Protein AF-A0A975B0J2-F1 (afdb_monomer_lite)

Secondary structure (DSSP, 8-state):
--HHHHHHHHHTSTTGGGS-HHHHHHHHTTPEEEEE-TT-EEE-TT----SEEEEEEEEEEEEEEETTEEEEEEEE-TT-EE-HHHHHT-PPP-SEEEEEEEEEEEEE-HHHHHHHHHH-HHHHHHHHHHHT-HHHHHHHHH-TTTTT--HHHHHHHHTT-EEEEEEPTT-EEE-TTS---EEEEEEEEEEEEEEEETTEEEEEEEEETT-EE-HHHHHHT---SSEEEEEEEEEEEEEEHHHHHHHHHH-HHHHHHHHHHHHHHHHT---TTTTTHHHHTTT--SSS------S--TT-------SHHHHHHHHHHHHHHHTT----HHHHHHHHTTS-TT-HHHHHHHHH---EEEEE--GGGGGGSPSPEEEEETTEEEEEEEEETTEEEEEETTTEEEEEEHHHHHHHEEEEEEEEPPPSS---------HHHHHHHHGGGHHHHHHHHHHHHHHHHHHTHHHHHHHHIIIIIHHHT-HHHHHHHHHHHHHHHHHHHHHHHHHHHHHHHHHHHHHHHHHHHHHHHHHTS-HHHHHTS-HHHHHHHHHHHHHHHHHHHHHHHIIIIIHHHHHHHHHHHHHH-HHHHHHHHHHHHHHHHHHHHHHHHHHHHS-TTTTS---HHHHHHHHHHTHHHHHHTT-HHHHHHHHHHHHHHHHHHHHHHHHHHHHHHHHHHHHHHHHHHHHHHHHHHHHHTTSS-HHHHHHHHHHHHHHHHHHHHHHHHHHHHHHHHHHHHHHHHHHTSPPTT-TTGGGSPPP--SS--EEEEEEEE-SSTTSPPSEEEEEEEE-TT-EEEEEE-TTSSHHHHHHHHTTSS--SEEEEEETTEEGGGS-HHHHHHTEEEE-SS----SEEHHHHHGGG-TT--HHHHHHHHHHTT-HHHHHHSTTGGGPEE-GGGTTS-HHHHHHHHHHHHHTT--SEEEEESTTTT--HHHHHHHHHHHHHHHTT-EEEEE---HHHHTT-SEEEEEETTEEEEEE-HHHHHHTTSHHHHHHHHHHHH-

InterPro domains:
  IPR000595 Cyclic nucleotide-binding domain [PF00027] (35-119)
  IPR000595 Cyclic nucleotide-binding domain [PF00027] (169-251)
  IPR000595 Cyclic nucleotide-binding domain [PS50042] (15-116)
  IPR000595 Cyclic nucleotide-binding domain [PS50042] (145-248)
  IPR000595 Cyclic nucleotide-binding domain [SM00100] (15-135)
  IPR000595 Cyclic nucleotide-binding domain [SM00100] (145-263)
  IPR000595 Cyclic nucleotide-binding domain [cd00038] (15-123)
  IPR000595 Cyclic nucleotide-binding domain [cd00038] (170-255)
  IPR003439 ABC transporter-like, ATP-binding domain [PF00005] (784-932)
  IPR003439 ABC transporter-like, ATP-binding domain [PS50893] (766-1001)
  IPR003593 AAA+ ATPase domain [SM00382] (792-978)
  IPR005074 Peptidase C39, bacteriocin processing [PF03412] (313-424)
  IPR005074 Peptidase C39, bacteriocin processing [PS50990] (304-420)
  IPR011527 ABC transporter type 1, transmembrane domain [PF00664] (452-718)
  IPR011527 ABC transporter type 1, transmembrane domain [PS50929] (452-731)
  IPR014710 RmlC-like jelly roll fold [G3DSA:2.60.120.10] (2-131)
  IPR014710 RmlC-like jelly roll fold [G3DSA:2.60.120.10] (132-262)
  IPR017871 ABC transporter-like, conserved site [PS00211] (904-918)
  IPR018488 Cyclic nucleotide-binding, conserved site [PS00889] (213-230)
  IPR018490 Cyclic nucleotide-binding domain superfamily [SSF51206] (7-128)

Sequence (1006 aa):
MNNAGLIELLKNSQIFGFLDEEILVSLSEKFSLEFFSHGEPILHEEETNKDLYVVYSGKANVVMRDGARTKTIATYRRGNYFGENAILEKEVKTHDIVAIGDVVLAKLSYDDFKTLCIQNQEFENFLQVYSGNQALQAFFKNFGSFGSLTAKETSNWLFELNYENIRSDGEIVFSEGEEGDKFYIIAAGAVEVSKNINGNDVVLTTLVAGKFFGEMALISDTPRAATIKCLGDTQLVSIDKDHFKHMINSNPALSSKINNIIEMYKASGVPKDAFLQKSLEKSRVGNIQEEEINEGLDGFNLITANTPLSSMSACALMLMSYYGVKVDRDYVHDYINRIDYSLLEDIFNDVAFMNATAINLKYSALKKIKEPFITKLNDISIIVYGFEKNIYKVIDPSKGFLNLHKNVFKKFYDGEVMLVDKPSKNSNENKKITLHSFLETLLPYKKILAEILTISLFISILSLLPPIFIRILIDDVLVQNNENMLIVIMVSLIVVAIFTGLLNALRSYLQFFLSSKLQVEILGRAYSHLISLPLSYFHNRNTGQIMSSLEDGRVVERHLSQVIFIVLIDGITALAFTFALAIGNIKLFLIFSGFVLIFGGAVFTATYYARQYLPKTLSRNASTDPHTIESINNISVIKTFNAANFNKKIWEEMFINKLRNLNKSITINSVSNSAITAMKTLTIAVVLGYASMLALSNEISIGEALAFNMIAMLALTPLGNIIQIYNEIYAADDLSSGLNKIYSVESESGLNDKKKPDLYLSKADVEFKNVSFSYEKDSKKIISNFNLQVEHGEYVAILGRIGSGKSTLINLLTRSFNPDKGTIFLDNKDISQVKLASLRSHIGVVFQDTNLFMGTIRSNISIGMQNATLAQVVEAATLAGAHDFIINMPKGYDSQVGEKGMGLSGGEKRLIAIARALVSNPPILIMDEPTNDLDSETEQTFKDNLKTIGFGRTMFIITHKSSLIRDADKIVVMDEGTVVESGKHLDLIADRGYYFYLSAKQIELS

Organism: NCBI:txid2672570

Foldseek 3Di:
DPLVLQLVLLCQALQNVQDDSVVSSVVSVQWDKDKDAAFGWPDDQQDLQQKKKAWQAAKKFWWADDDPDTDTPDMHGRRDIDNLCSLQVVDGDRTIITGHGITIITMHGNVRVVVVCVVPVLSVVLSVLVVVQVLLVLLCVVDPLNVPDGSNLSSVVSVQKDKDAWDFAFAWPDAFQAALWKKKAWRAAKKWWWAQDPNDTHTLDMGGRSDIDRVCRLVVVGTDHTIITTHGGTIMIIGTSVRVVVSLVVDVSSVVVVVVVVVVVVVVVDPSPPSVCVRCVVPPPDDDPKDDDPDDDPQFDQAADDDLLVLLLRQVCRVCSSLVNHDDSVVSSVVSVQDPPPPSQCCCCVPVVKGKDKDQADPVCPVVDDDWKWFDFQSGIKTFGDDDPQWTFIQGNHRGTTTHGNVRCNVGTPRIIMDIHRHDDDDDPLDQPDLVVLVVLCVVVVVLVVVLLVLLLVLLVLLLLLLVLLLCCVPPCVVVVPPVSVVVSVVSVVVSVVVSVVSVVVSVVSLVVSLVVSLCVQLVVLVVLLVLFFVLLVVVDFPQLLVLLSVLSNLLSVLSSLLVCLCSNLVSSLVSLLVVLCVLDVVLSVLLVVLLVVLLVVLLVVLVVLVVPPDPCLLPDLPLRSLVVVCVVCVVVCVVVVCVVVSVVVSVVSVVSNVVSVVSLVVSVVVSVVSLVVSLVVSLVVSLVVLVVCCVVVVDPPSSSSSSSSSSSSSSVSSSVNSCSVVSVVSSVSSSVSSSSSSVGAGPCHPLLVVFAFDDADQFKKWWAQFWDDSRPPDQILAGGATDTFGGLFFEEEAEDVSLCQVVVVCCQLPSDDTPDTFMDTVNHTPVRHRSVNSNLQEQEQDPQLFFDWFFLLCRLCVSPVPQDPVLLLVLLQLLLLQPVQCVDPVRRRDTADGRRPPDFPLNSLSSSSSSSPSSVHQEYEYEASCPRPDPVSSVSNLVSVSVSSVRHGYYYHHLDPSSLQPGQKYFYGDSNYTPDMGHPVVVCVVCDPVVVSVVVVVVVD

pLDDT: mean 77.98, std 15.36, range [26.86, 96.75]

Radius of gyration: 40.21 Å; chains: 1; bounding box: 90×88×116 Å

Structure (mmCIF, N/CA/C/O backbone):
data_AF-A0A975B0J2-F1
#
_entry.id   AF-A0A975B0J2-F1
#
loop_
_atom_site.group_PDB
_atom_site.id
_atom_site.type_symbol
_atom_site.label_atom_id
_atom_site.label_alt_id
_atom_site.label_comp_id
_atom_site.label_asym_id
_atom_site.label_entity_id
_atom_site.label_seq_id
_atom_site.pdbx_PDB_ins_code
_atom_site.Cartn_x
_atom_site.Cartn_y
_atom_site.Cartn_z
_atom_site.occupancy
_atom_site.B_iso_or_equiv
_atom_site.auth_seq_id
_atom_site.auth_comp_id
_atom_site.auth_asym_id
_atom_site.auth_atom_id
_atom_site.pdbx_PDB_model_num
ATOM 1 N N . MET A 1 1 ? -12.052 45.395 40.327 1.00 49.00 1 MET A N 1
ATOM 2 C CA . MET A 1 1 ? -10.598 45.203 40.492 1.00 49.00 1 MET A CA 1
ATOM 3 C C . MET A 1 1 ? -10.369 44.153 41.567 1.00 49.00 1 MET A C 1
ATOM 5 O O . MET A 1 1 ? -10.648 44.426 42.724 1.00 49.00 1 MET A O 1
ATOM 9 N N . ASN A 1 2 ? -9.942 42.939 41.209 1.00 55.72 2 ASN A N 1
ATOM 10 C CA . ASN A 1 2 ? -9.429 42.001 42.210 1.00 55.72 2 ASN A CA 1
ATOM 11 C C . ASN A 1 2 ? -7.912 42.241 42.301 1.00 55.72 2 ASN A C 1
ATOM 13 O O . ASN A 1 2 ? -7.142 41.530 41.657 1.00 55.72 2 ASN A O 1
ATOM 17 N N . ASN A 1 3 ? -7.500 43.319 42.990 1.00 65.19 3 ASN A N 1
ATOM 18 C CA . ASN A 1 3 ? -6.103 43.797 43.011 1.00 65.19 3 ASN A CA 1
ATOM 19 C C . ASN A 1 3 ? -5.124 42.698 43.443 1.00 65.19 3 ASN A C 1
ATOM 21 O O . ASN A 1 3 ? -4.038 42.601 42.882 1.00 65.19 3 ASN A O 1
ATOM 25 N N . ALA A 1 4 ? -5.553 41.790 44.325 1.00 70.75 4 ALA A N 1
ATOM 26 C CA . ALA A 1 4 ? -4.770 40.624 44.733 1.00 70.75 4 ALA A CA 1
ATOM 27 C C . ALA A 1 4 ? -4.313 39.756 43.542 1.00 70.75 4 ALA A C 1
ATOM 29 O O . ALA A 1 4 ? -3.153 39.362 43.474 1.00 70.75 4 ALA A O 1
ATOM 30 N N . GLY A 1 5 ? -5.191 39.522 42.559 1.00 72.81 5 GLY A N 1
ATOM 31 C CA . GLY A 1 5 ? -4.871 38.701 41.388 1.00 72.81 5 GLY A CA 1
ATOM 32 C C . GLY A 1 5 ? -3.990 39.403 40.349 1.00 72.81 5 GLY A C 1
ATOM 33 O O . GLY A 1 5 ? -3.347 38.725 39.548 1.00 72.81 5 GLY A O 1
ATOM 34 N N . LEU A 1 6 ? -3.961 40.743 40.334 1.00 79.19 6 LEU A N 1
ATOM 35 C CA . LEU A 1 6 ? -3.039 41.516 39.494 1.00 79.19 6 LEU A CA 1
ATOM 36 C C . LEU A 1 6 ? -1.659 41.620 40.151 1.00 79.19 6 LEU A C 1
ATOM 38 O O . LEU A 1 6 ? -0.661 41.436 39.467 1.00 79.19 6 LEU A O 1
ATOM 42 N N . ILE A 1 7 ? -1.597 41.827 41.469 1.00 80.12 7 ILE A N 1
ATOM 43 C CA . ILE A 1 7 ? -0.342 41.851 42.234 1.00 80.12 7 ILE A CA 1
ATOM 44 C C . ILE A 1 7 ? 0.380 40.505 42.118 1.00 80.12 7 ILE A C 1
ATOM 46 O O . ILE A 1 7 ? 1.563 40.475 41.791 1.00 80.12 7 ILE A O 1
ATOM 50 N N . GLU A 1 8 ? -0.331 39.387 42.287 1.00 78.19 8 GLU A N 1
ATOM 51 C CA . GLU A 1 8 ? 0.240 38.044 42.113 1.00 78.19 8 GLU A CA 1
ATOM 52 C C . GLU A 1 8 ? 0.750 37.812 40.678 1.00 78.19 8 GLU A C 1
ATOM 54 O O . GLU A 1 8 ? 1.779 37.172 40.462 1.00 78.19 8 GLU A O 1
ATOM 59 N N . LEU A 1 9 ? 0.064 38.376 39.680 1.00 79.38 9 LEU A N 1
ATOM 60 C CA . LEU A 1 9 ? 0.481 38.300 38.282 1.00 79.38 9 LEU A CA 1
ATOM 61 C C . LEU A 1 9 ? 1.727 39.148 37.998 1.00 79.38 9 LEU A C 1
ATOM 63 O O . LEU A 1 9 ? 2.629 38.674 37.311 1.00 79.38 9 LEU A O 1
ATOM 67 N N . LEU A 1 10 ? 1.797 40.371 38.530 1.00 77.62 10 LEU A N 1
ATOM 68 C CA . LEU A 1 10 ? 2.953 41.257 38.374 1.00 77.62 10 LEU A CA 1
ATOM 69 C C . LEU A 1 10 ? 4.183 40.696 39.100 1.00 77.62 10 LEU A C 1
ATOM 71 O O . LEU A 1 10 ? 5.268 40.688 38.517 1.00 77.62 10 LEU A O 1
ATOM 75 N N . LYS A 1 11 ? 3.994 40.129 40.300 1.00 74.06 11 LYS A N 1
ATOM 76 C CA . LYS A 1 11 ? 5.033 39.447 41.093 1.00 74.06 11 LYS A CA 1
ATOM 77 C C . LYS A 1 11 ? 5.655 38.267 40.341 1.00 74.06 11 LYS A C 1
ATOM 79 O O . LYS A 1 11 ? 6.855 38.040 40.436 1.00 74.06 11 LYS A O 1
ATOM 84 N N . ASN A 1 12 ? 4.848 37.558 39.551 1.00 67.31 12 ASN A N 1
ATOM 85 C CA . ASN A 1 12 ? 5.288 36.434 38.722 1.00 67.31 12 ASN A CA 1
ATOM 86 C C . ASN A 1 12 ? 5.719 36.838 37.297 1.00 67.31 12 ASN A C 1
ATOM 88 O O . ASN A 1 12 ? 6.085 35.970 36.502 1.00 67.31 12 ASN A O 1
ATOM 92 N N . SER A 1 13 ? 5.666 38.125 36.937 1.00 69.69 13 SER A N 1
ATOM 93 C CA . SER A 1 13 ? 6.107 38.590 35.617 1.00 69.69 13 SER A CA 1
ATOM 94 C C . SER A 1 13 ? 7.625 38.796 35.575 1.00 69.69 13 SER A C 1
ATOM 96 O O . SER A 1 13 ? 8.240 39.194 36.565 1.00 69.69 13 SER A O 1
ATOM 98 N N . GLN A 1 14 ? 8.231 38.571 34.405 1.00 64.88 14 GLN A N 1
ATOM 99 C CA . GLN A 1 14 ? 9.691 38.642 34.244 1.00 64.88 14 GLN A CA 1
ATOM 100 C C . GLN A 1 14 ? 10.262 40.065 34.381 1.00 64.88 14 GLN A C 1
ATOM 102 O O . GLN A 1 14 ? 11.433 40.200 34.714 1.00 64.88 14 GLN A O 1
ATOM 107 N N . ILE A 1 15 ? 9.451 41.110 34.168 1.00 67.69 15 ILE A N 1
ATOM 108 C CA . ILE A 1 15 ? 9.863 42.505 34.393 1.00 67.69 15 ILE A CA 1
ATOM 109 C C . ILE A 1 15 ? 9.531 42.956 35.813 1.00 67.69 15 ILE A C 1
ATOM 111 O O . ILE A 1 15 ? 10.410 43.415 36.534 1.00 67.69 15 ILE A O 1
ATOM 115 N N . PHE A 1 16 ? 8.269 42.839 36.238 1.00 73.12 16 PHE A N 1
ATOM 116 C CA . PHE A 1 16 ? 7.816 43.499 37.466 1.00 73.12 16 PHE A CA 1
ATOM 117 C C . PHE A 1 16 ? 8.141 42.732 38.744 1.00 73.12 16 PHE A C 1
ATOM 119 O O . PHE A 1 16 ? 8.119 43.332 39.813 1.00 73.12 16 PHE A O 1
ATOM 126 N N . GLY A 1 17 ? 8.522 41.454 38.655 1.00 67.25 17 GLY A N 1
ATOM 127 C CA . GLY A 1 17 ? 8.959 40.673 39.816 1.00 67.25 17 GLY A CA 1
ATOM 128 C C . GLY A 1 17 ? 10.212 41.219 40.521 1.00 67.25 17 GLY A C 1
ATOM 129 O O . GLY A 1 17 ? 10.569 40.716 41.582 1.00 67.25 17 GLY A O 1
ATOM 130 N N . PHE A 1 18 ? 10.895 42.216 39.939 1.00 65.88 18 PHE A N 1
ATOM 131 C CA . PHE A 1 18 ? 12.014 42.933 40.560 1.00 65.88 18 PHE A CA 1
ATOM 132 C C . PHE A 1 18 ? 11.561 43.912 41.658 1.00 65.88 18 PHE A C 1
ATOM 134 O O . PHE A 1 18 ? 12.302 44.157 42.608 1.00 65.88 18 PHE A O 1
ATOM 141 N N . LEU A 1 19 ? 10.356 44.476 41.533 1.00 74.12 19 LEU A N 1
ATOM 142 C CA . LEU A 1 19 ? 9.867 45.533 42.416 1.00 74.12 19 LEU A CA 1
ATOM 143 C C . LEU A 1 19 ? 9.394 44.963 43.755 1.00 74.12 19 LEU A C 1
ATOM 145 O O . LEU A 1 19 ? 8.764 43.904 43.809 1.00 74.12 19 LEU A O 1
ATOM 149 N N . ASP A 1 20 ? 9.657 45.697 44.836 1.00 76.12 20 ASP A N 1
ATOM 150 C CA . ASP A 1 20 ? 9.191 45.314 46.166 1.00 76.12 20 ASP A CA 1
ATOM 151 C C . ASP A 1 20 ? 7.658 45.339 46.251 1.00 76.12 20 ASP A C 1
ATOM 153 O O . ASP A 1 20 ? 6.970 46.067 45.529 1.00 76.12 20 ASP A O 1
ATOM 157 N N . GLU A 1 21 ? 7.108 44.530 47.157 1.00 75.19 21 GLU A N 1
ATOM 158 C CA . GLU A 1 21 ? 5.665 44.284 47.249 1.00 75.19 21 GLU A CA 1
ATOM 159 C C . GLU A 1 21 ? 4.865 45.569 47.536 1.00 75.19 21 GLU A C 1
ATOM 161 O O . GLU A 1 21 ? 3.782 45.746 46.984 1.00 75.19 21 GLU A O 1
ATOM 166 N N . GLU A 1 22 ? 5.430 46.523 48.285 1.00 75.94 22 GLU A N 1
ATOM 167 C CA . GLU A 1 22 ? 4.835 47.853 48.506 1.00 75.94 22 GLU A CA 1
ATOM 168 C C . GLU A 1 22 ? 4.727 48.674 47.208 1.00 75.94 22 GLU A C 1
ATOM 170 O O . GLU A 1 22 ? 3.704 49.316 46.948 1.00 75.94 22 GLU A O 1
ATOM 175 N N . ILE A 1 23 ? 5.748 48.603 46.347 1.00 77.88 23 ILE A N 1
ATOM 176 C CA . ILE A 1 23 ? 5.760 49.289 45.050 1.00 77.88 23 ILE A CA 1
ATOM 177 C C . ILE A 1 23 ? 4.767 48.610 44.108 1.00 77.88 23 ILE A C 1
ATOM 179 O O . ILE A 1 23 ? 3.991 49.303 43.457 1.00 77.88 23 ILE A O 1
ATOM 183 N N . LEU A 1 24 ? 4.721 47.275 44.077 1.00 79.69 24 LEU A N 1
ATOM 184 C CA . LEU A 1 24 ? 3.763 46.516 43.266 1.00 79.69 24 LEU A CA 1
ATOM 185 C C . LEU A 1 24 ? 2.308 46.807 43.643 1.00 79.69 24 LEU A C 1
ATOM 187 O O . LEU A 1 24 ? 1.465 46.908 42.751 1.00 79.69 24 LEU A O 1
ATOM 191 N N . VAL A 1 25 ? 2.015 46.988 44.934 1.00 80.12 25 VAL A N 1
ATOM 192 C CA . VAL A 1 25 ? 0.687 47.412 45.400 1.00 80.12 25 VAL A CA 1
ATOM 193 C C . VAL A 1 25 ? 0.353 48.795 44.838 1.00 80.12 25 VAL A C 1
ATOM 195 O O . VAL A 1 25 ? -0.685 48.939 44.193 1.00 80.12 25 VAL A O 1
ATOM 198 N N . SER A 1 26 ? 1.259 49.772 44.972 1.00 78.44 26 SER A N 1
ATOM 199 C CA . SER A 1 26 ? 1.060 51.125 44.423 1.00 78.44 26 SER A CA 1
ATOM 200 C C . SER A 1 26 ? 0.942 51.146 42.890 1.00 78.44 26 SER A C 1
ATOM 202 O O . SER A 1 26 ? 0.181 51.929 42.324 1.00 78.44 26 SER A O 1
ATOM 204 N N . LEU A 1 27 ? 1.659 50.250 42.205 1.00 79.00 27 LEU A N 1
ATOM 205 C CA . LEU A 1 27 ? 1.650 50.128 40.753 1.00 79.00 27 LEU A CA 1
ATOM 206 C C . LEU A 1 27 ? 0.353 49.481 40.262 1.00 79.00 27 LEU A C 1
ATOM 208 O O . LEU A 1 27 ? -0.181 49.888 39.235 1.00 79.00 27 LEU A O 1
ATOM 212 N N . SER A 1 28 ? -0.181 48.506 41.006 1.00 78.88 28 SER A N 1
ATOM 213 C CA . SER A 1 28 ? -1.411 47.791 40.648 1.00 78.88 28 SER A CA 1
ATOM 214 C C . SER A 1 28 ? -2.632 48.711 40.536 1.00 78.88 28 SER A C 1
ATOM 216 O O . SER A 1 28 ? -3.519 48.442 39.730 1.00 78.88 28 SER A O 1
ATOM 218 N N . GLU A 1 29 ? -2.646 49.826 41.273 1.00 79.44 29 GLU A N 1
ATOM 219 C CA . GLU A 1 29 ? -3.699 50.849 41.201 1.00 79.44 29 GLU A CA 1
ATOM 220 C C . GLU A 1 29 ? -3.602 51.726 39.943 1.00 79.44 29 GLU A C 1
ATOM 222 O O . GLU A 1 29 ? -4.595 52.324 39.532 1.00 79.44 29 GLU A O 1
ATOM 227 N N . LYS A 1 30 ? -2.426 51.772 39.303 1.00 82.62 30 LYS A N 1
ATOM 228 C CA . LYS A 1 30 ? -2.163 52.541 38.076 1.00 82.62 30 LYS A CA 1
ATOM 229 C C . LYS A 1 30 ? -2.421 51.751 36.792 1.00 82.62 30 LYS A C 1
ATOM 231 O O . LYS A 1 30 ? -2.465 52.335 35.712 1.00 82.62 30 LYS A O 1
ATOM 236 N N . PHE A 1 31 ? -2.591 50.433 36.887 1.00 83.44 31 PHE A N 1
ATOM 237 C CA . PHE A 1 31 ? -2.941 49.598 35.741 1.00 83.44 31 PHE A CA 1
ATOM 238 C C . PHE A 1 31 ? -4.434 49.706 35.418 1.00 83.44 31 PHE A C 1
ATOM 240 O O . PHE A 1 31 ? -5.297 49.486 36.269 1.00 83.44 31 PHE A O 1
ATOM 247 N N . SER A 1 32 ? -4.744 49.964 34.150 1.00 85.50 32 SER A N 1
ATOM 248 C CA . SER A 1 32 ? -6.108 49.885 33.615 1.00 85.50 32 SER A CA 1
ATOM 249 C C . SER A 1 32 ? -6.307 48.561 32.873 1.00 85.50 32 SER A C 1
ATOM 251 O O . SER A 1 32 ? -5.368 48.047 32.273 1.00 85.50 32 SER A O 1
ATOM 253 N N . LEU A 1 33 ? -7.499 47.961 32.942 1.00 86.75 33 LEU A N 1
ATOM 254 C CA . LEU A 1 33 ? -7.804 46.735 32.193 1.00 86.75 33 LEU A CA 1
ATOM 255 C C . LEU A 1 33 ? -8.510 47.088 30.884 1.00 86.75 33 LEU A C 1
ATOM 257 O O . LEU A 1 33 ? -9.587 47.681 30.910 1.00 86.75 33 LEU A O 1
ATOM 261 N N . GLU A 1 34 ? -7.927 46.677 29.766 1.00 87.88 34 GLU A N 1
ATOM 262 C CA . GLU A 1 34 ? -8.508 46.795 28.432 1.00 87.88 34 GLU A CA 1
ATOM 263 C C . GLU A 1 34 ? -8.930 45.415 27.916 1.00 87.88 34 GLU A C 1
ATOM 265 O O . GLU A 1 34 ? -8.251 44.406 28.138 1.00 87.88 34 GLU A O 1
ATOM 270 N N . PHE A 1 35 ? -10.083 45.374 27.253 1.00 88.06 35 PHE A N 1
ATOM 271 C CA . PHE A 1 35 ? -10.694 44.157 26.731 1.00 88.06 35 PHE A CA 1
ATOM 272 C C . PHE A 1 35 ? -10.621 44.177 25.212 1.00 88.06 35 PHE A C 1
ATOM 274 O O . PHE A 1 35 ? -11.077 45.135 24.596 1.00 88.06 35 PHE A O 1
ATOM 281 N N . PHE A 1 36 ? -10.090 43.104 24.636 1.00 86.25 36 PHE A N 1
ATOM 282 C CA . PHE A 1 36 ? -9.966 42.922 23.195 1.00 86.25 36 PHE A CA 1
ATOM 283 C C . PHE A 1 36 ? -10.675 41.639 22.779 1.00 86.25 36 PHE A C 1
ATOM 285 O O . PHE A 1 36 ? -10.504 40.592 23.414 1.00 86.25 36 PHE A O 1
ATOM 292 N N . SER A 1 37 ? -11.466 41.723 21.715 1.00 84.31 37 SER A N 1
ATOM 293 C CA . SER A 1 37 ? -12.212 40.589 21.164 1.00 84.31 37 SER A CA 1
ATOM 294 C C . SER A 1 37 ? -11.349 39.771 20.198 1.00 84.31 37 SER A C 1
ATOM 296 O O . SER A 1 37 ? -10.326 40.237 19.695 1.00 84.31 37 SER A O 1
ATOM 298 N N . HIS A 1 38 ? -11.760 38.538 19.889 1.00 82.94 38 HIS A N 1
ATOM 299 C CA . HIS A 1 38 ? -11.015 37.678 18.962 1.00 82.94 38 HIS A CA 1
ATOM 300 C C . HIS A 1 38 ? -10.736 38.366 17.613 1.00 82.94 38 HIS A C 1
ATOM 302 O O . HIS A 1 38 ? -11.660 38.786 16.921 1.00 82.94 38 HIS A O 1
ATOM 308 N N . GLY A 1 39 ? -9.465 38.402 17.206 1.00 72.62 39 GLY A N 1
ATOM 309 C CA . GLY A 1 39 ? -9.037 38.985 15.933 1.00 72.62 39 GLY A CA 1
ATOM 310 C C . GLY A 1 39 ? -8.869 40.506 15.955 1.00 72.62 39 GLY A C 1
ATOM 311 O O . GLY A 1 39 ? -8.422 41.066 14.955 1.00 72.62 39 GLY A O 1
ATOM 312 N N . GLU A 1 40 ? -9.178 41.167 17.072 1.00 80.94 40 GLU A N 1
ATOM 313 C CA . GLU A 1 40 ? -8.945 42.597 17.239 1.00 80.94 40 GLU A CA 1
ATOM 314 C C . GLU A 1 40 ? -7.431 42.869 17.337 1.00 80.94 40 GLU A C 1
ATOM 316 O O . GLU A 1 40 ? -6.731 42.211 18.126 1.00 80.94 40 GLU A O 1
ATOM 321 N N . PRO A 1 41 ? -6.885 43.774 16.505 1.00 79.38 41 PRO A N 1
ATOM 322 C CA . PRO A 1 41 ? -5.493 44.167 16.616 1.00 79.38 41 PRO A CA 1
ATOM 323 C C . PRO A 1 41 ? -5.304 44.972 17.900 1.00 79.38 41 PRO A C 1
ATOM 325 O O . PRO A 1 41 ? -5.989 45.960 18.140 1.00 79.38 41 PRO A O 1
ATOM 328 N N . ILE A 1 42 ? -4.368 44.525 18.727 1.00 81.38 42 ILE A N 1
ATOM 329 C CA . ILE A 1 42 ? -3.986 45.207 19.961 1.00 81.38 42 ILE A CA 1
ATOM 330 C C . ILE A 1 42 ? -2.945 46.289 19.647 1.00 81.38 42 ILE A C 1
ATOM 332 O O . ILE A 1 42 ? -2.990 47.371 20.220 1.00 81.38 42 ILE A O 1
ATOM 336 N N . LEU A 1 43 ? -1.996 45.989 18.752 1.00 76.31 43 LEU A N 1
ATOM 337 C CA . LEU A 1 43 ? -0.967 46.920 18.275 1.00 76.31 43 LEU A CA 1
ATOM 338 C C . LEU A 1 43 ? -0.617 46.620 16.818 1.00 76.31 43 LEU A C 1
ATOM 340 O O . LEU A 1 43 ? -0.489 45.444 16.459 1.00 76.31 43 LEU A O 1
ATOM 344 N N . HIS A 1 44 ? -0.406 47.665 16.018 1.00 73.12 44 HIS A N 1
ATOM 345 C CA . HIS A 1 44 ? 0.005 47.530 14.623 1.00 73.12 44 HIS A CA 1
ATOM 346 C C . HIS A 1 44 ? 1.515 47.694 14.394 1.00 73.12 44 HIS A C 1
ATOM 348 O O . HIS A 1 44 ? 2.220 48.383 15.133 1.00 73.12 44 HIS A O 1
ATOM 354 N N . GLU A 1 45 ? 2.005 47.051 13.334 1.00 63.12 45 GLU A N 1
ATOM 355 C CA . GLU A 1 45 ? 3.306 47.312 12.721 1.00 63.12 45 GLU A CA 1
ATOM 356 C C . GLU A 1 45 ? 3.411 48.806 12.354 1.00 63.12 45 GLU A C 1
ATOM 358 O O . GLU A 1 45 ? 2.449 49.399 11.872 1.00 63.12 45 GLU A O 1
ATOM 363 N N . GLU A 1 46 ? 4.560 49.427 12.634 1.00 58.00 46 GLU A N 1
ATOM 364 C CA . GLU A 1 46 ? 4.818 50.874 12.477 1.00 58.00 46 GLU A CA 1
ATOM 365 C C . GLU A 1 46 ? 4.133 51.833 13.477 1.00 58.00 46 GLU A C 1
ATOM 367 O O . GLU A 1 46 ? 4.437 53.031 13.481 1.00 58.00 46 GLU A O 1
ATOM 372 N N . GLU A 1 47 ? 3.295 51.351 14.404 1.00 61.50 47 GLU A N 1
ATOM 373 C CA . GLU A 1 47 ? 2.793 52.194 15.495 1.00 61.50 47 GLU A CA 1
ATOM 374 C C . GLU A 1 47 ? 3.848 52.384 16.595 1.00 61.50 47 GLU A C 1
ATOM 376 O O . GLU A 1 47 ? 4.404 51.437 17.163 1.00 61.50 47 GLU A O 1
ATOM 381 N N . THR A 1 48 ? 4.090 53.645 16.964 1.00 58.34 48 THR A N 1
ATOM 382 C CA . THR A 1 48 ? 4.875 53.984 18.158 1.00 58.34 48 THR A CA 1
ATOM 383 C C . THR A 1 48 ? 4.008 53.782 19.394 1.00 58.34 48 THR A C 1
ATOM 385 O O . THR A 1 48 ? 3.374 54.704 19.905 1.00 58.34 48 THR A O 1
ATOM 388 N N . ASN A 1 49 ? 3.947 52.537 19.860 1.00 62.25 49 ASN A N 1
ATOM 389 C CA . ASN A 1 49 ? 3.247 52.206 21.089 1.00 62.25 49 ASN A CA 1
ATOM 390 C C . ASN A 1 49 ? 3.872 52.959 22.276 1.00 62.25 49 ASN A C 1
ATOM 392 O O . ASN A 1 49 ? 5.062 52.798 22.545 1.00 62.25 49 ASN A O 1
ATOM 396 N N . LYS A 1 50 ? 3.071 53.760 22.985 1.00 64.62 50 LYS A N 1
ATOM 397 C CA . LYS A 1 50 ? 3.528 54.514 24.163 1.00 64.62 50 LYS A CA 1
ATOM 398 C C . LYS A 1 50 ? 3.274 53.774 25.478 1.00 64.62 50 LYS A C 1
ATOM 400 O O . LYS A 1 50 ? 3.928 54.083 26.464 1.00 64.62 50 LYS A O 1
ATOM 405 N N . ASP A 1 51 ? 2.400 52.771 25.489 1.00 80.12 51 ASP A N 1
ATOM 406 C CA . ASP A 1 51 ? 1.947 52.126 26.723 1.00 80.12 51 ASP A CA 1
ATOM 407 C C . ASP A 1 51 ? 2.447 50.680 26.839 1.00 80.12 51 ASP A C 1
ATOM 409 O O . ASP A 1 51 ? 2.670 49.989 25.842 1.00 80.12 51 ASP A O 1
ATOM 413 N N . LEU A 1 52 ? 2.626 50.195 28.065 1.00 82.50 52 LEU A N 1
ATOM 414 C CA . LEU A 1 52 ? 3.041 48.819 28.323 1.00 82.50 52 LEU A CA 1
ATOM 415 C C . LEU A 1 52 ? 1.820 47.951 28.623 1.00 82.50 52 LEU A C 1
ATOM 417 O O . LEU A 1 52 ? 1.016 48.288 29.490 1.00 82.50 52 LEU A O 1
ATOM 421 N N . TYR A 1 53 ? 1.727 46.794 27.970 1.00 85.50 53 TYR A N 1
ATOM 422 C CA . TYR A 1 53 ? 0.638 45.844 28.172 1.00 85.50 53 TYR A CA 1
ATOM 423 C C . TYR A 1 53 ? 1.143 44.554 28.808 1.00 85.50 53 TYR A C 1
ATOM 425 O O . TYR A 1 53 ? 2.167 44.005 28.402 1.00 85.50 53 TYR A O 1
ATOM 433 N N . VAL A 1 54 ? 0.384 44.028 29.767 1.00 85.12 54 VAL A N 1
ATOM 434 C CA . VAL A 1 54 ? 0.594 42.720 30.394 1.00 85.12 54 VAL A CA 1
ATOM 435 C C . VAL A 1 54 ? -0.664 41.880 30.207 1.00 85.12 54 VAL A C 1
ATOM 437 O O . VAL A 1 54 ? -1.768 42.323 30.513 1.00 85.12 54 VAL A O 1
ATOM 440 N N . VAL A 1 55 ? -0.532 40.646 29.726 1.00 84.12 55 VAL A N 1
ATOM 441 C CA . VAL A 1 55 ? -1.685 39.760 29.525 1.00 84.12 55 VAL A CA 1
ATOM 442 C C . VAL A 1 55 ? -2.229 39.314 30.882 1.00 84.12 55 VAL A C 1
ATOM 444 O O . VAL A 1 55 ? -1.600 38.514 31.578 1.00 84.12 55 VAL A O 1
ATOM 447 N N . TYR A 1 56 ? -3.413 39.804 31.252 1.00 85.06 56 TYR A N 1
ATOM 448 C CA . TYR A 1 56 ? -4.089 39.448 32.501 1.00 85.06 56 TYR A CA 1
ATOM 449 C C . TYR A 1 56 ? -4.865 38.131 32.368 1.00 85.06 56 TYR A C 1
ATOM 451 O O . TYR A 1 56 ? -4.792 37.266 33.244 1.00 85.06 56 TYR A O 1
ATOM 459 N N . SER A 1 57 ? -5.568 37.941 31.247 1.00 83.94 57 SER A N 1
ATOM 460 C CA . SER A 1 57 ? -6.228 36.680 30.876 1.00 83.94 57 SER A CA 1
ATOM 461 C C . SER A 1 57 ? -6.423 36.588 29.356 1.00 83.94 57 SER A C 1
ATOM 463 O O . SER A 1 57 ? -6.421 37.611 28.678 1.00 83.94 57 SER A O 1
ATOM 465 N N . GLY A 1 58 ? -6.551 35.378 28.807 1.00 83.38 58 GLY A N 1
ATOM 466 C CA . GLY A 1 58 ? -6.584 35.152 27.353 1.00 83.38 58 GLY A CA 1
ATOM 467 C C . GLY A 1 58 ? -5.191 34.964 26.732 1.00 83.38 58 GLY A C 1
ATOM 468 O O . GLY A 1 58 ? -4.221 34.650 27.432 1.00 83.38 58 GLY A O 1
ATOM 469 N N . LYS A 1 59 ? -5.095 35.072 25.400 1.00 84.31 59 LYS A N 1
ATOM 470 C CA . LYS A 1 59 ? -3.848 34.906 24.628 1.00 84.31 59 LYS A CA 1
ATOM 471 C C . LYS A 1 59 ? -3.765 35.920 23.490 1.00 84.31 59 LYS A C 1
ATOM 473 O O . LYS A 1 59 ? -4.753 36.126 22.804 1.00 84.31 59 LYS A O 1
ATOM 478 N N . ALA A 1 60 ? -2.584 36.462 23.216 1.00 82.69 60 ALA A N 1
ATOM 479 C CA . ALA A 1 60 ? -2.341 37.332 22.062 1.00 82.69 60 ALA A CA 1
ATOM 480 C C . ALA A 1 60 ? -1.237 36.749 21.170 1.00 82.69 60 ALA A C 1
ATOM 482 O O . ALA A 1 60 ? -0.289 36.152 21.672 1.00 82.69 60 ALA A O 1
ATOM 483 N N . ASN A 1 61 ? -1.344 36.896 19.853 1.00 80.38 61 ASN A N 1
ATOM 484 C CA . ASN A 1 61 ? -0.332 36.448 18.897 1.00 80.38 61 ASN A CA 1
ATOM 485 C C . ASN A 1 61 ? 0.493 37.626 18.390 1.00 80.38 61 ASN A C 1
ATOM 487 O O . ASN A 1 61 ? -0.079 38.633 17.994 1.00 80.38 61 ASN A O 1
ATOM 491 N N . VAL A 1 62 ? 1.811 37.444 18.313 1.00 78.69 62 VAL A N 1
ATOM 492 C CA . VAL A 1 62 ? 2.713 38.297 17.531 1.00 78.69 62 VAL A CA 1
ATOM 493 C C . VAL A 1 62 ? 2.728 37.777 16.103 1.00 78.69 62 VAL A C 1
ATOM 495 O O . VAL A 1 62 ? 3.008 36.595 15.872 1.00 78.69 62 VAL A O 1
ATOM 498 N N . VAL A 1 63 ? 2.409 38.639 15.152 1.00 75.50 63 VAL A N 1
ATOM 499 C CA . VAL A 1 63 ? 2.148 38.296 13.762 1.00 75.50 63 VAL A CA 1
ATOM 500 C C . VAL A 1 63 ? 3.026 39.151 12.853 1.00 75.50 63 VAL A C 1
ATOM 502 O O . VAL A 1 63 ? 3.031 40.370 12.941 1.00 75.50 63 VAL A O 1
ATOM 505 N N . MET A 1 64 ? 3.757 38.505 11.951 1.00 71.25 64 MET A N 1
ATOM 506 C CA . MET A 1 64 ? 4.481 39.165 10.864 1.00 71.25 64 MET A CA 1
ATOM 507 C C . MET A 1 64 ? 3.609 39.219 9.623 1.00 71.25 64 MET A C 1
ATOM 509 O O . MET A 1 64 ? 3.072 38.175 9.226 1.00 71.25 64 MET A O 1
ATOM 513 N N . ARG A 1 65 ? 3.491 40.390 8.995 1.00 60.62 65 ARG A N 1
ATOM 514 C CA . ARG A 1 65 ? 2.889 40.515 7.668 1.00 60.62 65 ARG A CA 1
ATOM 515 C C . ARG A 1 65 ? 3.982 40.439 6.610 1.00 60.62 65 ARG A C 1
ATOM 517 O O . ARG A 1 65 ? 4.879 41.263 6.566 1.00 60.62 65 ARG A O 1
ATOM 524 N N . ASP A 1 66 ? 3.888 39.441 5.740 1.00 54.44 66 ASP A N 1
ATOM 525 C CA . ASP A 1 66 ? 4.704 39.339 4.530 1.00 54.44 66 ASP A CA 1
ATOM 526 C C . ASP A 1 66 ? 3.756 39.424 3.323 1.00 54.44 66 ASP A C 1
ATOM 528 O O . ASP A 1 66 ? 3.124 38.442 2.907 1.00 54.44 66 ASP A O 1
ATOM 532 N N . GLY A 1 67 ? 3.527 40.653 2.849 1.00 61.66 67 GLY A N 1
ATOM 533 C CA . GLY A 1 67 ? 2.516 40.965 1.836 1.00 61.66 67 GLY A CA 1
ATOM 534 C C . GLY A 1 67 ? 1.087 40.651 2.306 1.00 61.66 67 GLY A C 1
ATOM 535 O O . GLY A 1 67 ? 0.595 41.234 3.266 1.00 61.66 67 GLY A O 1
ATOM 536 N N . ALA A 1 68 ? 0.395 39.727 1.628 1.00 48.06 68 ALA A N 1
ATOM 537 C CA . ALA A 1 68 ? -0.987 39.331 1.948 1.00 48.06 68 ALA A CA 1
ATOM 538 C C . ALA A 1 68 ? -1.097 38.169 2.964 1.00 48.06 68 ALA A C 1
ATOM 540 O O . ALA A 1 68 ? -2.184 37.625 3.163 1.00 48.06 68 ALA A O 1
ATOM 541 N N . ARG A 1 69 ? 0.017 37.723 3.565 1.00 44.38 69 ARG A N 1
ATOM 542 C CA . ARG A 1 69 ? 0.053 36.590 4.506 1.00 44.38 69 ARG A CA 1
ATOM 543 C C . ARG A 1 69 ? 0.534 37.031 5.885 1.00 44.38 69 ARG A C 1
ATOM 545 O O . ARG A 1 69 ? 1.553 37.695 6.012 1.00 44.38 69 ARG A O 1
ATOM 552 N N . THR A 1 70 ? -0.170 36.574 6.914 1.00 59.94 70 THR A N 1
ATOM 553 C CA . THR A 1 70 ? 0.165 36.767 8.330 1.00 59.94 70 THR A CA 1
ATOM 554 C C . THR A 1 70 ? 0.774 35.492 8.916 1.00 59.94 70 THR A C 1
ATOM 556 O O . THR A 1 70 ? 0.136 34.436 8.882 1.00 59.94 70 THR A O 1
ATOM 559 N N . LYS A 1 71 ? 1.988 35.559 9.471 1.00 59.84 71 LYS A N 1
ATOM 560 C CA . LYS A 1 71 ? 2.672 34.433 10.131 1.00 59.84 71 LYS A CA 1
ATOM 561 C C . LYS A 1 71 ? 2.818 34.703 11.626 1.00 59.84 71 LYS A C 1
ATOM 563 O O . LYS A 1 71 ? 3.438 35.684 12.013 1.00 59.84 71 LYS A O 1
ATOM 568 N N . THR A 1 72 ? 2.295 33.818 12.473 1.00 64.50 72 THR A N 1
ATOM 569 C CA . THR A 1 72 ? 2.490 33.912 13.927 1.00 64.50 72 THR A CA 1
ATOM 570 C C . THR A 1 72 ? 3.928 33.549 14.296 1.00 64.50 72 THR A C 1
ATOM 572 O O . THR A 1 72 ? 4.382 32.443 14.000 1.00 64.50 72 THR A O 1
ATOM 575 N N . ILE A 1 73 ? 4.636 34.473 14.942 1.00 65.81 73 ILE A N 1
ATOM 576 C CA . ILE A 1 73 ? 6.010 34.279 15.430 1.00 65.81 73 ILE A CA 1
ATOM 577 C C . ILE A 1 73 ? 6.007 33.819 16.887 1.00 65.81 73 ILE A C 1
ATOM 579 O O . ILE A 1 73 ? 6.812 32.974 17.276 1.00 65.81 73 ILE A O 1
ATOM 583 N N . ALA A 1 74 ? 5.099 34.359 17.700 1.00 64.44 74 ALA A N 1
ATOM 584 C CA . ALA A 1 74 ? 5.010 34.050 19.121 1.00 64.44 74 ALA A CA 1
ATOM 585 C C . ALA A 1 74 ? 3.571 34.182 19.632 1.00 64.44 74 ALA A C 1
ATOM 587 O O . ALA A 1 74 ? 2.759 34.895 19.048 1.00 64.44 74 ALA A O 1
ATOM 588 N N . THR A 1 75 ? 3.271 33.523 20.753 1.00 75.38 75 THR A N 1
ATOM 589 C CA . THR A 1 75 ? 1.989 33.652 21.459 1.00 75.38 75 THR A CA 1
ATOM 590 C C . THR A 1 75 ? 2.245 34.093 22.896 1.00 75.38 75 THR A C 1
ATOM 592 O O . THR A 1 75 ? 2.867 33.357 23.664 1.00 75.38 75 THR A O 1
ATOM 595 N N . TYR A 1 76 ? 1.737 35.264 23.262 1.00 78.56 76 TYR A N 1
ATOM 596 C CA . TYR A 1 76 ? 1.709 35.777 24.624 1.00 78.56 76 TYR A CA 1
ATOM 597 C C . TYR A 1 76 ? 0.539 35.174 25.404 1.00 78.56 76 TYR A C 1
ATOM 599 O O . TYR A 1 76 ? -0.596 35.109 24.929 1.00 78.56 76 TYR A O 1
ATOM 607 N N . ARG A 1 77 ? 0.831 34.702 26.613 1.00 80.00 77 ARG A N 1
ATOM 608 C CA . ARG A 1 77 ? -0.096 34.102 27.576 1.00 80.00 77 ARG A CA 1
ATOM 609 C C . ARG A 1 77 ? -0.105 34.940 28.854 1.00 80.00 77 ARG A C 1
ATOM 611 O O . ARG A 1 77 ? 0.711 35.844 29.003 1.00 80.00 77 ARG A O 1
ATOM 618 N N . ARG A 1 78 ? -1.007 34.614 29.785 1.00 79.94 78 ARG A N 1
ATOM 619 C CA . ARG A 1 78 ? -1.103 35.258 31.105 1.00 79.94 78 ARG A CA 1
ATOM 620 C C . ARG A 1 78 ? 0.281 35.452 31.749 1.00 79.94 78 ARG A C 1
ATOM 622 O O . ARG A 1 78 ? 1.023 34.483 31.881 1.00 79.94 78 ARG A O 1
ATOM 629 N N . GLY A 1 79 ? 0.605 36.689 32.127 1.00 70.31 79 GLY A N 1
ATOM 630 C CA . GLY A 1 79 ? 1.897 37.084 32.707 1.00 70.31 79 GLY A CA 1
ATOM 631 C C . GLY A 1 79 ? 2.972 37.517 31.698 1.00 70.31 79 GLY A C 1
ATOM 632 O O . GLY A 1 79 ? 3.953 38.138 32.100 1.00 70.31 79 GLY A O 1
ATOM 633 N N . ASN A 1 80 ? 2.802 37.252 30.396 1.00 77.19 80 ASN A N 1
ATOM 634 C CA . ASN A 1 80 ? 3.649 37.857 29.367 1.00 77.19 80 ASN A CA 1
ATOM 635 C C . ASN A 1 80 ? 3.278 39.330 29.159 1.00 77.19 80 ASN A C 1
ATOM 637 O O . ASN A 1 80 ? 2.118 39.711 29.315 1.00 77.19 80 ASN A O 1
ATOM 641 N N . TYR A 1 81 ? 4.259 40.135 28.764 1.00 79.81 81 TYR A N 1
ATOM 642 C CA . TYR A 1 81 ? 4.105 41.561 28.500 1.00 79.81 81 TYR A CA 1
ATOM 643 C C . TYR A 1 81 ? 4.655 41.920 27.116 1.00 79.81 81 TYR A C 1
ATOM 645 O O . TYR A 1 81 ? 5.361 41.121 26.495 1.00 79.81 81 TYR A O 1
ATOM 653 N N . PHE A 1 82 ? 4.300 43.109 26.635 1.00 76.62 82 PHE A N 1
ATOM 654 C CA . PHE A 1 82 ? 4.853 43.709 25.424 1.00 76.62 82 PHE A CA 1
ATOM 655 C C . PHE A 1 82 ? 4.679 45.238 25.438 1.00 76.62 82 PHE A C 1
ATOM 657 O O . PHE A 1 82 ? 3.691 45.760 25.952 1.00 76.62 82 PHE A O 1
ATOM 664 N N . GLY A 1 83 ? 5.603 45.964 24.802 1.00 70.56 83 GLY A N 1
ATOM 665 C CA . GLY A 1 83 ? 5.599 47.440 24.741 1.00 70.56 83 GLY A CA 1
ATOM 666 C C . GLY A 1 83 ? 6.851 48.102 25.322 1.00 70.56 83 GLY A C 1
ATOM 667 O O . GLY A 1 83 ? 7.125 49.249 25.003 1.00 70.56 83 GLY A O 1
ATOM 668 N N . GLU A 1 84 ? 7.646 47.355 26.077 1.00 67.19 84 GLU A N 1
ATOM 669 C CA . GLU A 1 84 ? 8.855 47.765 26.787 1.00 67.19 84 GLU A CA 1
ATOM 670 C C . GLU A 1 84 ? 9.940 48.345 25.870 1.00 67.19 84 GLU A C 1
ATOM 672 O O . GLU A 1 84 ? 10.430 49.439 26.139 1.00 67.19 84 GLU A O 1
ATOM 677 N N . ASN A 1 85 ? 10.247 47.696 24.740 1.00 60.97 85 ASN A N 1
ATOM 678 C CA . ASN A 1 85 ? 11.292 48.174 23.823 1.00 60.97 85 ASN A CA 1
ATOM 679 C C . ASN A 1 85 ? 10.910 49.504 23.151 1.00 60.97 85 ASN A C 1
ATOM 681 O O . ASN A 1 85 ? 11.759 50.367 22.956 1.00 60.97 85 ASN A O 1
ATOM 685 N N . ALA A 1 86 ? 9.620 49.715 22.856 1.00 61.97 86 ALA A N 1
ATOM 686 C CA . ALA A 1 86 ? 9.143 50.977 22.278 1.00 61.97 86 ALA A CA 1
ATOM 687 C C . ALA A 1 86 ? 9.272 52.147 23.273 1.00 61.97 86 ALA A C 1
ATOM 689 O O . ALA A 1 86 ? 9.517 53.285 22.871 1.00 61.97 86 ALA A O 1
ATOM 690 N N . ILE A 1 87 ? 9.146 51.858 24.573 1.00 65.44 87 ILE A N 1
ATOM 691 C CA . ILE A 1 87 ? 9.273 52.837 25.656 1.00 65.44 87 ILE A CA 1
ATOM 692 C C . ILE A 1 87 ? 10.751 53.144 25.967 1.00 65.44 87 ILE A C 1
ATOM 694 O O . ILE A 1 87 ? 11.078 54.298 26.245 1.00 65.44 87 ILE A O 1
ATOM 698 N N . LEU A 1 88 ? 11.637 52.142 25.897 1.00 62.12 88 LEU A N 1
ATOM 699 C CA . LEU A 1 88 ? 13.049 52.242 26.301 1.00 62.12 88 LEU A CA 1
ATOM 700 C C . LEU A 1 88 ? 14.001 52.646 25.159 1.00 62.12 88 LEU A C 1
ATOM 702 O O . LEU A 1 88 ? 14.829 53.535 25.343 1.00 62.12 88 LEU A O 1
ATOM 706 N N . GLU A 1 89 ? 13.881 52.035 23.978 1.00 57.00 89 GLU A N 1
ATOM 707 C CA . GLU A 1 89 ? 14.853 52.173 22.876 1.00 57.00 89 GLU A CA 1
ATOM 708 C C . GLU A 1 89 ? 14.403 53.167 21.789 1.00 57.00 89 GLU A C 1
ATOM 710 O O . GLU A 1 89 ? 15.173 53.502 20.891 1.00 57.00 89 GLU A O 1
ATOM 715 N N . LYS A 1 90 ? 13.165 53.689 21.874 1.00 53.66 90 LYS A N 1
ATOM 716 C CA . LYS A 1 90 ? 12.512 54.516 20.833 1.00 53.66 90 LYS A CA 1
ATOM 717 C C . LYS A 1 90 ? 12.496 53.860 19.442 1.00 53.66 90 LYS A C 1
ATOM 719 O O . LYS A 1 90 ? 12.421 54.563 18.432 1.00 53.66 90 LYS A O 1
ATOM 724 N N . GLU A 1 91 ? 12.548 52.534 19.373 1.00 52.97 91 GLU A N 1
ATOM 725 C CA . GLU A 1 91 ? 12.457 51.806 18.110 1.00 52.97 91 GLU A CA 1
ATOM 726 C C . GLU A 1 91 ? 11.005 51.551 17.690 1.00 52.97 91 GLU A C 1
ATOM 728 O O . GLU A 1 91 ? 10.104 51.339 18.508 1.00 52.97 91 GLU A O 1
ATOM 733 N N . VAL A 1 92 ? 10.785 51.568 16.374 1.00 52.25 92 VAL A N 1
ATOM 734 C CA . VAL A 1 92 ? 9.506 51.231 15.748 1.00 52.25 92 VAL A CA 1
ATOM 735 C C . VAL A 1 92 ? 9.357 49.710 15.737 1.00 52.25 92 VAL A C 1
ATOM 737 O O . VAL A 1 92 ? 10.255 48.990 15.300 1.00 52.25 92 VAL A O 1
ATOM 740 N N . LYS A 1 93 ? 8.222 49.202 16.231 1.00 56.16 93 LYS A N 1
ATOM 741 C CA . LYS A 1 93 ? 7.966 47.758 16.277 1.00 56.16 93 LYS A CA 1
ATOM 742 C C . LYS A 1 93 ? 7.833 47.167 14.873 1.00 56.16 93 LYS A C 1
ATOM 744 O O . LYS A 1 93 ? 7.200 47.744 13.995 1.00 56.16 93 LYS A O 1
ATOM 749 N N . THR A 1 94 ? 8.366 45.958 14.726 1.00 52.31 94 THR A N 1
ATOM 750 C CA . THR A 1 94 ? 8.478 45.218 13.460 1.00 52.31 94 THR A CA 1
ATOM 751 C C . THR A 1 94 ? 7.346 44.212 13.206 1.00 52.31 94 THR A C 1
ATOM 753 O O . THR A 1 94 ? 7.394 43.503 12.209 1.00 52.31 94 THR A O 1
ATOM 756 N N . HIS A 1 95 ? 6.360 44.080 14.111 1.00 70.38 95 HIS A N 1
ATOM 757 C CA . HIS A 1 95 ? 5.320 43.039 14.036 1.00 70.38 95 HIS A CA 1
ATOM 758 C C . HIS A 1 95 ? 3.987 43.461 14.690 1.00 70.38 95 HIS A C 1
ATOM 760 O O . HIS A 1 95 ? 3.995 44.109 15.739 1.00 70.38 95 HIS A O 1
ATOM 766 N N . ASP A 1 96 ? 2.861 43.002 14.129 1.00 75.06 96 ASP A N 1
ATOM 767 C CA . ASP A 1 96 ? 1.501 43.164 14.671 1.00 75.06 96 ASP A CA 1
ATOM 768 C C . ASP A 1 96 ? 1.273 42.298 15.921 1.00 75.06 96 ASP A C 1
ATOM 770 O O . ASP A 1 96 ? 1.797 41.185 16.029 1.00 75.06 96 ASP A O 1
ATOM 774 N N . ILE A 1 97 ? 0.397 42.739 16.826 1.00 81.75 97 ILE A N 1
ATOM 775 C CA . ILE A 1 97 ? -0.103 41.922 17.941 1.00 81.75 97 ILE A CA 1
ATOM 776 C C . ILE A 1 97 ? -1.627 41.845 17.874 1.00 81.75 97 ILE A C 1
ATOM 778 O O . ILE A 1 97 ? -2.300 42.870 17.872 1.00 81.75 97 ILE A O 1
ATOM 782 N N . VAL A 1 98 ? -2.181 40.630 17.844 1.00 83.50 98 VAL A N 1
ATOM 783 C CA . VAL A 1 98 ? -3.622 40.382 17.646 1.00 83.50 98 VAL A CA 1
ATOM 784 C C . VAL A 1 98 ? -4.181 39.477 18.744 1.00 83.50 98 VAL A C 1
ATOM 786 O O . VAL A 1 98 ? -3.561 38.471 19.105 1.00 83.50 98 VAL A O 1
ATOM 789 N N . ALA A 1 99 ? -5.360 39.811 19.268 1.00 84.88 99 ALA A N 1
ATOM 790 C CA . ALA A 1 99 ? -6.044 39.032 20.297 1.00 84.88 99 ALA A CA 1
ATOM 791 C C . ALA A 1 99 ? -6.546 37.668 19.772 1.00 84.88 99 ALA A C 1
ATOM 793 O O . ALA A 1 99 ? -7.109 37.562 18.681 1.00 84.88 99 ALA A O 1
ATOM 794 N N . ILE A 1 100 ? -6.364 36.603 20.563 1.00 79.31 100 ILE A N 1
ATOM 795 C CA . ILE A 1 100 ? -6.871 35.249 20.291 1.00 79.31 100 ILE A CA 1
ATOM 796 C C . ILE A 1 100 ? -7.951 34.910 21.319 1.00 79.31 100 ILE A C 1
ATOM 798 O O . ILE A 1 100 ? -7.669 34.439 22.423 1.00 79.31 100 ILE A O 1
ATOM 802 N N . GLY A 1 101 ? -9.202 35.083 20.910 1.00 81.75 101 GLY A N 1
ATOM 803 C CA . GLY A 1 101 ? -10.342 34.975 21.817 1.00 81.75 101 GLY A CA 1
ATOM 804 C C . GLY A 1 101 ? -10.507 36.280 22.582 1.00 81.75 101 GLY A C 1
ATOM 805 O O . GLY A 1 101 ? -9.898 37.283 22.213 1.00 81.75 101 GLY A O 1
ATOM 806 N N . ASP A 1 102 ? -11.287 36.245 23.652 1.00 84.75 102 ASP A N 1
ATOM 807 C CA . ASP A 1 102 ? -11.424 37.399 24.532 1.00 84.75 102 ASP A CA 1
ATOM 808 C C . ASP A 1 102 ? -10.164 37.510 25.399 1.00 84.75 102 ASP A C 1
ATOM 810 O O . ASP A 1 102 ? -9.822 36.604 26.170 1.00 84.75 102 ASP A O 1
ATOM 814 N N . VAL A 1 103 ? -9.430 38.607 25.222 1.00 88.62 103 VAL A N 1
ATOM 815 C CA . VAL A 1 103 ? -8.179 38.891 25.927 1.00 88.62 103 VAL A CA 1
ATOM 816 C C . VAL A 1 103 ? -8.376 40.106 26.810 1.00 88.62 103 VAL A C 1
ATOM 818 O O . VAL A 1 103 ? -8.881 41.136 26.373 1.00 88.62 103 VAL A O 1
ATOM 821 N N . VAL A 1 104 ? -7.924 39.992 28.053 1.00 88.69 104 VAL A N 1
ATOM 822 C CA . VAL A 1 104 ? -7.869 41.111 28.992 1.00 88.69 104 VAL A CA 1
ATOM 823 C C . VAL A 1 104 ? -6.410 41.475 29.198 1.00 88.69 104 VAL A C 1
ATOM 825 O O . VAL A 1 104 ? -5.616 40.635 29.638 1.00 88.69 104 VAL A O 1
ATOM 828 N N . LEU A 1 105 ? -6.059 42.719 28.890 1.00 88.25 105 LEU A N 1
ATOM 829 C CA . LEU A 1 105 ? -4.719 43.265 29.065 1.00 88.25 105 LEU A CA 1
ATOM 830 C C . LEU A 1 105 ? -4.720 44.287 30.196 1.00 88.25 105 LEU A C 1
ATOM 832 O O . LEU A 1 105 ? -5.587 45.150 30.256 1.00 88.25 105 LEU A O 1
ATOM 836 N N . ALA A 1 106 ? -3.736 44.200 31.082 1.00 87.94 106 ALA A N 1
ATOM 837 C CA . ALA A 1 106 ? -3.426 45.251 32.033 1.00 87.94 106 ALA A CA 1
ATOM 838 C C . ALA A 1 106 ? -2.454 46.233 31.371 1.00 87.94 106 ALA A C 1
ATOM 840 O O . ALA A 1 106 ? -1.332 45.862 31.029 1.00 87.94 106 ALA A O 1
ATOM 841 N N . LYS A 1 107 ? -2.896 47.473 31.188 1.00 87.88 107 LYS A N 1
ATOM 842 C CA . LYS A 1 107 ? -2.167 48.562 30.546 1.00 87.88 107 LYS A CA 1
ATOM 843 C C . LYS A 1 107 ? -1.614 49.542 31.574 1.00 87.88 107 LYS A C 1
ATOM 845 O O . LYS A 1 107 ? -2.355 50.013 32.438 1.00 87.88 107 LYS A O 1
ATOM 850 N N . LEU A 1 108 ? -0.337 49.881 31.428 1.00 86.69 108 LEU A N 1
ATOM 851 C CA . LEU A 1 108 ? 0.363 50.920 32.178 1.00 86.69 108 LEU A CA 1
ATOM 852 C C . LEU A 1 108 ? 0.778 52.043 31.223 1.00 86.69 108 LEU A C 1
ATOM 854 O O . LEU A 1 108 ? 1.373 51.773 30.178 1.00 86.69 108 LEU A O 1
ATOM 858 N N . SER A 1 109 ? 0.457 53.286 31.584 1.00 82.44 109 SER A N 1
ATOM 859 C CA . SER A 1 109 ? 0.739 54.451 30.742 1.00 82.44 109 SER A CA 1
ATOM 860 C C . SER A 1 109 ? 2.241 54.745 30.643 1.00 82.44 109 SER A C 1
ATOM 862 O O . SER A 1 109 ? 3.000 54.455 31.575 1.00 82.44 109 SER A O 1
ATOM 864 N N . TYR A 1 110 ? 2.670 55.370 29.541 1.00 78.62 110 TYR A N 1
ATOM 865 C CA . TYR A 1 110 ? 4.050 55.852 29.377 1.00 78.62 110 TYR A CA 1
ATOM 866 C C . TYR A 1 110 ? 4.539 56.689 30.566 1.00 78.62 110 TYR A C 1
ATOM 868 O O . TYR A 1 110 ? 5.636 56.473 31.079 1.00 78.62 110 TYR A O 1
ATOM 876 N N . ASP A 1 111 ? 3.730 57.661 30.998 1.00 78.19 111 ASP A N 1
ATOM 877 C CA . ASP A 1 111 ? 4.115 58.613 32.039 1.00 78.19 111 ASP A CA 1
ATOM 878 C C . ASP A 1 111 ? 4.240 57.920 33.401 1.00 78.19 111 ASP A C 1
ATOM 880 O O . ASP A 1 111 ? 5.167 58.214 34.160 1.00 78.19 111 ASP A O 1
ATOM 884 N N . ASP A 1 112 ? 3.377 56.942 33.692 1.00 81.88 112 ASP A N 1
ATOM 885 C CA . ASP A 1 112 ? 3.465 56.137 34.912 1.00 81.88 112 ASP A CA 1
ATOM 886 C C . ASP A 1 112 ? 4.671 55.197 34.904 1.00 81.88 112 ASP A C 1
ATOM 888 O O . ASP A 1 112 ? 5.364 55.088 35.918 1.00 81.88 112 ASP A O 1
ATOM 892 N N . PHE A 1 113 ? 4.963 54.559 33.768 1.00 79.69 113 PHE A N 1
ATOM 893 C CA . PHE A 1 113 ? 6.149 53.718 33.613 1.00 79.69 113 PHE A CA 1
ATOM 894 C C . PHE A 1 113 ? 7.440 54.538 33.712 1.00 79.69 113 PHE A C 1
ATOM 896 O O . PHE A 1 113 ? 8.377 54.154 34.406 1.00 79.69 113 PHE A O 1
ATOM 903 N N . LYS A 1 114 ? 7.482 55.718 33.090 1.00 75.50 114 LYS A N 1
ATOM 904 C CA . LYS A 1 114 ? 8.632 56.620 33.182 1.00 75.50 114 LYS A CA 1
ATOM 905 C C . LYS A 1 114 ? 8.829 57.144 34.603 1.00 75.50 114 LYS A C 1
ATOM 907 O O . LYS A 1 114 ? 9.960 57.221 35.075 1.00 75.50 114 LYS A O 1
ATOM 912 N N . THR A 1 115 ? 7.741 57.470 35.300 1.00 79.56 115 THR A N 1
ATOM 913 C CA . THR A 1 115 ? 7.793 57.861 36.716 1.00 79.56 115 THR A CA 1
ATOM 914 C C . THR A 1 115 ? 8.354 56.725 37.573 1.00 79.56 115 THR A C 1
ATOM 916 O O . THR A 1 115 ? 9.184 56.985 38.439 1.00 79.56 115 THR A O 1
ATOM 919 N N . LEU A 1 116 ? 7.976 55.473 37.292 1.00 79.75 116 LEU A N 1
ATOM 920 C CA . LEU A 1 116 ? 8.528 54.292 37.955 1.00 79.75 116 LEU A CA 1
ATOM 921 C C . LEU A 1 116 ? 10.037 54.132 37.702 1.00 79.75 116 LEU A C 1
ATOM 923 O O . LEU A 1 116 ? 10.777 53.911 38.656 1.00 79.75 116 LEU A O 1
ATOM 927 N N . CYS A 1 117 ? 10.505 54.280 36.458 1.00 74.25 117 CYS A N 1
ATOM 928 C CA . CYS A 1 117 ? 11.937 54.219 36.138 1.00 74.25 117 CYS A CA 1
ATOM 929 C C . CYS A 1 117 ? 12.735 55.322 36.853 1.00 74.25 117 CYS A C 1
ATOM 931 O O . CYS A 1 117 ? 13.760 55.033 37.459 1.00 74.25 117 CYS A O 1
ATOM 933 N N . ILE A 1 118 ? 12.222 56.560 36.876 1.00 78.25 118 ILE A N 1
ATOM 934 C CA . ILE A 1 118 ? 12.866 57.690 37.574 1.00 78.25 118 ILE A CA 1
ATOM 935 C C . ILE A 1 118 ? 12.911 57.464 39.093 1.00 78.25 118 ILE A C 1
ATOM 937 O O . ILE A 1 118 ? 13.870 57.857 39.754 1.00 78.25 118 ILE A O 1
ATOM 941 N N . GLN A 1 119 ? 11.867 56.864 39.670 1.00 77.88 119 GLN A N 1
ATOM 942 C CA . GLN A 1 119 ? 11.803 56.582 41.107 1.00 77.88 119 GLN A CA 1
ATOM 943 C C . GLN A 1 119 ? 12.636 55.361 41.515 1.00 77.88 119 GLN A C 1
ATOM 945 O O . GLN A 1 119 ? 12.993 55.244 42.686 1.00 77.88 119 GLN A O 1
ATOM 950 N N . ASN A 1 120 ? 12.948 54.462 40.580 1.00 77.38 120 ASN A N 1
ATOM 951 C CA . ASN A 1 120 ? 13.656 53.217 40.845 1.00 77.38 120 ASN A CA 1
ATOM 952 C C . ASN A 1 120 ? 14.770 52.993 39.806 1.00 77.38 120 ASN A C 1
ATOM 954 O O . ASN A 1 120 ? 14.612 52.264 38.827 1.00 77.38 120 ASN A O 1
ATOM 958 N N . GLN A 1 121 ? 15.916 53.638 40.043 1.00 70.88 121 GLN A N 1
ATOM 959 C CA . GLN A 1 121 ? 17.058 53.637 39.121 1.00 70.88 121 GLN A CA 1
ATOM 960 C C . GLN A 1 121 ? 17.629 52.227 38.869 1.00 70.88 121 GLN A C 1
ATOM 962 O O . GLN A 1 121 ? 18.140 51.948 37.786 1.00 70.88 121 GLN A O 1
ATOM 967 N N . GLU A 1 122 ? 17.528 51.315 39.844 1.00 67.44 122 GLU A N 1
ATOM 968 C CA . GLU A 1 122 ? 17.951 49.917 39.673 1.00 67.44 122 GLU A CA 1
ATOM 969 C C . GLU A 1 122 ? 17.042 49.161 38.697 1.00 67.44 122 GLU A C 1
ATOM 971 O O . GLU A 1 122 ? 17.530 48.399 37.863 1.00 67.44 122 GLU A O 1
ATOM 976 N N . PHE A 1 123 ? 15.733 49.421 38.749 1.00 74.12 123 PHE A N 1
ATOM 977 C CA . PHE A 1 123 ? 14.766 48.856 37.811 1.00 74.12 123 PHE A CA 1
ATOM 978 C C . PHE A 1 123 ? 14.991 49.363 36.378 1.00 74.12 123 PHE A C 1
ATOM 980 O O . PHE A 1 123 ? 14.924 48.575 35.435 1.00 74.12 123 PHE A O 1
ATOM 987 N N . GLU A 1 124 ? 15.316 50.650 36.201 1.00 72.56 124 GLU A N 1
ATOM 988 C CA . GLU A 1 124 ? 15.675 51.210 34.889 1.00 72.56 124 GLU A CA 1
ATOM 989 C C . GLU A 1 124 ? 16.944 50.555 34.318 1.00 72.56 124 GLU A C 1
ATOM 991 O O . GLU A 1 124 ? 16.952 50.129 33.161 1.00 72.56 124 GLU A O 1
ATOM 996 N N . ASN A 1 125 ? 17.991 50.399 35.134 1.00 68.00 125 ASN A N 1
ATOM 997 C CA . ASN A 1 125 ? 19.236 49.750 34.716 1.00 68.00 125 ASN A CA 1
ATOM 998 C C . ASN A 1 125 ? 19.022 48.272 34.354 1.00 68.00 125 ASN A C 1
ATOM 1000 O O . ASN A 1 125 ? 19.525 47.805 33.332 1.00 68.00 125 ASN A O 1
ATOM 1004 N N . PHE A 1 126 ? 18.244 47.539 35.159 1.00 70.44 126 PHE A N 1
ATOM 1005 C CA . PHE A 1 126 ? 17.855 46.161 34.854 1.00 70.44 126 PHE A CA 1
ATOM 1006 C C . PHE A 1 126 ? 17.137 46.072 33.503 1.00 70.44 126 PHE A C 1
ATOM 1008 O O . PHE A 1 126 ? 17.483 45.238 32.665 1.00 70.44 126 PHE A O 1
ATOM 1015 N N . LEU A 1 127 ? 16.171 46.961 33.270 1.00 68.38 127 LEU A N 1
ATOM 1016 C CA . LEU A 1 127 ? 15.410 47.004 32.030 1.00 68.38 127 LEU A CA 1
ATOM 1017 C C . LEU A 1 127 ? 16.281 47.314 30.814 1.00 68.38 127 LEU A C 1
ATOM 1019 O O . LEU A 1 127 ? 16.110 46.652 29.794 1.00 68.38 127 LEU A O 1
ATOM 1023 N N . GLN A 1 128 ? 17.224 48.256 30.899 1.00 66.06 128 GLN A N 1
ATOM 1024 C CA . GLN A 1 128 ? 18.135 48.569 29.789 1.00 66.06 128 GLN A CA 1
ATOM 1025 C C . GLN A 1 128 ? 19.029 47.375 29.420 1.00 66.06 128 GLN A C 1
ATOM 1027 O O . GLN A 1 128 ? 19.171 47.052 28.243 1.00 66.06 128 GLN A O 1
ATOM 1032 N N . VAL A 1 129 ? 19.581 46.668 30.413 1.00 63.75 129 VAL A N 1
ATOM 1033 C CA . VAL A 1 129 ? 20.443 45.496 30.171 1.00 63.75 129 VAL A CA 1
ATOM 1034 C C . VAL A 1 129 ? 19.638 44.296 29.656 1.00 63.75 129 VAL A C 1
ATOM 1036 O O . VAL A 1 129 ? 20.105 43.558 28.788 1.00 63.75 129 VAL A O 1
ATOM 1039 N N . TYR A 1 130 ? 18.420 44.096 30.165 1.00 64.38 130 TYR A N 1
ATOM 1040 C CA . TYR A 1 130 ? 17.562 42.977 29.777 1.00 64.38 130 TYR A CA 1
ATOM 1041 C C . TYR A 1 130 ? 16.885 43.173 28.409 1.00 64.38 130 TYR A C 1
ATOM 1043 O O . TYR A 1 130 ? 16.750 42.211 27.647 1.00 64.38 130 TYR A O 1
ATOM 1051 N N . SER A 1 131 ? 16.451 44.395 28.078 1.00 59.16 131 SER A N 1
ATOM 1052 C CA . SER A 1 131 ? 15.801 44.714 26.792 1.00 59.16 131 SER A CA 1
ATOM 1053 C C . SER A 1 131 ? 16.791 44.736 25.627 1.00 59.16 131 SER A C 1
ATOM 1055 O O . SER A 1 131 ? 16.519 44.106 24.605 1.00 59.16 131 SER A O 1
ATOM 1057 N N . GLY A 1 132 ? 17.978 45.320 25.824 1.00 56.28 132 GLY A N 1
ATOM 1058 C CA . GLY A 1 132 ? 18.995 45.468 24.780 1.00 56.28 132 GLY A CA 1
ATOM 1059 C C . GLY A 1 132 ? 19.738 44.187 24.385 1.00 56.28 132 GLY A C 1
ATOM 1060 O O . GLY A 1 132 ? 20.635 44.237 23.544 1.00 56.28 132 GLY A O 1
ATOM 1061 N N . ASN A 1 133 ? 19.417 43.025 24.973 1.00 58.88 133 ASN A N 1
ATOM 1062 C CA . ASN A 1 133 ? 20.186 41.798 24.760 1.00 58.88 133 ASN A CA 1
ATOM 1063 C C . ASN A 1 133 ? 19.322 40.576 24.397 1.00 58.88 133 ASN A C 1
ATOM 1065 O O . ASN A 1 133 ? 18.996 39.719 25.226 1.00 58.88 133 ASN A O 1
ATOM 1069 N N . GLN A 1 134 ? 18.979 40.465 23.107 1.00 56.34 134 GLN A N 1
ATOM 1070 C CA . GLN A 1 134 ? 18.138 39.387 22.559 1.00 56.34 134 GLN A CA 1
ATOM 1071 C C . GLN A 1 134 ? 18.681 37.975 22.832 1.00 56.34 134 GLN A C 1
ATOM 1073 O O . GLN A 1 134 ? 17.901 37.034 22.992 1.00 56.34 134 GLN A O 1
ATOM 1078 N N . ALA A 1 135 ? 20.003 37.806 22.918 1.00 51.06 135 ALA A N 1
ATOM 1079 C CA . ALA A 1 135 ? 20.612 36.513 23.206 1.00 51.06 135 ALA A CA 1
ATOM 1080 C C . ALA A 1 135 ? 20.341 36.048 24.644 1.00 51.06 135 ALA A C 1
ATOM 1082 O O . ALA A 1 135 ? 20.076 34.864 24.863 1.00 51.06 135 ALA A O 1
ATOM 1083 N N . LEU A 1 136 ? 20.328 36.974 25.610 1.00 60.19 136 LEU A N 1
ATOM 1084 C CA . LEU A 1 136 ? 19.968 36.685 27.001 1.00 60.19 136 LEU A CA 1
ATOM 1085 C C . LEU A 1 136 ? 18.476 36.370 27.123 1.00 60.19 136 LEU A C 1
ATOM 1087 O O . LEU A 1 136 ? 18.105 35.391 27.773 1.00 60.19 136 LEU A O 1
ATOM 1091 N N . GLN A 1 137 ? 17.621 37.109 26.411 1.00 58.81 137 GLN A N 1
ATOM 1092 C CA . GLN A 1 137 ? 16.191 36.797 26.341 1.00 58.81 137 GLN A CA 1
ATOM 1093 C C . GLN A 1 137 ? 15.943 35.403 25.749 1.00 58.81 137 GLN A C 1
ATOM 1095 O O . GLN A 1 137 ? 15.163 34.622 26.296 1.00 58.81 137 GLN A O 1
ATOM 1100 N N . ALA A 1 138 ? 16.634 35.049 24.661 1.00 54.84 138 ALA A N 1
ATOM 1101 C CA . ALA A 1 138 ? 16.550 33.723 24.058 1.00 54.84 138 ALA A CA 1
ATOM 1102 C C . ALA A 1 138 ? 17.093 32.625 24.990 1.00 54.84 138 ALA A C 1
ATOM 1104 O O . ALA A 1 138 ? 16.494 31.552 25.061 1.00 54.84 138 ALA A O 1
ATOM 1105 N N . PHE A 1 139 ? 18.179 32.885 25.723 1.00 56.78 139 PHE A N 1
ATOM 1106 C CA . PHE A 1 139 ? 18.767 31.955 26.691 1.00 56.78 139 PHE A CA 1
ATOM 1107 C C . PHE A 1 139 ? 17.792 31.628 27.832 1.00 56.78 139 PHE A C 1
ATOM 1109 O O . PHE A 1 139 ? 17.453 30.457 28.030 1.00 56.78 139 PHE A O 1
ATOM 1116 N N . PHE A 1 140 ? 17.256 32.643 28.519 1.00 58.47 140 PHE A N 1
ATOM 1117 C CA . PHE A 1 140 ? 16.301 32.436 29.616 1.00 58.47 140 PHE A CA 1
ATOM 1118 C C . PHE A 1 140 ? 14.972 31.830 29.138 1.00 58.47 140 PHE A C 1
ATOM 1120 O O . PHE A 1 140 ? 14.359 31.039 29.854 1.00 58.47 140 PHE A O 1
ATOM 1127 N N . LYS A 1 141 ? 14.538 32.147 27.911 1.00 54.03 141 LYS A N 1
ATOM 1128 C CA . LYS A 1 141 ? 13.293 31.624 27.327 1.00 54.03 141 LYS A CA 1
ATOM 1129 C C . LYS A 1 141 ? 13.409 30.178 26.835 1.00 54.03 141 LYS A C 1
ATOM 1131 O O . LYS A 1 141 ? 12.439 29.430 26.936 1.00 54.03 141 LYS A O 1
ATOM 1136 N N . ASN A 1 142 ? 14.567 29.776 26.306 1.00 46.72 142 ASN A N 1
ATOM 1137 C CA . ASN A 1 142 ? 14.755 28.458 25.689 1.00 46.72 142 ASN A CA 1
ATOM 1138 C C . ASN A 1 142 ? 15.348 27.405 26.632 1.00 46.72 142 ASN A C 1
ATOM 1140 O O . ASN A 1 142 ? 15.270 26.215 26.321 1.00 46.72 142 ASN A O 1
ATOM 1144 N N . PHE A 1 143 ? 15.919 27.794 27.775 1.00 51.66 143 PHE A N 1
ATOM 1145 C CA . PHE A 1 143 ? 16.439 26.834 28.745 1.00 51.66 143 PHE A CA 1
ATOM 1146 C C . PHE A 1 143 ? 15.471 26.633 29.919 1.00 51.66 143 PHE A C 1
ATOM 1148 O O . PHE A 1 143 ? 15.499 27.347 30.921 1.00 51.66 143 PHE A O 1
ATOM 1155 N N . GLY A 1 144 ? 14.634 25.593 29.820 1.00 48.97 144 GLY A N 1
ATOM 1156 C CA . GLY A 1 144 ? 13.592 25.247 30.805 1.00 48.97 144 GLY A CA 1
ATOM 1157 C C . GLY A 1 144 ? 14.081 24.927 32.231 1.00 48.97 144 GLY A C 1
ATOM 1158 O O . GLY A 1 144 ? 13.271 24.724 33.137 1.00 48.97 144 GLY A O 1
ATOM 1159 N N . SER A 1 145 ? 15.396 24.889 32.462 1.00 48.34 145 SER A N 1
ATOM 1160 C CA . SER A 1 145 ? 15.987 24.772 33.802 1.00 48.34 145 SER A CA 1
ATOM 1161 C C . SER A 1 145 ? 16.253 26.122 34.474 1.00 48.34 145 SER A C 1
ATOM 1163 O O . SER A 1 145 ? 16.155 26.177 35.693 1.00 48.34 145 SER A O 1
ATOM 1165 N N . PHE A 1 146 ? 16.528 27.182 33.701 1.00 51.47 146 PHE A N 1
ATOM 1166 C CA . PHE A 1 146 ? 16.758 28.552 34.191 1.00 51.47 146 PHE A CA 1
ATOM 1167 C C . PHE A 1 146 ? 15.496 29.424 34.115 1.00 51.47 146 PHE A C 1
ATOM 1169 O O . PHE A 1 146 ? 15.404 30.428 34.810 1.00 51.47 146 PHE A O 1
ATOM 1176 N N . GLY A 1 147 ? 14.478 29.017 33.348 1.00 51.94 147 GLY A N 1
ATOM 1177 C CA . GLY A 1 147 ? 13.179 29.703 33.294 1.00 51.94 147 GLY A CA 1
ATOM 1178 C C . GLY A 1 147 ? 12.378 29.701 34.609 1.00 51.94 147 GLY A C 1
ATOM 1179 O O . GLY A 1 147 ? 11.291 30.267 34.648 1.00 51.94 147 GLY A O 1
ATOM 1180 N N . SER A 1 148 ? 12.883 29.055 35.669 1.00 51.34 148 SER A N 1
ATOM 1181 C CA . SER A 1 148 ? 12.322 29.092 37.027 1.00 51.34 148 SER A CA 1
ATOM 1182 C C . SER A 1 148 ? 12.931 30.174 37.925 1.00 51.34 148 SER A C 1
ATOM 1184 O O . SER A 1 148 ? 12.562 30.241 39.093 1.00 51.34 148 SER A O 1
ATOM 1186 N N . LEU A 1 149 ? 13.882 30.969 37.423 1.00 55.84 149 LEU A N 1
ATOM 1187 C CA . LEU A 1 149 ? 14.479 32.073 38.174 1.00 55.84 149 LEU A CA 1
ATOM 1188 C C . LEU A 1 149 ? 13.507 33.249 38.265 1.00 55.84 149 LEU A C 1
ATOM 1190 O O . LEU A 1 149 ? 12.845 33.611 37.291 1.00 55.84 149 LEU A O 1
ATOM 1194 N N . THR A 1 150 ? 13.437 33.857 39.442 1.00 56.09 150 THR A N 1
ATOM 1195 C CA . THR A 1 150 ? 12.707 35.108 39.657 1.00 56.09 150 THR A CA 1
ATOM 1196 C C . THR A 1 150 ? 13.417 36.271 38.957 1.00 56.09 150 THR A C 1
ATOM 1198 O O . THR A 1 150 ? 14.617 36.216 38.669 1.00 56.09 150 THR A O 1
ATOM 1201 N N . ALA A 1 151 ? 12.694 37.360 38.682 1.00 54.91 151 ALA A N 1
ATOM 1202 C CA . ALA A 1 151 ? 13.269 38.548 38.043 1.00 54.91 151 ALA A CA 1
ATOM 1203 C C . ALA A 1 151 ? 14.451 39.135 38.847 1.00 54.91 151 ALA A C 1
ATOM 1205 O O . ALA A 1 151 ? 15.436 39.563 38.254 1.00 54.91 151 ALA A O 1
ATOM 1206 N N . LYS A 1 152 ? 14.400 39.058 40.186 1.00 55.12 152 LYS A N 1
ATOM 1207 C CA . LYS A 1 152 ? 15.460 39.513 41.106 1.00 55.12 152 LYS A CA 1
ATOM 1208 C C . LYS A 1 152 ? 16.710 38.617 41.092 1.00 55.12 152 LYS A C 1
ATOM 1210 O O . LYS A 1 152 ? 17.827 39.091 41.260 1.00 55.12 152 LYS A O 1
ATOM 1215 N N . GLU A 1 153 ? 16.546 37.316 40.852 1.00 58.72 153 GLU A N 1
ATOM 1216 C CA . GLU A 1 153 ? 17.679 36.401 40.644 1.00 58.72 153 GLU A CA 1
ATOM 1217 C C . GLU A 1 153 ? 18.296 36.602 39.255 1.00 58.72 153 GLU A C 1
ATOM 1219 O O . GLU A 1 153 ? 19.514 36.657 39.121 1.00 58.72 153 GLU A O 1
ATOM 1224 N N . THR A 1 154 ? 17.454 36.789 38.236 1.00 60.53 154 THR A N 1
ATOM 1225 C CA . THR A 1 154 ? 17.879 37.071 36.856 1.00 60.53 154 THR A CA 1
ATOM 1226 C C . THR A 1 154 ? 18.653 38.392 36.777 1.00 60.53 154 THR A C 1
ATOM 1228 O O . THR A 1 154 ? 19.660 38.468 36.079 1.00 60.53 154 THR A O 1
ATOM 1231 N N . SER A 1 155 ? 18.234 39.427 37.516 1.00 55.09 155 SER A N 1
ATOM 1232 C CA . SER A 1 155 ? 18.902 40.734 37.537 1.00 55.09 155 SER A CA 1
ATOM 1233 C C . SER A 1 155 ? 20.302 40.676 38.136 1.00 55.09 155 SER A C 1
ATOM 1235 O O . SER A 1 155 ? 21.222 41.240 37.552 1.00 55.09 155 SER A O 1
ATOM 1237 N N . ASN A 1 156 ? 20.491 39.959 39.249 1.00 61.00 156 ASN A N 1
ATOM 1238 C CA . ASN A 1 156 ? 21.817 39.794 39.852 1.00 61.00 156 ASN A CA 1
ATOM 1239 C C . ASN A 1 156 ? 22.797 39.149 38.863 1.00 61.00 156 ASN A C 1
ATOM 1241 O O . ASN A 1 156 ? 23.960 39.525 38.815 1.00 61.00 156 ASN A O 1
ATOM 1245 N N . TRP A 1 157 ? 22.307 38.239 38.017 1.00 64.56 157 TRP A N 1
ATOM 1246 C CA . TRP A 1 157 ? 23.135 37.581 37.011 1.00 64.56 157 TRP A CA 1
ATOM 1247 C C . TRP A 1 157 ? 23.511 38.521 35.873 1.00 64.56 157 TRP A C 1
ATOM 1249 O O . TRP A 1 157 ? 24.634 38.461 35.389 1.00 64.56 157 TRP A O 1
ATOM 1259 N N . LEU A 1 158 ? 22.595 39.399 35.449 1.00 61.69 158 LEU A N 1
ATOM 1260 C CA . LEU A 1 158 ? 22.850 40.334 34.351 1.00 61.69 158 LEU A CA 1
ATOM 1261 C C . LEU A 1 158 ? 24.015 41.287 34.644 1.00 61.69 158 LEU A C 1
ATOM 1263 O O . LEU A 1 158 ? 24.735 41.650 33.717 1.00 61.69 158 LEU A O 1
ATOM 1267 N N . PHE A 1 159 ? 24.216 41.661 35.911 1.00 58.81 159 PHE A N 1
ATOM 1268 C CA . PHE A 1 159 ? 25.312 42.541 36.331 1.00 58.81 159 PHE A CA 1
ATOM 1269 C C . PHE A 1 159 ? 26.663 41.822 36.502 1.00 58.81 159 PHE A C 1
ATOM 1271 O O . PHE A 1 159 ? 27.692 42.490 36.551 1.00 58.81 159 PHE A O 1
ATOM 1278 N N . GLU A 1 160 ? 26.682 40.486 36.549 1.00 64.00 160 GLU A N 1
ATOM 1279 C CA . GLU A 1 160 ? 27.898 39.665 36.689 1.00 64.00 160 GLU A CA 1
ATOM 1280 C C . GLU A 1 160 ? 28.419 39.121 35.338 1.00 64.00 160 GLU A C 1
ATOM 1282 O O . GLU A 1 160 ? 29.402 38.378 35.291 1.00 64.00 160 GLU A O 1
ATOM 1287 N N . LEU A 1 161 ? 27.769 39.483 34.223 1.00 68.12 161 LEU A N 1
ATOM 1288 C CA . LEU A 1 161 ? 28.159 39.076 32.871 1.00 68.12 161 LEU A CA 1
ATOM 1289 C C . LEU A 1 161 ? 29.307 39.937 32.328 1.00 68.12 161 LEU A C 1
ATOM 1291 O O . LEU A 1 161 ? 29.175 41.148 32.151 1.00 68.12 161 LEU A O 1
ATOM 1295 N N . ASN A 1 162 ? 30.403 39.285 31.947 1.00 71.00 162 ASN A N 1
ATOM 1296 C CA . ASN A 1 162 ? 31.523 39.914 31.258 1.00 71.00 162 ASN A CA 1
ATOM 1297 C C . ASN A 1 162 ? 31.342 39.788 29.741 1.00 71.00 162 ASN A C 1
ATOM 1299 O O . ASN A 1 162 ? 31.464 38.696 29.178 1.00 71.00 162 ASN A O 1
ATOM 1303 N N . TYR A 1 163 ? 31.082 40.903 29.061 1.00 67.88 163 TYR A N 1
ATOM 1304 C CA . TYR A 1 163 ? 31.027 40.949 27.599 1.00 67.88 163 TYR A CA 1
ATOM 1305 C C . TYR A 1 163 ? 32.438 40.893 27.016 1.00 67.88 163 TYR A C 1
ATOM 1307 O O . TYR A 1 163 ? 33.251 41.783 27.264 1.00 67.88 163 TYR A O 1
ATOM 1315 N N . GLU A 1 164 ? 32.734 39.853 26.239 1.00 67.88 164 GLU A N 1
ATOM 1316 C CA . GLU A 1 164 ? 33.998 39.763 25.513 1.00 67.88 164 GLU A CA 1
ATOM 1317 C C . GLU A 1 164 ? 33.854 40.369 24.104 1.00 67.88 164 GLU A C 1
ATOM 1319 O O . GLU A 1 164 ? 32.783 40.327 23.490 1.00 67.88 164 GLU A O 1
ATOM 1324 N N . ASN A 1 165 ? 34.940 40.968 23.601 1.00 63.69 165 ASN A N 1
ATOM 1325 C CA . ASN A 1 165 ? 34.980 41.607 22.282 1.00 63.69 165 ASN A CA 1
ATOM 1326 C C . ASN A 1 165 ? 34.670 40.612 21.150 1.00 63.69 165 ASN A C 1
ATOM 1328 O O . ASN A 1 165 ? 34.900 39.410 21.285 1.00 63.69 165 ASN A O 1
ATOM 1332 N N . ILE A 1 166 ? 34.185 41.138 20.017 1.00 64.25 166 ILE A N 1
ATOM 1333 C CA . ILE A 1 166 ? 33.934 40.365 18.793 1.00 64.25 166 ILE A CA 1
ATOM 1334 C C . ILE A 1 166 ? 35.237 39.684 18.359 1.00 64.25 166 ILE A C 1
ATOM 1336 O O . ILE A 1 166 ? 36.234 40.358 18.094 1.00 64.25 166 ILE A O 1
ATOM 1340 N N . ARG A 1 167 ? 35.214 38.352 18.307 1.00 72.56 167 ARG A N 1
ATOM 1341 C CA . ARG A 1 167 ? 36.339 37.510 17.890 1.00 72.56 167 ARG A CA 1
ATOM 1342 C C . ARG A 1 167 ? 36.221 37.149 16.417 1.00 72.56 167 ARG A C 1
ATOM 1344 O O . ARG A 1 167 ? 35.113 36.943 15.926 1.00 72.56 167 ARG A O 1
ATOM 1351 N N . SER A 1 168 ? 37.361 37.083 15.736 1.00 66.62 168 SER A N 1
ATOM 1352 C CA . SER A 1 168 ? 37.430 36.907 14.276 1.00 66.62 168 SER A CA 1
ATOM 1353 C C . SER A 1 168 ? 37.303 35.437 13.868 1.00 66.62 168 SER A C 1
ATOM 1355 O O . SER A 1 168 ? 37.499 34.533 14.687 1.00 66.62 168 SER A O 1
ATOM 1357 N N . ASP A 1 169 ? 37.041 35.186 12.581 1.00 70.00 169 ASP A N 1
ATOM 1358 C CA . ASP A 1 169 ? 36.988 33.825 12.043 1.00 70.00 169 ASP A CA 1
ATOM 1359 C C . ASP A 1 169 ? 38.270 33.040 12.351 1.00 70.00 169 ASP A C 1
ATOM 1361 O O . ASP A 1 169 ? 39.387 33.445 12.026 1.00 70.00 169 ASP A O 1
ATOM 1365 N N . GLY A 1 170 ? 38.090 31.895 12.992 1.00 71.06 170 GLY A N 1
ATOM 1366 C CA . GLY A 1 170 ? 39.145 30.970 13.345 1.00 71.06 170 GLY A CA 1
ATOM 1367 C C . GLY A 1 170 ? 39.926 31.258 14.629 1.00 71.06 170 GLY A C 1
ATOM 1368 O O . GLY A 1 170 ? 40.865 30.517 14.930 1.00 71.06 170 GLY A O 1
ATOM 1369 N N . GLU A 1 171 ? 39.540 32.262 15.409 1.00 83.31 171 GLU A N 1
ATOM 1370 C CA . GLU A 1 171 ? 40.129 32.526 16.722 1.00 83.31 171 GLU A CA 1
ATOM 1371 C C . GLU A 1 171 ? 39.685 31.471 17.756 1.00 83.31 171 GLU A C 1
ATOM 1373 O O . GLU A 1 171 ? 38.512 31.095 17.813 1.00 83.31 171 GLU A O 1
ATOM 1378 N N . ILE A 1 172 ? 40.618 30.960 18.567 1.00 85.12 172 ILE A N 1
ATOM 1379 C CA . ILE A 1 172 ? 40.333 29.927 19.578 1.00 85.12 172 ILE A CA 1
ATOM 1380 C C . ILE A 1 172 ? 39.863 30.601 20.873 1.00 85.12 172 ILE A C 1
ATOM 1382 O O . ILE A 1 172 ? 40.511 31.515 21.382 1.00 85.12 172 ILE A O 1
ATOM 1386 N N . VAL A 1 173 ? 38.726 30.149 21.407 1.00 84.19 173 VAL A N 1
ATOM 1387 C CA . VAL A 1 173 ? 38.158 30.641 22.673 1.00 84.19 173 VAL A CA 1
ATOM 1388 C C . VAL A 1 173 ? 38.857 29.994 23.865 1.00 84.19 173 VAL A C 1
ATOM 1390 O O . VAL A 1 173 ? 39.300 30.705 24.760 1.00 84.19 173 VAL A O 1
ATOM 1393 N N . PHE A 1 174 ? 38.982 28.667 23.840 1.00 85.88 174 PHE A N 1
ATOM 1394 C CA . PHE A 1 174 ? 39.820 27.864 24.732 1.00 85.88 174 PHE A CA 1
ATOM 1395 C C . PHE A 1 174 ? 40.150 26.533 24.053 1.00 85.88 174 PHE A C 1
ATOM 1397 O O . PHE A 1 174 ? 39.415 26.082 23.163 1.00 85.88 174 PHE A O 1
ATOM 1404 N N . SER A 1 175 ? 41.230 25.894 24.489 1.00 84.94 175 SER A N 1
ATOM 1405 C CA . SER A 1 175 ? 41.704 24.618 23.942 1.00 84.94 175 SER A CA 1
ATOM 1406 C C . SER A 1 175 ? 41.350 23.431 24.838 1.00 84.94 175 SER A C 1
ATOM 1408 O O . SER A 1 175 ? 41.193 23.557 26.054 1.00 84.94 175 SER A O 1
ATOM 1410 N N . GLU A 1 176 ? 41.249 22.241 24.244 1.00 81.56 176 GLU A N 1
ATOM 1411 C CA . GLU A 1 176 ? 41.154 20.990 24.996 1.00 81.56 176 GLU A CA 1
ATOM 1412 C C . GLU A 1 176 ? 42.329 20.852 25.983 1.00 81.56 176 GLU A C 1
ATOM 1414 O O . GLU A 1 176 ? 43.491 21.014 25.615 1.00 81.56 176 GLU A O 1
ATOM 1419 N N . GLY A 1 177 ? 42.024 20.520 27.240 1.00 76.62 177 GLY A N 1
ATOM 1420 C CA . GLY A 1 177 ? 43.010 20.338 28.309 1.00 76.62 177 GLY A CA 1
ATOM 1421 C C . GLY A 1 177 ? 43.302 21.581 29.155 1.00 76.62 177 GLY A C 1
ATOM 1422 O O . GLY A 1 177 ? 43.938 21.438 30.198 1.00 76.62 177 GLY A O 1
ATOM 1423 N N . GLU A 1 178 ? 42.812 22.763 28.774 1.00 80.25 178 GLU A N 1
ATOM 1424 C CA . GLU A 1 178 ? 42.874 23.960 29.628 1.00 80.25 178 GLU A CA 1
ATOM 1425 C C . GLU A 1 178 ? 41.980 23.794 30.868 1.00 80.25 178 GLU A C 1
ATOM 1427 O O . GLU A 1 178 ? 41.020 23.020 30.858 1.00 80.25 178 GLU A O 1
ATOM 1432 N N . GLU A 1 179 ? 42.274 24.482 31.972 1.00 81.62 179 GLU A N 1
ATOM 1433 C CA . GLU A 1 179 ? 41.390 24.438 33.140 1.00 81.62 179 GLU A CA 1
ATOM 1434 C C . GLU A 1 179 ? 40.086 25.205 32.876 1.00 81.62 179 GLU A C 1
ATOM 1436 O O . GLU A 1 179 ? 40.049 26.200 32.157 1.00 81.62 179 GLU A O 1
ATOM 1441 N N . GLY A 1 180 ? 38.979 24.725 33.449 1.00 79.50 180 GLY A N 1
ATOM 1442 C CA . GLY A 1 180 ? 37.702 25.429 33.375 1.00 79.50 180 GLY A CA 1
ATOM 1443 C C . GLY A 1 180 ? 37.736 26.708 34.201 1.00 79.50 180 GLY A C 1
ATOM 1444 O O . GLY A 1 180 ? 37.654 26.626 35.425 1.00 79.50 180 GLY A O 1
ATOM 1445 N N . ASP A 1 181 ? 37.818 27.856 33.537 1.00 81.31 181 ASP A N 1
ATOM 1446 C CA . ASP A 1 181 ? 37.917 29.197 34.124 1.00 81.31 181 ASP A CA 1
ATOM 1447 C C . ASP A 1 181 ? 36.634 30.034 33.956 1.00 81.31 181 ASP A C 1
ATOM 1449 O O . ASP A 1 181 ? 36.246 30.751 34.877 1.00 81.31 181 ASP A O 1
ATOM 1453 N N . LYS A 1 182 ? 35.937 29.901 32.819 1.00 84.44 182 LYS A N 1
ATOM 1454 C CA . LYS A 1 182 ? 34.704 30.650 32.511 1.00 84.44 182 LYS A CA 1
ATOM 1455 C C . LYS A 1 182 ? 33.591 29.834 31.843 1.00 84.44 182 LYS A C 1
ATOM 1457 O O . LYS A 1 182 ? 33.825 28.806 31.204 1.00 84.44 182 LYS A O 1
ATOM 1462 N N . PHE A 1 183 ? 32.357 30.299 31.968 1.00 82.56 183 PHE A N 1
ATOM 1463 C CA . PHE A 1 183 ? 31.184 29.826 31.231 1.00 82.56 183 PHE A CA 1
ATOM 1464 C C . PHE A 1 183 ? 30.864 30.825 30.122 1.00 82.56 183 PHE A C 1
ATOM 1466 O O . PHE A 1 183 ? 30.917 32.018 30.388 1.00 82.56 183 PHE A O 1
ATOM 1473 N N . TYR A 1 184 ? 30.521 30.371 28.914 1.00 83.12 184 TYR A N 1
ATOM 1474 C CA . TYR A 1 184 ? 30.317 31.253 27.760 1.00 83.12 184 TYR A CA 1
ATOM 1475 C C . TYR A 1 184 ? 28.933 31.092 27.132 1.00 83.12 184 TYR A C 1
ATOM 1477 O O . TYR A 1 184 ? 28.449 29.976 26.958 1.00 83.12 184 TYR A O 1
ATOM 1485 N N . ILE A 1 185 ? 28.336 32.205 26.708 1.00 76.88 185 ILE A N 1
ATOM 1486 C CA . ILE A 1 185 ? 27.089 32.298 25.941 1.00 76.88 185 ILE A CA 1
ATOM 1487 C C . ILE A 1 185 ? 27.389 33.003 24.615 1.00 76.88 185 ILE A C 1
ATOM 1489 O O . ILE A 1 185 ? 28.065 34.030 24.589 1.00 76.88 185 ILE A O 1
ATOM 1493 N N . ILE A 1 186 ? 26.866 32.477 23.507 1.00 71.62 186 ILE A N 1
ATOM 1494 C CA . ILE A 1 186 ? 27.030 33.075 22.178 1.00 71.62 186 ILE A CA 1
ATOM 1495 C C . ILE A 1 186 ? 25.959 34.149 21.998 1.00 71.62 186 ILE A C 1
ATOM 1497 O O . ILE A 1 186 ? 24.779 33.825 21.834 1.00 71.62 186 ILE A O 1
ATOM 1501 N N . ALA A 1 187 ? 26.365 35.417 22.026 1.00 65.00 187 ALA A N 1
ATOM 1502 C CA . ALA A 1 187 ? 25.466 36.543 21.794 1.00 65.00 187 ALA A CA 1
ATOM 1503 C C . ALA A 1 187 ? 25.134 36.707 20.305 1.00 65.00 187 ALA A C 1
ATOM 1505 O O . ALA A 1 187 ? 23.971 36.858 19.941 1.00 65.00 187 ALA A O 1
ATOM 1506 N N . ALA A 1 188 ? 26.147 36.609 19.444 1.00 61.31 188 ALA A N 1
ATOM 1507 C CA . ALA A 1 188 ? 26.018 36.695 17.992 1.00 61.31 188 ALA A CA 1
ATOM 1508 C C . ALA A 1 188 ? 27.124 35.870 17.316 1.00 61.31 188 ALA A C 1
ATOM 1510 O O . ALA A 1 188 ? 28.192 35.689 17.895 1.00 61.31 188 ALA A O 1
ATOM 1511 N N . GLY A 1 189 ? 26.877 35.369 16.104 1.00 70.50 189 GLY A N 1
ATOM 1512 C CA . GLY A 1 189 ? 27.824 34.516 15.373 1.00 70.50 189 GLY A CA 1
ATOM 1513 C C . GLY A 1 189 ? 27.687 33.022 15.692 1.00 70.50 189 GLY A C 1
ATOM 1514 O O . GLY A 1 189 ? 26.625 32.554 16.128 1.00 70.50 189 GLY A O 1
ATOM 1515 N N . ALA A 1 190 ? 28.748 32.259 15.426 1.00 68.25 190 ALA A N 1
ATOM 1516 C CA . ALA A 1 190 ? 28.780 30.812 15.603 1.00 68.25 190 ALA A CA 1
ATOM 1517 C C . ALA A 1 190 ? 30.168 30.333 16.046 1.00 68.25 190 ALA A C 1
ATOM 1519 O O . ALA A 1 190 ? 31.180 30.937 15.713 1.00 68.25 190 ALA A O 1
ATOM 1520 N N . VAL A 1 191 ? 30.227 29.217 16.768 1.00 73.88 191 VAL A N 1
ATOM 1521 C CA . VAL A 1 191 ? 31.489 28.576 17.159 1.00 73.88 191 VAL A CA 1
ATOM 1522 C C . VAL A 1 191 ? 31.501 27.107 16.762 1.00 73.88 191 VAL A C 1
ATOM 1524 O O . VAL A 1 191 ? 30.495 26.401 16.841 1.00 73.88 191 VAL A O 1
ATOM 1527 N N . GLU A 1 192 ? 32.662 26.640 16.347 1.00 78.50 192 GLU A N 1
ATOM 1528 C CA . GLU A 1 192 ? 32.989 25.255 16.075 1.00 78.50 192 GLU A CA 1
ATOM 1529 C C . GLU A 1 192 ? 33.562 24.592 17.330 1.00 78.50 192 GLU A C 1
ATOM 1531 O O . GLU A 1 192 ? 34.496 25.098 17.953 1.00 78.50 192 GLU A O 1
ATOM 1536 N N . VAL A 1 193 ? 33.009 23.439 17.698 1.00 80.75 193 VAL A N 1
ATOM 1537 C CA . VAL A 1 193 ? 33.527 22.590 18.771 1.00 80.75 193 VAL A CA 1
ATOM 1538 C C . VAL A 1 193 ? 34.356 21.499 18.127 1.00 80.75 193 VAL A C 1
ATOM 1540 O O . VAL A 1 193 ? 33.815 20.696 17.368 1.00 80.75 193 VAL A O 1
ATOM 1543 N N . SER A 1 194 ? 35.644 21.437 18.437 1.00 76.75 194 SER A N 1
ATOM 1544 C CA . SER A 1 194 ? 36.562 20.430 17.910 1.00 76.75 194 SER A CA 1
ATOM 1545 C C . SER A 1 194 ? 37.348 19.749 19.026 1.00 76.75 194 SER A C 1
ATOM 1547 O O . SER A 1 194 ? 37.459 20.266 20.130 1.00 76.75 194 SER A O 1
ATOM 1549 N N . LYS A 1 195 ? 37.862 18.548 18.783 1.00 78.44 195 LYS A N 1
ATOM 1550 C CA . LYS A 1 195 ? 38.670 17.806 19.755 1.00 78.44 195 LYS A CA 1
ATOM 1551 C C . LYS A 1 195 ? 39.938 17.307 19.083 1.00 78.44 195 LYS A C 1
ATOM 1553 O O . LYS A 1 195 ? 39.855 16.806 17.958 1.00 78.44 195 LYS A O 1
ATOM 1558 N N . ASN A 1 196 ? 41.085 17.446 19.744 1.00 71.38 196 ASN A N 1
ATOM 1559 C CA . ASN A 1 196 ? 42.350 17.017 19.169 1.00 71.38 196 ASN A CA 1
ATOM 1560 C C . ASN A 1 196 ? 42.522 15.528 19.410 1.00 71.38 196 ASN A C 1
ATOM 1562 O O . ASN A 1 196 ? 42.650 15.049 20.537 1.00 71.38 196 ASN A O 1
ATOM 1566 N N . ILE A 1 197 ? 42.511 14.771 18.323 1.00 66.56 197 ILE A N 1
ATOM 1567 C CA . ILE A 1 197 ? 42.571 13.333 18.415 1.00 66.56 197 ILE A CA 1
ATOM 1568 C C . ILE A 1 197 ? 43.715 12.858 17.548 1.00 66.56 197 ILE A C 1
ATOM 1570 O O . ILE A 1 197 ? 43.618 12.792 16.324 1.00 66.56 197 ILE A O 1
ATOM 1574 N N . ASN A 1 198 ? 44.806 12.482 18.213 1.00 50.91 198 ASN A N 1
ATOM 1575 C CA . ASN A 1 198 ? 46.020 11.980 17.576 1.00 50.91 198 ASN A CA 1
ATOM 1576 C C . ASN A 1 198 ? 46.704 12.990 16.640 1.00 50.91 198 ASN A C 1
ATOM 1578 O O . ASN A 1 198 ? 47.269 12.582 15.626 1.00 50.91 198 ASN A O 1
ATOM 1582 N N . GLY A 1 199 ? 46.658 14.283 16.976 1.00 55.88 199 GLY A N 1
ATOM 1583 C CA . GLY A 1 199 ? 47.280 15.355 16.197 1.00 55.88 199 GLY A CA 1
ATOM 1584 C C . GLY A 1 199 ? 46.378 15.980 15.129 1.00 55.88 199 GLY A C 1
ATOM 1585 O O . GLY A 1 199 ? 46.805 16.942 14.501 1.00 55.88 199 GLY A O 1
ATOM 1586 N N . ASN A 1 200 ? 45.143 15.487 14.955 1.00 52.66 200 ASN A N 1
ATOM 1587 C CA . ASN A 1 200 ? 44.139 16.074 14.064 1.00 52.66 200 ASN A CA 1
ATOM 1588 C C . ASN A 1 200 ? 42.974 16.660 14.871 1.00 52.66 200 ASN A C 1
ATOM 1590 O O . ASN A 1 200 ? 42.362 15.950 15.674 1.00 52.66 200 ASN A O 1
ATOM 1594 N N . ASP A 1 201 ? 42.633 17.921 14.610 1.00 64.81 201 ASP A N 1
ATOM 1595 C CA . ASP A 1 201 ? 41.441 18.558 15.171 1.00 64.81 201 ASP A CA 1
ATOM 1596 C C . ASP A 1 201 ? 40.195 18.074 14.423 1.00 64.81 201 ASP A C 1
ATOM 1598 O O . ASP A 1 201 ? 40.026 18.289 13.222 1.00 64.81 201 ASP A O 1
ATOM 1602 N N . VAL A 1 202 ? 39.318 17.374 15.136 1.00 64.94 202 VAL A N 1
ATOM 1603 C CA . VAL A 1 202 ? 38.059 16.852 14.607 1.00 64.94 202 VAL A CA 1
ATOM 1604 C C . VAL A 1 202 ? 36.915 17.715 15.086 1.00 64.94 202 VAL A C 1
ATOM 1606 O O . VAL A 1 202 ? 36.683 17.815 16.288 1.00 64.94 202 VAL A O 1
ATOM 1609 N N . VAL A 1 203 ? 36.137 18.244 14.149 1.00 65.44 203 VAL A N 1
ATOM 1610 C CA . VAL A 1 203 ? 34.913 18.991 14.441 1.00 65.44 203 VAL A CA 1
ATOM 1611 C C . VAL A 1 203 ? 33.815 18.050 14.938 1.00 65.44 203 VAL A C 1
ATOM 1613 O O . VAL A 1 203 ? 33.422 17.110 14.249 1.00 65.44 203 VAL A O 1
ATOM 1616 N N . LEU A 1 204 ? 33.320 18.309 16.144 1.00 59.00 204 LEU A N 1
ATOM 1617 C CA . LEU A 1 204 ? 32.237 17.574 16.791 1.00 59.00 204 LEU A CA 1
ATOM 1618 C C . LEU A 1 204 ? 30.870 18.183 16.455 1.00 59.00 204 LEU A C 1
ATOM 1620 O O . LEU A 1 204 ? 29.925 17.451 16.173 1.00 59.00 204 LEU A O 1
ATOM 1624 N N . THR A 1 205 ? 30.745 19.512 16.504 1.00 52.97 205 THR A N 1
ATOM 1625 C CA . THR A 1 205 ? 29.488 20.228 16.230 1.00 52.97 205 THR A CA 1
ATOM 1626 C C . THR A 1 205 ? 29.732 21.726 16.035 1.00 52.97 205 THR A C 1
ATOM 1628 O O . THR A 1 205 ? 30.791 22.239 16.389 1.00 52.97 205 THR A O 1
ATOM 1631 N N . THR A 1 206 ? 28.722 22.443 15.543 1.00 61.00 206 THR A N 1
ATOM 1632 C CA . THR A 1 206 ? 28.686 23.912 15.498 1.00 61.00 206 THR A CA 1
ATOM 1633 C C . THR A 1 206 ? 27.580 24.432 16.414 1.00 61.00 206 THR A C 1
ATOM 1635 O O . THR A 1 206 ? 26.471 23.894 16.425 1.00 61.00 206 THR A O 1
ATOM 1638 N N . LEU A 1 207 ? 27.875 25.471 17.190 1.00 62.09 207 LEU A N 1
ATOM 1639 C CA . LEU A 1 207 ? 26.932 26.177 18.053 1.00 62.09 207 LEU A CA 1
ATOM 1640 C C . LEU A 1 207 ? 26.688 27.579 17.490 1.00 62.09 207 LEU A C 1
ATOM 1642 O O . LEU A 1 207 ? 27.602 28.207 16.971 1.00 62.09 207 LEU A O 1
ATOM 1646 N N . VAL A 1 208 ? 25.455 28.066 17.588 1.00 65.25 208 VAL A N 1
ATOM 1647 C CA . VAL A 1 208 ? 25.031 29.376 17.062 1.00 65.25 208 VAL A CA 1
ATOM 1648 C C . VAL A 1 208 ? 24.518 30.268 18.191 1.00 65.25 208 VAL A C 1
ATOM 1650 O O . VAL A 1 208 ? 24.299 29.785 19.305 1.00 65.25 208 VAL A O 1
ATOM 1653 N N . ALA A 1 209 ? 24.296 31.550 17.900 1.00 60.75 209 ALA A N 1
ATOM 1654 C CA . ALA A 1 209 ? 23.729 32.526 18.831 1.00 60.75 209 ALA A CA 1
ATOM 1655 C C . ALA A 1 209 ? 22.542 31.979 19.656 1.00 60.75 209 ALA A C 1
ATOM 1657 O O . ALA A 1 209 ? 21.645 31.305 19.139 1.00 60.75 209 ALA A O 1
ATOM 1658 N N . GLY A 1 210 ? 22.561 32.244 20.965 1.00 55.06 210 GLY A N 1
ATOM 1659 C CA . GLY A 1 210 ? 21.609 31.715 21.949 1.00 55.06 210 GLY A CA 1
ATOM 1660 C C . GLY A 1 210 ? 21.964 30.335 22.526 1.00 55.06 210 GLY A C 1
ATOM 1661 O O . GLY A 1 210 ? 21.234 29.826 23.379 1.00 55.06 210 GLY A O 1
ATOM 1662 N N . LYS A 1 211 ? 23.066 29.708 22.089 1.00 59.75 211 LYS A N 1
ATOM 1663 C CA . LYS A 1 211 ? 23.663 28.516 22.724 1.00 59.75 211 LYS A CA 1
ATOM 1664 C C . LYS A 1 211 ? 24.825 28.912 23.647 1.00 59.75 211 LYS A C 1
ATOM 1666 O O . LYS A 1 211 ? 25.349 30.018 23.551 1.00 59.75 211 LYS A O 1
ATOM 1671 N N . PHE A 1 212 ? 25.221 28.009 24.540 1.00 73.81 212 PHE A N 1
ATOM 1672 C CA . PHE A 1 212 ? 26.297 28.210 25.517 1.00 73.81 212 PHE A CA 1
ATOM 1673 C C . PHE A 1 212 ? 27.256 27.019 25.538 1.00 73.81 212 PHE A C 1
ATOM 1675 O O . PHE A 1 212 ? 26.939 25.964 24.983 1.00 73.81 212 PHE A O 1
ATOM 1682 N N . PHE A 1 213 ? 28.410 27.190 26.179 1.00 78.69 213 PHE A N 1
ATOM 1683 C CA . PHE A 1 213 ? 29.409 26.142 26.358 1.00 78.69 213 PHE A CA 1
ATOM 1684 C C . PHE A 1 213 ? 30.351 26.439 27.538 1.00 78.69 213 PHE A C 1
ATOM 1686 O O . PHE A 1 213 ? 30.502 27.576 27.985 1.00 78.69 213 PHE A O 1
ATOM 1693 N N . GLY A 1 214 ? 31.029 25.398 28.026 1.00 74.44 214 GLY A N 1
ATOM 1694 C CA . GLY A 1 214 ? 32.061 25.496 29.062 1.00 74.44 214 GLY A CA 1
ATOM 1695 C C . GLY A 1 214 ? 31.610 25.102 30.473 1.00 74.44 214 GLY A C 1
ATOM 1696 O O . GLY A 1 214 ? 32.445 24.997 31.370 1.00 74.44 214 GLY A O 1
ATOM 1697 N N . GLU A 1 215 ? 30.329 24.799 30.666 1.00 72.38 215 GLU A N 1
ATOM 1698 C CA . GLU A 1 215 ? 29.724 24.419 31.944 1.00 72.38 215 GLU A CA 1
ATOM 1699 C C . GLU A 1 215 ? 30.330 23.154 32.550 1.00 72.38 215 GLU A C 1
ATOM 1701 O O . GLU A 1 215 ? 30.569 23.101 33.754 1.00 72.38 215 GLU A O 1
ATOM 1706 N N . MET A 1 216 ? 30.633 22.140 31.733 1.00 67.81 216 MET A N 1
ATOM 1707 C CA . MET A 1 216 ? 31.105 20.861 32.266 1.00 67.81 216 MET A CA 1
ATOM 1708 C C . MET A 1 216 ? 32.431 20.977 33.007 1.00 67.81 216 MET A C 1
ATOM 1710 O O . MET A 1 216 ? 32.575 20.374 34.068 1.00 67.81 216 MET A O 1
ATOM 1714 N N . ALA A 1 217 ? 33.373 21.775 32.506 1.00 72.88 217 ALA A N 1
ATOM 1715 C CA . ALA A 1 217 ? 34.666 21.957 33.163 1.00 72.88 217 ALA A CA 1
ATOM 1716 C C . ALA A 1 217 ? 34.527 22.676 34.516 1.00 72.88 217 ALA A C 1
ATOM 1718 O O . ALA A 1 217 ? 35.220 22.336 35.472 1.00 72.88 217 ALA A O 1
ATOM 1719 N N . LEU A 1 218 ? 33.581 23.616 34.625 1.00 75.25 218 LEU A N 1
ATOM 1720 C CA . LEU A 1 218 ? 33.328 24.353 35.865 1.00 75.25 218 LEU A CA 1
ATOM 1721 C C . LEU A 1 218 ? 32.624 23.511 36.927 1.00 75.25 218 LEU A C 1
ATOM 1723 O O . LEU A 1 218 ? 32.930 23.650 38.110 1.00 75.25 218 LEU A O 1
ATOM 1727 N N . ILE A 1 219 ? 31.681 22.656 36.518 1.00 68.69 219 ILE A N 1
ATOM 1728 C CA . ILE A 1 219 ? 30.878 21.880 37.470 1.00 68.69 219 ILE A CA 1
ATOM 1729 C C . ILE A 1 219 ? 31.593 20.596 37.897 1.00 68.69 219 ILE A C 1
ATOM 1731 O O . ILE A 1 219 ? 31.473 20.172 39.043 1.00 68.69 219 ILE A O 1
ATOM 1735 N N . SER A 1 220 ? 32.342 19.965 36.989 1.00 66.00 220 SER A N 1
ATOM 1736 C CA . SER A 1 220 ? 33.078 18.732 37.296 1.00 66.00 220 SER A CA 1
ATOM 1737 C C . SER A 1 220 ? 34.495 18.963 37.833 1.00 66.00 220 SER A C 1
ATOM 1739 O O . SER A 1 220 ? 35.135 17.987 38.216 1.00 66.00 220 SER A O 1
ATOM 1741 N N . ASP A 1 221 ? 34.981 20.214 37.852 1.00 68.88 221 ASP A N 1
ATOM 1742 C CA . ASP A 1 221 ? 36.377 20.580 38.151 1.00 68.88 221 ASP A CA 1
ATOM 1743 C C . ASP A 1 221 ? 37.388 19.714 37.364 1.00 68.88 221 ASP A C 1
ATOM 1745 O O . ASP A 1 221 ? 38.415 19.274 37.880 1.00 68.88 221 ASP A O 1
ATOM 1749 N N . THR A 1 222 ? 37.083 19.452 36.088 1.00 70.44 222 THR A N 1
ATOM 1750 C CA . THR A 1 222 ? 37.976 18.744 35.159 1.00 70.44 222 THR A CA 1
ATOM 1751 C C . THR A 1 222 ? 38.439 19.668 34.028 1.00 70.44 222 THR A C 1
ATOM 1753 O O . THR A 1 222 ? 37.754 20.649 33.725 1.00 70.44 222 THR A O 1
ATOM 1756 N N . PRO A 1 223 ? 39.591 19.384 33.386 1.00 76.31 223 PRO A N 1
ATOM 1757 C CA . PRO A 1 223 ? 40.049 20.156 32.234 1.00 76.31 223 PRO A CA 1
ATOM 1758 C C . PRO A 1 223 ? 39.022 20.161 31.091 1.00 76.31 223 PRO A C 1
ATOM 1760 O O . PRO A 1 223 ? 38.277 19.192 30.908 1.00 76.31 223 PRO A O 1
ATOM 1763 N N . ARG A 1 224 ? 39.003 21.238 30.297 1.00 81.19 224 ARG A N 1
ATOM 1764 C CA . ARG A 1 224 ? 38.138 21.429 29.125 1.00 81.19 224 ARG A CA 1
ATOM 1765 C C . ARG A 1 224 ? 38.225 20.212 28.204 1.00 81.19 224 ARG A C 1
ATOM 1767 O O . ARG A 1 224 ? 39.306 19.794 27.798 1.00 81.19 224 ARG A O 1
ATOM 1774 N N . ALA A 1 225 ? 37.073 19.643 27.861 1.00 71.31 225 ALA A N 1
ATOM 1775 C CA . ALA A 1 225 ? 36.996 18.379 27.126 1.00 71.31 225 ALA A CA 1
ATOM 1776 C C . ALA A 1 225 ? 37.152 18.512 25.596 1.00 71.31 225 ALA A C 1
ATOM 1778 O O . ALA A 1 225 ? 37.202 17.487 24.913 1.00 71.31 225 ALA A O 1
ATOM 1779 N N . ALA A 1 226 ? 37.159 19.740 25.068 1.00 79.69 226 ALA A N 1
ATOM 1780 C CA . ALA A 1 226 ? 37.213 20.063 23.643 1.00 79.69 226 ALA A CA 1
ATOM 1781 C C . ALA A 1 226 ? 37.746 21.497 23.437 1.00 79.69 226 ALA A C 1
ATOM 1783 O O . ALA A 1 226 ? 37.636 22.324 24.341 1.00 79.69 226 ALA A O 1
ATOM 1784 N N . THR A 1 227 ? 38.277 21.775 22.248 1.00 82.88 227 THR A N 1
ATOM 1785 C CA . THR A 1 227 ? 38.687 23.096 21.752 1.00 82.88 227 THR A CA 1
ATOM 1786 C C . THR A 1 227 ? 37.497 23.811 21.106 1.00 82.88 227 THR A C 1
ATOM 1788 O O . THR A 1 227 ? 36.737 23.206 20.348 1.00 82.88 227 THR A O 1
ATOM 1791 N N . ILE A 1 228 ? 37.334 25.109 21.366 1.00 84.31 228 ILE A N 1
ATOM 1792 C CA . ILE A 1 228 ? 36.278 25.941 20.768 1.00 84.31 228 ILE A CA 1
ATOM 1793 C C . ILE A 1 228 ? 36.904 27.007 19.874 1.00 84.31 228 ILE A C 1
ATOM 1795 O O . ILE A 1 228 ? 37.783 27.740 20.319 1.00 84.31 228 ILE A O 1
ATOM 1799 N N . LYS A 1 229 ? 36.424 27.126 18.635 1.00 84.06 229 LYS A N 1
ATOM 1800 C CA . LYS A 1 229 ? 36.933 28.061 17.623 1.00 84.06 229 LYS A CA 1
ATOM 1801 C C . LYS A 1 229 ? 35.797 28.892 17.025 1.00 84.06 229 LYS A C 1
ATOM 1803 O O . LYS A 1 229 ? 34.749 28.342 16.711 1.00 84.06 229 LYS A O 1
ATOM 1808 N N . CYS A 1 230 ? 35.971 30.198 16.866 1.00 80.69 230 CYS A N 1
ATOM 1809 C CA . CYS A 1 230 ? 34.952 31.066 16.267 1.00 80.69 230 CYS A CA 1
ATOM 1810 C C . CYS A 1 230 ? 34.807 30.815 14.757 1.00 80.69 230 CYS A C 1
ATOM 1812 O O . CYS A 1 230 ? 35.804 30.579 14.075 1.00 80.69 230 CYS A O 1
ATOM 1814 N N . LEU A 1 231 ? 33.573 30.871 14.248 1.00 74.50 231 LEU A N 1
ATOM 1815 C CA . LEU A 1 231 ? 33.229 30.820 12.825 1.00 74.50 231 LEU A CA 1
ATOM 1816 C C . LEU A 1 231 ? 32.666 32.185 12.414 1.00 74.50 231 LEU A C 1
ATOM 1818 O O . LEU A 1 231 ? 31.482 32.469 12.611 1.00 74.50 231 LEU A O 1
ATOM 1822 N N . GLY A 1 232 ? 33.525 33.031 11.854 1.00 75.19 232 GLY A N 1
ATOM 1823 C CA . GLY A 1 232 ? 33.230 34.441 11.598 1.00 75.19 232 GLY A CA 1
ATOM 1824 C C . GLY A 1 232 ? 33.218 35.314 12.856 1.00 75.19 232 GLY A C 1
ATOM 1825 O O . GLY A 1 232 ? 33.569 34.874 13.954 1.00 75.19 232 GLY A O 1
ATOM 1826 N N . ASP A 1 233 ? 32.776 36.559 12.673 1.00 73.81 233 ASP A N 1
ATOM 1827 C CA . ASP A 1 233 ? 32.645 37.557 13.736 1.00 73.81 233 ASP A CA 1
ATOM 1828 C C . ASP A 1 233 ? 31.661 37.072 14.808 1.00 73.81 233 ASP A C 1
ATOM 1830 O O . ASP A 1 233 ? 30.444 37.028 14.603 1.00 73.81 233 ASP A O 1
ATOM 1834 N N . THR A 1 234 ? 32.207 36.669 15.954 1.00 77.25 234 THR A N 1
ATOM 1835 C CA . THR A 1 234 ? 31.447 36.036 17.034 1.00 77.25 234 THR A CA 1
ATOM 1836 C C . THR A 1 234 ? 31.556 36.849 18.310 1.00 77.25 234 THR A C 1
ATOM 1838 O O . THR A 1 234 ? 32.650 37.136 18.793 1.00 77.25 234 THR A O 1
ATOM 1841 N N . GLN A 1 235 ? 30.407 37.195 18.882 1.00 78.00 235 GLN A N 1
ATOM 1842 C CA . GLN A 1 235 ? 30.309 37.915 20.144 1.00 78.00 235 GLN A CA 1
ATOM 1843 C C . GLN A 1 235 ? 29.959 36.938 21.267 1.00 78.00 235 GLN A C 1
ATOM 1845 O O . GLN A 1 235 ? 28.969 36.204 21.178 1.00 78.00 235 GLN A O 1
ATOM 1850 N N . LEU A 1 236 ? 30.762 36.941 22.330 1.00 79.06 236 LEU A N 1
ATOM 1851 C CA . LEU A 1 236 ? 30.614 36.038 23.469 1.00 79.06 236 LEU A CA 1
ATOM 1852 C C . LEU A 1 236 ? 30.359 36.821 24.756 1.00 79.06 236 LEU A C 1
ATOM 1854 O O . LEU A 1 236 ? 30.927 37.887 24.986 1.00 79.06 236 LEU A O 1
ATOM 1858 N N . VAL A 1 237 ? 29.526 36.253 25.619 1.00 80.81 237 VAL A N 1
ATOM 1859 C CA . VAL A 1 237 ? 29.312 36.721 26.991 1.00 80.81 237 VAL A CA 1
ATOM 1860 C C . VAL A 1 237 ? 29.841 35.652 27.927 1.00 80.81 237 VAL A C 1
ATOM 1862 O O . VAL A 1 237 ? 29.517 34.480 27.751 1.00 80.81 237 VAL A O 1
ATOM 1865 N N . SER A 1 238 ? 30.666 36.033 28.896 1.00 82.50 238 SER A N 1
ATOM 1866 C CA . SER A 1 238 ? 31.345 35.106 29.797 1.00 82.50 238 SER A CA 1
ATOM 1867 C C . SER A 1 238 ? 30.977 35.337 31.264 1.00 82.50 238 SER A C 1
ATOM 1869 O O . SER A 1 238 ? 30.650 36.453 31.659 1.00 82.50 238 SER A O 1
ATOM 1871 N N . ILE A 1 239 ? 31.032 34.276 32.069 1.00 80.88 239 ILE A N 1
ATOM 1872 C CA . ILE A 1 239 ? 30.863 34.301 33.529 1.00 80.88 239 ILE A CA 1
ATOM 1873 C C . ILE A 1 239 ? 32.052 33.577 34.153 1.00 80.88 239 ILE A C 1
ATOM 1875 O O . ILE A 1 239 ? 32.361 32.452 33.754 1.00 80.88 239 ILE A O 1
ATOM 1879 N N . ASP A 1 240 ? 32.700 34.188 35.141 1.00 81.25 240 ASP A N 1
ATOM 1880 C CA . ASP A 1 240 ? 33.855 33.588 35.816 1.00 81.25 240 ASP A CA 1
ATOM 1881 C C . ASP A 1 240 ? 33.459 32.420 36.735 1.00 81.25 240 ASP A C 1
ATOM 1883 O O . ASP A 1 240 ? 32.348 32.362 37.271 1.00 81.25 240 ASP A O 1
ATOM 1887 N N . LYS A 1 241 ? 34.390 31.482 36.946 1.00 81.19 241 LYS A N 1
ATOM 1888 C CA . LYS A 1 241 ? 34.195 30.260 37.743 1.00 81.19 241 LYS A CA 1
ATOM 1889 C C . LYS A 1 241 ? 33.608 30.509 39.131 1.00 81.19 241 LYS A C 1
ATOM 1891 O O . LYS A 1 241 ? 32.707 29.774 39.537 1.00 81.19 241 LYS A O 1
ATOM 1896 N N . ASP A 1 242 ? 34.108 31.506 39.856 1.00 78.25 242 ASP A N 1
ATOM 1897 C CA . ASP A 1 242 ? 33.674 31.778 41.230 1.00 78.25 242 ASP A CA 1
ATOM 1898 C C . ASP A 1 242 ? 32.228 32.288 41.267 1.00 78.25 242 ASP A C 1
ATOM 1900 O O . ASP A 1 242 ? 31.420 31.792 42.058 1.00 78.25 242 ASP A O 1
ATOM 1904 N N . HIS A 1 243 ? 31.866 33.176 40.336 1.00 75.31 243 HIS A N 1
ATOM 1905 C CA . HIS A 1 243 ? 30.493 33.658 40.160 1.00 75.31 243 HIS A CA 1
ATOM 1906 C C . HIS A 1 243 ? 29.558 32.519 39.729 1.00 75.31 243 HIS A C 1
ATOM 1908 O O . HIS A 1 243 ? 28.504 32.309 40.327 1.00 75.31 243 HIS A O 1
ATOM 1914 N N . PHE A 1 244 ? 29.987 31.682 38.781 1.00 76.12 244 PHE A N 1
ATOM 1915 C CA . PHE A 1 244 ? 29.217 30.522 38.328 1.00 76.12 244 PHE A CA 1
ATOM 1916 C C . PHE A 1 244 ? 28.995 29.476 39.441 1.00 76.12 244 PHE A C 1
ATOM 1918 O O . PHE A 1 244 ? 27.914 28.892 39.550 1.00 76.12 244 PHE A O 1
ATOM 1925 N N . LYS A 1 245 ? 29.981 29.241 40.318 1.00 73.44 245 LYS A N 1
ATOM 1926 C CA . LYS A 1 245 ? 29.820 28.347 41.480 1.00 73.44 245 LYS A CA 1
ATOM 1927 C C . LYS A 1 245 ? 28.914 28.956 42.550 1.00 73.44 245 LYS A C 1
ATOM 1929 O O . LYS A 1 245 ? 28.060 28.251 43.089 1.00 73.44 245 LYS A O 1
ATOM 1934 N N . HIS A 1 246 ? 29.053 30.251 42.832 1.00 72.62 246 HIS A N 1
ATOM 1935 C CA . HIS A 1 246 ? 28.158 30.968 43.742 1.00 72.62 246 HIS A CA 1
ATOM 1936 C C . HIS A 1 246 ? 26.696 30.907 43.260 1.00 72.62 246 HIS A C 1
ATOM 1938 O O . HIS A 1 246 ? 25.782 30.648 44.045 1.00 72.62 246 HIS A O 1
ATOM 1944 N N . MET A 1 247 ? 26.486 31.032 41.950 1.00 67.12 247 MET A N 1
ATOM 1945 C CA . MET A 1 247 ? 25.192 30.938 41.275 1.00 67.12 247 MET A CA 1
ATOM 1946 C C . MET A 1 247 ? 24.512 29.568 41.445 1.00 67.12 247 MET A C 1
ATOM 1948 O O . MET A 1 247 ? 23.331 29.491 41.780 1.00 67.12 247 MET A O 1
ATOM 1952 N N . ILE A 1 248 ? 25.245 28.466 41.254 1.00 68.06 248 ILE A N 1
ATOM 1953 C CA . ILE A 1 248 ? 24.690 27.115 41.451 1.00 68.06 248 ILE A CA 1
ATOM 1954 C C . ILE A 1 248 ? 24.372 26.864 42.930 1.00 68.06 248 ILE A C 1
ATOM 1956 O O . ILE A 1 248 ? 23.349 26.258 43.248 1.00 68.06 248 ILE A O 1
ATOM 1960 N N . ASN A 1 249 ? 25.223 27.344 43.839 1.00 67.38 249 ASN A N 1
ATOM 1961 C CA . ASN A 1 249 ? 25.065 27.111 45.275 1.00 67.38 249 ASN A CA 1
ATOM 1962 C C . ASN A 1 249 ? 23.921 27.921 45.900 1.00 67.38 249 ASN A C 1
ATOM 1964 O O . ASN A 1 249 ? 23.321 27.474 46.875 1.00 67.38 249 ASN A O 1
ATOM 1968 N N . SER A 1 250 ? 23.603 29.087 45.340 1.00 63.88 250 SER A N 1
ATOM 1969 C CA . SER A 1 250 ? 22.517 29.952 45.816 1.00 63.88 250 SER A CA 1
ATOM 1970 C C . SER A 1 250 ? 21.124 29.496 45.362 1.00 63.88 250 SER A C 1
ATOM 1972 O O . SER A 1 250 ? 20.140 29.898 45.981 1.00 63.88 250 SER A O 1
ATOM 1974 N N . ASN A 1 251 ? 21.012 28.611 44.356 1.00 63.84 251 ASN A N 1
ATOM 1975 C CA . ASN A 1 251 ? 19.726 28.092 43.875 1.00 63.84 251 ASN A CA 1
ATOM 1976 C C . ASN A 1 251 ? 19.648 26.542 43.910 1.00 63.84 251 ASN A C 1
ATOM 1978 O O . ASN A 1 251 ? 20.105 25.861 42.983 1.00 63.84 251 ASN A O 1
ATOM 1982 N N . PRO A 1 252 ? 18.999 25.952 44.936 1.00 61.38 252 PRO A N 1
ATOM 1983 C CA . PRO A 1 252 ? 18.897 24.497 45.105 1.00 61.38 252 PRO A CA 1
ATOM 1984 C C . PRO A 1 252 ? 18.176 23.779 43.953 1.00 61.38 252 PRO A C 1
ATOM 1986 O O . PRO A 1 252 ? 18.519 22.645 43.609 1.00 61.38 252 PRO A O 1
ATOM 1989 N N . ALA A 1 253 ? 17.191 24.432 43.324 1.00 57.16 253 ALA A N 1
ATOM 1990 C CA . ALA A 1 253 ? 16.446 23.865 42.201 1.00 57.16 253 ALA A CA 1
ATOM 1991 C C . ALA A 1 253 ? 17.326 23.759 40.947 1.00 57.16 253 ALA A C 1
ATOM 1993 O O . ALA A 1 253 ? 17.305 22.736 40.259 1.00 57.16 253 ALA A O 1
ATOM 1994 N N . LEU A 1 254 ? 18.154 24.776 40.695 1.00 58.97 254 LEU A N 1
ATOM 1995 C CA . LEU A 1 254 ? 19.140 24.763 39.620 1.00 58.97 254 LEU A CA 1
ATOM 1996 C C . LEU A 1 254 ? 20.216 23.692 39.860 1.00 58.97 254 LEU A C 1
ATOM 1998 O O . LEU A 1 254 ? 20.505 22.895 38.967 1.00 58.97 254 LEU A O 1
ATOM 2002 N N . SER A 1 255 ? 20.740 23.628 41.087 1.00 56.75 255 SER A N 1
ATOM 2003 C CA . SER A 1 255 ? 21.737 22.640 41.512 1.00 56.75 255 SER A CA 1
ATOM 2004 C C . SER A 1 255 ? 21.246 21.202 41.316 1.00 56.75 255 SER A C 1
ATOM 2006 O O . SER A 1 255 ? 21.946 20.384 40.723 1.00 56.75 255 SER A O 1
ATOM 2008 N N . SER A 1 256 ? 20.000 20.895 41.700 1.00 56.09 256 SER A N 1
ATOM 2009 C CA . SER A 1 256 ? 19.416 19.558 41.506 1.00 56.09 256 SER A CA 1
ATOM 2010 C C . SER A 1 256 ? 19.270 19.164 40.029 1.00 56.09 256 SER A C 1
ATOM 2012 O O . SER A 1 256 ? 19.582 18.035 39.655 1.00 56.09 256 SER A O 1
ATOM 2014 N N . LYS A 1 257 ? 18.865 20.096 39.155 1.00 55.12 257 LYS A N 1
ATOM 2015 C CA . LYS A 1 257 ? 18.743 19.839 37.711 1.00 55.12 257 LYS A CA 1
ATOM 2016 C C . LYS A 1 257 ? 20.105 19.657 37.046 1.00 55.12 257 LYS A C 1
ATOM 2018 O O . LYS A 1 257 ? 20.252 18.773 36.207 1.00 55.12 257 LYS A O 1
ATOM 2023 N N . ILE A 1 258 ? 21.094 20.465 37.423 1.00 55.66 258 ILE A N 1
ATOM 2024 C CA . ILE A 1 258 ? 22.465 20.345 36.917 1.00 55.66 258 ILE A CA 1
ATOM 2025 C C . ILE A 1 258 ? 23.094 19.027 37.385 1.00 55.66 258 ILE A C 1
ATOM 2027 O O . ILE A 1 258 ? 23.684 18.317 36.573 1.00 55.66 258 ILE A O 1
ATOM 2031 N N . ASN A 1 259 ? 22.894 18.641 38.647 1.00 53.91 259 ASN A N 1
ATOM 2032 C CA . ASN A 1 259 ? 23.351 17.354 39.166 1.00 53.91 259 ASN A CA 1
ATOM 2033 C C . ASN A 1 259 ? 22.663 16.171 38.475 1.00 53.91 259 ASN A C 1
ATOM 2035 O O . ASN A 1 259 ? 23.350 15.217 38.135 1.00 53.91 259 ASN A O 1
ATOM 2039 N N . ASN A 1 260 ? 21.366 16.253 38.161 1.00 51.22 260 ASN A N 1
ATOM 2040 C CA . ASN A 1 260 ? 20.680 15.231 37.362 1.00 51.22 260 ASN A CA 1
ATOM 2041 C C . ASN A 1 260 ? 21.240 15.130 35.937 1.00 51.22 260 ASN A C 1
ATOM 2043 O O . ASN A 1 260 ? 21.364 14.032 35.407 1.00 51.22 260 ASN A O 1
ATOM 2047 N N . ILE A 1 261 ? 21.621 16.249 35.314 1.00 48.97 261 ILE A N 1
ATOM 2048 C CA . ILE A 1 261 ? 22.290 16.234 34.004 1.00 48.97 261 ILE A CA 1
ATOM 2049 C C . ILE A 1 261 ? 23.673 15.578 34.125 1.00 48.97 261 ILE A C 1
ATOM 2051 O O . ILE A 1 261 ? 24.039 14.762 33.285 1.00 48.97 261 ILE A O 1
ATOM 2055 N N . ILE A 1 262 ? 24.424 15.867 35.189 1.00 48.09 262 ILE A N 1
ATOM 2056 C CA . ILE A 1 262 ? 25.734 15.255 35.459 1.00 48.09 262 ILE A CA 1
ATOM 2057 C C . ILE A 1 262 ? 25.606 13.767 35.763 1.00 48.09 262 ILE A C 1
ATOM 2059 O O . ILE A 1 262 ? 26.429 12.983 35.298 1.00 48.09 262 ILE A O 1
ATOM 2063 N N . GLU A 1 263 ? 24.583 13.359 36.508 1.00 46.72 263 GLU A N 1
ATOM 2064 C CA . GLU A 1 263 ? 24.266 11.953 36.723 1.00 46.72 263 GLU A CA 1
ATOM 2065 C C . GLU A 1 263 ? 23.826 11.284 35.432 1.00 46.72 263 GLU A C 1
ATOM 2067 O O . GLU A 1 263 ? 24.288 10.185 35.177 1.00 46.72 263 GLU A O 1
ATOM 2072 N N . MET A 1 264 ? 23.058 11.941 34.560 1.00 41.72 264 MET A N 1
ATOM 2073 C CA . MET A 1 264 ? 22.783 11.418 33.221 1.00 41.72 264 MET A CA 1
ATOM 2074 C C . MET A 1 264 ? 24.074 11.260 32.409 1.00 41.72 264 MET A C 1
ATOM 2076 O O . MET A 1 264 ? 24.260 10.218 31.791 1.00 41.72 264 MET A O 1
ATOM 2080 N N . TYR A 1 265 ? 25.008 12.215 32.449 1.00 40.59 265 TYR A N 1
ATOM 2081 C CA . TYR A 1 265 ? 26.306 12.100 31.767 1.00 40.59 265 TYR A CA 1
ATOM 2082 C C . TYR A 1 265 ? 27.200 10.998 32.360 1.00 40.59 265 TYR A C 1
ATOM 2084 O O . TYR A 1 265 ? 27.864 10.284 31.609 1.00 40.59 265 TYR A O 1
ATOM 2092 N N . LYS A 1 266 ? 27.194 10.811 33.687 1.00 39.09 266 LYS A N 1
ATOM 2093 C CA . LYS A 1 266 ? 27.920 9.728 34.375 1.00 39.09 266 LYS A CA 1
ATOM 2094 C C . LYS A 1 266 ? 27.266 8.358 34.148 1.00 39.09 266 LYS A C 1
ATOM 2096 O O . LYS A 1 266 ? 27.973 7.390 33.888 1.00 39.09 266 LYS A O 1
ATOM 2101 N N . ALA A 1 267 ? 25.936 8.284 34.197 1.00 37.72 267 ALA A N 1
ATOM 2102 C CA . ALA A 1 267 ? 25.126 7.083 33.981 1.00 37.72 267 ALA A CA 1
ATOM 2103 C C . ALA A 1 267 ? 25.093 6.656 32.511 1.00 37.72 267 ALA A C 1
ATOM 2105 O O . ALA A 1 267 ? 24.922 5.476 32.224 1.00 37.72 267 ALA A O 1
ATOM 2106 N N . SER A 1 268 ? 25.334 7.589 31.584 1.00 33.66 268 SER A N 1
ATOM 2107 C CA . SER A 1 268 ? 25.531 7.268 30.169 1.00 33.66 268 SER A CA 1
ATOM 2108 C C . SER A 1 268 ? 26.771 6.402 29.939 1.00 33.66 268 SER A C 1
ATOM 2110 O O . SER A 1 268 ? 26.872 5.816 28.868 1.00 33.66 268 SER A O 1
ATOM 2112 N N . GLY A 1 269 ? 27.711 6.310 30.895 1.00 32.88 269 GLY A N 1
ATOM 2113 C CA . GLY A 1 269 ? 28.804 5.332 30.860 1.00 32.88 269 GLY A CA 1
ATOM 2114 C C . GLY A 1 269 ? 29.617 5.328 29.563 1.00 32.88 269 GLY A C 1
ATOM 2115 O O . GLY A 1 269 ? 30.237 4.319 29.241 1.00 32.88 269 GLY A O 1
ATOM 2116 N N . VAL A 1 270 ? 29.602 6.424 28.799 1.00 29.78 270 VAL A N 1
ATOM 2117 C CA . VAL A 1 270 ? 30.269 6.513 27.503 1.00 29.78 270 VAL A CA 1
ATOM 2118 C C . VAL A 1 270 ? 31.752 6.744 27.789 1.00 29.78 270 VAL A C 1
ATOM 2120 O O . VAL A 1 270 ? 32.107 7.801 28.322 1.00 29.78 270 VAL A O 1
ATOM 2123 N N . PRO A 1 271 ? 32.654 5.797 27.466 1.00 29.48 271 PRO A N 1
ATOM 2124 C CA . PRO A 1 271 ? 34.080 6.083 27.483 1.00 29.48 271 PRO A CA 1
ATOM 2125 C C . PRO A 1 271 ? 34.346 7.244 26.520 1.00 29.48 271 PRO A C 1
ATOM 2127 O O . PRO A 1 271 ? 33.644 7.385 25.520 1.00 29.48 271 PRO A O 1
ATOM 2130 N N . LYS A 1 272 ? 35.381 8.040 26.800 1.00 32.81 272 LYS A N 1
ATOM 2131 C CA . LYS A 1 272 ? 35.857 9.237 26.071 1.00 32.81 272 LYS A CA 1
ATOM 2132 C C . LYS A 1 272 ? 36.033 9.125 24.532 1.00 32.81 272 LYS A C 1
ATOM 2134 O O . LYS A 1 272 ? 36.505 10.090 23.932 1.00 32.81 272 LYS A O 1
ATOM 2139 N N . ASP A 1 273 ? 35.595 8.046 23.883 1.00 32.59 273 ASP A N 1
ATOM 2140 C CA . ASP A 1 273 ? 35.946 7.664 22.515 1.00 32.59 273 ASP A CA 1
ATOM 2141 C C . ASP A 1 273 ? 34.767 7.480 21.524 1.00 32.59 273 ASP A C 1
ATOM 2143 O O . ASP A 1 273 ? 35.011 7.262 20.339 1.00 32.59 273 ASP A O 1
ATOM 2147 N N . ALA A 1 274 ? 33.494 7.629 21.916 1.00 30.66 274 ALA A N 1
ATOM 2148 C CA . ALA A 1 274 ? 32.368 7.342 20.999 1.00 30.66 274 ALA A CA 1
ATOM 2149 C C . ALA A 1 274 ? 32.051 8.455 19.972 1.00 30.66 274 ALA A C 1
ATOM 2151 O O . ALA A 1 274 ? 31.560 8.171 18.880 1.00 30.66 274 ALA A O 1
ATOM 2152 N N . PHE A 1 275 ? 32.364 9.721 20.271 1.00 29.64 275 PHE A N 1
ATOM 2153 C CA . PHE A 1 275 ? 32.277 10.815 19.282 1.00 29.64 275 PHE A CA 1
ATOM 2154 C C . PHE A 1 275 ? 33.580 10.970 18.473 1.00 29.64 275 PHE A C 1
ATOM 2156 O O . PHE A 1 275 ? 33.581 11.506 17.370 1.00 29.64 275 PHE A O 1
ATOM 2163 N N . LEU A 1 276 ? 34.676 10.428 19.012 1.00 28.86 276 LEU A N 1
ATOM 2164 C CA . LEU A 1 276 ? 36.011 10.341 18.418 1.00 28.86 276 LEU A CA 1
ATOM 2165 C C . LEU A 1 276 ? 36.085 9.314 17.278 1.00 28.86 276 LEU A C 1
ATOM 2167 O O . LEU A 1 276 ? 36.736 9.553 16.260 1.00 28.86 276 LEU A O 1
ATOM 2171 N N . GLN A 1 277 ? 35.420 8.165 17.446 1.00 29.38 277 GLN A N 1
ATOM 2172 C CA . GLN A 1 277 ? 35.486 7.047 16.500 1.00 29.38 277 GLN A CA 1
ATOM 2173 C C . GLN A 1 277 ? 34.932 7.394 15.117 1.00 29.38 277 GLN A C 1
ATOM 2175 O O . GLN A 1 277 ? 35.510 6.985 14.116 1.00 29.38 277 GLN A O 1
ATOM 2180 N N . LYS A 1 278 ? 33.892 8.231 15.032 1.00 31.81 278 LYS A N 1
ATOM 2181 C CA . LYS A 1 278 ? 33.251 8.546 13.745 1.00 31.81 278 LYS A CA 1
ATOM 2182 C C . LYS A 1 278 ? 34.105 9.414 12.813 1.00 31.81 278 LYS A C 1
ATOM 2184 O O . LYS A 1 278 ? 33.838 9.468 11.613 1.00 31.81 278 LYS A O 1
ATOM 2189 N N . SER A 1 279 ? 35.134 10.061 13.352 1.00 28.38 279 SER A N 1
ATOM 2190 C CA . SER A 1 279 ? 36.016 10.969 12.610 1.00 28.38 279 SER A CA 1
ATOM 2191 C C . SER A 1 279 ? 37.447 10.433 12.504 1.00 28.38 279 SER A C 1
ATOM 2193 O O . SER A 1 279 ? 38.128 10.689 11.511 1.00 28.38 279 SER A O 1
ATOM 2195 N N . LEU A 1 280 ? 37.885 9.623 13.477 1.00 28.67 280 LEU A N 1
ATOM 2196 C CA . LEU A 1 280 ? 39.150 8.885 13.422 1.00 28.67 280 LEU A CA 1
ATOM 2197 C C . LEU A 1 280 ? 39.129 7.665 12.494 1.00 28.67 280 LEU A C 1
ATOM 2199 O O . LEU A 1 280 ? 40.189 7.286 11.994 1.00 28.67 280 LEU A O 1
ATOM 2203 N N . GLU A 1 281 ? 37.960 7.077 12.214 1.00 31.73 281 GLU A N 1
ATOM 2204 C CA . GLU A 1 281 ? 37.830 5.958 11.261 1.00 31.73 281 GLU A CA 1
ATOM 2205 C C . GLU A 1 281 ? 38.225 6.347 9.819 1.00 31.73 281 GLU A C 1
ATOM 2207 O O . GLU A 1 281 ? 38.446 5.475 8.987 1.00 31.73 281 GLU A O 1
ATOM 2212 N N . LYS A 1 282 ? 38.427 7.641 9.516 1.00 30.00 282 LYS A N 1
ATOM 2213 C CA . LYS A 1 282 ? 38.988 8.093 8.227 1.00 30.00 282 LYS A CA 1
ATOM 2214 C C . LYS A 1 282 ? 40.503 8.319 8.209 1.00 30.00 282 LYS A C 1
ATOM 2216 O O . LYS A 1 282 ? 41.043 8.566 7.136 1.00 30.00 282 LYS A O 1
ATOM 2221 N N . SER A 1 283 ? 41.203 8.261 9.345 1.00 27.98 283 SER A N 1
ATOM 2222 C CA . SER A 1 283 ? 42.639 8.609 9.405 1.00 27.98 283 SER A CA 1
ATOM 2223 C C . SER A 1 283 ? 43.525 7.672 10.239 1.00 27.98 283 SER A C 1
ATOM 2225 O O . SER A 1 283 ? 44.735 7.879 10.298 1.00 27.98 283 SER A O 1
ATOM 2227 N N . ARG A 1 284 ? 42.985 6.587 10.810 1.00 27.23 284 ARG A N 1
ATOM 2228 C CA . ARG A 1 284 ? 43.774 5.516 11.449 1.00 27.23 284 ARG A CA 1
ATOM 2229 C C . ARG A 1 284 ? 43.391 4.119 10.956 1.00 27.23 284 ARG A C 1
ATOM 2231 O O . ARG A 1 284 ? 43.018 3.255 11.738 1.00 27.23 284 ARG A O 1
ATOM 2238 N N . VAL A 1 285 ? 43.578 3.874 9.663 1.00 27.83 285 VAL A N 1
ATOM 2239 C CA . VAL A 1 285 ? 43.901 2.521 9.184 1.00 27.83 285 VAL A CA 1
ATOM 2240 C C . VAL A 1 285 ? 45.402 2.499 8.940 1.00 27.83 285 VAL A C 1
ATOM 2242 O O . VAL A 1 285 ? 45.905 2.897 7.894 1.00 27.83 285 VAL A O 1
ATOM 2245 N N . GLY A 1 286 ? 46.121 2.119 9.990 1.00 26.86 286 GLY A N 1
ATOM 2246 C CA . GLY A 1 286 ? 47.565 1.964 10.007 1.00 26.86 286 GLY A CA 1
ATOM 2247 C C . GLY A 1 286 ? 47.941 0.908 11.038 1.00 26.86 286 GLY A C 1
ATOM 2248 O O . GLY A 1 286 ? 48.175 1.231 12.197 1.00 26.86 286 GLY A O 1
ATOM 2249 N N . ASN A 1 287 ? 47.998 -0.341 10.573 1.00 28.83 287 ASN A N 1
ATOM 2250 C CA . ASN A 1 287 ? 48.615 -1.515 11.197 1.00 28.83 287 ASN A CA 1
ATOM 2251 C C . ASN A 1 287 ? 47.988 -2.076 12.484 1.00 28.83 287 ASN A C 1
ATOM 2253 O O . ASN A 1 287 ? 48.647 -2.205 13.512 1.00 28.83 287 ASN A O 1
ATOM 2257 N N . ILE A 1 288 ? 46.765 -2.588 12.360 1.00 30.83 288 ILE A N 1
ATOM 2258 C CA . ILE A 1 288 ? 46.408 -3.900 12.920 1.00 30.83 288 ILE A CA 1
ATOM 2259 C C . ILE A 1 288 ? 45.761 -4.658 11.757 1.00 30.83 288 ILE A C 1
ATOM 2261 O O . ILE A 1 288 ? 44.954 -4.072 11.045 1.00 30.83 288 ILE A O 1
ATOM 2265 N N . GLN A 1 289 ? 46.176 -5.900 11.493 1.00 32.12 289 GLN A N 1
ATOM 2266 C CA . GLN A 1 289 ? 45.635 -6.717 10.397 1.00 32.12 289 GLN A CA 1
ATOM 2267 C C . GLN A 1 289 ? 44.163 -7.080 10.672 1.00 32.12 289 GLN A C 1
ATOM 2269 O O . GLN A 1 289 ? 43.860 -8.169 11.150 1.00 32.12 289 GLN A O 1
ATOM 2274 N N . GLU A 1 290 ? 43.260 -6.144 10.397 1.00 34.03 290 GLU A N 1
ATOM 2275 C CA . GLU A 1 290 ? 41.865 -6.395 10.052 1.00 34.03 290 GLU A CA 1
ATOM 2276 C C . GLU A 1 290 ? 41.817 -6.430 8.522 1.00 34.03 290 GLU A C 1
ATOM 2278 O O . GLU A 1 290 ? 41.913 -5.402 7.855 1.00 34.03 290 GLU A O 1
ATOM 2283 N N . GLU A 1 291 ? 41.778 -7.628 7.943 1.00 34.09 291 GLU A N 1
ATOM 2284 C CA . GLU A 1 291 ? 41.502 -7.774 6.514 1.00 34.09 291 GLU A CA 1
ATOM 2285 C C . GLU A 1 291 ? 39.988 -7.660 6.310 1.00 34.09 291 GLU A C 1
ATOM 2287 O O . GLU A 1 291 ? 39.249 -8.613 6.566 1.00 34.09 291 GLU A O 1
ATOM 2292 N N . GLU A 1 292 ? 39.529 -6.483 5.877 1.00 35.97 292 GLU A N 1
ATOM 2293 C CA . GLU A 1 292 ? 38.190 -6.300 5.314 1.00 35.97 292 GLU A CA 1
ATOM 2294 C C . GLU A 1 292 ? 38.118 -7.021 3.963 1.00 35.97 292 GLU A C 1
ATOM 2296 O O . GLU A 1 292 ? 38.751 -6.625 2.981 1.00 35.97 292 GLU A O 1
ATOM 2301 N N . ILE A 1 293 ? 37.334 -8.095 3.903 1.00 39.81 293 ILE A N 1
ATOM 2302 C CA . ILE A 1 293 ? 37.026 -8.789 2.652 1.00 39.81 293 ILE A CA 1
ATOM 2303 C C . ILE A 1 293 ? 35.691 -8.229 2.156 1.00 39.81 293 ILE A C 1
ATOM 2305 O O . ILE A 1 293 ? 34.633 -8.559 2.683 1.00 39.81 293 ILE A O 1
ATOM 2309 N N . ASN A 1 294 ? 35.742 -7.368 1.137 1.00 37.91 294 ASN A N 1
ATOM 2310 C CA . ASN A 1 294 ? 34.554 -6.788 0.491 1.00 37.91 294 ASN A CA 1
ATOM 2311 C C . ASN A 1 294 ? 33.949 -7.685 -0.607 1.00 37.91 294 ASN A C 1
ATOM 2313 O O . ASN A 1 294 ? 33.052 -7.260 -1.338 1.00 37.91 294 ASN A O 1
ATOM 2317 N N . GLU A 1 295 ? 34.410 -8.929 -0.731 1.00 39.12 295 GLU A N 1
ATOM 2318 C CA . GLU A 1 295 ? 33.810 -9.919 -1.623 1.00 39.12 295 GLU A CA 1
ATOM 2319 C C . GLU A 1 295 ? 32.744 -10.718 -0.870 1.00 39.12 295 GLU A C 1
ATOM 2321 O O . GLU A 1 295 ? 33.004 -11.307 0.179 1.00 39.12 295 GLU A O 1
ATOM 2326 N N . GLY A 1 296 ? 31.518 -10.717 -1.401 1.00 42.34 296 GLY A N 1
ATOM 2327 C CA . GLY A 1 296 ? 30.427 -11.525 -0.870 1.00 42.34 296 GLY A CA 1
ATOM 2328 C C . GLY A 1 296 ? 30.806 -13.003 -0.900 1.00 42.34 296 GLY A C 1
ATOM 2329 O O . GLY A 1 296 ? 30.926 -13.592 -1.969 1.00 42.34 296 GLY A O 1
ATOM 2330 N N . LEU A 1 297 ? 31.001 -13.591 0.277 1.00 48.44 297 LEU A N 1
ATOM 2331 C CA . LEU A 1 297 ? 31.196 -15.029 0.435 1.00 48.44 297 LEU A CA 1
ATOM 2332 C C . LEU A 1 297 ? 29.917 -15.782 0.046 1.00 48.44 297 LEU A C 1
ATOM 2334 O O . LEU A 1 297 ? 28.814 -15.368 0.417 1.00 48.44 297 LEU A O 1
ATOM 2338 N N . ASP A 1 298 ? 30.077 -16.906 -0.660 1.00 48.75 298 ASP A N 1
ATOM 2339 C CA . ASP A 1 298 ? 28.987 -17.787 -1.096 1.00 48.75 298 ASP A CA 1
ATOM 2340 C C . ASP A 1 298 ? 28.030 -18.112 0.069 1.00 48.75 298 ASP A C 1
ATOM 2342 O O . ASP A 1 298 ? 28.343 -18.890 0.972 1.00 48.75 298 ASP A O 1
ATOM 2346 N N . GLY A 1 299 ? 26.843 -17.496 0.043 1.00 56.12 299 GLY A N 1
ATOM 2347 C CA . GLY A 1 299 ? 25.713 -17.818 0.918 1.00 56.12 299 GLY A CA 1
ATOM 2348 C C . GLY A 1 299 ? 25.179 -16.683 1.801 1.00 56.12 299 GLY A C 1
ATOM 2349 O O . GLY A 1 299 ? 23.995 -16.718 2.128 1.00 56.12 299 GLY A O 1
ATOM 2350 N N . PHE A 1 300 ? 25.967 -15.662 2.166 1.00 67.75 300 PHE A N 1
ATOM 2351 C CA . PHE A 1 300 ? 25.491 -14.567 3.035 1.00 67.75 300 PHE A CA 1
ATOM 2352 C C . PHE A 1 300 ? 25.262 -13.260 2.262 1.00 67.75 300 PHE A C 1
ATOM 2354 O O . PHE A 1 300 ? 26.186 -12.675 1.706 1.00 67.75 300 PHE A O 1
ATOM 2361 N N . ASN A 1 301 ? 24.027 -12.748 2.292 1.00 65.81 301 ASN A N 1
ATOM 2362 C CA . ASN A 1 301 ? 23.703 -11.405 1.805 1.00 65.81 301 ASN A CA 1
ATOM 2363 C C . ASN A 1 301 ? 23.843 -10.399 2.948 1.00 65.81 301 ASN A C 1
ATOM 2365 O O . ASN A 1 301 ? 23.028 -10.436 3.864 1.00 65.81 301 ASN A O 1
ATOM 2369 N N . LEU A 1 302 ? 24.817 -9.486 2.897 1.00 71.81 302 LEU A N 1
ATOM 2370 C CA . LEU A 1 302 ? 25.008 -8.495 3.961 1.00 71.81 302 LEU A CA 1
ATOM 2371 C C . LEU A 1 302 ? 23.784 -7.569 4.095 1.00 71.81 302 LEU A C 1
ATOM 2373 O O . LEU A 1 302 ? 23.387 -6.892 3.142 1.00 71.81 302 LEU A O 1
ATOM 2377 N N . ILE A 1 303 ? 23.209 -7.510 5.297 1.00 69.25 303 ILE A N 1
ATOM 2378 C CA . ILE A 1 303 ? 22.124 -6.593 5.660 1.00 69.25 303 ILE A CA 1
ATOM 2379 C C . ILE A 1 303 ? 22.672 -5.602 6.680 1.00 69.25 303 ILE A C 1
ATOM 2381 O O . ILE A 1 303 ? 23.076 -5.997 7.770 1.00 69.25 303 ILE A O 1
ATOM 2385 N N . THR A 1 304 ? 22.667 -4.314 6.328 1.00 67.25 304 THR A N 1
ATOM 2386 C CA . THR A 1 304 ? 23.239 -3.279 7.190 1.00 67.25 304 THR A CA 1
ATOM 2387 C C . THR A 1 304 ? 22.266 -2.785 8.258 1.00 67.25 304 THR A C 1
ATOM 2389 O O . THR A 1 304 ? 21.070 -2.584 7.992 1.00 67.25 304 THR A O 1
ATOM 2392 N N . ALA A 1 305 ? 22.790 -2.580 9.468 1.00 67.19 305 ALA A N 1
ATOM 2393 C CA . ALA A 1 305 ? 22.054 -2.105 10.634 1.00 67.19 305 ALA A CA 1
ATOM 2394 C C . ALA A 1 305 ? 22.973 -1.377 11.631 1.00 67.19 305 ALA A C 1
ATOM 2396 O O . ALA A 1 305 ? 24.101 -1.798 11.860 1.00 67.19 305 ALA A O 1
ATOM 2397 N N . ASN A 1 306 ? 22.462 -0.300 12.242 1.00 57.97 306 ASN A N 1
ATOM 2398 C CA . ASN A 1 306 ? 23.258 0.639 13.052 1.00 57.97 306 ASN A CA 1
ATOM 2399 C C . ASN A 1 306 ? 22.793 0.748 14.516 1.00 57.97 306 ASN A C 1
ATOM 2401 O O . ASN A 1 306 ? 23.351 1.537 15.274 1.00 57.97 306 ASN A O 1
ATOM 2405 N N . THR A 1 307 ? 21.752 0.015 14.918 1.00 61.62 307 THR A N 1
ATOM 2406 C CA . THR A 1 307 ? 21.258 -0.020 16.306 1.00 61.62 307 THR A CA 1
ATOM 2407 C C . THR A 1 307 ? 21.312 -1.449 16.851 1.00 61.62 307 THR A C 1
ATOM 2409 O O . THR A 1 307 ? 21.218 -2.386 16.061 1.00 61.62 307 THR A O 1
ATOM 2412 N N . PRO A 1 308 ? 21.410 -1.658 18.175 1.00 58.28 308 PRO A N 1
ATOM 2413 C CA . PRO A 1 308 ? 21.362 -2.993 18.781 1.00 58.28 308 PRO A CA 1
ATOM 2414 C C . PRO A 1 308 ? 20.138 -3.821 18.348 1.00 58.28 308 PRO A C 1
ATOM 2416 O O . PRO A 1 308 ? 20.287 -4.966 17.930 1.00 58.28 308 PRO A O 1
ATOM 2419 N N . LEU A 1 309 ? 18.948 -3.206 18.320 1.00 58.56 309 LEU A N 1
ATOM 2420 C CA . LEU A 1 309 ? 17.708 -3.854 17.868 1.00 58.56 309 LEU A CA 1
ATOM 2421 C C . LEU A 1 309 ? 17.760 -4.228 16.377 1.00 58.56 309 LEU A C 1
ATOM 2423 O O . LEU A 1 309 ? 17.391 -5.331 15.972 1.00 58.56 309 LEU A O 1
ATOM 2427 N N . SER A 1 310 ? 18.262 -3.312 15.541 1.00 65.56 310 SER A N 1
ATOM 2428 C CA . SER A 1 310 ? 18.346 -3.556 14.100 1.00 65.56 310 SER A CA 1
ATOM 2429 C C . SER A 1 310 ? 19.471 -4.527 13.736 1.00 65.56 310 SER A C 1
ATOM 2431 O O . SER A 1 310 ? 19.305 -5.282 12.779 1.00 65.56 310 SER A O 1
ATOM 2433 N N . SER A 1 311 ? 20.577 -4.571 14.489 1.00 73.56 311 SER A N 1
ATOM 2434 C CA . SER A 1 311 ? 21.693 -5.503 14.254 1.00 73.56 311 SER A CA 1
ATOM 2435 C C . SER A 1 311 ? 21.254 -6.948 14.471 1.00 73.56 311 SER A C 1
ATOM 2437 O O . SER A 1 311 ? 21.598 -7.829 13.685 1.00 73.56 311 SER A O 1
ATOM 2439 N N . MET A 1 312 ? 20.382 -7.171 15.451 1.00 72.88 312 MET A N 1
ATOM 2440 C CA . MET A 1 312 ? 19.768 -8.465 15.719 1.00 72.88 312 MET A CA 1
ATOM 2441 C C . MET A 1 312 ? 18.833 -8.911 14.588 1.00 72.88 312 MET A C 1
ATOM 2443 O O . MET A 1 312 ? 18.977 -10.019 14.070 1.00 72.88 312 MET A O 1
ATOM 2447 N N . SER A 1 313 ? 17.951 -8.017 14.122 1.00 72.81 313 SER A N 1
ATOM 2448 C CA . SER A 1 313 ? 17.084 -8.278 12.959 1.00 72.81 313 SER A CA 1
ATOM 2449 C C . SER A 1 313 ? 17.878 -8.591 11.691 1.00 72.81 313 SER A C 1
ATOM 2451 O O . SER A 1 313 ? 17.537 -9.501 10.935 1.00 72.81 313 SER A O 1
ATOM 2453 N N . ALA A 1 314 ? 18.980 -7.868 11.486 1.00 76.19 314 ALA A N 1
ATOM 2454 C CA . ALA A 1 314 ? 19.866 -8.063 10.359 1.00 76.19 314 ALA A CA 1
ATOM 2455 C C . ALA A 1 314 ? 20.562 -9.424 10.446 1.00 76.19 314 ALA A C 1
ATOM 2457 O O . ALA A 1 314 ? 20.565 -10.152 9.459 1.00 76.19 314 ALA A O 1
ATOM 2458 N N . CYS A 1 315 ? 21.076 -9.812 11.618 1.00 81.88 315 CYS A N 1
ATOM 2459 C CA . CYS A 1 315 ? 21.685 -11.127 11.821 1.00 81.88 315 CYS A CA 1
ATOM 2460 C C . CYS A 1 315 ? 20.695 -12.272 11.587 1.00 81.88 315 CYS A C 1
ATOM 2462 O O . CYS A 1 315 ? 21.024 -13.236 10.895 1.00 81.88 315 CYS A O 1
ATOM 2464 N N . ALA A 1 316 ? 19.467 -12.152 12.098 1.00 79.69 316 ALA A N 1
ATOM 2465 C CA . ALA A 1 316 ? 18.435 -13.161 11.892 1.00 79.69 316 ALA A CA 1
ATOM 2466 C C . ALA A 1 316 ? 18.105 -13.340 10.402 1.00 79.69 316 ALA A C 1
ATOM 2468 O O . ALA A 1 316 ? 18.162 -14.452 9.878 1.00 79.69 316 ALA A O 1
ATOM 2469 N N . LEU A 1 317 ? 17.864 -12.238 9.687 1.00 75.75 317 LEU A N 1
ATOM 2470 C CA . LEU A 1 317 ? 17.587 -12.252 8.249 1.00 75.75 317 LEU A CA 1
ATOM 2471 C C . LEU A 1 317 ? 18.764 -12.782 7.417 1.00 75.75 317 LEU A C 1
ATOM 2473 O O . LEU A 1 317 ? 18.553 -13.498 6.437 1.00 75.75 317 LEU A O 1
ATOM 2477 N N . MET A 1 318 ? 20.001 -12.453 7.799 1.00 81.19 318 MET A N 1
ATOM 2478 C CA . MET A 1 318 ? 21.208 -12.941 7.129 1.00 81.19 318 MET A CA 1
ATOM 2479 C C . MET A 1 318 ? 21.366 -14.460 7.279 1.00 81.19 318 MET A C 1
ATOM 2481 O O . MET A 1 318 ? 21.655 -15.138 6.293 1.00 81.19 318 MET A O 1
ATOM 2485 N N . LEU A 1 319 ? 21.110 -15.011 8.469 1.00 83.00 319 LEU A N 1
ATOM 2486 C CA . LEU A 1 319 ? 21.119 -16.460 8.714 1.00 83.00 319 LEU A CA 1
ATOM 2487 C C . LEU A 1 319 ? 19.961 -17.193 8.034 1.00 83.00 319 LEU A C 1
ATOM 2489 O O . LEU A 1 319 ? 20.169 -18.260 7.459 1.00 83.00 319 LEU A O 1
ATOM 2493 N N . MET A 1 320 ? 18.758 -16.616 8.040 1.00 78.44 320 MET A N 1
ATOM 2494 C CA . MET A 1 320 ? 17.620 -17.152 7.286 1.00 78.44 320 MET A CA 1
ATOM 2495 C C . MET A 1 320 ? 17.945 -17.220 5.790 1.00 78.44 320 MET A C 1
ATOM 2497 O O . MET A 1 320 ? 17.792 -18.276 5.176 1.00 78.44 320 MET A O 1
ATOM 2501 N N . SER A 1 321 ? 18.492 -16.135 5.226 1.00 73.56 321 SER A N 1
ATOM 2502 C CA . SER A 1 321 ? 18.942 -16.093 3.831 1.00 73.56 321 SER A CA 1
ATOM 2503 C C . SER A 1 321 ? 20.024 -17.135 3.543 1.00 73.56 321 SER A C 1
ATOM 2505 O O . SER A 1 321 ? 19.997 -17.735 2.469 1.00 73.56 321 SER A O 1
ATOM 2507 N N . TYR A 1 322 ? 20.953 -17.364 4.476 1.00 79.50 322 TYR A N 1
ATOM 2508 C CA . TYR A 1 322 ? 22.015 -18.364 4.342 1.00 79.50 322 TYR A CA 1
ATOM 2509 C C . TYR A 1 322 ? 21.473 -19.795 4.274 1.00 79.50 322 TYR A C 1
ATOM 2511 O O . TYR A 1 322 ? 21.917 -20.594 3.452 1.00 79.50 322 TYR A O 1
ATOM 2519 N N . TYR A 1 323 ? 20.454 -20.111 5.075 1.00 76.12 323 TYR A N 1
ATOM 2520 C CA . TYR A 1 323 ? 19.769 -21.404 5.021 1.00 76.12 323 TYR A CA 1
ATOM 2521 C C . TYR A 1 323 ? 18.720 -21.514 3.900 1.00 76.12 323 TYR A C 1
ATOM 2523 O O . TYR A 1 323 ? 18.006 -22.513 3.824 1.00 76.12 323 TYR A O 1
ATOM 2531 N N . GLY A 1 324 ? 18.637 -20.522 3.006 1.00 63.09 324 GLY A N 1
ATOM 2532 C CA . GLY A 1 324 ? 17.714 -20.509 1.869 1.00 63.09 324 GLY A CA 1
ATOM 2533 C C . GLY A 1 324 ? 16.282 -20.085 2.211 1.00 63.09 324 GLY A C 1
ATOM 2534 O O . GLY A 1 324 ? 15.419 -20.111 1.334 1.00 63.09 324 GLY A O 1
ATOM 2535 N N . VAL A 1 325 ? 16.020 -19.653 3.448 1.00 65.44 325 VAL A N 1
ATOM 2536 C CA . VAL A 1 325 ? 14.712 -19.162 3.896 1.00 65.44 325 VAL A CA 1
ATOM 2537 C C . VAL A 1 325 ? 14.603 -17.670 3.576 1.00 65.44 325 VAL A C 1
ATOM 2539 O O . VAL A 1 325 ? 15.256 -16.824 4.186 1.00 65.44 325 VAL A O 1
ATOM 2542 N N . LYS A 1 326 ? 13.778 -17.326 2.582 1.00 57.44 326 LYS A N 1
ATOM 2543 C CA . LYS A 1 326 ? 13.551 -15.931 2.172 1.00 57.44 326 LYS A CA 1
ATOM 2544 C C . LYS A 1 326 ? 12.351 -15.351 2.911 1.00 57.44 326 LYS A C 1
ATOM 2546 O O . LYS A 1 326 ? 11.209 -15.598 2.530 1.00 57.44 326 LYS A O 1
ATOM 2551 N N . VAL A 1 327 ? 12.633 -14.546 3.928 1.00 60.88 327 VAL A N 1
ATOM 2552 C CA . VAL A 1 327 ? 11.626 -13.824 4.713 1.00 60.88 327 VAL A CA 1
ATOM 2553 C C . VAL A 1 327 ? 11.647 -12.339 4.347 1.00 60.88 327 VAL A C 1
ATOM 2555 O O . VAL A 1 327 ? 12.702 -11.786 4.030 1.00 60.88 327 VAL A O 1
ATOM 2558 N N . ASP A 1 328 ? 10.479 -11.697 4.353 1.00 55.66 328 ASP A N 1
ATOM 2559 C CA . ASP A 1 328 ? 10.372 -10.249 4.171 1.00 55.66 328 ASP A CA 1
ATOM 2560 C C . ASP A 1 328 ? 11.043 -9.516 5.347 1.00 55.66 328 ASP A C 1
ATOM 2562 O O . ASP A 1 328 ? 10.771 -9.795 6.518 1.00 55.66 328 ASP A O 1
ATOM 2566 N N . ARG A 1 329 ? 11.930 -8.571 5.023 1.00 58.97 329 ARG A N 1
ATOM 2567 C CA . ARG A 1 329 ? 12.654 -7.759 6.003 1.00 58.97 329 ARG A CA 1
ATOM 2568 C C . ARG A 1 329 ? 11.704 -6.913 6.842 1.00 58.97 329 ARG A C 1
ATOM 2570 O O . ARG A 1 329 ? 11.938 -6.797 8.041 1.00 58.97 329 ARG A O 1
ATOM 2577 N N . ASP A 1 330 ? 10.671 -6.340 6.228 1.00 52.62 330 ASP A N 1
ATOM 2578 C CA . ASP A 1 330 ? 9.712 -5.477 6.923 1.00 52.62 330 ASP A CA 1
ATOM 2579 C C . ASP A 1 330 ? 8.895 -6.311 7.918 1.00 52.62 330 ASP A C 1
ATOM 2581 O O . ASP A 1 330 ? 8.680 -5.887 9.046 1.00 52.62 330 ASP A O 1
ATOM 2585 N N . TYR A 1 331 ? 8.539 -7.548 7.547 1.00 59.31 331 TYR A N 1
ATOM 2586 C CA . TYR A 1 331 ? 7.840 -8.477 8.437 1.00 59.31 331 TYR A CA 1
ATOM 2587 C C . TYR A 1 331 ? 8.684 -8.850 9.659 1.00 59.31 331 TYR A C 1
ATOM 2589 O O . TYR A 1 331 ? 8.196 -8.770 10.779 1.00 59.31 331 TYR A O 1
ATOM 2597 N N . VAL A 1 332 ? 9.959 -9.213 9.471 1.00 61.59 332 VAL A N 1
ATOM 2598 C CA . VAL A 1 332 ? 10.854 -9.559 10.593 1.00 61.59 332 VAL A CA 1
ATOM 2599 C C . VAL A 1 332 ? 11.161 -8.338 11.459 1.00 61.59 332 VAL A C 1
ATOM 2601 O O . VAL A 1 332 ? 11.240 -8.459 12.677 1.00 61.59 332 VAL A O 1
ATOM 2604 N N . HIS A 1 333 ? 11.298 -7.156 10.856 1.00 59.34 333 HIS A N 1
ATOM 2605 C CA . HIS A 1 333 ? 11.532 -5.920 11.597 1.00 59.34 333 HIS A CA 1
ATOM 2606 C C . HIS A 1 333 ? 10.301 -5.492 12.412 1.00 59.34 333 HIS A C 1
ATOM 2608 O O . HIS A 1 333 ? 10.451 -5.094 13.567 1.00 59.34 333 HIS A O 1
ATOM 2614 N N . ASP A 1 334 ? 9.095 -5.592 11.849 1.00 56.56 334 ASP A N 1
ATOM 2615 C CA . ASP A 1 334 ? 7.847 -5.331 12.574 1.00 56.56 334 ASP A CA 1
ATOM 2616 C C . ASP A 1 334 ? 7.607 -6.379 13.662 1.00 56.56 334 ASP A C 1
ATOM 2618 O O . ASP A 1 334 ? 7.138 -6.039 14.743 1.00 56.56 334 ASP A O 1
ATOM 2622 N N . TYR A 1 335 ? 7.971 -7.638 13.411 1.00 59.81 335 TYR A N 1
ATOM 2623 C CA . TYR A 1 335 ? 7.886 -8.712 14.396 1.00 59.81 335 TYR A CA 1
ATOM 2624 C C . TYR A 1 335 ? 8.842 -8.476 15.577 1.00 59.81 335 TYR A C 1
ATOM 2626 O O . TYR A 1 335 ? 8.427 -8.579 16.723 1.00 59.81 335 TYR A O 1
ATOM 2634 N N . ILE A 1 336 ? 10.092 -8.070 15.322 1.00 57.97 336 ILE A N 1
ATOM 2635 C CA . ILE A 1 336 ? 11.085 -7.764 16.371 1.00 57.97 336 ILE A CA 1
ATOM 2636 C C . ILE A 1 336 ? 10.706 -6.526 17.181 1.00 57.97 336 ILE A C 1
ATOM 2638 O O . ILE A 1 336 ? 10.942 -6.489 18.381 1.00 57.97 336 ILE A O 1
ATOM 2642 N N . ASN A 1 337 ? 10.090 -5.522 16.556 1.00 55.34 337 ASN A N 1
ATOM 2643 C CA . ASN A 1 337 ? 9.607 -4.345 17.277 1.00 55.34 337 ASN A CA 1
ATOM 2644 C C . ASN A 1 337 ? 8.419 -4.651 18.211 1.00 55.34 337 ASN A C 1
ATOM 2646 O O . ASN A 1 337 ? 8.089 -3.809 19.043 1.00 55.34 337 ASN A O 1
ATOM 2650 N N . ARG A 1 338 ? 7.762 -5.809 18.058 1.00 51.69 338 ARG A N 1
ATOM 2651 C CA . ARG A 1 338 ? 6.585 -6.222 18.843 1.00 51.69 338 ARG A CA 1
ATOM 2652 C C . ARG A 1 338 ? 6.916 -7.127 20.032 1.00 51.69 338 ARG A C 1
ATOM 2654 O O . ARG A 1 338 ? 6.043 -7.321 20.869 1.00 51.69 338 ARG A O 1
ATOM 2661 N N . ILE A 1 339 ? 8.130 -7.677 20.103 1.00 47.44 339 ILE A N 1
ATOM 2662 C CA . ILE A 1 339 ? 8.530 -8.673 21.109 1.00 47.44 339 ILE A CA 1
ATOM 2663 C C . ILE A 1 339 ? 9.668 -8.110 21.969 1.00 47.44 339 ILE A C 1
ATOM 2665 O O . ILE A 1 339 ? 10.581 -7.459 21.460 1.00 47.44 339 ILE A O 1
ATOM 2669 N N . ASP A 1 340 ? 9.629 -8.371 23.278 1.00 46.88 340 ASP A N 1
ATOM 2670 C CA . ASP A 1 340 ? 10.722 -8.033 24.195 1.00 46.88 340 ASP A CA 1
ATOM 2671 C C . ASP A 1 340 ? 12.025 -8.766 23.817 1.00 46.88 340 ASP A C 1
ATOM 2673 O O . ASP A 1 340 ? 12.016 -9.903 23.348 1.00 46.88 340 ASP A O 1
ATOM 2677 N N . TYR A 1 341 ? 13.170 -8.129 24.091 1.00 42.53 341 TYR A N 1
ATOM 2678 C CA . TYR A 1 341 ? 14.546 -8.493 23.679 1.00 42.53 341 TYR A CA 1
ATOM 2679 C C . TYR A 1 341 ? 14.987 -9.962 23.915 1.00 42.53 341 TYR A C 1
ATOM 2681 O O . TYR A 1 341 ? 16.051 -10.366 23.451 1.00 42.53 341 TYR A O 1
ATOM 2689 N N . SER A 1 342 ? 14.208 -10.756 24.653 1.00 48.62 342 SER A N 1
ATOM 2690 C CA . SER A 1 342 ? 14.564 -12.083 25.169 1.00 48.62 342 SER A CA 1
ATOM 2691 C C . SER A 1 342 ? 14.051 -13.282 24.350 1.00 48.62 342 SER A C 1
ATOM 2693 O O . SER A 1 342 ? 14.500 -14.396 24.601 1.00 48.62 342 SER A O 1
ATOM 2695 N N . LEU A 1 343 ? 13.177 -13.092 23.351 1.00 54.31 343 LEU A N 1
ATOM 2696 C CA . LEU A 1 343 ? 12.471 -14.190 22.651 1.00 54.31 343 LEU A CA 1
ATOM 2697 C C . LEU A 1 343 ? 12.847 -14.319 21.162 1.00 54.31 343 LEU A C 1
ATOM 2699 O O . LEU A 1 343 ? 12.021 -14.495 20.271 1.00 54.31 343 LEU A O 1
ATOM 2703 N N . LEU A 1 344 ? 14.146 -14.254 20.878 1.00 59.03 344 LEU A N 1
ATOM 2704 C CA . LEU A 1 344 ? 14.714 -14.457 19.539 1.00 59.03 344 LEU A CA 1
ATOM 2705 C C . LEU A 1 344 ? 14.395 -15.840 18.941 1.00 59.03 344 LEU A C 1
ATOM 2707 O O . LEU A 1 344 ? 14.296 -15.984 17.720 1.00 59.03 344 LEU A O 1
ATOM 2711 N N . GLU A 1 345 ? 14.247 -16.851 19.800 1.00 64.12 345 GLU A N 1
ATOM 2712 C CA . GLU A 1 345 ? 13.922 -18.229 19.418 1.00 64.12 345 GLU A CA 1
ATOM 2713 C C . GLU A 1 345 ? 12.601 -18.303 18.646 1.00 64.12 345 GLU A C 1
ATOM 2715 O O . GLU A 1 345 ? 12.515 -18.992 17.628 1.00 64.12 345 GLU A O 1
ATOM 2720 N N . ASP A 1 346 ? 11.612 -17.509 19.059 1.00 60.62 346 ASP A N 1
ATOM 2721 C CA . ASP A 1 346 ? 10.275 -17.500 18.472 1.00 60.62 346 ASP A CA 1
ATOM 2722 C C . ASP A 1 346 ? 10.274 -16.969 17.041 1.00 60.62 346 ASP A C 1
ATOM 2724 O O . ASP A 1 346 ? 9.438 -17.361 16.242 1.00 60.62 346 ASP A O 1
ATOM 2728 N N . ILE A 1 347 ? 11.237 -16.134 16.652 1.00 66.88 347 ILE A N 1
ATOM 2729 C CA . ILE A 1 347 ? 11.343 -15.643 15.270 1.00 66.88 347 ILE A CA 1
ATOM 2730 C C . ILE A 1 347 ? 11.776 -16.782 14.349 1.00 66.88 347 ILE A C 1
ATOM 2732 O O . ILE A 1 347 ? 11.199 -16.996 13.283 1.00 66.88 347 ILE A O 1
ATOM 2736 N N . PHE A 1 348 ? 12.800 -17.531 14.749 1.00 67.75 348 PHE A N 1
ATOM 2737 C CA . PHE A 1 348 ? 13.257 -18.664 13.957 1.00 67.75 348 PHE A CA 1
ATOM 2738 C C . PHE A 1 348 ? 12.213 -19.784 13.956 1.00 67.75 348 PHE A C 1
ATOM 2740 O O . PHE A 1 348 ? 11.957 -20.337 12.886 1.00 67.75 348 PHE A O 1
ATOM 2747 N N . ASN A 1 349 ? 11.542 -20.033 15.084 1.00 63.47 349 ASN A N 1
ATOM 2748 C CA . ASN A 1 349 ? 10.497 -21.049 15.203 1.00 63.47 349 ASN A CA 1
ATOM 2749 C C . ASN A 1 349 ? 9.205 -20.672 14.446 1.00 63.47 349 ASN A C 1
ATOM 2751 O O . ASN A 1 349 ? 8.738 -21.465 13.628 1.00 63.47 349 ASN A O 1
ATOM 2755 N N . ASP A 1 350 ? 8.650 -19.472 14.657 1.00 57.66 350 ASP A N 1
ATOM 2756 C CA . ASP A 1 350 ? 7.348 -19.057 14.104 1.00 57.66 350 ASP A CA 1
ATOM 2757 C C . ASP A 1 350 ? 7.438 -18.554 12.660 1.00 57.66 350 ASP A C 1
ATOM 2759 O O . ASP A 1 350 ? 6.495 -18.725 11.887 1.00 57.66 350 ASP A O 1
ATOM 2763 N N . VAL A 1 351 ? 8.545 -17.902 12.285 1.00 58.56 351 VAL A N 1
ATOM 2764 C CA . VAL A 1 351 ? 8.676 -17.259 10.966 1.00 58.56 351 VAL A CA 1
ATOM 2765 C C . VAL A 1 351 ? 9.435 -18.138 9.981 1.00 58.56 351 VAL A C 1
ATOM 2767 O O . VAL A 1 351 ? 9.082 -18.198 8.803 1.00 58.56 351 VAL A O 1
ATOM 2770 N N . ALA A 1 352 ? 10.483 -18.817 10.445 1.00 56.25 352 ALA A N 1
ATOM 2771 C CA . ALA A 1 352 ? 11.353 -19.608 9.582 1.00 56.25 352 ALA A CA 1
ATOM 2772 C C . ALA A 1 352 ? 11.204 -21.128 9.759 1.00 56.25 352 ALA A C 1
ATOM 2774 O O . ALA A 1 352 ? 11.808 -21.871 8.981 1.00 56.25 352 ALA A O 1
ATOM 2775 N N . PHE A 1 353 ? 10.407 -21.591 10.735 1.00 61.50 353 PHE A N 1
ATOM 2776 C CA . PHE A 1 353 ? 10.282 -23.004 11.125 1.00 61.50 353 PHE A CA 1
ATOM 2777 C C . PHE A 1 353 ? 11.646 -23.677 11.378 1.00 61.50 353 PHE A C 1
ATOM 2779 O O . PHE A 1 353 ? 11.862 -24.852 11.066 1.00 61.50 353 PHE A O 1
ATOM 2786 N N . MET A 1 354 ? 12.594 -22.901 11.902 1.00 67.19 354 MET A N 1
ATOM 2787 C CA . MET A 1 354 ? 13.934 -23.325 12.282 1.00 67.19 354 MET A CA 1
ATOM 2788 C C . MET A 1 354 ? 14.016 -23.391 13.799 1.00 67.19 354 MET A C 1
ATOM 2790 O O . MET A 1 354 ? 13.726 -22.401 14.460 1.00 67.19 354 MET A O 1
ATOM 2794 N N . ASN A 1 355 ? 14.474 -24.522 14.338 1.00 70.81 355 ASN A N 1
ATOM 2795 C CA . ASN A 1 355 ? 14.750 -24.614 15.765 1.00 70.81 355 ASN A CA 1
ATOM 2796 C C . ASN A 1 355 ? 15.915 -23.684 16.097 1.00 70.81 355 ASN A C 1
ATOM 2798 O O . ASN A 1 355 ? 17.030 -23.875 15.602 1.00 70.81 355 ASN A O 1
ATOM 2802 N N . ALA A 1 356 ? 15.652 -22.691 16.936 1.00 75.81 356 ALA A N 1
ATOM 2803 C CA . ALA A 1 356 ? 16.689 -21.870 17.524 1.00 75.81 356 ALA A CA 1
ATOM 2804 C C . ALA A 1 356 ? 16.721 -22.049 19.038 1.00 75.81 356 ALA A C 1
ATOM 2806 O O . ALA A 1 356 ? 15.678 -22.085 19.682 1.00 75.81 356 ALA A O 1
ATOM 2807 N N . THR A 1 357 ? 17.927 -22.147 19.590 1.00 74.88 357 THR A N 1
ATOM 2808 C CA . THR A 1 357 ? 18.153 -22.247 21.034 1.00 74.88 357 THR A CA 1
ATOM 2809 C C . THR A 1 357 ? 19.218 -21.247 21.457 1.00 74.88 357 THR A C 1
ATOM 2811 O O . THR A 1 357 ? 20.352 -21.302 20.967 1.00 74.88 357 THR A O 1
ATOM 2814 N N . ALA A 1 358 ? 18.871 -20.357 22.376 1.00 75.00 358 ALA A N 1
ATOM 2815 C CA . ALA A 1 358 ? 19.779 -19.456 23.056 1.00 75.00 358 ALA A CA 1
ATOM 2816 C C . ALA A 1 358 ? 20.409 -20.179 24.254 1.00 75.00 358 ALA A C 1
ATOM 2818 O O . ALA A 1 358 ? 19.733 -20.722 25.126 1.00 75.00 358 ALA A O 1
ATOM 2819 N N . ILE A 1 359 ? 21.739 -20.210 24.300 1.00 78.94 359 ILE A N 1
ATOM 2820 C CA . ILE A 1 359 ? 22.506 -20.872 25.352 1.00 78.94 359 ILE A CA 1
ATOM 2821 C C . ILE A 1 359 ? 23.560 -19.894 25.861 1.00 78.94 359 ILE A C 1
ATOM 2823 O O . ILE A 1 359 ? 24.334 -19.329 25.088 1.00 78.94 359 ILE A O 1
ATOM 2827 N N . ASN A 1 360 ? 23.638 -19.731 27.181 1.00 78.94 360 ASN A N 1
ATOM 2828 C CA . ASN A 1 360 ? 24.728 -18.987 27.800 1.00 78.94 360 ASN A CA 1
ATOM 2829 C C . ASN A 1 360 ? 25.961 -19.899 27.923 1.00 78.94 360 ASN A C 1
ATOM 2831 O O . ASN A 1 360 ? 25.954 -20.897 28.651 1.00 78.94 360 ASN A O 1
ATOM 2835 N N . LEU A 1 361 ? 27.017 -19.591 27.172 1.00 79.31 361 LEU A N 1
ATOM 2836 C CA . LEU A 1 361 ? 28.205 -20.427 27.037 1.00 79.31 361 LEU A CA 1
ATOM 2837 C C . LEU A 1 361 ? 29.464 -19.670 27.443 1.00 79.31 361 LEU A C 1
ATOM 2839 O O . LEU A 1 361 ? 29.778 -18.589 26.950 1.00 79.31 361 LEU A O 1
ATOM 2843 N N . LYS A 1 362 ? 30.272 -20.307 28.296 1.00 77.25 362 LYS A N 1
ATOM 2844 C CA . LYS A 1 362 ? 31.620 -19.822 28.610 1.00 77.25 362 LYS A CA 1
ATOM 2845 C C . LYS A 1 362 ? 32.505 -19.896 27.366 1.00 77.25 362 LYS A C 1
ATOM 2847 O O . LYS A 1 362 ? 32.466 -20.872 26.620 1.00 77.25 362 LYS A O 1
ATOM 2852 N N . TYR A 1 363 ? 33.408 -18.928 27.223 1.00 74.75 363 TYR A N 1
ATOM 2853 C CA . TYR A 1 363 ? 34.313 -18.804 26.075 1.00 74.75 363 TYR A CA 1
ATOM 2854 C C . TYR A 1 363 ? 35.093 -20.089 25.713 1.00 74.75 363 TYR A C 1
ATOM 2856 O O . TYR A 1 363 ? 35.389 -20.348 24.549 1.00 74.75 363 TYR A O 1
ATOM 2864 N N . SER A 1 364 ? 35.439 -20.923 26.699 1.00 70.81 364 SER A N 1
ATOM 2865 C CA . SER A 1 364 ? 36.145 -22.193 26.474 1.00 70.81 364 SER A CA 1
ATOM 2866 C C . SER A 1 364 ? 35.325 -23.233 25.695 1.00 70.81 364 SER A C 1
ATOM 2868 O O . SER A 1 364 ? 35.921 -24.119 25.082 1.00 70.81 364 SER A O 1
ATOM 2870 N N . ALA A 1 365 ? 33.993 -23.126 25.700 1.00 71.00 365 ALA A N 1
ATOM 2871 C CA . ALA A 1 365 ? 33.073 -24.050 25.041 1.00 71.00 365 ALA A CA 1
ATOM 2872 C C . ALA A 1 365 ? 32.727 -23.654 23.591 1.00 71.00 365 ALA A C 1
ATOM 2874 O O . ALA A 1 365 ? 32.321 -24.527 22.828 1.00 71.00 365 ALA A O 1
ATOM 2875 N N . LEU A 1 366 ? 32.973 -22.399 23.182 1.00 72.06 366 LEU A N 1
ATOM 2876 C CA . LEU A 1 366 ? 32.695 -21.891 21.824 1.00 72.06 366 LEU A CA 1
ATOM 2877 C C . LEU A 1 366 ? 33.341 -22.736 20.716 1.00 72.06 366 LEU A C 1
ATOM 2879 O O . LEU A 1 366 ? 32.750 -22.942 19.667 1.00 72.06 366 LEU A O 1
ATOM 2883 N N . LYS A 1 367 ? 34.528 -23.303 20.973 1.00 67.06 367 LYS A N 1
ATOM 2884 C CA . LYS A 1 367 ? 35.259 -24.152 20.013 1.00 67.06 367 LYS A CA 1
ATOM 2885 C C . LYS A 1 367 ? 34.563 -25.470 19.653 1.00 67.06 367 LYS A C 1
ATOM 2887 O O . LYS A 1 367 ? 35.038 -26.168 18.765 1.00 67.06 367 LYS A O 1
ATOM 2892 N N . LYS A 1 368 ? 33.537 -25.872 20.407 1.00 68.19 368 LYS A N 1
ATOM 2893 C CA . LYS A 1 368 ? 32.802 -27.131 20.203 1.00 68.19 368 LYS A CA 1
ATOM 2894 C C . LYS A 1 368 ? 31.447 -26.917 19.526 1.00 68.19 368 LYS A C 1
ATOM 2896 O O . LYS A 1 368 ? 30.748 -27.895 19.276 1.00 68.19 368 LYS A O 1
ATOM 2901 N N . ILE A 1 369 ? 31.074 -25.665 19.278 1.00 77.69 369 ILE A N 1
ATOM 2902 C CA . ILE A 1 369 ? 29.822 -25.291 18.627 1.00 77.69 369 ILE A CA 1
ATOM 2903 C C . ILE A 1 369 ? 30.001 -25.395 17.116 1.00 77.69 369 ILE A C 1
ATOM 2905 O O . ILE A 1 369 ? 31.067 -25.088 16.593 1.00 77.69 369 ILE A O 1
ATOM 2909 N N . LYS A 1 370 ? 28.947 -25.828 16.427 1.00 75.00 370 LYS A N 1
ATOM 2910 C CA . LYS A 1 370 ? 28.896 -25.882 14.970 1.00 75.00 370 LYS A CA 1
ATOM 2911 C C . LYS A 1 370 ? 28.500 -24.513 14.406 1.00 75.00 370 LYS A C 1
ATOM 2913 O O . LYS A 1 370 ? 27.485 -23.962 14.820 1.00 75.00 370 LYS A O 1
ATOM 2918 N N . GLU A 1 371 ? 29.281 -23.978 13.475 1.00 78.50 371 GLU A N 1
ATOM 2919 C CA . GLU A 1 371 ? 28.985 -22.732 12.759 1.00 78.50 371 GLU A CA 1
ATOM 2920 C C . GLU A 1 371 ? 27.899 -22.930 11.672 1.00 78.50 371 GLU A C 1
ATOM 2922 O O . GLU A 1 371 ? 27.769 -24.045 11.145 1.00 78.50 371 GLU A O 1
ATOM 2927 N N . PRO A 1 372 ? 27.151 -21.876 11.265 1.00 84.31 372 PRO A N 1
ATOM 2928 C CA . PRO A 1 372 ? 27.135 -20.498 11.787 1.00 84.31 372 PRO A CA 1
ATOM 2929 C C . PRO A 1 372 ? 26.174 -20.275 12.975 1.00 84.31 372 PRO A C 1
ATOM 2931 O O . PRO A 1 372 ? 25.113 -20.892 13.046 1.00 84.31 372 PRO A O 1
ATOM 2934 N N . PHE A 1 373 ? 26.517 -19.351 13.882 1.00 85.25 373 PHE A N 1
ATOM 2935 C CA . PHE A 1 373 ? 25.704 -18.981 15.058 1.00 85.25 373 PHE A CA 1
ATOM 2936 C C . PHE A 1 373 ? 25.706 -17.463 15.315 1.00 85.25 373 PHE A C 1
ATOM 2938 O O . PHE A 1 373 ? 26.618 -16.762 14.872 1.00 85.25 373 PHE A O 1
ATOM 2945 N N . ILE A 1 374 ? 24.701 -16.947 16.037 1.00 86.25 374 ILE A N 1
ATOM 2946 C CA . ILE A 1 374 ? 24.635 -15.528 16.450 1.00 86.25 374 ILE A CA 1
ATOM 2947 C C . ILE A 1 374 ? 25.214 -15.389 17.856 1.00 86.25 374 ILE A C 1
ATOM 2949 O O . ILE A 1 374 ? 24.987 -16.240 18.713 1.00 86.25 374 ILE A O 1
ATOM 2953 N N . THR A 1 375 ? 25.952 -14.315 18.107 1.00 86.00 375 THR A N 1
ATOM 2954 C CA . THR A 1 375 ? 26.459 -13.958 19.437 1.00 86.00 375 THR A CA 1
ATOM 2955 C C . THR A 1 375 ? 26.381 -12.452 19.637 1.00 86.00 375 THR A C 1
ATOM 2957 O O . THR A 1 375 ? 26.406 -11.692 18.667 1.00 86.00 375 THR A O 1
ATOM 2960 N N . LYS A 1 376 ? 26.328 -12.015 20.896 1.00 81.25 376 LYS A N 1
ATOM 2961 C CA . LYS A 1 376 ? 26.394 -10.594 21.253 1.00 81.25 376 LYS A CA 1
ATOM 2962 C C . LYS A 1 376 ? 27.831 -10.172 21.576 1.00 81.25 376 LYS A C 1
ATOM 2964 O O . LYS A 1 376 ? 28.570 -10.920 22.228 1.00 81.25 376 LYS A O 1
ATOM 2969 N N . LEU A 1 377 ? 28.227 -9.010 21.064 1.00 78.50 377 LEU A N 1
ATOM 2970 C CA . LEU A 1 377 ? 29.540 -8.406 21.258 1.00 78.50 377 LEU A CA 1
ATOM 2971 C C . LEU A 1 377 ? 29.330 -6.911 21.566 1.00 78.50 377 LEU A C 1
ATOM 2973 O O . LEU A 1 377 ? 28.968 -6.152 20.668 1.00 78.50 377 LEU A O 1
ATOM 2977 N N . ASN A 1 378 ? 29.508 -6.491 22.827 1.00 73.50 378 ASN A N 1
ATOM 2978 C CA . ASN A 1 378 ? 29.191 -5.135 23.314 1.00 73.50 378 ASN A CA 1
ATOM 2979 C C . ASN A 1 378 ? 27.778 -4.664 22.921 1.00 73.50 378 ASN A C 1
ATOM 2981 O O . ASN A 1 378 ? 27.614 -3.634 22.265 1.00 73.50 378 ASN A O 1
ATOM 2985 N N . ASP A 1 379 ? 26.756 -5.441 23.270 1.00 69.56 379 ASP A N 1
ATOM 2986 C CA . ASP A 1 379 ? 25.349 -5.168 22.943 1.00 69.56 379 ASP A CA 1
ATOM 2987 C C . ASP A 1 379 ? 24.948 -5.221 21.452 1.00 69.56 379 ASP A C 1
ATOM 2989 O O . ASP A 1 379 ? 23.757 -5.138 21.137 1.00 69.56 379 ASP A O 1
ATOM 2993 N N . ILE A 1 380 ? 25.885 -5.446 20.527 1.00 77.44 380 ILE A N 1
ATOM 2994 C CA . ILE A 1 380 ? 25.608 -5.608 19.093 1.00 77.44 380 ILE A CA 1
ATOM 2995 C C . ILE A 1 380 ? 25.567 -7.099 18.749 1.00 77.44 380 ILE A C 1
ATOM 2997 O O . ILE A 1 380 ? 26.455 -7.863 19.125 1.00 77.44 380 ILE A O 1
ATOM 3001 N N . SER A 1 381 ? 24.527 -7.528 18.030 1.00 83.75 381 SER A N 1
ATOM 3002 C CA . SER A 1 381 ? 24.440 -8.905 17.532 1.00 83.75 381 SER A CA 1
ATOM 3003 C C . SER A 1 381 ? 25.301 -9.070 16.284 1.00 83.75 381 SER A C 1
ATOM 3005 O O . SER A 1 381 ? 25.201 -8.261 15.360 1.00 83.75 381 SER A O 1
ATOM 3007 N N . ILE A 1 382 ? 26.105 -10.131 16.245 1.00 86.25 382 ILE A N 1
ATOM 3008 C CA . ILE A 1 382 ? 26.958 -10.491 15.108 1.00 86.25 382 ILE A CA 1
ATOM 3009 C C . ILE A 1 382 ? 26.812 -11.978 14.766 1.00 86.25 382 ILE A C 1
ATOM 3011 O O . ILE A 1 382 ? 26.450 -12.791 15.620 1.00 86.25 382 ILE A O 1
ATOM 3015 N N . ILE A 1 383 ? 27.143 -12.356 13.530 1.00 87.31 383 ILE A N 1
ATOM 3016 C CA . ILE A 1 383 ? 27.171 -13.764 13.099 1.00 87.31 383 ILE A CA 1
ATOM 3017 C C . ILE A 1 383 ? 28.610 -14.260 13.098 1.00 87.31 383 ILE A C 1
ATOM 3019 O O . ILE A 1 383 ? 29.464 -13.653 12.462 1.00 87.31 383 ILE A O 1
ATOM 3023 N N . VAL A 1 384 ? 28.878 -15.396 13.733 1.00 86.94 384 VAL A N 1
ATOM 3024 C CA . VAL A 1 384 ? 30.148 -16.121 13.603 1.00 86.94 384 VAL A CA 1
ATOM 3025 C C . VAL A 1 384 ? 29.937 -17.260 12.613 1.00 86.94 384 VAL A C 1
ATOM 3027 O O . VAL A 1 384 ? 29.096 -18.128 12.846 1.00 86.94 384 VAL A O 1
ATOM 3030 N N . TYR A 1 385 ? 30.687 -17.268 11.509 1.00 86.31 385 TYR A N 1
ATOM 3031 C CA . TYR A 1 385 ? 30.516 -18.259 10.434 1.00 86.31 385 TYR A CA 1
ATOM 3032 C C . TYR A 1 385 ? 31.744 -19.144 10.195 1.00 86.31 385 TYR A C 1
ATOM 3034 O O . TYR A 1 385 ? 31.668 -20.091 9.415 1.00 86.31 385 TYR A O 1
ATOM 3042 N N . GLY A 1 386 ? 32.866 -18.882 10.870 1.00 82.00 386 GLY A N 1
ATOM 3043 C CA . GLY A 1 386 ? 34.022 -19.772 10.823 1.00 82.00 386 GLY A CA 1
ATOM 3044 C C . GLY A 1 386 ? 35.113 -19.418 11.827 1.00 82.00 386 GLY A C 1
ATOM 3045 O O . GLY A 1 386 ? 35.208 -18.286 12.303 1.00 82.00 386 GLY A O 1
ATOM 3046 N N . PHE A 1 387 ? 35.972 -20.392 12.123 1.00 80.62 387 PHE A N 1
ATOM 3047 C CA . PHE A 1 387 ? 37.153 -20.213 12.962 1.00 80.62 387 PHE A CA 1
ATOM 3048 C C . PHE A 1 387 ? 38.380 -20.898 12.343 1.00 80.62 387 PHE A C 1
ATOM 3050 O O . PHE A 1 387 ? 38.414 -22.116 12.181 1.00 80.62 387 PHE A O 1
ATOM 3057 N N . GLU A 1 388 ? 39.430 -20.129 12.047 1.00 77.12 388 GLU A N 1
ATOM 3058 C CA . GLU A 1 388 ? 40.680 -20.627 11.458 1.00 77.12 388 GLU A CA 1
ATOM 3059 C C . GLU A 1 388 ? 41.894 -20.084 12.218 1.00 77.12 388 GLU A C 1
ATOM 3061 O O . GLU A 1 388 ? 42.013 -18.884 12.427 1.00 77.12 388 GLU A O 1
ATOM 3066 N N . LYS A 1 389 ? 42.824 -20.958 12.638 1.00 69.75 389 LYS A N 1
ATOM 3067 C CA . LYS A 1 389 ? 44.155 -20.590 13.183 1.00 69.75 389 LYS A CA 1
ATOM 3068 C C . LYS A 1 389 ? 44.165 -19.398 14.177 1.00 69.75 389 LYS A C 1
ATOM 3070 O O . LYS A 1 389 ? 45.078 -18.583 14.143 1.00 69.75 389 LYS A O 1
ATOM 3075 N N . ASN A 1 390 ? 43.209 -19.346 15.117 1.00 74.88 390 ASN A N 1
ATOM 3076 C CA . ASN A 1 390 ? 43.003 -18.262 16.108 1.00 74.88 390 ASN A CA 1
ATOM 3077 C C . ASN A 1 390 ? 42.340 -16.969 15.588 1.00 74.88 390 ASN A C 1
ATOM 3079 O O . ASN A 1 390 ? 42.421 -15.937 16.256 1.00 74.88 390 ASN A O 1
ATOM 3083 N N . ILE A 1 391 ? 41.626 -17.029 14.470 1.00 80.31 391 ILE A N 1
ATOM 3084 C CA . ILE A 1 391 ? 40.830 -15.932 13.918 1.00 80.31 391 ILE A CA 1
ATOM 3085 C C . ILE A 1 391 ? 39.375 -16.397 13.815 1.00 80.31 391 ILE A C 1
ATOM 3087 O O . ILE A 1 391 ? 39.099 -17.459 13.257 1.00 80.31 391 ILE A O 1
ATOM 3091 N N . TYR A 1 392 ? 38.455 -15.619 14.382 1.00 81.94 392 TYR A N 1
ATOM 3092 C CA . TYR A 1 392 ? 37.015 -15.774 14.196 1.00 81.94 392 TYR A CA 1
ATOM 3093 C C . TYR A 1 392 ? 36.580 -14.940 12.995 1.00 81.94 392 TYR A C 1
ATOM 3095 O O . TYR A 1 392 ? 36.784 -13.727 12.981 1.00 81.94 392 TYR A O 1
ATOM 3103 N N . LYS A 1 393 ? 35.970 -15.589 12.006 1.00 85.00 393 LYS A N 1
ATOM 3104 C CA . LYS A 1 393 ? 35.335 -14.928 10.870 1.00 85.00 393 LYS A CA 1
ATOM 3105 C C . LYS A 1 393 ? 33.920 -14.536 11.285 1.00 85.00 393 LYS A C 1
ATOM 3107 O O . LYS A 1 393 ? 33.108 -15.408 11.618 1.00 85.00 393 LYS A O 1
ATOM 3112 N N . VAL A 1 394 ? 33.649 -13.236 11.323 1.00 86.38 394 VAL A N 1
ATOM 3113 C CA . VAL A 1 394 ? 32.388 -12.676 11.814 1.00 86.38 394 VAL A CA 1
ATOM 3114 C C . VAL A 1 394 ? 31.751 -11.736 10.798 1.00 86.38 394 VAL A C 1
ATOM 3116 O O . VAL A 1 394 ? 32.434 -11.153 9.962 1.00 86.38 394 VAL A O 1
ATOM 3119 N N . ILE A 1 395 ? 30.433 -11.595 10.864 1.00 84.81 395 ILE A N 1
ATOM 3120 C CA . ILE A 1 395 ? 29.666 -10.607 10.108 1.00 84.81 395 ILE A CA 1
ATOM 3121 C C . ILE A 1 395 ? 29.080 -9.634 11.120 1.00 84.81 395 ILE A C 1
ATOM 3123 O O . ILE A 1 395 ? 28.231 -10.012 11.930 1.00 84.81 395 ILE A O 1
ATOM 3127 N N . ASP A 1 396 ? 29.544 -8.394 11.062 1.00 83.06 396 ASP A N 1
ATOM 3128 C CA . ASP A 1 396 ? 29.001 -7.278 11.818 1.00 83.06 396 ASP A CA 1
ATOM 3129 C C . ASP A 1 396 ? 28.008 -6.519 10.917 1.00 83.06 396 ASP A C 1
ATOM 3131 O O . ASP A 1 396 ? 28.403 -6.015 9.864 1.00 83.06 396 ASP A O 1
ATOM 3135 N N . PRO A 1 397 ? 26.721 -6.401 11.284 1.00 77.50 397 PRO A N 1
ATOM 3136 C CA . PRO A 1 397 ? 25.739 -5.652 10.496 1.00 77.50 397 PRO A CA 1
ATOM 3137 C C . PRO A 1 397 ? 26.104 -4.182 10.239 1.00 77.50 397 PRO A C 1
ATOM 3139 O O . PRO A 1 397 ? 25.584 -3.577 9.304 1.00 77.50 397 PRO A O 1
ATOM 3142 N N . SER A 1 398 ? 26.972 -3.582 11.049 1.00 72.00 398 SER A N 1
ATOM 3143 C CA . SER A 1 398 ? 27.412 -2.195 10.885 1.00 72.00 398 SER A CA 1
ATOM 3144 C C . SER A 1 398 ? 28.688 -2.061 10.045 1.00 72.00 398 SER A C 1
ATOM 3146 O O . SER A 1 398 ? 28.846 -1.062 9.342 1.00 72.00 398 SER A O 1
ATOM 3148 N N . LYS A 1 399 ? 29.568 -3.073 10.078 1.00 72.12 399 LYS A N 1
ATOM 3149 C CA . LYS A 1 399 ? 30.926 -3.024 9.497 1.00 72.12 399 LYS A CA 1
ATOM 3150 C C . LYS A 1 399 ? 31.187 -4.027 8.369 1.00 72.12 399 LYS A C 1
ATOM 3152 O O . LYS A 1 399 ? 32.178 -3.902 7.665 1.00 72.12 399 LYS A O 1
ATOM 3157 N N . GLY A 1 400 ? 30.299 -4.992 8.148 1.00 76.38 400 GLY A N 1
ATOM 3158 C CA . GLY A 1 400 ? 30.455 -6.022 7.123 1.00 76.38 400 GLY A CA 1
ATOM 3159 C C . GLY A 1 400 ? 31.199 -7.266 7.612 1.00 76.38 400 GLY A C 1
ATOM 3160 O O . GLY A 1 400 ? 31.070 -7.679 8.764 1.00 76.38 400 GLY A O 1
ATOM 3161 N N . PHE A 1 401 ? 31.932 -7.915 6.708 1.00 77.19 401 PHE A N 1
ATOM 3162 C CA . PHE A 1 401 ? 32.682 -9.136 7.002 1.00 77.19 401 PHE A CA 1
ATOM 3163 C C . PHE A 1 401 ? 34.024 -8.788 7.658 1.00 77.19 401 PHE A C 1
ATOM 3165 O O . PHE A 1 401 ? 34.844 -8.094 7.063 1.00 77.19 401 PHE A O 1
ATOM 3172 N N . LEU A 1 402 ? 34.259 -9.297 8.869 1.00 80.56 402 LEU A N 1
ATOM 3173 C CA . LEU A 1 402 ? 35.455 -9.019 9.664 1.00 80.56 402 LEU A CA 1
ATOM 3174 C C . LEU A 1 402 ? 36.155 -10.309 10.103 1.00 80.56 402 LEU A C 1
ATOM 3176 O O . LEU A 1 402 ? 35.528 -11.328 10.398 1.00 80.56 402 LEU A O 1
ATOM 3180 N N . ASN A 1 403 ? 37.477 -10.229 10.231 1.00 81.31 403 ASN A N 1
ATOM 3181 C CA . ASN A 1 403 ? 38.326 -11.282 10.778 1.00 81.31 403 ASN A CA 1
ATOM 3182 C C . ASN A 1 403 ? 38.864 -10.843 12.148 1.00 81.31 403 ASN A C 1
ATOM 3184 O O . ASN A 1 403 ? 39.786 -10.037 12.235 1.00 81.31 403 ASN A O 1
ATOM 3188 N N . LEU A 1 404 ? 38.305 -11.376 13.239 1.00 81.00 404 LEU A N 1
ATOM 3189 C CA . LEU A 1 404 ? 38.674 -10.997 14.604 1.00 81.00 404 LEU A CA 1
ATOM 3190 C C . LEU A 1 404 ? 39.662 -11.982 15.226 1.00 81.00 404 LEU A C 1
ATOM 3192 O O . LEU A 1 404 ? 39.380 -13.171 15.392 1.00 81.00 404 LEU A O 1
ATOM 3196 N N . HIS A 1 405 ? 40.812 -11.480 15.676 1.00 81.38 405 HIS A N 1
ATOM 3197 C CA . HIS A 1 405 ? 41.765 -12.302 16.413 1.00 81.38 405 HIS A CA 1
ATOM 3198 C C . HIS A 1 405 ? 41.178 -12.777 17.757 1.00 81.38 405 HIS A C 1
ATOM 3200 O O . HIS A 1 405 ? 40.510 -12.033 18.481 1.00 81.38 405 HIS A O 1
ATOM 3206 N N . LYS A 1 406 ? 41.495 -14.018 18.142 1.00 78.56 406 LYS A N 1
ATOM 3207 C CA . LYS A 1 406 ? 40.982 -14.726 19.328 1.00 78.56 406 LYS A CA 1
ATOM 3208 C C . LYS A 1 406 ? 40.978 -13.895 20.619 1.00 78.56 406 LYS A C 1
ATOM 3210 O O . LYS A 1 406 ? 40.038 -13.989 21.409 1.00 78.56 406 LYS A O 1
ATOM 3215 N N . ASN A 1 407 ? 42.038 -13.119 20.845 1.00 74.94 407 ASN A N 1
ATOM 3216 C CA . ASN A 1 407 ? 42.206 -12.310 22.057 1.00 74.94 407 ASN A CA 1
ATOM 3217 C C . ASN A 1 407 ? 41.248 -11.110 22.099 1.00 74.94 407 ASN A C 1
ATOM 3219 O O . ASN A 1 407 ? 40.804 -10.738 23.181 1.00 74.94 407 ASN A O 1
ATOM 3223 N N . VAL A 1 408 ? 40.918 -10.543 20.935 1.00 77.19 408 VAL A N 1
ATOM 3224 C CA . VAL A 1 408 ? 39.987 -9.415 20.797 1.00 77.19 408 VAL A CA 1
ATOM 3225 C C . VAL A 1 408 ? 38.561 -9.912 20.999 1.00 77.19 408 VAL A C 1
ATOM 3227 O O . VAL A 1 408 ? 37.856 -9.403 21.862 1.00 77.19 408 VAL A O 1
ATOM 3230 N N . PHE A 1 409 ? 38.185 -10.997 20.316 1.00 81.69 409 PHE A N 1
ATOM 3231 C CA . PHE A 1 409 ? 36.865 -11.611 20.473 1.00 81.69 409 PHE A CA 1
ATOM 3232 C C . PHE A 1 409 ? 36.588 -12.019 21.931 1.00 81.69 409 PHE A C 1
ATOM 3234 O O . PHE A 1 409 ? 35.513 -11.765 22.458 1.00 81.69 409 PHE A O 1
ATOM 3241 N N . LYS A 1 410 ? 37.579 -12.596 22.633 1.00 80.25 410 LYS A N 1
ATOM 3242 C CA . LYS A 1 410 ? 37.433 -12.994 24.047 1.00 80.25 410 LYS A CA 1
ATOM 3243 C C . LYS A 1 410 ? 37.125 -11.816 24.981 1.00 80.25 410 LYS A C 1
ATOM 3245 O O . LYS A 1 410 ? 36.503 -12.028 26.016 1.00 80.25 410 LYS A O 1
ATOM 3250 N N . LYS A 1 411 ? 37.611 -10.614 24.664 1.00 75.75 411 LYS A N 1
ATOM 3251 C CA . LYS A 1 411 ? 37.489 -9.437 25.533 1.00 75.75 411 LYS A CA 1
ATOM 3252 C C . LYS A 1 411 ? 36.076 -8.850 25.532 1.00 75.75 411 LYS A C 1
ATOM 3254 O O . LYS A 1 411 ? 35.672 -8.298 26.545 1.00 75.75 411 LYS A O 1
ATOM 3259 N N . PHE A 1 412 ? 35.369 -8.972 24.415 1.00 73.94 412 PHE A N 1
ATOM 3260 C CA . PHE A 1 412 ? 34.093 -8.297 24.168 1.00 73.94 412 PHE A CA 1
ATOM 3261 C C . PHE A 1 412 ? 32.904 -9.263 24.040 1.00 73.94 412 PHE A C 1
ATOM 3263 O O . PHE A 1 412 ? 31.815 -8.851 23.671 1.00 73.94 412 PHE A O 1
ATOM 3270 N N . TYR A 1 413 ? 33.125 -10.555 24.282 1.00 80.19 413 TYR A N 1
ATOM 3271 C CA . TYR A 1 413 ? 32.099 -11.588 24.190 1.00 80.19 413 TYR A CA 1
ATOM 3272 C C . TYR A 1 413 ? 31.218 -11.605 25.446 1.00 80.19 413 TYR A C 1
ATOM 3274 O O . TYR A 1 413 ? 31.723 -11.845 26.546 1.00 80.19 413 TYR A O 1
ATOM 3282 N N . ASP A 1 414 ? 29.908 -11.433 25.255 1.00 70.94 414 ASP A N 1
ATOM 3283 C CA . ASP A 1 414 ? 28.935 -11.238 26.342 1.00 70.94 414 ASP A CA 1
ATOM 3284 C C . ASP A 1 414 ? 28.368 -12.552 26.927 1.00 70.94 414 ASP A C 1
ATOM 3286 O O . ASP A 1 414 ? 27.633 -12.531 27.910 1.00 70.94 414 ASP A O 1
ATOM 3290 N N . GLY A 1 415 ? 28.731 -13.723 26.382 1.00 72.31 415 GLY A N 1
ATOM 3291 C CA . GLY A 1 415 ? 28.334 -15.034 26.930 1.00 72.31 415 GLY A CA 1
ATOM 3292 C C . GLY A 1 415 ? 27.119 -15.688 26.269 1.00 72.31 415 GLY A C 1
ATOM 3293 O O . GLY A 1 415 ? 26.974 -16.905 26.356 1.00 72.31 415 GLY A O 1
ATOM 3294 N N . GLU A 1 416 ? 26.281 -14.924 25.575 1.00 78.38 416 GLU A N 1
ATOM 3295 C CA . GLU A 1 416 ? 25.070 -15.428 24.918 1.00 78.38 416 GLU A CA 1
ATOM 3296 C C . GLU A 1 416 ? 25.342 -15.876 23.480 1.00 78.38 416 GLU A C 1
ATOM 3298 O O . GLU A 1 416 ? 25.830 -15.102 22.653 1.00 78.38 416 GLU A O 1
ATOM 3303 N N . VAL A 1 417 ? 24.997 -17.131 23.179 1.00 80.38 417 VAL A N 1
ATOM 3304 C CA . VAL A 1 417 ? 25.110 -17.721 21.843 1.00 80.38 417 VAL A CA 1
ATOM 3305 C C . VAL A 1 417 ? 23.771 -18.296 21.430 1.00 80.38 417 VAL A C 1
ATOM 3307 O O . VAL A 1 417 ? 23.164 -19.069 22.165 1.00 80.38 417 VAL A O 1
ATOM 3310 N N . MET A 1 418 ? 23.348 -17.977 20.217 1.00 79.81 418 MET A N 1
ATOM 3311 C CA . MET A 1 418 ? 22.136 -18.509 19.622 1.00 79.81 418 MET A CA 1
ATOM 3312 C C . MET A 1 418 ? 22.489 -19.487 18.507 1.00 79.81 418 MET A C 1
ATOM 3314 O O . MET A 1 418 ? 23.088 -19.118 17.492 1.00 79.81 418 MET A O 1
ATOM 3318 N N . LEU A 1 419 ? 22.106 -20.743 18.716 1.00 80.81 419 LEU A N 1
ATOM 3319 C CA . LEU A 1 419 ? 22.247 -21.812 17.738 1.00 80.81 419 LEU A CA 1
ATOM 3320 C C . LEU A 1 419 ? 20.978 -21.889 16.908 1.00 80.81 419 LEU A C 1
ATOM 3322 O O . LEU A 1 419 ? 19.889 -21.878 17.472 1.00 80.81 419 LEU A O 1
ATOM 3326 N N . VAL A 1 420 ? 21.128 -21.972 15.590 1.00 78.00 420 VAL A N 1
ATOM 3327 C CA . VAL A 1 420 ? 20.011 -22.096 14.652 1.00 78.00 420 VAL A CA 1
ATOM 3328 C C . VAL A 1 420 ? 20.237 -23.343 13.811 1.00 78.00 420 VAL A C 1
ATOM 3330 O O . VAL A 1 420 ? 21.234 -23.441 13.087 1.00 78.00 420 VAL A O 1
ATOM 3333 N N . ASP A 1 421 ? 19.316 -24.295 13.914 1.00 75.12 421 ASP A N 1
ATOM 3334 C CA . ASP A 1 421 ? 19.339 -25.517 13.124 1.00 75.12 421 ASP A CA 1
ATOM 3335 C C . ASP A 1 421 ? 18.908 -25.265 11.675 1.00 75.12 421 ASP A C 1
ATOM 3337 O O . ASP A 1 421 ? 18.159 -24.340 11.356 1.00 75.12 421 ASP A O 1
ATOM 3341 N N . LYS A 1 422 ? 19.353 -26.148 10.773 1.00 67.69 422 LYS A N 1
ATOM 3342 C CA . LYS A 1 422 ? 18.876 -26.158 9.384 1.00 67.69 422 LYS A CA 1
ATOM 3343 C C . LYS A 1 422 ? 17.358 -26.403 9.350 1.00 67.69 422 LYS A C 1
ATOM 3345 O O . LYS A 1 422 ? 16.883 -27.266 10.091 1.00 67.69 422 LYS A O 1
ATOM 3350 N N . PRO A 1 423 ? 16.609 -25.730 8.456 1.00 64.38 423 PRO A N 1
ATOM 3351 C CA . PRO A 1 423 ? 15.156 -25.846 8.399 1.00 64.38 423 PRO A CA 1
ATOM 3352 C C . PRO A 1 423 ? 14.715 -27.295 8.173 1.00 64.38 423 PRO A C 1
ATOM 3354 O O . PRO A 1 423 ? 15.174 -27.979 7.251 1.00 64.38 423 PRO A O 1
ATOM 3357 N N . SER A 1 424 ? 13.804 -27.771 9.024 1.00 47.06 424 SER A N 1
ATOM 3358 C CA . SER A 1 424 ? 13.207 -29.097 8.902 1.00 47.06 424 SER A CA 1
ATOM 3359 C C . SER A 1 424 ? 12.020 -28.998 7.928 1.00 47.06 424 SER A C 1
ATOM 3361 O O . SER A 1 424 ? 10.917 -28.625 8.308 1.00 47.06 424 SER A O 1
ATOM 3363 N N . LYS A 1 425 ? 12.273 -29.335 6.655 1.00 45.75 425 LYS A N 1
ATOM 3364 C CA . LYS A 1 425 ? 11.337 -29.352 5.502 1.00 45.75 425 LYS A CA 1
ATOM 3365 C C . LYS A 1 425 ? 11.005 -27.998 4.859 1.00 45.75 425 LYS A C 1
ATOM 3367 O O . LYS A 1 425 ? 10.825 -26.996 5.532 1.00 45.75 425 LYS A O 1
ATOM 3372 N N . ASN A 1 426 ? 10.887 -28.057 3.523 1.00 42.53 426 ASN A N 1
ATOM 3373 C CA . ASN A 1 426 ? 10.469 -27.022 2.569 1.00 42.53 426 ASN A CA 1
ATOM 3374 C C . ASN A 1 426 ? 9.451 -26.029 3.153 1.00 42.53 426 ASN A C 1
ATOM 3376 O O . ASN A 1 426 ? 8.242 -26.242 3.046 1.00 42.53 426 ASN A O 1
ATOM 3380 N N . SER A 1 427 ? 9.937 -24.936 3.737 1.00 40.72 427 SER A N 1
ATOM 3381 C CA . SER A 1 427 ? 9.118 -23.761 3.994 1.00 40.72 427 SER A CA 1
ATOM 3382 C C . SER A 1 427 ? 8.794 -23.125 2.644 1.00 40.72 427 SER A C 1
ATOM 3384 O O . SER A 1 427 ? 9.662 -22.978 1.782 1.00 40.72 427 SER A O 1
ATOM 3386 N N . ASN A 1 428 ? 7.500 -22.882 2.433 1.00 38.44 428 ASN A N 1
ATOM 3387 C CA . ASN A 1 428 ? 6.908 -22.492 1.161 1.00 38.44 428 ASN A CA 1
ATOM 3388 C C . ASN A 1 428 ? 7.748 -21.430 0.447 1.00 38.44 428 ASN A C 1
ATOM 3390 O O . ASN A 1 428 ? 7.996 -20.351 0.987 1.00 38.44 428 ASN A O 1
ATOM 3394 N N . GLU A 1 429 ? 8.129 -21.719 -0.798 1.00 38.41 429 GLU A N 1
ATOM 3395 C CA . GLU A 1 429 ? 8.507 -20.686 -1.750 1.00 38.41 429 GLU A CA 1
ATOM 3396 C C . GLU A 1 429 ? 7.346 -19.691 -1.808 1.00 38.41 429 GLU A C 1
ATOM 3398 O O . GLU A 1 429 ? 6.325 -19.943 -2.451 1.00 38.41 429 GLU A O 1
ATOM 3403 N N . ASN A 1 430 ? 7.474 -18.573 -1.090 1.00 41.31 430 ASN A N 1
ATOM 3404 C CA . ASN A 1 430 ? 6.603 -17.427 -1.269 1.00 41.31 430 ASN A CA 1
ATOM 3405 C C . ASN A 1 430 ? 6.627 -17.121 -2.765 1.00 41.31 430 ASN A C 1
ATOM 3407 O O . ASN A 1 430 ? 7.667 -16.719 -3.297 1.00 41.31 430 ASN A O 1
ATOM 3411 N N . LYS A 1 431 ? 5.512 -17.415 -3.448 1.00 45.50 431 LYS A N 1
ATOM 3412 C CA . LYS A 1 431 ? 5.367 -17.275 -4.896 1.00 45.50 431 LYS A CA 1
ATOM 3413 C C . LYS A 1 431 ? 5.520 -15.803 -5.241 1.00 45.50 431 LYS A C 1
ATOM 3415 O O . LYS A 1 431 ? 4.540 -15.070 -5.322 1.00 45.50 431 LYS A O 1
ATOM 3420 N N . LYS A 1 432 ? 6.761 -15.367 -5.451 1.00 50.72 432 LYS A N 1
ATOM 3421 C CA . LYS A 1 432 ? 7.029 -14.104 -6.119 1.00 50.72 432 LYS A CA 1
ATOM 3422 C C . LYS A 1 432 ? 6.319 -14.158 -7.461 1.00 50.72 432 LYS A C 1
ATOM 3424 O O . LYS A 1 432 ? 6.346 -15.189 -8.141 1.00 50.72 432 LYS A O 1
ATOM 3429 N N . ILE A 1 433 ? 5.719 -13.044 -7.856 1.00 53.41 433 ILE A N 1
ATOM 3430 C CA . ILE A 1 433 ? 5.328 -12.848 -9.248 1.00 53.41 433 ILE A CA 1
ATOM 3431 C C . ILE A 1 433 ? 6.628 -12.806 -10.052 1.00 53.41 433 ILE A C 1
ATOM 3433 O O . ILE A 1 433 ? 7.288 -11.780 -10.168 1.00 53.41 433 ILE A O 1
ATOM 3437 N N . THR A 1 434 ? 7.057 -13.971 -10.521 1.00 58.53 434 THR A N 1
ATOM 3438 C CA . THR A 1 434 ? 8.212 -14.117 -11.394 1.00 58.53 434 THR A CA 1
ATOM 3439 C C . THR A 1 434 ? 7.773 -13.947 -12.839 1.00 58.53 434 THR A C 1
ATOM 3441 O O . THR A 1 434 ? 6.615 -14.181 -13.196 1.00 58.53 434 THR A O 1
ATOM 3444 N N . LEU A 1 435 ? 8.731 -13.605 -13.699 1.00 62.31 435 LEU A N 1
ATOM 3445 C CA . LEU A 1 435 ? 8.539 -13.537 -15.149 1.00 62.31 435 LEU A CA 1
ATOM 3446 C C . LEU A 1 435 ? 7.938 -14.849 -15.703 1.00 62.31 435 LEU A C 1
ATOM 3448 O O . LEU A 1 435 ? 7.108 -14.819 -16.603 1.00 62.31 435 LEU A O 1
ATOM 3452 N N . HIS A 1 436 ? 8.271 -15.992 -15.089 1.00 68.38 436 HIS A N 1
ATOM 3453 C CA . HIS A 1 436 ? 7.682 -17.300 -15.394 1.00 68.38 436 HIS A CA 1
ATOM 3454 C C . HIS A 1 436 ? 6.179 -17.382 -15.075 1.00 68.38 436 HIS A C 1
ATOM 3456 O O . HIS A 1 436 ? 5.392 -17.776 -15.929 1.00 68.38 436 HIS A O 1
ATOM 3462 N N . SER A 1 437 ? 5.763 -16.968 -13.874 1.00 67.31 437 SER A N 1
ATOM 3463 C CA . SER A 1 437 ? 4.342 -16.919 -13.485 1.00 67.31 437 SER A CA 1
ATOM 3464 C C . SER A 1 437 ? 3.527 -16.005 -14.417 1.00 67.31 437 SER A C 1
ATOM 3466 O O . SER A 1 437 ? 2.400 -16.314 -14.813 1.00 67.31 437 SER A O 1
ATOM 3468 N N . PHE A 1 438 ? 4.130 -14.897 -14.857 1.00 70.44 438 PHE A N 1
ATOM 3469 C CA . PHE A 1 438 ? 3.510 -14.005 -15.835 1.00 70.44 438 PHE A CA 1
ATOM 3470 C C . PHE A 1 438 ? 3.377 -14.661 -17.221 1.00 70.44 438 PHE A C 1
ATOM 3472 O O . PHE A 1 438 ? 2.327 -14.560 -17.856 1.00 70.44 438 PHE A O 1
ATOM 3479 N N . LEU A 1 439 ? 4.400 -15.396 -17.673 1.00 71.00 439 LEU A N 1
ATOM 3480 C CA . LEU A 1 439 ? 4.356 -16.163 -18.924 1.00 71.00 439 LEU A CA 1
ATOM 3481 C C . LEU A 1 439 ? 3.278 -17.256 -18.906 1.00 71.00 439 LEU A C 1
ATOM 3483 O O . LEU A 1 439 ? 2.589 -17.443 -19.908 1.00 71.00 439 LEU A O 1
ATOM 3487 N N . GLU A 1 440 ? 3.062 -17.930 -17.776 1.00 77.56 440 GLU A N 1
ATOM 3488 C CA . GLU A 1 440 ? 1.946 -18.876 -17.627 1.00 77.56 440 GLU A CA 1
ATOM 3489 C C . GLU A 1 440 ? 0.584 -18.188 -17.794 1.00 77.56 440 GLU A C 1
ATOM 3491 O O . GLU A 1 440 ? -0.330 -18.745 -18.404 1.00 77.56 440 GLU A O 1
ATOM 3496 N N . THR A 1 441 ? 0.467 -16.944 -17.323 1.00 75.62 441 THR A N 1
ATOM 3497 C CA . THR A 1 441 ? -0.758 -16.133 -17.429 1.00 75.62 441 THR A CA 1
ATOM 3498 C C . THR A 1 441 ? -1.051 -15.701 -18.877 1.00 75.62 441 THR A C 1
ATOM 3500 O O . THR A 1 441 ? -2.193 -15.409 -19.222 1.00 75.62 441 THR A O 1
ATOM 3503 N N . LEU A 1 442 ? -0.055 -15.733 -19.771 1.00 77.69 442 LEU A N 1
ATOM 3504 C CA . LEU A 1 442 ? -0.208 -15.438 -21.203 1.00 77.69 442 LEU A CA 1
ATOM 3505 C C . LEU A 1 442 ? -0.682 -16.632 -22.045 1.00 77.69 442 LEU A C 1
ATOM 3507 O O . LEU A 1 442 ? -1.253 -16.432 -23.121 1.00 77.69 442 LEU A O 1
ATOM 3511 N N . LEU A 1 443 ? -0.472 -17.869 -21.580 1.00 77.94 443 LEU A N 1
ATOM 3512 C CA . LEU A 1 443 ? -0.809 -19.096 -22.319 1.00 77.94 443 LEU A CA 1
ATOM 3513 C C . LEU A 1 443 ? -2.276 -19.176 -22.797 1.00 77.94 443 LEU A C 1
ATOM 3515 O O . LEU A 1 443 ? -2.495 -19.635 -23.929 1.00 77.94 443 LEU A O 1
ATOM 3519 N N . PRO A 1 444 ? -3.288 -18.710 -22.032 1.00 86.31 444 PRO A N 1
ATOM 3520 C CA . PRO A 1 444 ? -4.677 -18.674 -22.497 1.00 86.31 444 PRO A CA 1
ATOM 3521 C C . PRO A 1 444 ? -4.884 -17.817 -23.757 1.00 86.31 444 PRO A C 1
ATOM 3523 O O . PRO A 1 444 ? -5.785 -18.090 -24.552 1.00 86.31 444 PRO A O 1
ATOM 3526 N N . TYR A 1 445 ? -4.024 -16.819 -23.993 1.00 87.56 445 TYR A N 1
ATOM 3527 C CA . TYR A 1 445 ? -4.137 -15.848 -25.087 1.00 87.56 445 TYR A CA 1
ATOM 3528 C C . TYR A 1 445 ? -3.217 -16.142 -26.283 1.00 87.56 445 TYR A C 1
ATOM 3530 O O . TYR A 1 445 ? -2.983 -15.269 -27.122 1.00 87.56 445 TYR A O 1
ATOM 3538 N N . LYS A 1 446 ? -2.745 -17.389 -26.430 1.00 89.50 446 LYS A N 1
ATOM 3539 C CA . LYS A 1 446 ? -1.814 -17.810 -27.497 1.00 89.50 446 LYS A CA 1
ATOM 3540 C C . LYS A 1 446 ? -2.230 -17.440 -28.930 1.00 89.50 446 LYS A C 1
ATOM 3542 O O . LYS A 1 446 ? -1.362 -17.241 -29.771 1.00 89.50 446 LYS A O 1
ATOM 3547 N N . LYS A 1 447 ? -3.536 -17.339 -29.219 1.00 92.19 447 LYS A N 1
ATOM 3548 C CA . LYS A 1 447 ? -4.044 -16.942 -30.548 1.00 92.19 447 LYS A CA 1
ATOM 3549 C C . LYS A 1 447 ? -3.706 -15.486 -30.879 1.00 92.19 447 LYS A C 1
ATOM 3551 O O . LYS A 1 447 ? -3.115 -15.227 -31.917 1.00 92.19 447 LYS A O 1
ATOM 3556 N N . ILE A 1 448 ? -4.012 -14.570 -29.961 1.00 91.19 448 ILE A N 1
ATOM 3557 C CA . ILE A 1 448 ? -3.736 -13.132 -30.118 1.00 91.19 448 ILE A CA 1
ATOM 3558 C C . ILE A 1 448 ? -2.224 -12.906 -30.190 1.00 91.19 448 ILE A C 1
ATOM 3560 O O . ILE A 1 448 ? -1.737 -12.130 -31.006 1.00 91.19 448 ILE A O 1
ATOM 3564 N N . LEU A 1 449 ? -1.463 -13.634 -29.369 1.00 90.44 449 LEU A N 1
ATOM 3565 C CA . LEU A 1 449 ? -0.006 -13.580 -29.406 1.00 90.44 449 LEU A CA 1
ATOM 3566 C C . LEU A 1 449 ? 0.538 -14.048 -30.767 1.00 90.44 449 LEU A C 1
ATOM 3568 O O . LEU A 1 449 ? 1.380 -13.366 -31.343 1.00 90.44 449 LEU A O 1
ATOM 3572 N N . ALA A 1 450 ? 0.018 -15.143 -31.331 1.00 91.38 450 ALA A N 1
ATOM 3573 C CA . ALA A 1 450 ? 0.390 -15.592 -32.673 1.00 91.38 450 ALA A CA 1
ATOM 3574 C C . ALA A 1 450 ? 0.050 -14.552 -33.759 1.00 91.38 450 ALA A C 1
ATOM 3576 O O . ALA A 1 450 ? 0.878 -14.295 -34.630 1.00 91.38 450 ALA A O 1
ATOM 3577 N N . GLU A 1 451 ? -1.112 -13.896 -33.686 1.00 93.31 451 GLU A N 1
ATOM 3578 C CA . GLU A 1 451 ? -1.477 -12.798 -34.596 1.00 93.31 451 GLU A CA 1
ATOM 3579 C C . GLU A 1 451 ? -0.463 -11.642 -34.520 1.00 93.31 451 GLU A C 1
ATOM 3581 O O . GLU A 1 451 ? 0.058 -11.212 -35.549 1.00 93.31 451 GLU A O 1
ATOM 3586 N N . ILE A 1 452 ? -0.083 -11.202 -33.314 1.00 92.94 452 ILE A N 1
ATOM 3587 C CA . ILE A 1 452 ? 0.934 -10.153 -33.112 1.00 92.94 452 ILE A CA 1
ATOM 3588 C C . ILE A 1 452 ? 2.286 -10.557 -33.720 1.00 92.94 452 ILE A C 1
ATOM 3590 O O . ILE A 1 452 ? 2.938 -9.736 -34.375 1.00 92.94 452 ILE A O 1
ATOM 3594 N N . LEU A 1 453 ? 2.713 -11.809 -33.523 1.00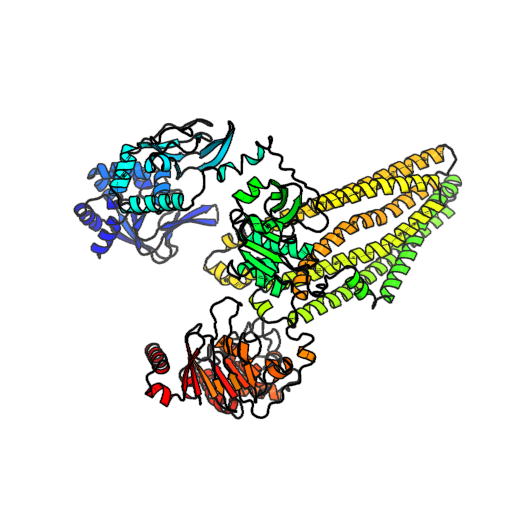 92.50 453 LEU A N 1
ATOM 3595 C CA . LEU A 1 453 ? 3.971 -12.321 -34.075 1.00 92.50 453 LEU A CA 1
ATOM 3596 C C . LEU A 1 453 ? 3.936 -12.377 -35.606 1.00 92.50 453 LEU A C 1
ATOM 3598 O O . LEU A 1 453 ? 4.878 -11.922 -36.253 1.00 92.50 453 LEU A O 1
ATOM 3602 N N . THR A 1 454 ? 2.846 -12.881 -36.194 1.00 93.06 454 THR A N 1
ATOM 3603 C CA . THR A 1 454 ? 2.698 -12.945 -37.658 1.00 93.06 454 THR A CA 1
ATOM 3604 C C . THR A 1 454 ? 2.701 -11.555 -38.285 1.00 93.06 454 THR A C 1
ATOM 3606 O O . THR A 1 454 ? 3.464 -11.317 -39.219 1.00 93.06 454 THR A O 1
ATOM 3609 N N . ILE A 1 455 ? 1.940 -10.604 -37.733 1.00 94.56 455 ILE A N 1
ATOM 3610 C CA . ILE A 1 455 ? 1.932 -9.213 -38.203 1.00 94.56 455 ILE A CA 1
ATOM 3611 C C . ILE A 1 455 ? 3.328 -8.593 -38.076 1.00 94.56 455 ILE A C 1
ATOM 3613 O O . ILE A 1 455 ? 3.781 -7.917 -38.995 1.00 94.56 455 ILE A O 1
ATOM 3617 N N . SER A 1 456 ? 4.042 -8.849 -36.975 1.00 93.25 456 SER A N 1
ATOM 3618 C CA . SER A 1 456 ? 5.408 -8.340 -36.783 1.00 93.25 456 SER A CA 1
ATOM 3619 C C . SER A 1 456 ? 6.377 -8.877 -37.833 1.00 93.25 456 SER A C 1
ATOM 3621 O O . SER A 1 456 ? 7.164 -8.107 -38.375 1.00 93.25 456 SER A O 1
ATOM 3623 N N . LEU A 1 457 ? 6.278 -10.163 -38.172 1.00 92.88 457 LEU A N 1
ATOM 3624 C CA . LEU A 1 457 ? 7.084 -10.778 -39.224 1.00 92.88 457 LEU A CA 1
ATOM 3625 C C . LEU A 1 457 ? 6.771 -10.178 -40.605 1.00 92.88 457 LEU A C 1
ATOM 3627 O O . LEU A 1 457 ? 7.694 -9.851 -41.349 1.00 92.88 457 LEU A O 1
ATOM 3631 N N . PHE A 1 458 ? 5.493 -9.944 -40.927 1.00 93.81 458 PHE A N 1
ATOM 3632 C CA . PHE A 1 458 ? 5.104 -9.235 -42.153 1.00 93.81 458 PHE A CA 1
ATOM 3633 C C . PHE A 1 458 ? 5.657 -7.807 -42.197 1.00 93.81 458 PHE A C 1
ATOM 3635 O O . PHE A 1 458 ? 6.204 -7.398 -43.221 1.00 93.81 458 PHE A O 1
ATOM 3642 N N . ILE A 1 459 ? 5.574 -7.065 -41.088 1.00 93.38 459 ILE A N 1
ATOM 3643 C CA . ILE A 1 459 ? 6.148 -5.718 -40.975 1.00 93.38 459 ILE A CA 1
ATOM 3644 C C . ILE A 1 459 ? 7.661 -5.759 -41.215 1.00 93.38 459 ILE A C 1
ATOM 3646 O O . ILE A 1 459 ? 8.168 -4.927 -41.966 1.00 93.38 459 ILE A O 1
ATOM 3650 N N . SER A 1 460 ? 8.388 -6.720 -40.634 1.00 92.06 460 SER A N 1
ATOM 3651 C CA . SER A 1 460 ? 9.832 -6.871 -40.860 1.00 92.06 460 SER A CA 1
ATOM 3652 C C . SER A 1 460 ? 10.166 -7.102 -42.332 1.00 92.06 460 SER A C 1
ATOM 3654 O O . SER A 1 460 ? 11.067 -6.454 -42.855 1.00 92.06 460 SER A O 1
ATOM 3656 N N . ILE A 1 461 ? 9.417 -7.972 -43.016 1.00 92.19 461 ILE A N 1
ATOM 3657 C CA . ILE A 1 461 ? 9.627 -8.254 -44.443 1.00 92.19 461 ILE A CA 1
ATOM 3658 C C . ILE A 1 461 ? 9.347 -7.008 -45.292 1.00 92.19 461 ILE A C 1
ATOM 3660 O O . ILE A 1 461 ? 10.159 -6.641 -46.136 1.00 92.19 461 ILE A O 1
ATOM 3664 N N . LEU A 1 462 ? 8.231 -6.317 -45.048 1.00 92.69 462 LEU A N 1
ATOM 3665 C CA . LEU A 1 462 ? 7.875 -5.093 -45.776 1.00 92.69 462 LEU A CA 1
ATOM 3666 C C . LEU A 1 462 ? 8.880 -3.963 -45.549 1.00 92.69 462 LEU A C 1
ATOM 3668 O O . LEU A 1 462 ? 9.162 -3.197 -46.466 1.00 92.69 462 LEU A O 1
ATOM 3672 N N . SER A 1 463 ? 9.461 -3.893 -44.351 1.00 91.31 463 SER A N 1
ATOM 3673 C CA . SER A 1 463 ? 10.472 -2.892 -43.998 1.00 91.31 463 SER A CA 1
ATOM 3674 C C . SER A 1 463 ? 11.800 -3.085 -44.744 1.00 91.31 463 SER A C 1
ATOM 3676 O O . SER A 1 463 ? 12.599 -2.155 -44.794 1.00 91.31 463 SER A O 1
ATOM 3678 N N . LEU A 1 464 ? 12.037 -4.253 -45.357 1.00 92.12 464 LEU A N 1
ATOM 3679 C CA . LEU A 1 464 ? 13.199 -4.502 -46.220 1.00 92.12 464 LEU A CA 1
ATOM 3680 C C . LEU A 1 464 ? 13.000 -4.018 -47.665 1.00 92.12 464 LEU A C 1
ATOM 3682 O O . LEU A 1 464 ? 13.982 -3.891 -48.395 1.00 92.12 464 LEU A O 1
ATOM 3686 N N . LEU A 1 465 ? 11.767 -3.712 -48.088 1.00 93.38 465 LEU A N 1
ATOM 3687 C CA . LEU A 1 465 ? 11.498 -3.240 -49.450 1.00 93.38 465 LEU A CA 1
ATOM 3688 C C . LEU A 1 465 ? 12.105 -1.856 -49.744 1.00 93.38 465 LEU A C 1
ATOM 3690 O O . LEU A 1 465 ? 12.716 -1.715 -50.804 1.00 93.38 465 LEU A O 1
ATOM 3694 N N . PRO A 1 466 ? 12.015 -0.839 -48.859 1.00 92.94 466 PRO A N 1
ATOM 3695 C CA . PRO A 1 466 ? 12.579 0.476 -49.154 1.00 92.94 466 PRO A CA 1
ATOM 3696 C C . PRO A 1 466 ? 14.098 0.482 -49.416 1.00 92.94 466 PRO A C 1
ATOM 3698 O O . PRO A 1 466 ? 14.496 1.082 -50.414 1.00 92.94 466 PRO A O 1
ATOM 3701 N N . PRO A 1 467 ? 14.950 -0.215 -48.632 1.00 92.75 467 PRO A N 1
ATOM 3702 C CA . PRO A 1 467 ? 16.369 -0.363 -48.967 1.00 92.75 467 PRO A CA 1
ATOM 3703 C C . PRO A 1 467 ? 16.616 -0.974 -50.353 1.00 92.75 467 PRO A C 1
ATOM 3705 O O . PRO A 1 467 ? 17.466 -0.491 -51.097 1.00 92.75 467 PRO A O 1
ATOM 3708 N N . ILE A 1 468 ? 15.852 -2.008 -50.728 1.00 91.62 468 ILE A N 1
ATOM 3709 C CA . ILE A 1 468 ? 15.968 -2.658 -52.043 1.00 91.62 468 ILE A CA 1
ATOM 3710 C C . ILE A 1 468 ? 15.584 -1.680 -53.159 1.00 91.62 468 ILE A C 1
ATOM 3712 O O . ILE A 1 468 ? 16.292 -1.570 -54.158 1.00 91.62 468 ILE A O 1
ATOM 3716 N N . PHE A 1 469 ? 14.496 -0.929 -52.981 1.00 92.38 469 PHE A N 1
ATOM 3717 C CA . PHE A 1 469 ? 14.071 0.079 -53.948 1.00 92.38 469 PHE A CA 1
ATOM 3718 C C . PHE A 1 469 ? 15.074 1.224 -54.093 1.00 92.38 469 PHE A C 1
ATOM 3720 O O . PHE A 1 469 ? 15.274 1.698 -55.206 1.00 92.38 469 PHE A O 1
ATOM 3727 N N . ILE A 1 470 ? 15.736 1.641 -53.011 1.00 88.94 470 ILE A N 1
ATOM 3728 C CA . ILE A 1 470 ? 16.800 2.653 -53.067 1.00 88.94 470 ILE A CA 1
ATOM 3729 C C . ILE A 1 470 ? 18.006 2.146 -53.856 1.00 88.94 470 ILE A C 1
ATOM 3731 O O . ILE A 1 470 ? 18.534 2.895 -54.674 1.00 88.94 470 ILE A O 1
ATOM 3735 N N . ARG A 1 471 ? 18.407 0.880 -53.683 1.00 91.12 471 ARG A N 1
ATOM 3736 C CA . ARG A 1 471 ? 19.466 0.277 -54.508 1.00 91.12 471 ARG A CA 1
ATOM 3737 C C . ARG A 1 471 ? 19.126 0.356 -55.996 1.00 91.12 471 ARG A C 1
ATOM 3739 O O . ARG A 1 471 ? 19.920 0.887 -56.760 1.00 91.12 471 ARG A O 1
ATOM 3746 N N . ILE A 1 472 ? 17.933 -0.105 -56.381 1.00 89.94 472 ILE A N 1
ATOM 3747 C CA . ILE A 1 472 ? 17.457 -0.084 -57.778 1.00 89.94 472 ILE A CA 1
ATOM 3748 C C . ILE A 1 472 ? 17.375 1.356 -58.306 1.00 89.94 472 ILE A C 1
ATOM 3750 O O . ILE A 1 472 ? 17.751 1.642 -59.440 1.00 89.94 472 ILE A O 1
ATOM 3754 N N . LEU A 1 473 ? 16.903 2.291 -57.481 1.00 89.75 473 LEU A N 1
ATOM 3755 C CA . LEU A 1 473 ? 16.795 3.695 -57.860 1.00 89.75 473 LEU A CA 1
ATOM 3756 C C . LEU A 1 473 ? 18.167 4.304 -58.182 1.00 89.75 473 LEU A C 1
ATOM 3758 O O . LEU A 1 473 ? 18.293 5.027 -59.167 1.00 89.75 473 LEU A O 1
ATOM 3762 N N . ILE A 1 474 ? 19.190 4.002 -57.383 1.00 89.88 474 ILE A N 1
ATOM 3763 C CA . ILE A 1 474 ? 20.545 4.526 -57.585 1.00 89.88 474 ILE A CA 1
ATOM 3764 C C . ILE A 1 474 ? 21.246 3.821 -58.750 1.00 89.88 474 ILE A C 1
ATOM 3766 O O . ILE A 1 474 ? 21.764 4.501 -59.631 1.00 89.88 474 ILE A O 1
ATOM 3770 N N . ASP A 1 475 ? 21.257 2.488 -58.757 1.00 88.69 475 ASP A N 1
ATOM 3771 C CA . ASP A 1 475 ? 22.082 1.706 -59.684 1.00 88.69 475 ASP A CA 1
ATOM 3772 C C . ASP A 1 475 ? 21.458 1.600 -61.086 1.00 88.69 475 ASP A C 1
ATOM 3774 O O . ASP A 1 475 ? 22.182 1.664 -62.080 1.00 88.69 475 ASP A O 1
ATOM 3778 N N . ASP A 1 476 ? 20.127 1.492 -61.183 1.00 85.94 476 ASP A N 1
ATOM 3779 C CA . ASP A 1 476 ? 19.435 1.291 -62.461 1.00 85.94 476 ASP A CA 1
ATOM 3780 C C . ASP A 1 476 ? 18.766 2.578 -62.962 1.00 85.94 476 ASP A C 1
ATOM 3782 O O . ASP A 1 476 ? 18.950 2.973 -64.112 1.00 85.94 476 ASP A O 1
ATOM 3786 N N . VAL A 1 477 ? 17.993 3.271 -62.118 1.00 86.69 477 VAL A N 1
ATOM 3787 C CA . VAL A 1 477 ? 17.122 4.374 -62.574 1.00 86.69 477 VAL A CA 1
ATOM 3788 C C . VAL A 1 477 ? 17.886 5.670 -62.823 1.00 86.69 477 VAL A C 1
ATOM 3790 O O . VAL A 1 477 ? 17.705 6.281 -63.878 1.00 86.69 477 VAL A O 1
ATOM 3793 N N . LEU A 1 478 ? 18.735 6.096 -61.882 1.00 84.81 478 LEU A N 1
ATOM 3794 C CA . LEU A 1 478 ? 19.517 7.331 -62.019 1.00 84.81 478 LEU A CA 1
ATOM 3795 C C . LEU A 1 478 ? 20.635 7.205 -63.057 1.00 84.81 478 LEU A C 1
ATOM 3797 O O . LEU A 1 478 ? 20.962 8.186 -63.718 1.00 84.81 478 LEU A O 1
ATOM 3801 N N . VAL A 1 479 ? 21.200 6.008 -63.235 1.00 83.88 479 VAL A N 1
ATOM 3802 C CA . VAL A 1 479 ? 22.232 5.765 -64.254 1.00 83.88 479 VAL A CA 1
ATOM 3803 C C . VAL A 1 479 ? 21.618 5.718 -65.658 1.00 83.88 479 VAL A C 1
ATOM 3805 O O . VAL A 1 479 ? 22.198 6.264 -66.595 1.00 83.88 479 VAL A O 1
ATOM 3808 N N . GLN A 1 480 ? 20.437 5.104 -65.820 1.00 83.06 480 GLN A N 1
ATOM 3809 C CA . GLN A 1 480 ? 19.767 4.953 -67.123 1.00 83.06 480 GLN A CA 1
ATOM 3810 C C . GLN A 1 480 ? 18.779 6.089 -67.461 1.00 83.06 480 GLN A C 1
ATOM 3812 O O . GLN A 1 480 ? 18.228 6.097 -68.560 1.00 83.06 480 GLN A O 1
ATOM 3817 N N . ASN A 1 481 ? 18.544 7.041 -66.547 1.00 83.31 481 ASN A N 1
ATOM 3818 C CA . ASN A 1 481 ? 17.563 8.134 -66.670 1.00 83.31 481 ASN A CA 1
ATOM 3819 C C . ASN A 1 481 ? 16.131 7.663 -67.025 1.00 83.31 481 ASN A C 1
ATOM 3821 O O . ASN A 1 481 ? 15.446 8.271 -67.848 1.00 83.31 481 ASN A O 1
ATOM 3825 N N . ASN A 1 482 ? 15.658 6.568 -66.417 1.00 89.19 482 ASN A N 1
ATOM 3826 C CA . ASN A 1 482 ? 14.340 5.989 -66.718 1.00 89.19 482 ASN A CA 1
ATOM 3827 C C . ASN A 1 482 ? 13.215 6.574 -65.835 1.00 89.19 482 ASN A C 1
ATOM 3829 O O . ASN A 1 482 ? 12.909 6.053 -64.760 1.00 89.19 482 ASN A O 1
ATOM 3833 N N . GLU A 1 483 ? 12.550 7.628 -66.314 1.00 87.38 483 GLU A N 1
ATOM 3834 C CA . GLU A 1 483 ? 11.483 8.333 -65.579 1.00 87.38 483 GLU A CA 1
ATOM 3835 C C . GLU A 1 483 ? 10.286 7.440 -65.200 1.00 87.38 483 GLU A C 1
ATOM 3837 O O . GLU A 1 483 ? 9.717 7.578 -64.115 1.00 87.38 483 GLU A O 1
ATOM 3842 N N . ASN A 1 484 ? 9.918 6.473 -66.045 1.00 89.25 484 ASN A N 1
ATOM 3843 C CA . ASN A 1 484 ? 8.792 5.578 -65.761 1.00 89.25 484 ASN A CA 1
ATOM 3844 C C . ASN A 1 484 ? 9.087 4.666 -64.565 1.00 89.25 484 ASN A C 1
ATOM 3846 O O . ASN A 1 484 ? 8.233 4.462 -63.700 1.00 89.25 484 ASN A O 1
ATOM 3850 N N . MET A 1 485 ? 10.308 4.131 -64.496 1.00 88.25 485 MET A N 1
ATOM 3851 C CA . MET A 1 485 ? 10.732 3.269 -63.393 1.00 88.25 485 MET A CA 1
ATOM 3852 C C . MET A 1 485 ? 10.833 4.052 -62.077 1.00 88.25 485 MET A C 1
ATOM 3854 O O . MET A 1 485 ? 10.459 3.528 -61.027 1.00 88.25 485 MET A O 1
ATOM 3858 N N . LEU A 1 486 ? 11.233 5.329 -62.138 1.00 88.94 486 LEU A N 1
ATOM 3859 C CA . LEU A 1 486 ? 11.212 6.240 -60.992 1.00 88.94 486 LEU A CA 1
ATOM 3860 C C . LEU A 1 486 ? 9.798 6.389 -60.407 1.00 88.94 486 LEU A C 1
ATOM 3862 O O . LEU A 1 486 ? 9.611 6.212 -59.202 1.00 88.94 486 LEU A O 1
ATOM 3866 N N . ILE A 1 487 ? 8.797 6.661 -61.253 1.00 90.25 487 ILE A N 1
ATOM 3867 C CA . ILE A 1 487 ? 7.397 6.819 -60.822 1.00 90.25 487 ILE A CA 1
ATOM 3868 C C . ILE A 1 487 ? 6.875 5.526 -60.180 1.00 90.25 487 ILE A C 1
ATOM 3870 O O . ILE A 1 487 ? 6.251 5.575 -59.118 1.00 90.25 487 ILE A O 1
ATOM 3874 N N . VAL A 1 488 ? 7.163 4.361 -60.775 1.00 91.81 488 VAL A N 1
ATOM 3875 C CA . VAL A 1 488 ? 6.749 3.056 -60.227 1.00 91.81 488 VAL A CA 1
ATOM 3876 C C . VAL A 1 488 ? 7.356 2.814 -58.843 1.00 91.81 488 VAL A C 1
ATOM 3878 O O . VAL A 1 488 ? 6.640 2.389 -57.932 1.00 91.81 488 VAL A O 1
ATOM 3881 N N . ILE A 1 489 ? 8.643 3.117 -58.650 1.00 91.19 489 ILE A N 1
ATOM 3882 C CA . ILE A 1 489 ? 9.307 2.983 -57.347 1.00 91.19 489 ILE A CA 1
ATOM 3883 C C . ILE A 1 489 ? 8.699 3.947 -56.321 1.00 91.19 489 ILE A C 1
ATOM 3885 O O . ILE A 1 489 ? 8.401 3.528 -55.203 1.00 91.19 489 ILE A O 1
ATOM 3889 N N . MET A 1 490 ? 8.446 5.207 -56.690 1.00 89.56 490 MET A N 1
ATOM 3890 C CA . MET A 1 490 ? 7.822 6.185 -55.791 1.00 89.56 490 MET A CA 1
ATOM 3891 C C . MET A 1 490 ? 6.432 5.740 -55.325 1.00 89.56 490 MET A C 1
ATOM 3893 O O . MET A 1 490 ? 6.156 5.742 -54.125 1.00 89.56 490 MET A O 1
ATOM 3897 N N . VAL A 1 491 ? 5.567 5.319 -56.253 1.00 93.38 491 VAL A N 1
ATOM 3898 C CA . VAL A 1 491 ? 4.227 4.813 -55.916 1.00 93.38 491 VAL A CA 1
ATOM 3899 C C . VAL A 1 491 ? 4.334 3.570 -55.032 1.00 93.38 491 VAL A C 1
ATOM 3901 O O . VAL A 1 491 ? 3.631 3.472 -54.027 1.00 93.38 491 VAL A O 1
ATOM 3904 N N . SER A 1 492 ? 5.256 2.655 -55.344 1.00 92.56 492 SER A N 1
ATOM 3905 C CA . SER A 1 492 ? 5.487 1.445 -54.545 1.00 92.56 492 SER A CA 1
ATOM 3906 C C . SER A 1 492 ? 5.931 1.774 -53.118 1.00 92.56 492 SER A C 1
ATOM 3908 O O . SER A 1 492 ? 5.400 1.200 -52.169 1.00 92.56 492 SER A O 1
ATOM 3910 N N . LEU A 1 493 ? 6.843 2.735 -52.935 1.00 91.50 493 LEU A N 1
ATOM 3911 C CA . LEU A 1 493 ? 7.288 3.194 -51.615 1.00 91.50 493 LEU A CA 1
ATOM 3912 C C . LEU A 1 493 ? 6.142 3.800 -50.798 1.00 91.50 493 LEU A C 1
ATOM 3914 O O . LEU A 1 493 ? 6.022 3.502 -49.610 1.00 91.50 493 LEU A O 1
ATOM 3918 N N . ILE A 1 494 ? 5.274 4.600 -51.426 1.00 94.31 494 ILE A N 1
ATOM 3919 C CA . ILE A 1 494 ? 4.091 5.172 -50.767 1.00 94.31 494 ILE A CA 1
ATOM 3920 C C . ILE A 1 494 ? 3.133 4.058 -50.326 1.00 94.31 494 ILE A C 1
ATOM 3922 O O . ILE A 1 494 ? 2.683 4.052 -49.180 1.00 94.31 494 ILE A O 1
ATOM 3926 N N . VAL A 1 495 ? 2.855 3.085 -51.199 1.00 94.94 495 VAL A N 1
ATOM 3927 C CA . VAL A 1 495 ? 1.982 1.942 -50.880 1.00 94.94 495 VAL A CA 1
ATOM 3928 C C . VAL A 1 495 ? 2.559 1.113 -49.730 1.00 94.94 495 VAL A C 1
ATOM 3930 O O . VAL A 1 495 ? 1.839 0.804 -48.778 1.00 94.94 495 VAL A O 1
ATOM 3933 N N . VAL A 1 496 ? 3.860 0.802 -49.767 1.00 94.38 496 VAL A N 1
ATOM 3934 C CA . VAL A 1 496 ? 4.549 0.075 -48.689 1.00 94.38 496 VAL A CA 1
ATOM 3935 C C . VAL A 1 496 ? 4.490 0.857 -47.376 1.00 94.38 496 VAL A C 1
ATOM 3937 O O . VAL A 1 496 ? 4.213 0.261 -46.334 1.00 94.38 496 VAL A O 1
ATOM 3940 N N . ALA A 1 497 ? 4.690 2.178 -47.402 1.00 92.94 497 ALA A N 1
ATOM 3941 C CA . ALA A 1 497 ? 4.615 3.021 -46.212 1.00 92.94 497 ALA A CA 1
ATOM 3942 C C . ALA A 1 497 ? 3.207 3.026 -45.592 1.00 92.94 497 ALA A C 1
ATOM 3944 O O . ALA A 1 497 ? 3.072 2.814 -44.386 1.00 92.94 497 ALA A O 1
ATOM 3945 N N . ILE A 1 498 ? 2.157 3.193 -46.407 1.00 95.50 498 ILE A N 1
ATOM 3946 C CA . ILE A 1 498 ? 0.758 3.156 -45.949 1.00 95.50 498 ILE A CA 1
ATOM 3947 C C . ILE A 1 498 ? 0.433 1.791 -45.336 1.00 95.50 498 ILE A C 1
ATOM 3949 O O . ILE A 1 498 ? -0.094 1.719 -44.225 1.00 95.50 498 ILE A O 1
ATOM 3953 N N . PHE A 1 499 ? 0.778 0.701 -46.025 1.00 95.00 499 PHE A N 1
ATOM 3954 C CA . PHE A 1 499 ? 0.479 -0.650 -45.554 1.00 95.00 499 PHE A CA 1
ATOM 3955 C C . PHE A 1 499 ? 1.237 -0.990 -44.263 1.00 95.00 499 PHE A C 1
ATOM 3957 O O . PHE A 1 499 ? 0.655 -1.521 -43.317 1.00 95.00 499 PHE A O 1
ATOM 3964 N N . THR A 1 500 ? 2.509 -0.597 -44.170 1.00 93.75 500 THR A N 1
ATOM 3965 C CA . THR A 1 500 ? 3.314 -0.747 -42.949 1.00 93.75 500 THR A CA 1
ATOM 3966 C C . THR A 1 500 ? 2.735 0.076 -41.795 1.00 93.75 500 THR A C 1
ATOM 3968 O O . THR A 1 500 ? 2.695 -0.401 -40.661 1.00 93.75 500 THR A O 1
ATOM 3971 N N . GLY A 1 501 ? 2.235 1.286 -42.062 1.00 95.12 501 GLY A N 1
ATOM 3972 C CA . GLY A 1 501 ? 1.533 2.112 -41.076 1.00 95.12 501 GLY A CA 1
ATOM 3973 C C . GLY A 1 501 ? 0.258 1.447 -40.547 1.00 95.12 501 GLY A C 1
ATOM 3974 O O . GLY A 1 501 ? 0.070 1.358 -39.334 1.00 95.12 501 GLY A O 1
ATOM 3975 N N . LEU A 1 502 ? -0.577 0.904 -41.441 1.00 96.75 502 LEU A N 1
ATOM 3976 C CA . LEU A 1 502 ? -1.802 0.182 -41.076 1.00 96.75 502 LEU A CA 1
ATOM 3977 C C . LEU A 1 502 ? -1.512 -1.077 -40.248 1.00 96.75 502 LEU A C 1
ATOM 3979 O O . LEU A 1 502 ? -2.161 -1.302 -39.226 1.00 96.75 502 LEU A O 1
ATOM 3983 N N . LEU A 1 503 ? -0.515 -1.877 -40.641 1.00 95.75 503 LEU A N 1
ATOM 3984 C CA . LEU A 1 503 ? -0.112 -3.062 -39.880 1.00 95.75 503 LEU A CA 1
ATOM 3985 C C . LEU A 1 503 ? 0.451 -2.702 -38.502 1.00 95.75 503 LEU A C 1
ATOM 3987 O O . LEU A 1 503 ? 0.151 -3.390 -37.528 1.00 95.75 503 LEU A O 1
ATOM 3991 N N . ASN A 1 504 ? 1.230 -1.621 -38.394 1.00 94.00 504 ASN A N 1
ATOM 3992 C CA . ASN A 1 504 ? 1.701 -1.130 -37.099 1.00 94.00 504 ASN A CA 1
ATOM 3993 C C . ASN A 1 504 ? 0.534 -0.710 -36.201 1.00 94.00 504 ASN A C 1
ATOM 3995 O O . ASN A 1 504 ? 0.505 -1.109 -35.040 1.00 94.00 504 ASN A O 1
ATOM 3999 N N . ALA A 1 505 ? -0.451 0.018 -36.737 1.00 96.31 505 ALA A N 1
ATOM 4000 C CA . ALA A 1 505 ? -1.645 0.405 -35.989 1.00 96.31 505 ALA A CA 1
ATOM 4001 C C . ALA A 1 505 ? -2.442 -0.820 -35.505 1.00 96.31 505 ALA A C 1
ATOM 4003 O O . ALA A 1 505 ? -2.808 -0.893 -34.331 1.00 96.31 505 ALA A O 1
ATOM 4004 N N . LEU A 1 506 ? -2.647 -1.816 -36.376 1.00 96.19 506 LEU A N 1
ATOM 4005 C CA . LEU A 1 506 ? -3.313 -3.072 -36.020 1.00 96.19 506 LEU A CA 1
ATOM 4006 C C . LEU A 1 506 ? -2.541 -3.836 -34.934 1.00 96.19 506 LEU A C 1
ATOM 4008 O O . LEU A 1 506 ? -3.131 -4.284 -33.952 1.00 96.19 506 LEU A O 1
ATOM 4012 N N . ARG A 1 507 ? -1.215 -3.949 -35.073 1.00 94.25 507 ARG A N 1
ATOM 4013 C CA . ARG A 1 507 ? -0.347 -4.588 -34.077 1.00 94.25 507 ARG A CA 1
ATOM 4014 C C . ARG A 1 507 ? -0.437 -3.890 -32.721 1.00 94.25 507 ARG A C 1
ATOM 4016 O O . ARG A 1 507 ? -0.607 -4.568 -31.711 1.00 94.25 507 ARG A O 1
ATOM 4023 N N . SER A 1 508 ? -0.355 -2.560 -32.693 1.00 93.25 508 SER A N 1
ATOM 4024 C CA . SER A 1 508 ? -0.462 -1.771 -31.461 1.00 93.25 508 SER A CA 1
ATOM 4025 C C . SER A 1 508 ? -1.833 -1.913 -30.800 1.00 93.25 508 SER A C 1
ATOM 4027 O O . SER A 1 508 ? -1.911 -2.025 -29.578 1.00 93.25 508 SER A O 1
ATOM 4029 N N . TYR A 1 509 ? -2.911 -1.989 -31.586 1.00 95.12 509 TYR A N 1
ATOM 4030 C CA . TYR A 1 509 ? -4.246 -2.278 -31.064 1.00 95.12 509 TYR A CA 1
ATOM 4031 C C . TYR A 1 509 ? -4.316 -3.659 -30.392 1.00 95.12 509 TYR A C 1
ATOM 4033 O O . TYR A 1 509 ? -4.788 -3.768 -29.259 1.00 95.12 509 TYR A O 1
ATOM 4041 N N . LEU A 1 510 ? -3.796 -4.708 -31.043 1.00 92.62 510 LEU A N 1
ATOM 4042 C CA . LEU A 1 510 ? -3.774 -6.063 -30.476 1.00 92.62 510 LEU A CA 1
ATOM 4043 C C . LEU A 1 510 ? -2.915 -6.153 -29.204 1.00 92.62 510 LEU A C 1
ATOM 4045 O O . LEU A 1 510 ? -3.314 -6.819 -28.249 1.00 92.62 510 LEU A O 1
ATOM 4049 N N . GLN A 1 511 ? -1.775 -5.454 -29.157 1.00 91.12 511 GLN A N 1
ATOM 4050 C CA . GLN A 1 511 ? -0.944 -5.342 -27.951 1.00 91.12 511 GLN A CA 1
ATOM 4051 C C . GLN A 1 511 ? -1.703 -4.684 -26.798 1.00 91.12 511 GLN A C 1
ATOM 4053 O O . GLN A 1 511 ? -1.716 -5.220 -25.691 1.00 91.12 511 GLN A O 1
ATOM 4058 N N . PHE A 1 512 ? -2.360 -3.549 -27.056 1.00 91.12 512 PHE A N 1
ATOM 4059 C CA . PHE A 1 512 ? -3.151 -2.848 -26.046 1.00 91.12 512 PHE A CA 1
ATOM 4060 C C . PHE A 1 512 ? -4.305 -3.718 -25.528 1.00 91.12 512 PHE A C 1
ATOM 4062 O O . PHE A 1 512 ? -4.538 -3.794 -24.321 1.00 91.12 512 PHE A O 1
ATOM 4069 N N . PHE A 1 513 ? -4.997 -4.422 -26.427 1.00 91.94 513 PHE A N 1
ATOM 4070 C CA . PHE A 1 513 ? -6.081 -5.334 -26.070 1.00 91.94 513 PHE A CA 1
ATOM 4071 C C . PHE A 1 513 ? -5.598 -6.505 -25.202 1.00 91.94 513 PHE A C 1
ATOM 4073 O O . PHE A 1 513 ? -6.237 -6.836 -24.202 1.00 91.94 513 PHE A O 1
ATOM 4080 N N . LEU A 1 514 ? -4.461 -7.115 -25.553 1.00 90.06 514 LEU A N 1
ATOM 4081 C CA . LEU A 1 514 ? -3.858 -8.190 -24.765 1.00 90.06 514 LEU A CA 1
ATOM 4082 C C . LEU A 1 514 ? -3.400 -7.684 -23.391 1.00 90.06 514 LEU A C 1
ATOM 4084 O O . LEU A 1 514 ? -3.748 -8.296 -22.385 1.00 90.06 514 LEU A O 1
ATOM 4088 N N . SER A 1 515 ? -2.701 -6.547 -23.340 1.00 87.56 515 SER A N 1
ATOM 4089 C CA . SER A 1 515 ? -2.263 -5.925 -22.082 1.00 87.56 515 SER A CA 1
ATOM 4090 C C . SER A 1 515 ? -3.447 -5.607 -21.165 1.00 87.56 515 SER A C 1
ATOM 4092 O O . SER A 1 515 ? -3.433 -5.972 -19.995 1.00 87.56 515 SER A O 1
ATOM 4094 N N . SER A 1 516 ? -4.534 -5.049 -21.706 1.00 88.19 516 SER A N 1
ATOM 4095 C CA . SER A 1 516 ? -5.747 -4.759 -20.927 1.00 88.19 516 SER A CA 1
ATOM 4096 C C . SER A 1 516 ? -6.373 -6.023 -20.321 1.00 88.19 516 SER A C 1
ATOM 4098 O O . SER A 1 516 ? -6.841 -6.005 -19.183 1.00 88.19 516 SER A O 1
ATOM 4100 N N . LYS A 1 517 ? -6.379 -7.147 -21.055 1.00 87.94 517 LYS A N 1
ATOM 4101 C CA . LYS A 1 517 ? -6.901 -8.421 -20.532 1.00 87.94 517 LYS A CA 1
ATOM 4102 C C . LYS A 1 517 ? -6.039 -8.987 -19.408 1.00 87.94 517 LYS A C 1
ATOM 4104 O O . LYS A 1 517 ? -6.585 -9.430 -18.399 1.00 87.94 517 LYS A O 1
ATOM 4109 N N . LEU A 1 518 ? -4.717 -8.942 -19.565 1.00 85.19 518 LEU A N 1
ATOM 4110 C CA . LEU A 1 518 ? -3.780 -9.377 -18.526 1.00 85.19 518 LEU A CA 1
ATOM 4111 C C . LEU A 1 518 ? -3.917 -8.526 -17.267 1.00 85.19 518 LEU A C 1
ATOM 4113 O O . LEU A 1 518 ? -3.934 -9.063 -16.162 1.00 85.19 518 LEU A O 1
ATOM 4117 N N . GLN A 1 519 ? -4.099 -7.216 -17.432 1.00 85.44 519 GLN A N 1
ATOM 4118 C CA . GLN A 1 519 ? -4.327 -6.301 -16.325 1.00 85.44 519 GLN A CA 1
ATOM 4119 C C . GLN A 1 519 ? -5.577 -6.678 -15.513 1.00 85.44 519 GLN A C 1
ATOM 4121 O O . GLN A 1 519 ? -5.511 -6.732 -14.285 1.00 85.44 519 GLN A O 1
ATOM 4126 N N . VAL A 1 520 ? -6.700 -6.990 -16.175 1.00 87.25 520 VAL A N 1
ATOM 4127 C CA . VAL A 1 520 ? -7.931 -7.450 -15.501 1.00 87.25 520 VAL A CA 1
ATOM 4128 C C . VAL A 1 520 ? -7.697 -8.758 -14.748 1.00 87.25 520 VAL A C 1
ATOM 4130 O O . VAL A 1 520 ? -8.170 -8.915 -13.626 1.00 87.25 520 VAL A O 1
ATOM 4133 N N . GLU A 1 521 ? -6.955 -9.694 -15.332 1.00 85.12 521 GLU A N 1
ATOM 4134 C CA . GLU A 1 521 ? -6.689 -10.991 -14.714 1.00 85.12 521 GLU A CA 1
ATOM 4135 C C . GLU A 1 521 ? -5.775 -10.878 -13.484 1.00 85.12 521 GLU A C 1
ATOM 4137 O O . GLU A 1 521 ? -6.066 -11.460 -12.439 1.00 85.12 521 GLU A O 1
ATOM 4142 N N . ILE A 1 522 ? -4.707 -10.082 -13.568 1.00 82.12 522 ILE A N 1
ATOM 4143 C CA . ILE A 1 522 ? -3.745 -9.890 -12.475 1.00 82.12 522 ILE A CA 1
ATOM 4144 C C . ILE A 1 522 ? -4.355 -9.060 -11.347 1.00 82.12 522 ILE A C 1
ATOM 4146 O O . ILE A 1 522 ? -4.323 -9.488 -10.190 1.00 82.12 522 ILE A O 1
ATOM 4150 N N . LEU A 1 523 ? -4.948 -7.904 -11.665 1.00 84.44 523 LEU A N 1
ATOM 4151 C CA . LEU A 1 523 ? -5.579 -7.051 -10.655 1.00 84.44 523 LEU A CA 1
ATOM 4152 C C . LEU A 1 523 ? -6.842 -7.696 -10.086 1.00 84.44 523 LEU A C 1
ATOM 4154 O O . LEU A 1 523 ? -7.089 -7.579 -8.891 1.00 84.44 523 LEU A O 1
ATOM 4158 N N . GLY A 1 524 ? -7.608 -8.430 -10.895 1.00 87.31 524 GLY A N 1
ATOM 4159 C CA . GLY A 1 524 ? -8.783 -9.168 -10.435 1.00 87.31 524 GLY A CA 1
ATOM 4160 C C . GLY A 1 524 ? -8.426 -10.276 -9.444 1.00 87.31 524 GLY A C 1
ATOM 4161 O O . GLY A 1 524 ? -9.083 -10.407 -8.408 1.00 87.31 524 GLY A O 1
ATOM 4162 N N . ARG A 1 525 ? -7.351 -11.037 -9.703 1.00 84.94 525 ARG A N 1
ATOM 4163 C CA . ARG A 1 525 ? -6.819 -12.027 -8.748 1.00 84.94 525 ARG A CA 1
ATOM 4164 C C . ARG A 1 525 ? -6.294 -11.358 -7.477 1.00 84.94 525 ARG A C 1
ATOM 4166 O O . ARG A 1 525 ? -6.623 -11.825 -6.389 1.00 84.94 525 ARG A O 1
ATOM 4173 N N . ALA A 1 526 ? -5.549 -10.257 -7.602 1.00 84.25 526 ALA A N 1
ATOM 4174 C CA . ALA A 1 526 ? -5.017 -9.521 -6.454 1.00 84.25 526 ALA A CA 1
ATOM 4175 C C . ALA A 1 526 ? -6.140 -8.956 -5.574 1.00 84.25 526 ALA A C 1
ATOM 4177 O O . ALA A 1 526 ? -6.109 -9.117 -4.359 1.00 84.25 526 ALA A O 1
ATOM 4178 N N . TYR A 1 527 ? -7.166 -8.364 -6.188 1.00 88.88 527 TYR A N 1
ATOM 4179 C CA . TYR A 1 527 ? -8.348 -7.847 -5.504 1.00 88.88 527 TYR A CA 1
ATOM 4180 C C . TYR A 1 527 ? -9.148 -8.956 -4.810 1.00 88.88 527 TYR A C 1
ATOM 4182 O O . TYR A 1 527 ? -9.534 -8.814 -3.651 1.00 88.88 527 TYR A O 1
ATOM 4190 N N . SER A 1 528 ? -9.342 -10.093 -5.486 1.00 88.62 528 SER A N 1
ATOM 4191 C CA . SER A 1 528 ? -10.023 -11.255 -4.900 1.00 88.62 528 SER A CA 1
ATOM 4192 C C . SER A 1 528 ? -9.257 -11.813 -3.698 1.00 88.62 528 SER A C 1
ATOM 4194 O O . SER A 1 528 ? -9.865 -12.148 -2.684 1.00 88.62 528 SER A O 1
ATOM 4196 N N . HIS A 1 529 ? -7.923 -11.881 -3.789 1.00 87.44 529 HIS A N 1
ATOM 4197 C CA . HIS A 1 529 ? -7.075 -12.301 -2.673 1.00 87.44 529 HIS A CA 1
ATOM 4198 C C . HIS A 1 529 ? -7.131 -11.297 -1.522 1.00 87.44 529 HIS A C 1
ATOM 4200 O O . HIS A 1 529 ? -7.336 -11.717 -0.388 1.00 87.44 529 HIS A O 1
ATOM 4206 N N . LEU A 1 530 ? -7.053 -9.992 -1.815 1.00 88.94 530 LEU A N 1
ATOM 4207 C CA . LEU A 1 530 ? -7.145 -8.909 -0.832 1.00 88.94 530 LEU A CA 1
ATOM 4208 C C . LEU A 1 530 ? -8.417 -9.023 0.018 1.00 88.94 530 LEU A C 1
ATOM 4210 O O . LEU A 1 530 ? -8.324 -9.017 1.238 1.00 88.94 530 LEU A O 1
ATOM 4214 N N . ILE A 1 531 ? -9.593 -9.175 -0.604 1.00 89.25 531 ILE A N 1
ATOM 4215 C CA . ILE A 1 531 ? -10.870 -9.328 0.123 1.00 89.25 531 ILE A CA 1
ATOM 4216 C C . ILE A 1 531 ? -10.872 -10.574 1.016 1.00 89.25 531 ILE A C 1
ATOM 4218 O O . ILE A 1 531 ? -11.553 -10.606 2.036 1.00 89.25 531 ILE A O 1
ATOM 4222 N N . SER A 1 532 ? -10.118 -11.604 0.637 1.00 86.81 532 SER A N 1
ATOM 4223 C CA . SER A 1 532 ? -10.033 -12.849 1.394 1.00 86.81 532 SER A CA 1
ATOM 4224 C C . SER A 1 532 ? -9.055 -12.793 2.575 1.00 86.81 532 SER A C 1
ATOM 4226 O O . SER A 1 532 ? -8.963 -13.773 3.311 1.00 86.81 532 SER A O 1
ATOM 4228 N N . LEU A 1 533 ? -8.291 -11.708 2.738 1.00 88.19 533 LEU A N 1
ATOM 4229 C CA . LEU A 1 533 ? -7.313 -11.568 3.818 1.00 88.19 533 LEU A CA 1
ATOM 4230 C C . LEU A 1 533 ? -7.995 -11.371 5.182 1.00 88.19 533 LEU A C 1
ATOM 4232 O O . LEU A 1 533 ? -9.079 -10.791 5.254 1.00 88.19 533 LEU A O 1
ATOM 4236 N N . PRO A 1 534 ? -7.358 -11.813 6.281 1.00 85.19 534 PRO A N 1
ATOM 4237 C CA . PRO A 1 534 ? -7.899 -11.639 7.626 1.00 85.19 534 PRO A CA 1
ATOM 4238 C C . PRO A 1 534 ? -7.981 -10.161 8.030 1.00 85.19 534 PRO A C 1
ATOM 4240 O O . PRO A 1 534 ? -7.161 -9.341 7.614 1.00 85.19 534 PRO A O 1
ATOM 4243 N N . LEU A 1 535 ? -8.920 -9.823 8.922 1.00 82.88 535 LEU A N 1
ATOM 4244 C CA . LEU A 1 535 ? -9.151 -8.446 9.388 1.00 82.88 535 LEU A CA 1
ATOM 4245 C C . LEU A 1 535 ? -7.901 -7.805 10.030 1.00 82.88 535 LEU A C 1
ATOM 4247 O O . LEU A 1 535 ? -7.667 -6.602 9.897 1.00 82.88 535 LEU A O 1
ATOM 4251 N N . SER A 1 536 ? -7.043 -8.620 10.653 1.00 79.69 536 SER A N 1
ATOM 4252 C CA . SER A 1 536 ? -5.747 -8.204 11.210 1.00 79.69 536 SER A CA 1
ATOM 4253 C C . SER A 1 536 ? -4.814 -7.561 10.175 1.00 79.69 536 SER A C 1
ATOM 4255 O O . SER A 1 536 ? -4.000 -6.703 10.525 1.00 79.69 536 SER A O 1
ATOM 4257 N N . TYR A 1 537 ? -4.938 -7.928 8.895 1.00 81.56 537 TYR A N 1
ATOM 4258 C CA . TYR A 1 537 ? -4.190 -7.303 7.806 1.00 81.56 537 TYR A CA 1
ATOM 4259 C C . TYR A 1 537 ? -4.575 -5.831 7.620 1.00 81.56 537 TYR A C 1
ATOM 4261 O O . TYR A 1 537 ? -3.695 -4.996 7.398 1.00 81.56 537 TYR A O 1
ATOM 4269 N N . PHE A 1 538 ? -5.874 -5.533 7.727 1.00 82.81 538 PHE A N 1
ATOM 4270 C CA . PHE A 1 538 ? -6.461 -4.214 7.497 1.00 82.81 538 PHE A CA 1
ATOM 4271 C C . PHE A 1 538 ? -6.337 -3.292 8.710 1.00 82.81 538 PHE A C 1
ATOM 4273 O O . PHE A 1 538 ? -6.138 -2.098 8.536 1.00 82.81 538 PHE A O 1
ATOM 4280 N N . HIS A 1 539 ? -6.391 -3.827 9.932 1.00 75.31 539 HIS A N 1
ATOM 4281 C CA . HIS A 1 539 ? -6.210 -3.023 11.149 1.00 75.31 539 HIS A CA 1
ATOM 4282 C C . HIS A 1 539 ? -4.803 -2.419 11.258 1.00 75.31 539 HIS A C 1
ATOM 4284 O O . HIS A 1 539 ? -4.631 -1.339 11.813 1.00 75.31 539 HIS A O 1
ATOM 4290 N N . ASN A 1 540 ? -3.801 -3.100 10.699 1.00 69.44 540 ASN A N 1
ATOM 4291 C CA . ASN A 1 540 ? -2.399 -2.692 10.788 1.00 69.44 540 ASN A CA 1
ATOM 4292 C C . ASN A 1 540 ? -1.938 -1.808 9.619 1.00 69.44 540 ASN A C 1
ATOM 4294 O O . ASN A 1 540 ? -0.762 -1.451 9.559 1.00 69.44 540 ASN A O 1
ATOM 4298 N N . ARG A 1 541 ? -2.810 -1.509 8.646 1.00 70.06 541 ARG A N 1
ATOM 4299 C CA . ARG A 1 541 ? -2.429 -0.802 7.416 1.00 70.06 541 ARG A CA 1
ATOM 4300 C C . ARG A 1 541 ? -3.426 0.282 7.057 1.00 70.06 541 ARG A C 1
ATOM 4302 O O . ARG A 1 541 ? -4.634 0.073 7.058 1.00 70.06 541 ARG A O 1
ATOM 4309 N N . ASN A 1 542 ? -2.902 1.425 6.630 1.00 73.69 542 ASN A N 1
ATOM 4310 C CA . ASN A 1 542 ? -3.742 2.507 6.136 1.00 73.69 542 ASN A CA 1
ATOM 4311 C C . ASN A 1 542 ? -4.337 2.126 4.774 1.00 73.69 542 ASN A C 1
ATOM 4313 O O . ASN A 1 542 ? -3.659 1.551 3.919 1.00 73.69 542 ASN A O 1
ATOM 4317 N N . THR A 1 543 ? -5.581 2.531 4.520 1.00 78.50 543 THR A N 1
ATOM 4318 C CA . THR A 1 543 ? -6.257 2.312 3.228 1.00 78.50 543 THR A CA 1
ATOM 4319 C C . THR A 1 543 ? -5.447 2.850 2.045 1.00 78.50 543 THR A C 1
ATOM 4321 O O . THR A 1 543 ? -5.381 2.206 1.000 1.00 78.50 543 THR A O 1
ATOM 4324 N N . GLY A 1 544 ? -4.746 3.976 2.226 1.00 72.69 544 GLY A N 1
ATOM 4325 C CA . GLY A 1 544 ? -3.841 4.534 1.218 1.00 72.69 544 GLY A CA 1
ATOM 4326 C C . GLY A 1 544 ? -2.643 3.636 0.882 1.00 72.69 544 GLY A C 1
ATOM 4327 O O . GLY A 1 544 ? -2.235 3.579 -0.274 1.00 72.69 544 GLY A O 1
ATOM 4328 N N . GLN A 1 545 ? -2.109 2.884 1.851 1.00 71.62 545 GLN A N 1
ATOM 4329 C CA . GLN A 1 545 ? -1.017 1.930 1.606 1.00 71.62 545 GLN A CA 1
ATOM 4330 C C . GLN A 1 545 ? -1.505 0.710 0.814 1.00 71.62 545 GLN A C 1
ATOM 4332 O O . GLN A 1 545 ? -0.814 0.237 -0.088 1.00 71.62 545 GLN A O 1
ATOM 4337 N N . ILE A 1 546 ? -2.711 0.224 1.121 1.00 80.50 546 ILE A N 1
ATOM 4338 C CA . ILE A 1 546 ? -3.343 -0.885 0.394 1.00 80.50 546 ILE A CA 1
ATOM 4339 C C . ILE A 1 546 ? -3.622 -0.472 -1.056 1.00 80.50 546 ILE A C 1
ATOM 4341 O O . ILE A 1 546 ? -3.300 -1.216 -1.981 1.00 80.50 546 ILE A O 1
ATOM 4345 N N . MET A 1 547 ? -4.153 0.737 -1.260 1.00 79.88 547 MET A N 1
ATOM 4346 C CA . MET A 1 547 ? -4.410 1.271 -2.598 1.00 79.88 547 MET A CA 1
ATOM 4347 C C . MET A 1 547 ? -3.116 1.437 -3.402 1.00 79.88 547 MET A C 1
ATOM 4349 O O . MET A 1 547 ? -3.050 0.987 -4.543 1.00 79.88 547 MET A O 1
ATOM 4353 N N . SER A 1 548 ? -2.067 1.996 -2.786 1.00 75.44 548 SER A N 1
ATOM 4354 C CA . SER A 1 548 ? -0.741 2.095 -3.410 1.00 75.44 548 SER A CA 1
ATOM 4355 C C . SER A 1 548 ? -0.219 0.723 -3.835 1.00 75.44 548 SER A C 1
ATOM 4357 O O . SER A 1 548 ? 0.278 0.583 -4.941 1.00 75.44 548 SER A O 1
ATOM 4359 N N . SER A 1 549 ? -0.401 -0.308 -3.006 1.00 76.12 549 SER A N 1
ATOM 4360 C CA . SER A 1 549 ? 0.070 -1.669 -3.307 1.00 76.12 549 SER A CA 1
ATOM 4361 C C . SER A 1 549 ? -0.661 -2.304 -4.501 1.00 76.12 549 SER A C 1
ATOM 4363 O O . SER A 1 549 ? -0.063 -3.051 -5.277 1.00 76.12 549 SER A O 1
ATOM 4365 N N . LEU A 1 550 ? -1.954 -2.007 -4.679 1.00 79.81 550 LEU A N 1
ATOM 4366 C CA . LEU A 1 550 ? -2.710 -2.418 -5.869 1.00 79.81 550 LEU A CA 1
ATOM 4367 C C . LEU A 1 550 ? -2.268 -1.646 -7.118 1.00 79.81 550 LEU A C 1
ATOM 4369 O O . LEU A 1 550 ? -2.188 -2.218 -8.207 1.00 79.81 550 LEU A O 1
ATOM 4373 N N . GLU A 1 551 ? -1.973 -0.356 -6.966 1.00 78.38 551 GLU A N 1
ATOM 4374 C CA . GLU A 1 551 ? -1.498 0.491 -8.057 1.00 78.38 551 GLU A CA 1
ATOM 4375 C C . GLU A 1 551 ? -0.085 0.110 -8.514 1.00 78.38 551 GLU A C 1
ATOM 4377 O O . GLU A 1 551 ? 0.158 0.030 -9.721 1.00 78.38 551 GLU A O 1
ATOM 4382 N N . ASP A 1 552 ? 0.800 -0.252 -7.584 1.00 75.56 552 ASP A N 1
ATOM 4383 C CA . ASP A 1 552 ? 2.105 -0.845 -7.885 1.00 75.56 552 ASP A CA 1
ATOM 4384 C C . ASP A 1 552 ? 1.929 -2.075 -8.780 1.00 75.56 552 ASP A C 1
ATOM 4386 O O . ASP A 1 552 ? 2.624 -2.229 -9.782 1.00 75.56 552 ASP A O 1
ATOM 4390 N N . GLY A 1 553 ? 0.911 -2.896 -8.513 1.00 74.12 553 GLY A N 1
ATOM 4391 C CA . GLY A 1 553 ? 0.580 -4.053 -9.337 1.00 74.12 553 GLY A CA 1
ATOM 4392 C C . GLY A 1 553 ? 0.225 -3.742 -10.786 1.00 74.12 553 GLY A C 1
ATOM 4393 O O . GLY A 1 553 ? 0.632 -4.473 -11.691 1.00 74.12 553 GLY A O 1
ATOM 4394 N N . ARG A 1 554 ? -0.482 -2.634 -11.028 1.00 78.75 554 ARG A N 1
ATOM 4395 C CA . ARG A 1 554 ? -0.755 -2.143 -12.387 1.00 78.75 554 ARG A CA 1
ATOM 4396 C C . ARG A 1 554 ? 0.538 -1.752 -13.094 1.00 78.75 554 ARG A C 1
ATOM 4398 O O . ARG A 1 554 ? 0.702 -2.014 -14.283 1.00 78.75 554 ARG A O 1
ATOM 4405 N N . VAL A 1 555 ? 1.444 -1.096 -12.377 1.00 76.75 555 VAL A N 1
ATOM 4406 C CA . VAL A 1 555 ? 2.716 -0.644 -12.942 1.00 76.75 555 VAL A CA 1
ATOM 4407 C C . VAL A 1 555 ? 3.631 -1.838 -13.237 1.00 76.75 555 VAL A C 1
ATOM 4409 O O . VAL A 1 555 ? 4.210 -1.892 -14.321 1.00 76.75 555 VAL A O 1
ATOM 4412 N N . VAL A 1 556 ? 3.685 -2.828 -12.341 1.00 79.19 556 VAL A N 1
ATOM 4413 C CA . VAL A 1 556 ? 4.401 -4.102 -12.536 1.00 79.19 556 VAL A CA 1
ATOM 4414 C C . VAL A 1 556 ? 3.894 -4.837 -13.772 1.00 79.19 556 VAL A C 1
ATOM 4416 O O . VAL A 1 556 ? 4.702 -5.217 -14.617 1.00 79.19 556 VAL A O 1
ATOM 4419 N N . GLU A 1 557 ? 2.574 -5.011 -13.909 1.00 82.56 557 GLU A N 1
ATOM 4420 C CA . GLU A 1 557 ? 1.982 -5.651 -15.091 1.00 82.56 557 GLU A CA 1
ATOM 4421 C C . GLU A 1 557 ? 2.398 -4.932 -16.371 1.00 82.56 557 GLU A C 1
ATOM 4423 O O . GLU A 1 557 ? 2.898 -5.578 -17.288 1.00 82.56 557 GLU A O 1
ATOM 4428 N N . ARG A 1 558 ? 2.273 -3.601 -16.411 1.00 82.88 558 ARG A N 1
ATOM 4429 C CA . ARG A 1 558 ? 2.626 -2.811 -17.592 1.00 82.88 558 ARG A CA 1
ATOM 4430 C C . ARG A 1 558 ? 4.083 -3.017 -18.008 1.00 82.88 558 ARG A C 1
ATOM 4432 O O . ARG A 1 558 ? 4.343 -3.230 -19.191 1.00 82.88 558 ARG A O 1
ATOM 4439 N N . HIS A 1 559 ? 5.019 -2.969 -17.059 1.00 83.81 559 HIS A N 1
ATOM 4440 C CA . HIS A 1 559 ? 6.446 -3.162 -17.340 1.00 83.81 559 HIS A CA 1
ATOM 4441 C C . HIS A 1 559 ? 6.750 -4.601 -17.788 1.00 83.81 559 HIS A C 1
ATOM 4443 O O . HIS A 1 559 ? 7.465 -4.800 -18.768 1.00 83.81 559 HIS A O 1
ATOM 4449 N N . LEU A 1 560 ? 6.153 -5.619 -17.157 1.00 82.31 560 LEU A N 1
ATOM 4450 C CA . LEU A 1 560 ? 6.318 -7.019 -17.576 1.00 82.31 560 LEU A CA 1
ATOM 4451 C C . LEU A 1 560 ? 5.727 -7.287 -18.969 1.00 82.31 560 LEU A C 1
ATOM 4453 O O . LEU A 1 560 ? 6.377 -7.923 -19.801 1.00 82.31 560 LEU A O 1
ATOM 4457 N N . SER A 1 561 ? 4.535 -6.761 -19.254 1.00 84.75 561 SER A N 1
ATOM 4458 C CA . SER A 1 561 ? 3.909 -6.816 -20.579 1.00 84.75 561 SER A CA 1
ATOM 4459 C C . SER A 1 561 ? 4.804 -6.166 -21.640 1.00 84.75 561 SER A C 1
ATOM 4461 O O . SER A 1 561 ? 5.028 -6.750 -22.702 1.00 84.75 561 SER A O 1
ATOM 4463 N N . GLN A 1 562 ? 5.383 -4.997 -21.342 1.00 85.31 562 GLN A N 1
ATOM 4464 C CA . GLN A 1 562 ? 6.338 -4.323 -22.226 1.00 85.31 562 GLN A CA 1
ATOM 4465 C C . GLN A 1 562 ? 7.587 -5.171 -22.487 1.00 85.31 562 GLN A C 1
ATOM 4467 O O . GLN A 1 562 ? 7.952 -5.343 -23.650 1.00 85.31 562 GLN A O 1
ATOM 4472 N N . VAL A 1 563 ? 8.197 -5.762 -21.452 1.00 86.12 563 VAL A N 1
ATOM 4473 C CA . VAL A 1 563 ? 9.352 -6.670 -21.603 1.00 86.12 563 VAL A CA 1
ATOM 4474 C C . VAL A 1 563 ? 9.031 -7.801 -22.573 1.00 86.12 563 VAL A C 1
ATOM 4476 O O . VAL A 1 563 ? 9.813 -8.080 -23.478 1.00 86.12 563 VAL A O 1
ATOM 4479 N N . ILE A 1 564 ? 7.872 -8.437 -22.418 1.00 84.44 564 ILE A N 1
ATOM 4480 C CA . ILE A 1 564 ? 7.487 -9.583 -23.244 1.00 84.44 564 ILE A CA 1
ATOM 4481 C C . ILE A 1 564 ? 7.272 -9.164 -24.695 1.00 84.44 564 ILE A C 1
ATOM 4483 O O . ILE A 1 564 ? 7.746 -9.851 -25.601 1.00 84.44 564 ILE A O 1
ATOM 4487 N N . PHE A 1 565 ? 6.616 -8.027 -24.936 1.00 87.12 565 PHE A N 1
ATOM 4488 C CA . PHE A 1 565 ? 6.447 -7.514 -26.292 1.00 87.12 565 PHE A CA 1
ATOM 4489 C C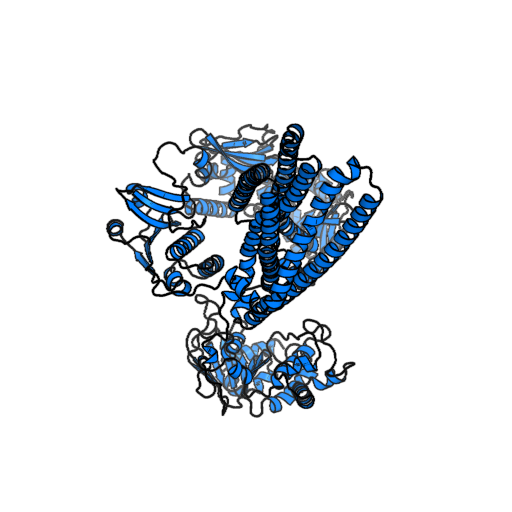 . PHE A 1 565 ? 7.776 -7.129 -26.938 1.00 87.12 565 PHE A C 1
ATOM 4491 O O . PHE A 1 565 ? 7.974 -7.477 -28.099 1.00 87.12 565 PHE A O 1
ATOM 4498 N N . ILE A 1 566 ? 8.699 -6.499 -26.205 1.00 88.12 566 ILE A N 1
ATOM 4499 C CA . ILE A 1 566 ? 10.045 -6.191 -26.706 1.00 88.12 566 ILE A CA 1
ATOM 4500 C C . ILE A 1 566 ? 10.779 -7.493 -27.054 1.00 88.12 566 ILE A C 1
ATOM 4502 O O . ILE A 1 566 ? 11.200 -7.668 -28.190 1.00 88.12 566 ILE A O 1
ATOM 4506 N N . VAL A 1 567 ? 10.877 -8.457 -26.133 1.00 88.06 567 VAL A N 1
ATOM 4507 C CA . VAL A 1 567 ? 11.594 -9.727 -26.377 1.00 88.06 567 VAL A CA 1
ATOM 4508 C C . VAL A 1 567 ? 11.043 -10.462 -27.599 1.00 88.06 567 VAL A C 1
ATOM 4510 O O . VAL A 1 567 ? 11.809 -10.929 -28.440 1.00 88.06 567 VAL A O 1
ATOM 4513 N N . LEU A 1 568 ? 9.719 -10.558 -27.716 1.00 86.25 568 LEU A N 1
ATOM 4514 C CA . LEU A 1 568 ? 9.073 -11.286 -28.803 1.00 86.25 568 LEU A CA 1
ATOM 4515 C C . LEU A 1 568 ? 9.196 -10.566 -30.151 1.00 86.25 568 LEU A C 1
ATOM 4517 O O . LEU A 1 568 ? 9.530 -11.185 -31.159 1.00 86.25 568 LEU A O 1
ATOM 4521 N N . ILE A 1 569 ? 8.908 -9.268 -30.187 1.00 89.19 569 ILE A N 1
ATOM 4522 C CA . ILE A 1 569 ? 8.792 -8.506 -31.435 1.00 89.19 569 ILE A CA 1
ATOM 4523 C C . ILE A 1 569 ? 10.152 -7.983 -31.869 1.00 89.19 569 ILE A C 1
ATOM 4525 O O . ILE A 1 569 ? 10.554 -8.187 -33.017 1.00 89.19 569 ILE A O 1
ATOM 4529 N N . ASP A 1 570 ? 10.877 -7.341 -30.956 1.00 89.50 570 ASP A N 1
ATOM 4530 C CA . ASP A 1 570 ? 12.200 -6.802 -31.249 1.00 89.50 570 ASP A CA 1
ATOM 4531 C C . ASP A 1 570 ? 13.216 -7.933 -31.423 1.00 89.50 570 ASP A C 1
ATOM 4533 O O . ASP A 1 570 ? 14.082 -7.838 -32.284 1.00 89.50 570 ASP A O 1
ATOM 4537 N N . GLY A 1 571 ? 13.043 -9.068 -30.736 1.00 89.44 571 GLY A N 1
ATOM 4538 C CA . GLY A 1 571 ? 13.826 -10.277 -31.002 1.00 89.44 571 GLY A CA 1
ATOM 4539 C C . GLY A 1 571 ? 13.657 -10.800 -32.434 1.00 89.44 571 GLY A C 1
ATOM 4540 O O . GLY A 1 571 ? 14.646 -11.000 -33.139 1.00 89.44 571 GLY A O 1
ATOM 4541 N N . ILE A 1 572 ? 12.416 -10.978 -32.907 1.00 88.62 572 ILE A N 1
ATOM 4542 C CA . ILE A 1 572 ? 12.149 -11.466 -34.274 1.00 88.62 572 ILE A CA 1
ATOM 4543 C C . ILE A 1 572 ? 12.602 -10.454 -35.327 1.00 88.62 572 ILE A C 1
ATOM 4545 O O . ILE A 1 572 ? 13.220 -10.838 -36.320 1.00 88.62 572 ILE A O 1
ATOM 4549 N N . THR A 1 573 ? 12.317 -9.167 -35.125 1.00 89.50 573 THR A N 1
ATOM 4550 C CA . THR A 1 573 ? 12.712 -8.120 -36.079 1.00 89.50 573 THR A CA 1
ATOM 4551 C C . THR A 1 573 ? 14.234 -7.962 -36.140 1.00 89.50 573 THR A C 1
ATOM 4553 O O . THR A 1 573 ? 14.784 -7.861 -37.237 1.00 89.50 573 THR A O 1
ATOM 4556 N N . ALA A 1 574 ? 14.932 -8.027 -34.998 1.00 90.25 574 ALA A N 1
ATOM 4557 C CA . ALA A 1 574 ? 16.390 -8.032 -34.952 1.00 90.25 574 ALA A CA 1
ATOM 4558 C C . ALA A 1 574 ? 16.959 -9.240 -35.701 1.00 90.25 574 ALA A C 1
ATOM 4560 O O . ALA A 1 574 ? 17.863 -9.066 -36.515 1.00 90.25 574 ALA A O 1
ATOM 4561 N N . LEU A 1 575 ? 16.414 -10.445 -35.492 1.00 89.88 575 LEU A N 1
ATOM 4562 C CA . LEU A 1 575 ? 16.834 -11.645 -36.223 1.00 89.88 575 LEU A CA 1
ATOM 4563 C C . LEU A 1 575 ? 16.616 -11.502 -37.735 1.00 89.88 575 LEU A C 1
ATOM 4565 O O . LEU A 1 575 ? 17.529 -11.788 -38.506 1.00 89.88 575 LEU A O 1
ATOM 4569 N N . ALA A 1 576 ? 15.449 -11.011 -38.162 1.00 90.81 576 ALA A N 1
ATOM 4570 C CA . ALA A 1 576 ? 15.126 -10.814 -39.573 1.00 90.81 576 ALA A CA 1
ATOM 4571 C C . ALA A 1 576 ? 16.082 -9.820 -40.257 1.00 90.81 576 ALA A C 1
ATOM 4573 O O . ALA A 1 576 ? 16.606 -10.108 -41.334 1.00 90.81 576 ALA A O 1
ATOM 4574 N N . PHE A 1 577 ? 16.363 -8.674 -39.628 1.00 91.19 577 PHE A N 1
ATOM 4575 C CA . PHE A 1 577 ? 17.274 -7.677 -40.197 1.00 91.19 577 PHE A CA 1
ATOM 4576 C C . PHE A 1 577 ? 18.742 -8.103 -40.130 1.00 91.19 577 PHE A C 1
ATOM 4578 O O . PHE A 1 577 ? 19.485 -7.876 -41.081 1.00 91.19 577 PHE A O 1
ATOM 4585 N N . THR A 1 578 ? 19.159 -8.782 -39.059 1.00 87.75 578 THR A N 1
ATOM 4586 C CA . THR A 1 578 ? 20.515 -9.346 -38.939 1.00 87.75 578 THR A CA 1
ATOM 4587 C C . THR A 1 578 ? 20.766 -10.388 -40.029 1.00 87.75 578 THR A C 1
ATOM 4589 O O . THR A 1 578 ? 21.818 -10.384 -40.666 1.00 87.75 578 THR A O 1
ATOM 4592 N N . PHE A 1 579 ? 19.772 -11.234 -40.305 1.00 90.25 579 PHE A N 1
ATOM 4593 C CA . PHE A 1 579 ? 19.819 -12.196 -41.402 1.00 90.25 579 PHE A CA 1
ATOM 4594 C C . PHE A 1 579 ? 19.875 -11.512 -42.778 1.00 90.25 579 PHE A C 1
ATOM 4596 O O . PHE A 1 579 ? 20.678 -11.904 -43.624 1.00 90.25 579 PHE A O 1
ATOM 4603 N N . ALA A 1 580 ? 19.093 -10.447 -42.991 1.00 89.94 580 ALA A N 1
ATOM 4604 C CA . ALA A 1 580 ? 19.139 -9.664 -44.228 1.00 89.94 580 ALA A CA 1
ATOM 4605 C C . ALA A 1 580 ? 20.517 -9.012 -44.468 1.00 89.94 580 ALA A C 1
ATOM 4607 O O . ALA A 1 580 ? 21.017 -9.036 -45.593 1.00 89.94 580 ALA A O 1
ATOM 4608 N N . LEU A 1 581 ? 21.166 -8.487 -43.419 1.00 89.94 581 LEU A N 1
ATOM 4609 C CA . LEU A 1 581 ? 22.529 -7.942 -43.504 1.00 89.94 581 LEU A CA 1
ATOM 4610 C C . LEU A 1 581 ? 23.560 -9.021 -43.860 1.00 89.94 581 LEU A C 1
ATOM 4612 O O . LEU A 1 581 ? 24.449 -8.768 -44.673 1.00 89.94 581 LEU A O 1
ATOM 4616 N N . ALA A 1 582 ? 23.430 -10.220 -43.285 1.00 89.62 582 ALA A N 1
ATOM 4617 C CA . ALA A 1 582 ? 24.340 -11.334 -43.546 1.00 89.62 582 ALA A CA 1
ATOM 4618 C C . ALA A 1 582 ? 24.283 -11.819 -45.007 1.00 89.62 582 ALA A C 1
ATOM 4620 O O . ALA A 1 582 ? 25.323 -12.154 -45.571 1.00 89.62 582 ALA A O 1
ATOM 4621 N N . ILE A 1 583 ? 23.093 -11.820 -45.627 1.00 88.75 583 ILE A N 1
ATOM 4622 C CA . ILE A 1 583 ? 22.924 -12.168 -47.050 1.00 88.75 583 ILE A CA 1
ATOM 4623 C C . ILE A 1 583 ? 23.528 -11.097 -47.969 1.00 88.75 583 ILE A C 1
ATOM 4625 O O . ILE A 1 583 ? 24.074 -11.439 -49.013 1.00 88.75 583 ILE A O 1
ATOM 4629 N N . GLY A 1 584 ? 23.427 -9.815 -47.602 1.00 84.56 584 GLY A N 1
ATOM 4630 C CA . GLY A 1 584 ? 23.882 -8.705 -48.444 1.00 84.56 584 GLY A CA 1
ATOM 4631 C C . GLY A 1 584 ? 25.396 -8.691 -48.664 1.00 84.56 584 GLY A C 1
ATOM 4632 O O . GLY A 1 584 ? 25.867 -8.854 -49.785 1.00 84.56 584 GLY A O 1
ATOM 4633 N N . ASN A 1 585 ? 26.173 -8.482 -47.600 1.00 88.25 585 ASN A N 1
ATOM 4634 C CA . ASN A 1 585 ? 27.634 -8.509 -47.672 1.00 88.25 585 ASN A CA 1
ATOM 4635 C C . ASN A 1 585 ? 28.226 -8.935 -46.325 1.00 88.25 585 ASN A C 1
ATOM 4637 O O . ASN A 1 585 ? 28.085 -8.241 -45.315 1.00 88.25 585 ASN A O 1
ATOM 4641 N N . ILE A 1 586 ? 28.946 -10.059 -46.325 1.00 89.25 586 ILE A N 1
ATOM 4642 C CA . ILE A 1 586 ? 29.483 -10.658 -45.101 1.00 89.25 586 ILE A CA 1
ATOM 4643 C C . ILE A 1 586 ? 30.542 -9.782 -44.409 1.00 89.25 586 ILE A C 1
ATOM 4645 O O . ILE A 1 586 ? 30.599 -9.762 -43.180 1.00 89.25 586 ILE A O 1
ATOM 4649 N N . LYS A 1 587 ? 31.352 -9.015 -45.159 1.00 89.06 587 LYS A N 1
ATOM 4650 C CA . LYS A 1 587 ? 32.387 -8.133 -44.584 1.00 89.06 587 LYS A CA 1
ATOM 4651 C C . LYS A 1 587 ? 31.741 -6.987 -43.801 1.00 89.06 587 LYS A C 1
ATOM 4653 O O . LYS A 1 587 ? 32.116 -6.728 -42.660 1.00 89.06 587 LYS A O 1
ATOM 4658 N N . LEU A 1 588 ? 30.733 -6.341 -44.392 1.00 88.50 588 LEU A N 1
ATOM 4659 C CA . LEU A 1 588 ? 29.982 -5.263 -43.744 1.00 88.50 588 LEU A CA 1
ATOM 4660 C C . LEU A 1 588 ? 29.168 -5.770 -42.545 1.00 88.50 588 LEU A C 1
ATOM 4662 O O . LEU A 1 588 ? 29.116 -5.108 -41.508 1.00 88.50 588 LEU A O 1
ATOM 4666 N N . PHE A 1 589 ? 28.589 -6.969 -42.656 1.00 91.94 589 PHE A N 1
ATOM 4667 C CA . PHE A 1 589 ? 27.888 -7.633 -41.559 1.00 91.94 589 PHE A CA 1
ATOM 4668 C C . PHE A 1 589 ? 28.793 -7.879 -40.344 1.00 91.94 589 PHE A C 1
ATOM 4670 O O . PHE A 1 589 ? 28.398 -7.577 -39.219 1.00 91.94 589 PHE A O 1
ATOM 4677 N N . LEU A 1 590 ? 30.013 -8.386 -40.553 1.00 91.25 590 LEU A N 1
ATOM 4678 C CA . LEU A 1 590 ? 30.961 -8.643 -39.465 1.00 91.25 590 LEU A CA 1
ATOM 4679 C C . LEU A 1 590 ? 31.359 -7.356 -38.733 1.00 91.25 590 LEU A C 1
ATOM 4681 O O . LEU A 1 590 ? 31.424 -7.349 -37.505 1.00 91.25 590 LEU A O 1
ATOM 4685 N N . ILE A 1 591 ? 31.569 -6.262 -39.470 1.00 90.56 591 ILE A N 1
ATOM 4686 C CA . ILE A 1 591 ? 31.874 -4.948 -38.883 1.00 90.56 591 ILE A CA 1
ATOM 4687 C C . ILE A 1 591 ? 30.685 -4.434 -38.072 1.00 90.56 591 ILE A C 1
ATOM 4689 O O . ILE A 1 591 ? 30.858 -4.037 -36.919 1.00 90.56 591 ILE A O 1
ATOM 4693 N N . PHE A 1 592 ? 29.478 -4.488 -38.643 1.00 91.12 592 PHE A N 1
ATOM 4694 C CA . PHE A 1 592 ? 28.250 -4.105 -37.951 1.00 91.12 592 PHE A CA 1
ATOM 4695 C C . PHE A 1 592 ? 28.064 -4.906 -36.656 1.00 91.12 592 PHE A C 1
ATOM 4697 O O . PHE A 1 592 ? 27.928 -4.325 -35.580 1.00 91.12 592 PHE A O 1
ATOM 4704 N N . SER A 1 593 ? 28.121 -6.238 -36.738 1.00 90.56 593 SER A N 1
ATOM 4705 C CA . SER A 1 593 ? 27.933 -7.123 -35.589 1.00 90.56 593 SER A CA 1
ATOM 4706 C C . SER A 1 593 ? 29.017 -6.929 -34.530 1.00 90.56 593 SER A C 1
ATOM 4708 O O . SER A 1 593 ? 28.706 -6.924 -33.342 1.00 90.56 593 SER A O 1
ATOM 4710 N N . GLY A 1 594 ? 30.280 -6.756 -34.931 1.00 90.75 594 GLY A N 1
ATOM 4711 C CA . GLY A 1 594 ? 31.381 -6.496 -34.004 1.00 90.75 594 GLY A CA 1
ATOM 4712 C C . GLY A 1 594 ? 31.180 -5.192 -33.234 1.00 90.75 594 GLY A C 1
ATOM 4713 O O . GLY A 1 594 ? 31.316 -5.167 -32.012 1.00 90.75 594 GLY A O 1
ATOM 4714 N N . PHE A 1 595 ? 30.777 -4.125 -33.928 1.00 87.38 595 PHE A N 1
ATOM 4715 C CA . PHE A 1 595 ? 30.526 -2.831 -33.299 1.00 87.38 595 PHE A CA 1
ATOM 4716 C C . PHE A 1 595 ? 29.326 -2.879 -32.344 1.00 87.38 595 PHE A C 1
ATOM 4718 O O . PHE A 1 595 ? 29.426 -2.409 -31.210 1.00 87.38 595 PHE A O 1
ATOM 4725 N N . VAL A 1 596 ? 28.223 -3.509 -32.765 1.00 88.69 596 VAL A N 1
ATOM 4726 C CA . VAL A 1 596 ? 27.027 -3.713 -31.934 1.00 88.69 596 VAL A CA 1
ATOM 4727 C C . VAL A 1 596 ? 27.350 -4.511 -30.670 1.00 88.69 596 VAL A C 1
ATOM 4729 O O . VAL A 1 596 ? 26.884 -4.140 -29.598 1.00 88.69 596 VAL A O 1
ATOM 4732 N N . LEU A 1 597 ? 28.148 -5.580 -30.757 1.00 89.69 597 LEU A N 1
ATOM 4733 C CA . LEU A 1 597 ? 28.501 -6.397 -29.591 1.00 89.69 597 LEU A CA 1
ATOM 4734 C C . LEU A 1 597 ? 29.374 -5.630 -28.591 1.00 89.69 597 LEU A C 1
ATOM 4736 O O . LEU A 1 597 ? 29.104 -5.670 -27.391 1.00 89.69 597 LEU A O 1
ATOM 4740 N N . ILE A 1 598 ? 30.388 -4.905 -29.073 1.00 88.50 598 ILE A N 1
ATOM 4741 C CA . ILE A 1 598 ? 31.307 -4.142 -28.216 1.00 88.50 598 ILE A CA 1
ATOM 4742 C C . ILE A 1 598 ? 30.564 -2.997 -27.522 1.00 88.50 598 ILE A C 1
ATOM 4744 O O . ILE A 1 598 ? 30.586 -2.895 -26.295 1.00 88.50 598 ILE A O 1
ATOM 4748 N N . PHE A 1 599 ? 29.878 -2.146 -28.290 1.00 82.94 599 PHE A N 1
ATOM 4749 C CA . PHE A 1 599 ? 29.158 -1.011 -27.716 1.00 82.94 599 PHE A CA 1
ATOM 4750 C C . PHE A 1 599 ? 27.931 -1.452 -26.919 1.00 82.94 599 PHE A C 1
ATOM 4752 O O . PHE A 1 599 ? 27.681 -0.910 -25.846 1.00 82.94 599 PHE A O 1
ATOM 4759 N N . GLY A 1 600 ? 27.189 -2.452 -27.396 1.00 83.69 600 GLY A N 1
ATOM 4760 C CA . GLY A 1 600 ? 26.038 -3.000 -26.686 1.00 83.69 600 GLY A CA 1
ATOM 4761 C C . GLY A 1 600 ? 26.434 -3.599 -25.339 1.00 83.69 600 GLY A C 1
ATOM 4762 O O . GLY A 1 600 ? 25.794 -3.305 -24.333 1.00 83.69 600 GLY A O 1
ATOM 4763 N N . GLY A 1 601 ? 27.538 -4.353 -25.290 1.00 86.12 601 GLY A N 1
ATOM 4764 C CA . GLY A 1 601 ? 28.103 -4.872 -24.043 1.00 86.12 601 GLY A CA 1
ATOM 4765 C C . GLY A 1 601 ? 28.575 -3.764 -23.096 1.00 86.12 601 GLY A C 1
ATOM 4766 O O . GLY A 1 601 ? 28.308 -3.828 -21.896 1.00 86.12 601 GLY A O 1
ATOM 4767 N N . ALA A 1 602 ? 29.209 -2.710 -23.620 1.00 85.25 602 ALA A N 1
ATOM 4768 C CA . ALA A 1 602 ? 29.632 -1.554 -22.827 1.00 85.25 602 ALA A CA 1
ATOM 4769 C C . ALA A 1 602 ? 28.439 -0.784 -22.231 1.00 85.25 602 ALA A C 1
ATOM 4771 O O . ALA A 1 602 ? 28.446 -0.448 -21.049 1.00 85.25 602 ALA A O 1
ATOM 4772 N N . VAL A 1 603 ? 27.383 -0.547 -23.017 1.00 84.06 603 VAL A N 1
ATOM 4773 C CA . VAL A 1 603 ? 26.157 0.102 -22.526 1.00 84.06 603 VAL A CA 1
ATOM 4774 C C . VAL A 1 603 ? 25.460 -0.787 -21.497 1.00 84.06 603 VAL A C 1
ATOM 4776 O O . VAL A 1 603 ? 25.102 -0.305 -20.428 1.00 84.06 603 VAL A O 1
ATOM 4779 N N . PHE A 1 604 ? 25.319 -2.086 -21.773 1.00 84.56 604 PHE A N 1
ATOM 4780 C CA . PHE A 1 604 ? 24.681 -3.030 -20.856 1.00 84.56 604 PHE A CA 1
ATOM 4781 C C . PHE A 1 604 ? 25.399 -3.095 -19.503 1.00 84.56 604 PHE A C 1
ATOM 4783 O O . PHE A 1 604 ? 24.761 -2.978 -18.458 1.00 84.56 604 PHE A O 1
ATOM 4790 N N . THR A 1 605 ? 26.728 -3.222 -19.508 1.00 82.94 605 THR A N 1
ATOM 4791 C CA . THR A 1 605 ? 27.538 -3.250 -18.278 1.00 82.94 605 THR A CA 1
ATOM 4792 C C . THR A 1 605 ? 27.477 -1.924 -17.521 1.00 82.94 605 THR A C 1
ATOM 4794 O O . THR A 1 605 ? 27.301 -1.928 -16.303 1.00 82.94 605 THR A O 1
ATOM 4797 N N . ALA A 1 606 ? 27.533 -0.784 -18.217 1.00 80.50 606 ALA A N 1
ATOM 4798 C CA . ALA A 1 606 ? 27.396 0.531 -17.597 1.00 80.50 606 ALA A CA 1
ATOM 4799 C C . ALA A 1 606 ? 26.022 0.718 -16.930 1.00 80.50 606 ALA A C 1
ATOM 4801 O O . ALA A 1 606 ? 25.951 1.151 -15.778 1.00 80.50 606 ALA A O 1
ATOM 4802 N N . THR A 1 607 ? 24.931 0.354 -17.611 1.00 78.12 607 THR A N 1
ATOM 4803 C CA . THR A 1 607 ? 23.574 0.428 -17.049 1.00 78.12 607 THR A CA 1
ATOM 4804 C C . THR A 1 607 ? 23.389 -0.561 -15.893 1.00 78.12 607 THR A C 1
ATOM 4806 O O . THR A 1 607 ? 22.764 -0.214 -14.888 1.00 78.12 607 THR A O 1
ATOM 4809 N N . TYR A 1 608 ? 23.968 -1.762 -15.991 1.00 80.00 608 TYR A N 1
ATO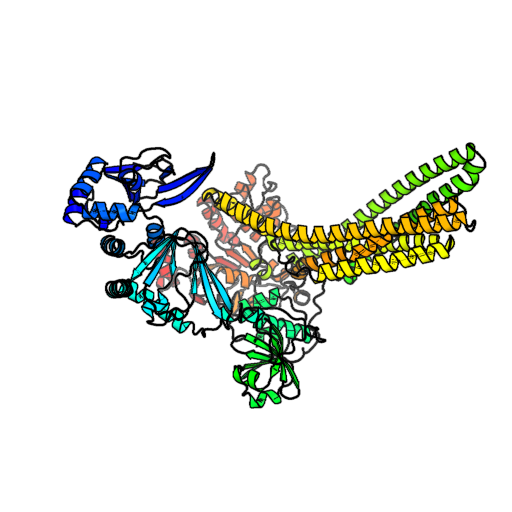M 4810 C CA . TYR A 1 608 ? 23.975 -2.760 -14.921 1.00 80.00 608 TYR A CA 1
ATOM 4811 C C . TYR A 1 608 ? 24.622 -2.213 -13.643 1.00 80.00 608 TYR A C 1
ATOM 4813 O O . TYR A 1 608 ? 23.972 -2.167 -12.595 1.00 80.00 608 TYR A O 1
ATOM 4821 N N . TYR A 1 609 ? 25.858 -1.715 -13.741 1.00 77.50 609 TYR A N 1
ATOM 4822 C CA . TYR A 1 609 ? 26.578 -1.157 -12.599 1.00 77.50 609 TYR A CA 1
ATOM 4823 C C . TYR A 1 609 ? 25.905 0.098 -12.044 1.00 77.50 609 TYR A C 1
ATOM 4825 O O . TYR A 1 609 ? 25.721 0.207 -10.831 1.00 77.50 609 TYR A O 1
ATOM 4833 N N . ALA A 1 610 ? 25.467 1.022 -12.906 1.00 74.69 610 ALA A N 1
ATOM 4834 C CA . ALA A 1 610 ? 24.780 2.237 -12.471 1.00 74.69 610 ALA A CA 1
ATOM 4835 C C . ALA A 1 610 ? 23.559 1.921 -11.593 1.00 74.69 610 ALA A C 1
ATOM 4837 O O . ALA A 1 610 ? 23.321 2.604 -10.601 1.00 74.69 610 ALA A O 1
ATOM 4838 N N . ARG A 1 611 ? 22.811 0.860 -11.913 1.00 69.50 611 ARG A N 1
ATOM 4839 C CA . ARG A 1 611 ? 21.629 0.449 -11.143 1.00 69.50 611 ARG A CA 1
ATOM 4840 C C . ARG A 1 611 ? 21.949 -0.375 -9.897 1.00 69.50 611 ARG A C 1
ATOM 4842 O O . ARG A 1 611 ? 21.171 -0.331 -8.952 1.00 69.50 611 ARG A O 1
ATOM 4849 N N . GLN A 1 612 ? 23.074 -1.089 -9.867 1.00 66.56 612 GLN A N 1
ATOM 4850 C CA . GLN A 1 612 ? 23.523 -1.809 -8.671 1.00 66.56 612 GLN A CA 1
ATOM 4851 C C . GLN A 1 612 ? 24.043 -0.848 -7.587 1.00 66.56 612 GLN A C 1
ATOM 4853 O O . GLN A 1 612 ? 23.800 -1.069 -6.400 1.00 66.56 612 GLN A O 1
ATOM 4858 N N . TYR A 1 613 ? 24.736 0.221 -7.997 1.00 59.66 613 TYR A N 1
ATOM 4859 C CA . TYR A 1 613 ? 25.325 1.218 -7.095 1.00 59.66 613 TYR A CA 1
ATOM 4860 C C . TYR A 1 613 ? 24.421 2.410 -6.804 1.00 59.66 613 TYR A C 1
ATOM 4862 O O . TYR A 1 613 ? 24.673 3.134 -5.837 1.00 59.66 613 TYR A O 1
ATOM 4870 N N . LEU A 1 614 ? 23.354 2.624 -7.584 1.00 62.59 614 LEU A N 1
ATOM 4871 C CA . LEU A 1 614 ? 22.295 3.494 -7.104 1.00 62.59 614 LEU A CA 1
ATOM 4872 C C . LEU A 1 614 ? 21.645 2.814 -5.905 1.00 62.59 614 LEU A C 1
ATOM 4874 O O . LEU A 1 614 ? 21.125 1.706 -6.033 1.00 62.59 614 LEU A O 1
ATOM 4878 N N . PRO A 1 615 ? 21.713 3.436 -4.721 1.00 51.16 615 PRO A N 1
ATOM 4879 C CA . PRO A 1 615 ? 21.338 2.749 -3.508 1.00 51.16 615 PRO A CA 1
ATOM 4880 C C . PRO A 1 615 ? 19.880 2.285 -3.600 1.00 51.16 615 PRO A C 1
ATOM 4882 O O . PRO A 1 615 ? 19.004 3.040 -4.034 1.00 51.16 615 PRO A O 1
ATOM 4885 N N . LYS A 1 616 ? 19.616 1.078 -3.074 1.00 51.44 616 LYS A N 1
ATOM 4886 C CA . LYS A 1 616 ? 18.289 0.530 -2.704 1.00 51.44 616 LYS A CA 1
ATOM 4887 C C . LYS A 1 616 ? 17.498 1.439 -1.729 1.00 51.44 616 LYS A C 1
ATOM 4889 O O . LYS A 1 616 ? 16.609 0.992 -1.023 1.00 51.44 616 LYS A O 1
ATOM 4894 N N . THR A 1 617 ? 17.871 2.711 -1.608 1.00 44.91 617 THR A N 1
ATOM 4895 C CA . THR A 1 617 ? 17.178 3.771 -0.880 1.00 44.91 617 THR A CA 1
ATOM 4896 C C . THR A 1 617 ? 16.205 4.542 -1.772 1.00 44.91 617 THR A C 1
ATOM 4898 O O . THR A 1 617 ? 15.390 5.284 -1.232 1.00 44.91 617 THR A O 1
ATOM 4901 N N . LEU A 1 618 ? 16.237 4.363 -3.102 1.00 48.22 618 LEU A N 1
ATOM 4902 C CA . LEU A 1 618 ? 15.191 4.883 -3.999 1.00 48.22 618 LEU A CA 1
ATOM 4903 C C . LEU A 1 618 ? 13.826 4.222 -3.747 1.00 48.22 618 LEU A C 1
ATOM 4905 O O . LEU A 1 618 ? 12.802 4.884 -3.882 1.00 48.22 618 LEU A O 1
ATOM 4909 N N . SER A 1 619 ? 13.841 2.959 -3.316 1.00 46.75 619 SER A N 1
ATOM 4910 C CA . SER A 1 619 ? 12.680 2.126 -2.987 1.00 46.75 619 SER A CA 1
ATOM 4911 C C . SER A 1 619 ? 12.149 2.338 -1.562 1.00 46.75 619 SER A C 1
ATOM 4913 O O . SER A 1 619 ? 11.202 1.679 -1.132 1.00 46.75 619 SER A O 1
ATOM 4915 N N . ARG A 1 620 ? 12.718 3.289 -0.799 1.00 50.22 620 ARG A N 1
ATOM 4916 C CA . ARG A 1 620 ? 12.072 3.785 0.423 1.00 50.22 620 ARG A CA 1
ATOM 4917 C C . ARG A 1 620 ? 10.901 4.665 0.006 1.00 50.22 620 ARG A C 1
ATOM 4919 O O . ARG A 1 620 ? 11.063 5.862 -0.220 1.00 50.22 620 ARG A O 1
ATOM 4926 N N . ASN A 1 621 ? 9.743 4.023 -0.107 1.00 48.50 621 ASN A N 1
ATOM 4927 C CA . ASN A 1 621 ? 8.431 4.598 -0.373 1.00 48.50 621 ASN A CA 1
ATOM 4928 C C . ASN A 1 621 ? 8.139 5.820 0.512 1.00 48.50 621 ASN A C 1
ATOM 4930 O O . ASN A 1 621 ? 7.468 5.725 1.534 1.00 48.50 621 ASN A O 1
ATOM 4934 N N . ALA A 1 622 ? 8.566 7.001 0.070 1.00 49.12 622 ALA A N 1
ATOM 4935 C CA . ALA A 1 622 ? 7.884 8.251 0.372 1.00 49.12 622 ALA A CA 1
ATOM 4936 C C . ALA A 1 622 ? 6.748 8.413 -0.648 1.00 49.12 622 ALA A C 1
ATOM 4938 O O . ALA A 1 622 ? 6.724 9.350 -1.447 1.00 49.12 622 ALA A O 1
ATOM 4939 N N . SER A 1 623 ? 5.832 7.439 -0.693 1.00 58.47 623 SER A N 1
ATOM 4940 C CA . SER A 1 623 ? 4.581 7.609 -1.422 1.00 58.47 623 SER A CA 1
ATOM 4941 C C . SER A 1 623 ? 3.865 8.806 -0.799 1.00 58.47 623 SER A C 1
ATOM 4943 O O . SER A 1 623 ? 3.568 8.808 0.394 1.00 58.47 623 SER A O 1
ATOM 4945 N N . THR A 1 624 ? 3.614 9.838 -1.596 1.00 60.03 624 THR A N 1
ATOM 4946 C CA . THR A 1 624 ? 2.818 11.011 -1.207 1.00 60.03 624 THR A CA 1
ATOM 4947 C C . THR A 1 624 ? 1.354 10.665 -0.979 1.00 60.03 624 THR A C 1
ATOM 4949 O O . THR A 1 624 ? 0.625 11.410 -0.326 1.00 60.03 624 THR A O 1
ATOM 4952 N N . ASP A 1 625 ? 0.916 9.543 -1.538 1.00 69.81 625 ASP A N 1
ATOM 4953 C CA . ASP A 1 625 ? -0.494 9.238 -1.731 1.00 69.81 625 ASP A CA 1
ATOM 4954 C C . ASP A 1 625 ? -1.187 8.881 -0.406 1.00 69.81 625 ASP A C 1
ATOM 4956 O O . ASP A 1 625 ? -2.234 9.469 -0.137 1.00 69.81 625 ASP A O 1
ATOM 4960 N N . PRO A 1 626 ? -0.592 8.079 0.508 1.00 75.62 626 PRO A N 1
ATOM 4961 C CA . PRO A 1 626 ? -1.137 7.886 1.852 1.00 75.62 626 PRO A CA 1
ATOM 4962 C C . PRO A 1 626 ? -1.315 9.194 2.632 1.00 75.62 626 PRO A C 1
ATOM 4964 O O . PRO A 1 626 ? -2.394 9.428 3.167 1.00 75.62 626 PRO A O 1
ATOM 4967 N N . HIS A 1 627 ? -0.306 10.074 2.637 1.00 81.75 627 HIS A N 1
ATOM 4968 C CA . HIS A 1 627 ? -0.391 11.369 3.325 1.00 81.75 627 HIS A CA 1
ATOM 4969 C C . HIS A 1 627 ? -1.440 12.285 2.681 1.00 81.75 627 HIS A C 1
ATOM 4971 O O . HIS A 1 627 ? -2.148 13.017 3.367 1.00 81.75 627 HIS A O 1
ATOM 4977 N N . THR A 1 628 ? -1.568 12.249 1.353 1.00 85.94 628 THR A N 1
ATOM 4978 C CA . THR A 1 628 ? -2.580 13.031 0.628 1.00 85.94 628 THR A CA 1
ATOM 4979 C C . THR A 1 628 ? -3.988 12.549 0.978 1.00 85.94 628 THR A C 1
ATOM 4981 O O . THR A 1 628 ? -4.849 13.367 1.294 1.00 85.94 628 THR A O 1
ATOM 4984 N N . ILE A 1 629 ? -4.212 11.232 1.002 1.00 84.19 629 ILE A N 1
ATOM 4985 C CA . ILE A 1 629 ? -5.483 10.626 1.418 1.00 84.19 629 ILE A CA 1
ATOM 4986 C C . ILE A 1 629 ? -5.798 10.981 2.876 1.00 84.19 629 ILE A C 1
ATOM 4988 O O . ILE A 1 629 ? -6.916 11.387 3.179 1.00 84.19 629 ILE A O 1
ATOM 4992 N N . GLU A 1 630 ? -4.819 10.887 3.776 1.00 84.44 630 GLU A N 1
ATOM 4993 C CA . GLU A 1 630 ? -4.965 11.270 5.184 1.00 84.44 630 GLU A CA 1
ATOM 4994 C C . GLU A 1 630 ? -5.321 12.753 5.344 1.00 84.44 630 GLU A C 1
ATOM 4996 O O . GLU A 1 630 ? -6.251 13.096 6.072 1.00 84.44 630 GLU A O 1
ATOM 5001 N N . SER A 1 631 ? -4.639 13.628 4.605 1.00 89.31 631 SER A N 1
ATOM 5002 C CA . SER A 1 631 ? -4.897 15.070 4.604 1.00 89.31 631 SER A CA 1
ATOM 5003 C C . SER A 1 631 ? -6.310 15.403 4.125 1.00 89.31 631 SER A C 1
ATOM 5005 O O . SER A 1 631 ? -6.960 16.286 4.679 1.00 89.31 631 SER A O 1
ATOM 5007 N N . ILE A 1 632 ? -6.796 14.702 3.095 1.00 89.25 632 ILE A N 1
ATOM 5008 C CA . ILE A 1 632 ? -8.152 14.882 2.562 1.00 89.25 632 ILE A CA 1
ATOM 5009 C C . ILE A 1 632 ? -9.191 14.354 3.556 1.00 89.25 632 ILE A C 1
ATOM 5011 O O . ILE A 1 632 ? -10.162 15.052 3.845 1.00 89.25 632 ILE A O 1
ATOM 5015 N N . ASN A 1 633 ? -8.968 13.168 4.130 1.00 85.94 633 ASN A N 1
ATOM 5016 C CA . ASN A 1 633 ? -9.858 12.591 5.140 1.00 85.94 633 ASN A CA 1
ATOM 5017 C C . ASN A 1 633 ? -9.961 13.480 6.389 1.00 85.94 633 ASN A C 1
ATOM 5019 O O . ASN A 1 633 ? -11.038 13.599 6.966 1.00 85.94 633 ASN A O 1
ATOM 5023 N N . ASN A 1 634 ? -8.870 14.151 6.766 1.00 90.44 634 ASN A N 1
ATOM 5024 C CA . ASN A 1 634 ? -8.792 15.035 7.929 1.00 90.44 634 ASN A CA 1
ATOM 5025 C C . ASN A 1 634 ? -8.829 16.531 7.558 1.00 90.44 634 ASN A C 1
ATOM 5027 O O . ASN A 1 634 ? -8.328 17.382 8.298 1.00 90.44 634 ASN A O 1
ATOM 5031 N N . ILE A 1 635 ? -9.437 16.890 6.420 1.00 93.75 635 ILE A N 1
ATOM 5032 C CA . ILE A 1 635 ? -9.419 18.273 5.915 1.00 93.75 635 ILE A CA 1
ATOM 5033 C C . ILE A 1 635 ? -10.094 19.270 6.866 1.00 93.75 635 ILE A C 1
ATOM 5035 O O . ILE A 1 635 ? -9.683 20.430 6.941 1.00 93.75 635 ILE A O 1
ATOM 5039 N N . SER A 1 636 ? -11.112 18.833 7.613 1.00 92.81 636 SER A N 1
ATOM 5040 C CA . SER A 1 636 ? -11.791 19.653 8.620 1.00 92.81 636 SER A CA 1
ATOM 5041 C C . SER A 1 636 ? -10.831 20.074 9.729 1.00 92.81 636 SER A C 1
ATOM 5043 O O . SER A 1 636 ? -10.818 21.245 10.097 1.00 92.81 636 SER A O 1
ATOM 5045 N N . VAL A 1 637 ? -9.971 19.166 10.196 1.00 94.44 637 VAL A N 1
ATOM 5046 C CA . VAL A 1 637 ? -8.928 19.442 11.193 1.00 94.44 637 VAL A CA 1
ATOM 5047 C C . VAL A 1 637 ? -7.937 20.454 10.627 1.00 94.44 637 VAL A C 1
ATOM 5049 O O . VAL A 1 637 ? -7.697 21.495 11.233 1.00 94.44 637 VAL A O 1
ATOM 5052 N N . ILE A 1 638 ? -7.432 20.217 9.415 1.00 95.00 638 ILE A N 1
ATOM 5053 C CA . ILE A 1 638 ? -6.464 21.118 8.776 1.00 95.00 638 ILE A CA 1
ATOM 5054 C C . ILE A 1 638 ? -7.031 22.538 8.641 1.00 95.00 638 ILE A C 1
ATOM 5056 O O . ILE A 1 638 ? -6.326 23.507 8.927 1.00 95.00 638 ILE A O 1
ATOM 5060 N N . LYS A 1 639 ? -8.300 22.674 8.231 1.00 93.88 639 LYS A N 1
ATOM 5061 C CA . LYS A 1 639 ? -8.966 23.978 8.095 1.00 93.88 639 LYS A CA 1
ATOM 5062 C C . LYS A 1 639 ? -9.247 24.634 9.445 1.00 93.88 639 LYS A C 1
ATOM 5064 O O . LYS A 1 639 ? -8.931 25.806 9.612 1.00 93.88 639 LYS A O 1
ATOM 5069 N N . THR A 1 640 ? -9.791 23.885 10.403 1.00 96.62 640 THR A N 1
ATOM 5070 C CA . THR A 1 640 ? -10.184 24.407 11.725 1.00 96.62 640 THR A CA 1
ATOM 5071 C C . THR A 1 640 ? -8.975 24.890 12.521 1.00 96.62 640 THR A C 1
ATOM 5073 O O . THR A 1 640 ? -9.034 25.932 13.163 1.00 96.62 640 THR A O 1
ATOM 5076 N N . PHE A 1 641 ? -7.850 24.176 12.434 1.00 95.56 641 PHE A N 1
ATOM 5077 C CA . PHE A 1 641 ? -6.610 24.533 13.126 1.00 95.56 641 PHE A CA 1
ATOM 5078 C C . PHE A 1 641 ? -5.657 25.397 12.281 1.00 95.56 641 PHE A C 1
ATOM 5080 O O . PHE A 1 641 ? -4.513 25.604 12.679 1.00 95.56 641 PHE A O 1
ATOM 5087 N N . ASN A 1 642 ? -6.096 25.892 11.114 1.00 92.94 642 ASN A N 1
ATOM 5088 C CA . ASN A 1 642 ? -5.284 26.683 10.179 1.00 92.94 642 ASN A CA 1
ATOM 5089 C C . ASN A 1 642 ? -3.911 26.043 9.849 1.00 92.94 642 ASN A C 1
ATOM 5091 O O . ASN A 1 642 ? -2.904 26.719 9.633 1.00 92.94 642 ASN A O 1
ATOM 5095 N N . ALA A 1 643 ? -3.859 24.709 9.799 1.00 92.31 643 ALA A N 1
ATOM 5096 C CA . ALA A 1 643 ? -2.637 23.930 9.606 1.00 92.31 643 ALA A CA 1
ATOM 5097 C C . ALA A 1 643 ? -2.299 23.693 8.119 1.00 92.31 643 ALA A C 1
ATOM 5099 O O . ALA A 1 643 ? -1.418 22.895 7.798 1.00 92.31 643 ALA A O 1
ATOM 5100 N N . ALA A 1 644 ? -2.976 24.376 7.189 1.00 91.62 644 ALA A N 1
ATOM 5101 C CA . ALA A 1 644 ? -2.827 24.154 5.749 1.00 91.62 644 ALA A CA 1
ATOM 5102 C C . ALA A 1 644 ? -1.381 24.348 5.257 1.00 91.62 644 ALA A C 1
ATOM 5104 O O . ALA A 1 644 ? -0.877 23.524 4.498 1.00 91.62 644 ALA A O 1
ATOM 5105 N N . ASN A 1 645 ? -0.687 25.391 5.725 1.00 92.31 645 ASN A N 1
ATOM 5106 C CA . ASN A 1 645 ? 0.708 25.649 5.343 1.00 92.31 645 ASN A CA 1
ATOM 5107 C C . ASN A 1 645 ? 1.677 24.612 5.925 1.00 92.31 645 ASN A C 1
ATOM 5109 O O . ASN A 1 645 ? 2.620 24.208 5.249 1.00 92.31 645 ASN A O 1
ATOM 5113 N N . PHE A 1 646 ? 1.436 24.170 7.162 1.00 90.75 646 PHE A N 1
ATOM 5114 C CA . PHE A 1 646 ? 2.225 23.118 7.800 1.00 90.75 646 PHE A CA 1
ATOM 5115 C C . PHE A 1 646 ? 2.101 21.805 7.022 1.00 90.75 646 PHE A C 1
ATOM 5117 O O . PHE A 1 646 ? 3.105 21.233 6.602 1.00 90.75 646 PHE A O 1
ATOM 5124 N N . ASN A 1 647 ? 0.865 21.395 6.736 1.00 91.12 647 ASN A N 1
ATOM 5125 C CA . ASN A 1 647 ? 0.586 20.172 5.996 1.00 91.12 647 ASN A CA 1
ATOM 5126 C C . ASN A 1 647 ? 1.106 20.233 4.551 1.00 91.12 647 ASN A C 1
ATOM 5128 O O . ASN A 1 647 ? 1.651 19.258 4.036 1.00 91.12 647 ASN A O 1
ATOM 5132 N N . LYS A 1 648 ? 1.003 21.406 3.909 1.00 92.31 648 LYS A N 1
ATOM 5133 C CA . LYS A 1 648 ? 1.604 21.666 2.598 1.00 92.31 648 LYS A CA 1
ATOM 5134 C C . LYS A 1 648 ? 3.120 21.463 2.627 1.00 92.31 648 LYS A C 1
ATOM 5136 O O . LYS A 1 648 ? 3.637 20.823 1.723 1.00 92.31 648 LYS A O 1
ATOM 5141 N N . LYS A 1 649 ? 3.825 21.973 3.643 1.00 91.12 649 LYS A N 1
ATOM 5142 C CA . LYS A 1 649 ? 5.285 21.834 3.745 1.00 91.12 649 LYS A CA 1
ATOM 5143 C C . LYS A 1 649 ? 5.712 20.371 3.890 1.00 91.12 649 LYS A C 1
ATOM 5145 O O . LYS A 1 649 ? 6.627 19.944 3.196 1.00 91.12 649 LYS A O 1
ATOM 5150 N N . ILE A 1 650 ? 5.018 19.595 4.728 1.00 88.38 650 ILE A N 1
ATOM 5151 C CA . ILE A 1 650 ? 5.262 18.146 4.854 1.00 88.38 650 ILE A CA 1
ATOM 5152 C C . ILE A 1 650 ? 5.060 17.460 3.501 1.00 88.38 650 ILE A C 1
ATOM 5154 O O . ILE A 1 650 ? 5.919 16.705 3.044 1.00 88.38 650 ILE A O 1
ATOM 5158 N N . TRP A 1 651 ? 3.949 17.765 2.829 1.00 88.81 651 TRP A N 1
ATOM 5159 C CA . TRP A 1 651 ? 3.665 17.218 1.508 1.00 88.81 651 TRP A CA 1
ATOM 5160 C C . TRP A 1 651 ? 4.739 17.605 0.477 1.00 88.81 651 TRP A C 1
ATOM 5162 O O . TRP A 1 651 ? 5.191 16.744 -0.274 1.00 88.81 651 TRP A O 1
ATOM 5172 N N . GLU A 1 652 ? 5.197 18.862 0.467 1.00 90.38 652 GLU A N 1
ATOM 5173 C CA . GLU A 1 652 ? 6.277 19.341 -0.406 1.00 90.38 652 GLU A CA 1
ATOM 5174 C C . GLU A 1 652 ? 7.589 18.601 -0.135 1.00 90.38 652 GLU A C 1
ATOM 5176 O O . GLU A 1 652 ? 8.240 18.170 -1.081 1.00 90.38 652 GLU A O 1
ATOM 5181 N N . GLU A 1 653 ? 7.968 18.390 1.125 1.00 86.19 653 GLU A N 1
ATOM 5182 C CA . GLU A 1 653 ? 9.175 17.637 1.484 1.00 86.19 653 GLU A CA 1
ATOM 5183 C C . GLU A 1 653 ? 9.097 16.178 1.002 1.00 86.19 653 GLU A C 1
ATOM 5185 O O . GLU A 1 653 ? 10.042 15.671 0.386 1.00 86.19 653 GLU A O 1
ATOM 5190 N N . MET A 1 654 ? 7.956 15.511 1.206 1.00 81.19 654 MET A N 1
ATOM 5191 C CA . MET A 1 654 ? 7.721 14.154 0.698 1.00 81.19 654 MET A CA 1
ATOM 5192 C C . MET A 1 654 ? 7.768 14.113 -0.834 1.00 81.19 654 MET A C 1
ATOM 5194 O O . MET A 1 654 ? 8.414 13.238 -1.420 1.00 81.19 654 MET A O 1
ATOM 5198 N N . PHE A 1 655 ? 7.135 15.083 -1.493 1.00 84.94 655 PHE A N 1
ATOM 5199 C CA . PHE A 1 655 ? 7.087 15.170 -2.947 1.00 84.94 655 PHE A CA 1
ATOM 5200 C C . PHE A 1 655 ? 8.457 15.492 -3.557 1.00 84.94 655 PHE A C 1
ATOM 5202 O O . PHE A 1 655 ? 8.849 14.864 -4.537 1.00 84.94 655 PHE A O 1
ATOM 5209 N N . ILE A 1 656 ? 9.238 16.395 -2.956 1.00 85.56 656 ILE A N 1
ATOM 5210 C CA . ILE A 1 656 ? 10.609 16.714 -3.382 1.00 85.56 656 ILE A CA 1
ATOM 5211 C C . ILE A 1 656 ? 11.509 15.485 -3.243 1.00 85.56 656 ILE A C 1
ATOM 5213 O O . ILE A 1 656 ? 12.307 15.210 -4.141 1.00 85.56 656 ILE A O 1
ATOM 5217 N N . ASN A 1 657 ? 11.376 14.715 -2.160 1.00 78.44 657 ASN A N 1
ATOM 5218 C CA . ASN A 1 657 ? 12.126 13.470 -1.989 1.00 78.44 657 ASN A CA 1
ATOM 5219 C C . ASN A 1 657 ? 11.752 12.438 -3.067 1.00 78.44 657 ASN A C 1
ATOM 5221 O O . ASN A 1 657 ? 12.648 11.865 -3.694 1.00 78.44 657 ASN A O 1
ATOM 5225 N N . LYS A 1 658 ? 10.453 12.275 -3.362 1.00 77.44 658 LYS A N 1
ATOM 5226 C CA . LYS A 1 658 ? 9.963 11.449 -4.481 1.00 77.44 658 LYS A CA 1
ATOM 5227 C C . LYS A 1 658 ? 10.539 11.923 -5.821 1.00 77.44 658 LYS A C 1
ATOM 5229 O O . LYS A 1 658 ? 11.087 11.116 -6.568 1.00 77.44 658 LYS A O 1
ATOM 5234 N N . LEU A 1 659 ? 10.506 13.226 -6.106 1.00 79.69 659 LEU A N 1
ATOM 5235 C CA . LEU A 1 659 ? 11.053 13.806 -7.337 1.00 79.69 659 LEU A CA 1
ATOM 5236 C C . LEU A 1 659 ? 12.570 13.658 -7.446 1.00 79.69 659 LEU A C 1
ATOM 5238 O O . LEU A 1 659 ? 13.070 13.358 -8.523 1.00 79.69 659 LEU A O 1
ATOM 5242 N N . ARG A 1 660 ? 13.326 13.830 -6.359 1.00 80.06 660 ARG A N 1
ATOM 5243 C CA . ARG A 1 660 ? 14.784 13.641 -6.362 1.00 80.06 660 ARG A CA 1
ATOM 5244 C C . ARG A 1 660 ? 15.145 12.197 -6.715 1.00 80.06 660 ARG A C 1
ATOM 5246 O O . ARG A 1 660 ? 16.109 11.972 -7.447 1.00 80.06 660 ARG A O 1
ATOM 5253 N N . ASN A 1 661 ? 14.358 11.238 -6.235 1.00 72.56 661 ASN A N 1
ATOM 5254 C CA . ASN A 1 661 ? 14.519 9.821 -6.546 1.00 72.56 661 ASN A CA 1
ATOM 5255 C C . ASN A 1 661 ? 14.145 9.511 -8.003 1.00 72.56 661 ASN A C 1
ATOM 5257 O O . ASN A 1 661 ? 14.934 8.895 -8.724 1.00 72.56 661 ASN A O 1
ATOM 5261 N N . LEU A 1 662 ? 12.998 10.016 -8.465 1.00 74.75 662 LEU A N 1
ATOM 5262 C CA . LEU A 1 662 ? 12.569 9.894 -9.860 1.00 74.75 662 LEU A CA 1
ATOM 5263 C C . LEU A 1 662 ? 13.581 10.529 -10.818 1.00 74.75 662 LEU A C 1
ATOM 5265 O O . LEU A 1 662 ? 13.972 9.890 -11.787 1.00 74.75 662 LEU A O 1
ATOM 5269 N N . ASN A 1 663 ? 14.082 11.727 -10.519 1.00 77.38 663 ASN A N 1
ATOM 5270 C CA . ASN A 1 663 ? 15.072 12.418 -11.344 1.00 77.38 663 ASN A CA 1
ATOM 5271 C C . ASN A 1 663 ? 16.380 11.636 -11.447 1.00 77.38 663 ASN A C 1
ATOM 5273 O O . ASN A 1 663 ? 16.949 11.570 -12.527 1.00 77.38 663 ASN A O 1
ATOM 5277 N N . LYS A 1 664 ? 16.851 10.990 -10.372 1.00 77.56 664 LYS A N 1
ATOM 5278 C CA . LYS A 1 664 ? 18.032 10.112 -10.455 1.00 77.56 664 LYS A CA 1
ATOM 5279 C C . LYS A 1 664 ? 17.802 8.936 -11.413 1.00 77.56 664 LYS A C 1
ATOM 5281 O O . LYS A 1 664 ? 18.660 8.667 -12.250 1.00 77.56 664 LYS A O 1
ATOM 5286 N N . SER A 1 665 ? 16.640 8.284 -11.329 1.00 74.06 665 SER A N 1
ATOM 5287 C CA . SER A 1 665 ? 16.257 7.193 -12.240 1.00 74.06 665 SER A CA 1
ATOM 5288 C C . SER A 1 665 ? 16.122 7.676 -13.692 1.00 74.06 665 SER A C 1
ATOM 5290 O O . SER A 1 665 ? 16.689 7.082 -14.611 1.00 74.06 665 SER A O 1
ATOM 5292 N N . ILE A 1 666 ? 15.456 8.815 -13.903 1.00 79.56 666 ILE A N 1
ATOM 5293 C CA . ILE A 1 666 ? 15.297 9.450 -15.217 1.00 79.56 666 ILE A CA 1
ATOM 5294 C C . ILE A 1 666 ? 16.656 9.839 -15.800 1.00 79.56 666 ILE A C 1
ATOM 5296 O O . ILE A 1 666 ? 16.877 9.615 -16.987 1.00 79.56 666 ILE A O 1
ATOM 5300 N N . THR A 1 667 ? 17.584 10.366 -15.000 1.00 80.50 667 THR A N 1
ATOM 5301 C CA . THR A 1 667 ? 18.932 10.714 -15.466 1.00 80.50 667 THR A CA 1
ATOM 5302 C C . THR A 1 667 ? 19.681 9.477 -15.944 1.00 80.50 667 THR A C 1
ATOM 5304 O O . THR A 1 667 ? 20.248 9.511 -17.029 1.00 80.50 667 THR A O 1
ATOM 5307 N N . ILE A 1 668 ? 19.635 8.358 -15.215 1.00 79.44 668 ILE A N 1
ATOM 5308 C CA . ILE A 1 668 ? 20.267 7.102 -15.662 1.00 79.44 668 ILE A CA 1
ATOM 5309 C C . ILE A 1 668 ? 19.649 6.600 -16.958 1.00 79.44 668 ILE A C 1
ATOM 5311 O O . ILE A 1 668 ? 20.375 6.217 -17.877 1.00 79.44 668 ILE A O 1
ATOM 5315 N N . ASN A 1 669 ? 18.319 6.625 -17.053 1.00 78.94 669 ASN A N 1
ATOM 5316 C CA . ASN A 1 669 ? 17.626 6.234 -18.275 1.00 78.94 669 ASN A CA 1
ATOM 5317 C C . ASN A 1 669 ? 17.996 7.166 -19.437 1.00 78.94 669 ASN A C 1
ATOM 5319 O O . ASN A 1 669 ? 18.248 6.695 -20.540 1.00 78.94 669 ASN A O 1
ATOM 5323 N N . SER A 1 670 ? 18.116 8.471 -19.193 1.00 83.06 670 SER A N 1
ATOM 5324 C CA . SER A 1 670 ? 18.475 9.471 -20.207 1.00 83.06 670 SER A CA 1
ATOM 5325 C C . SER A 1 670 ? 19.925 9.339 -20.667 1.00 83.06 670 SER A C 1
ATOM 5327 O O . SER A 1 670 ? 20.191 9.407 -21.865 1.00 83.06 670 SER A O 1
ATOM 5329 N N . VAL A 1 671 ? 20.863 9.096 -19.747 1.00 85.31 671 VAL A N 1
ATOM 5330 C CA . VAL A 1 671 ? 22.267 8.795 -20.066 1.00 85.31 671 VAL A CA 1
ATOM 5331 C C . VAL A 1 671 ? 22.360 7.498 -20.869 1.00 85.31 671 VAL A C 1
ATOM 5333 O O . VAL A 1 671 ? 23.017 7.476 -21.907 1.00 85.31 671 VAL A O 1
ATOM 5336 N N . SER A 1 672 ? 21.641 6.449 -20.459 1.00 82.25 672 SER A N 1
ATOM 5337 C CA . SER A 1 672 ? 21.601 5.170 -21.184 1.00 82.25 672 SER A CA 1
ATOM 5338 C C . SER A 1 672 ? 21.017 5.345 -22.591 1.00 82.25 672 SER A C 1
ATOM 5340 O O . SER A 1 672 ? 21.599 4.882 -23.567 1.00 82.25 672 SER A O 1
ATOM 5342 N N . ASN A 1 673 ? 19.917 6.090 -22.732 1.00 84.94 673 ASN A N 1
ATOM 5343 C CA . ASN A 1 673 ? 19.296 6.381 -24.028 1.00 84.94 673 ASN A CA 1
ATOM 5344 C C . ASN A 1 673 ? 20.201 7.227 -24.929 1.00 84.94 673 ASN A C 1
ATOM 5346 O O . ASN A 1 673 ? 20.259 7.000 -26.140 1.00 84.94 673 ASN A O 1
ATOM 5350 N N . SER A 1 674 ? 20.941 8.170 -24.347 1.00 89.31 674 SER A N 1
ATOM 5351 C CA . SER A 1 674 ? 21.920 8.986 -25.069 1.00 89.31 674 SER A CA 1
ATOM 5352 C C . SER A 1 674 ? 23.106 8.139 -25.536 1.00 89.31 674 SER A C 1
ATOM 5354 O O . SER A 1 674 ? 23.528 8.271 -26.681 1.00 89.31 674 SER A O 1
ATOM 5356 N N . ALA A 1 675 ? 23.588 7.210 -24.704 1.00 87.19 675 ALA A N 1
ATOM 5357 C CA . ALA A 1 675 ? 24.641 6.261 -25.063 1.00 87.19 675 ALA A CA 1
ATOM 5358 C C . ALA A 1 675 ? 24.200 5.308 -26.188 1.00 87.19 675 ALA A C 1
ATOM 5360 O O . ALA A 1 675 ? 24.942 5.115 -27.149 1.00 87.19 675 ALA A O 1
ATOM 5361 N N . ILE A 1 676 ? 22.969 4.782 -26.131 1.00 86.88 676 ILE A N 1
ATOM 5362 C CA . ILE A 1 676 ? 22.384 3.979 -27.218 1.00 86.88 676 ILE A CA 1
ATOM 5363 C C . ILE A 1 676 ? 22.281 4.817 -28.498 1.00 86.88 676 ILE A C 1
ATOM 5365 O O . ILE A 1 676 ? 22.637 4.341 -29.570 1.00 86.88 676 ILE A O 1
ATOM 5369 N N . THR A 1 677 ? 21.833 6.070 -28.413 1.00 90.06 677 THR A N 1
ATOM 5370 C CA . THR A 1 677 ? 21.723 6.954 -29.587 1.00 90.06 677 THR A CA 1
ATOM 5371 C C . THR A 1 677 ? 23.095 7.257 -30.194 1.00 90.06 677 THR A C 1
ATOM 5373 O O . THR A 1 677 ? 23.257 7.162 -31.408 1.00 90.06 677 THR A O 1
ATOM 5376 N N . ALA A 1 678 ? 24.105 7.533 -29.367 1.00 89.75 678 ALA A N 1
ATOM 5377 C CA . ALA A 1 678 ? 25.482 7.722 -29.815 1.00 89.75 678 ALA A CA 1
ATOM 5378 C C . ALA A 1 678 ? 26.045 6.454 -30.475 1.00 89.75 678 ALA A C 1
ATOM 5380 O O . ALA A 1 678 ? 26.624 6.540 -31.557 1.00 89.75 678 ALA A O 1
ATOM 5381 N N . MET A 1 679 ? 25.805 5.276 -29.885 1.00 87.50 679 MET A N 1
ATOM 5382 C CA . MET A 1 679 ? 26.142 3.985 -30.490 1.00 87.50 679 MET A CA 1
ATOM 5383 C C . MET A 1 679 ? 25.500 3.847 -31.872 1.00 87.50 679 MET A C 1
ATOM 5385 O O . MET A 1 679 ? 26.194 3.479 -32.817 1.00 87.50 679 MET A O 1
ATOM 5389 N N . LYS A 1 680 ? 24.206 4.161 -32.019 1.00 88.88 680 LYS A N 1
ATOM 5390 C CA . LYS A 1 680 ? 23.507 4.084 -33.312 1.00 88.88 680 LYS A CA 1
ATOM 5391 C C . LYS A 1 680 ? 24.175 4.977 -34.358 1.00 88.88 680 LYS A C 1
ATOM 5393 O O . LYS A 1 680 ? 24.525 4.489 -35.428 1.00 88.88 680 LYS A O 1
ATOM 5398 N N . THR A 1 681 ? 24.413 6.247 -34.034 1.00 90.62 681 THR A N 1
ATOM 5399 C CA . THR A 1 681 ? 25.038 7.209 -34.955 1.00 90.62 681 THR A CA 1
ATOM 5400 C C . THR A 1 681 ? 26.463 6.805 -35.332 1.00 90.62 681 THR A C 1
ATOM 5402 O O . THR A 1 681 ? 26.821 6.863 -36.507 1.00 90.62 681 THR A O 1
ATOM 5405 N N . LEU A 1 682 ? 27.268 6.345 -34.368 1.00 91.06 682 LEU A N 1
ATOM 5406 C CA . LEU A 1 682 ? 28.629 5.872 -34.628 1.00 91.06 682 LEU A CA 1
ATOM 5407 C C . LEU A 1 682 ? 28.639 4.601 -35.479 1.00 91.06 682 LEU A C 1
ATOM 5409 O O . LEU A 1 682 ? 29.418 4.517 -36.423 1.00 91.06 682 LEU A O 1
ATOM 5413 N N . THR A 1 683 ? 27.748 3.644 -35.196 1.00 89.50 683 THR A N 1
ATOM 5414 C CA . THR A 1 683 ? 27.628 2.416 -35.998 1.00 89.50 683 THR A CA 1
ATOM 5415 C C . THR A 1 683 ? 27.293 2.765 -37.444 1.00 89.50 683 THR A C 1
ATOM 5417 O O . THR A 1 683 ? 27.945 2.272 -38.359 1.00 89.50 683 THR A O 1
ATOM 5420 N N . ILE A 1 684 ? 26.319 3.658 -37.654 1.00 90.19 684 ILE A N 1
ATOM 5421 C CA . ILE A 1 684 ? 25.921 4.129 -38.987 1.00 90.19 684 ILE A CA 1
ATOM 5422 C C . ILE A 1 684 ? 27.101 4.811 -39.693 1.00 90.19 684 ILE A C 1
ATOM 5424 O O . ILE A 1 684 ? 27.374 4.507 -40.849 1.00 90.19 684 ILE A O 1
ATOM 5428 N N . ALA A 1 685 ? 27.846 5.683 -39.006 1.00 92.25 685 ALA A N 1
ATOM 5429 C CA . ALA A 1 685 ? 29.001 6.367 -39.589 1.00 92.25 685 ALA A CA 1
ATOM 5430 C C . ALA A 1 685 ? 30.127 5.397 -39.991 1.00 92.25 685 ALA A C 1
ATOM 5432 O O . ALA A 1 685 ? 30.687 5.522 -41.079 1.00 92.25 685 ALA A O 1
ATOM 5433 N N . VAL A 1 686 ? 30.439 4.410 -39.143 1.00 91.19 686 VAL A N 1
ATOM 5434 C CA . VAL A 1 686 ? 31.473 3.396 -39.414 1.00 91.19 686 VAL A CA 1
ATOM 5435 C C . VAL A 1 686 ? 31.059 2.486 -40.568 1.00 91.19 686 VAL A C 1
ATOM 5437 O O . VAL A 1 686 ? 31.855 2.253 -41.478 1.00 91.19 686 VAL A O 1
ATOM 5440 N N . VAL A 1 687 ? 29.813 2.002 -40.562 1.00 91.19 687 VAL A N 1
ATOM 5441 C CA . VAL A 1 687 ? 29.280 1.143 -41.628 1.00 91.19 687 VAL A CA 1
ATOM 5442 C C . VAL A 1 687 ? 29.247 1.892 -42.955 1.00 91.19 687 VAL A C 1
ATOM 5444 O O . VAL A 1 687 ? 29.737 1.361 -43.947 1.00 91.19 687 VAL A O 1
ATOM 5447 N N . LEU A 1 688 ? 28.748 3.131 -42.981 1.00 92.00 688 LEU A N 1
ATOM 5448 C CA . LEU A 1 688 ? 28.728 3.951 -44.191 1.00 92.00 688 LEU A CA 1
ATOM 5449 C C . LEU A 1 688 ? 30.142 4.275 -44.686 1.00 92.00 688 LEU A C 1
ATOM 5451 O O . LEU A 1 688 ? 30.396 4.199 -45.886 1.00 92.00 688 LEU A O 1
ATOM 5455 N N . GLY A 1 689 ? 31.071 4.605 -43.784 1.00 92.62 689 GLY A N 1
ATOM 5456 C CA . GLY A 1 689 ? 32.463 4.891 -44.128 1.00 92.62 689 GLY A CA 1
ATOM 5457 C C . GLY A 1 689 ? 33.152 3.690 -44.774 1.00 92.62 689 GLY A C 1
ATOM 5458 O O . GLY A 1 689 ? 33.723 3.814 -45.856 1.00 92.62 689 GLY A O 1
ATOM 5459 N N . TYR A 1 690 ? 33.033 2.507 -44.167 1.00 91.88 690 TYR A N 1
ATOM 5460 C CA . TYR A 1 690 ? 33.613 1.288 -44.729 1.00 91.88 690 TYR A CA 1
ATOM 5461 C C . TYR A 1 690 ? 32.901 0.840 -46.013 1.00 91.88 690 TYR A C 1
ATOM 5463 O O . TYR A 1 690 ? 33.565 0.469 -46.978 1.00 91.88 690 TYR A O 1
ATOM 5471 N N . ALA A 1 691 ? 31.569 0.940 -46.076 1.00 91.44 691 ALA A N 1
ATOM 5472 C CA . ALA A 1 691 ? 30.815 0.675 -47.302 1.00 91.44 691 ALA A CA 1
ATOM 5473 C C . ALA A 1 691 ? 31.244 1.618 -48.438 1.00 91.44 691 ALA A C 1
ATOM 5475 O O . ALA A 1 691 ? 31.416 1.179 -49.569 1.00 91.44 691 ALA A O 1
ATOM 5476 N N . SER A 1 692 ? 31.519 2.889 -48.138 1.00 90.00 692 SER A N 1
ATOM 5477 C CA . SER A 1 692 ? 32.038 3.845 -49.123 1.00 90.00 692 SER A CA 1
ATOM 5478 C C . SER A 1 692 ? 33.440 3.463 -49.614 1.00 90.00 692 SER A C 1
ATOM 5480 O O . SER A 1 692 ? 33.719 3.583 -50.802 1.00 90.00 692 SER A O 1
ATOM 5482 N N . MET A 1 693 ? 34.319 2.950 -48.742 1.00 90.62 693 MET A N 1
ATOM 5483 C CA . MET A 1 693 ? 35.637 2.434 -49.151 1.00 90.62 693 MET A CA 1
ATOM 5484 C C . MET A 1 693 ? 35.523 1.187 -50.043 1.00 90.62 693 MET A C 1
ATOM 5486 O O . MET A 1 693 ? 36.268 1.052 -51.016 1.00 90.62 693 MET A O 1
ATOM 5490 N N . LEU A 1 694 ? 34.574 0.292 -49.751 1.00 90.31 694 LEU A N 1
ATOM 5491 C CA . LEU A 1 694 ? 34.268 -0.860 -50.605 1.00 90.31 694 LEU A CA 1
ATOM 5492 C C . LEU A 1 694 ? 33.686 -0.435 -51.962 1.00 90.31 694 LEU A C 1
ATOM 5494 O O . LEU A 1 694 ? 34.022 -1.022 -52.988 1.00 90.31 694 LEU A O 1
ATOM 5498 N N . ALA A 1 695 ? 32.865 0.616 -51.985 1.00 90.19 695 ALA A N 1
ATOM 5499 C CA . ALA A 1 695 ? 32.335 1.175 -53.223 1.00 90.19 695 ALA A CA 1
ATOM 5500 C C . ALA A 1 695 ? 33.437 1.833 -54.070 1.00 90.19 695 ALA A C 1
ATOM 5502 O O . ALA A 1 695 ? 33.503 1.611 -55.273 1.00 90.19 695 ALA A O 1
ATOM 5503 N N . LEU A 1 696 ? 34.364 2.575 -53.449 1.00 91.69 696 LEU A N 1
ATOM 5504 C CA . LEU A 1 696 ? 35.525 3.165 -54.136 1.00 91.69 696 LEU A CA 1
ATOM 5505 C C . LEU A 1 696 ? 36.490 2.113 -54.703 1.00 91.69 696 LEU A C 1
ATOM 5507 O O . LEU A 1 696 ? 37.171 2.374 -55.692 1.00 91.69 696 LEU A O 1
ATOM 5511 N N . SER A 1 697 ? 36.558 0.934 -54.080 1.00 89.25 697 SER A N 1
ATOM 5512 C CA . SER A 1 697 ? 37.334 -0.211 -54.574 1.00 89.25 697 SER A CA 1
ATOM 5513 C C . SER A 1 697 ? 36.566 -1.083 -55.577 1.00 89.25 697 SER A C 1
ATOM 5515 O O . SER A 1 697 ? 37.103 -2.095 -56.023 1.00 89.25 697 SER A O 1
ATOM 5517 N N . ASN A 1 698 ? 35.352 -0.678 -55.976 1.00 85.69 698 ASN A N 1
ATOM 5518 C CA . ASN A 1 698 ? 34.451 -1.405 -56.876 1.00 85.69 698 ASN A CA 1
ATOM 5519 C C . ASN A 1 698 ? 34.085 -2.827 -56.397 1.00 85.69 698 ASN A C 1
ATOM 5521 O O . ASN A 1 698 ? 33.729 -3.675 -57.214 1.00 85.69 698 ASN A O 1
ATOM 5525 N N . GLU A 1 699 ? 34.156 -3.109 -55.089 1.00 86.69 699 GLU A N 1
ATOM 5526 C CA . GLU A 1 699 ? 33.690 -4.388 -54.529 1.00 86.69 699 GLU A CA 1
ATOM 5527 C C . GLU A 1 699 ? 32.161 -4.436 -54.363 1.00 86.69 699 GLU A C 1
ATOM 5529 O O . GLU A 1 699 ? 31.583 -5.522 -54.384 1.00 86.69 699 GLU A O 1
ATOM 5534 N N . ILE A 1 700 ? 31.516 -3.278 -54.182 1.00 91.12 700 ILE A N 1
ATOM 5535 C CA . ILE A 1 700 ? 30.056 -3.119 -54.076 1.00 91.12 700 ILE A CA 1
ATOM 5536 C C . ILE A 1 700 ? 29.594 -1.889 -54.864 1.00 91.12 700 ILE A C 1
ATOM 5538 O O . ILE A 1 700 ? 30.380 -0.964 -55.077 1.00 91.12 700 ILE A O 1
ATOM 5542 N N . SER A 1 701 ? 28.323 -1.841 -55.268 1.00 90.44 701 SER A N 1
ATOM 5543 C CA . SER A 1 701 ? 27.758 -0.638 -55.898 1.00 90.44 701 SER A CA 1
ATOM 5544 C C . SER A 1 701 ? 27.455 0.471 -54.877 1.00 90.44 701 SER A C 1
ATOM 5546 O O . SER A 1 701 ? 27.350 0.242 -53.666 1.00 90.44 701 SER A O 1
ATOM 5548 N N . ILE A 1 702 ? 27.270 1.703 -55.365 1.00 89.56 702 ILE A N 1
ATOM 5549 C CA . ILE A 1 702 ? 26.840 2.837 -54.530 1.00 89.56 702 ILE A CA 1
ATOM 5550 C C . ILE A 1 702 ? 25.432 2.567 -53.972 1.00 89.56 702 ILE A C 1
ATOM 5552 O O . ILE A 1 702 ? 25.185 2.804 -52.787 1.00 89.56 702 ILE A O 1
ATOM 5556 N N . GLY A 1 703 ? 24.518 2.028 -54.788 1.00 89.06 703 GLY A N 1
ATOM 5557 C CA . GLY A 1 703 ? 23.177 1.648 -54.350 1.00 89.06 703 GLY A CA 1
ATOM 5558 C C . GLY A 1 703 ? 23.186 0.545 -53.290 1.00 89.06 703 GLY A C 1
ATOM 5559 O O . GLY A 1 703 ? 22.437 0.628 -52.316 1.00 89.06 703 GLY A O 1
ATOM 5560 N N . GLU A 1 704 ? 24.066 -0.451 -53.416 1.00 89.31 704 GLU A N 1
ATOM 5561 C CA . GLU A 1 704 ? 24.260 -1.513 -52.420 1.00 89.31 704 GLU A CA 1
ATOM 5562 C C . GLU A 1 704 ? 24.781 -0.968 -51.092 1.00 89.31 704 GLU A C 1
ATOM 5564 O O . GLU A 1 704 ? 24.257 -1.334 -50.037 1.00 89.31 704 GLU A O 1
ATOM 5569 N N . ALA A 1 705 ? 25.764 -0.064 -51.126 1.00 90.94 705 ALA A N 1
ATOM 5570 C CA . ALA A 1 705 ? 26.295 0.585 -49.930 1.00 90.94 705 ALA A CA 1
ATOM 5571 C C . ALA A 1 705 ? 25.205 1.367 -49.172 1.00 90.94 705 ALA A C 1
ATOM 5573 O O . ALA A 1 705 ? 25.083 1.252 -47.948 1.00 90.94 705 ALA A O 1
ATOM 5574 N N . LEU A 1 706 ? 24.372 2.125 -49.895 1.00 91.25 706 LEU A N 1
ATOM 5575 C CA . LEU A 1 706 ? 23.269 2.898 -49.316 1.00 91.25 706 LEU A CA 1
ATOM 5576 C C . LEU A 1 706 ? 22.152 2.002 -48.767 1.00 91.25 706 LEU A C 1
ATOM 5578 O O . LEU A 1 706 ? 21.664 2.237 -47.657 1.00 91.25 706 LEU A O 1
ATOM 5582 N N . ALA A 1 707 ? 21.777 0.953 -49.500 1.00 91.94 707 ALA A N 1
ATOM 5583 C CA . ALA A 1 707 ? 20.789 -0.018 -49.044 1.00 91.94 707 ALA A CA 1
ATOM 5584 C C . ALA A 1 707 ? 21.262 -0.754 -47.784 1.00 91.94 707 ALA A C 1
ATOM 5586 O O . ALA A 1 707 ? 20.497 -0.886 -46.827 1.00 91.94 707 ALA A O 1
ATOM 5587 N N . PHE A 1 708 ? 22.534 -1.165 -47.735 1.00 91.12 708 PHE A N 1
ATOM 5588 C CA . PHE A 1 708 ? 23.116 -1.797 -46.553 1.00 91.12 708 PHE A CA 1
ATOM 5589 C C . PHE A 1 708 ? 23.066 -0.864 -45.341 1.00 91.12 708 PHE A C 1
ATOM 5591 O O . PHE A 1 708 ? 22.635 -1.270 -44.261 1.00 91.12 708 PHE A O 1
ATOM 5598 N N . ASN A 1 709 ? 23.443 0.405 -45.522 1.00 91.38 709 ASN A N 1
ATOM 5599 C CA . ASN A 1 709 ? 23.395 1.400 -44.454 1.00 91.38 709 ASN A CA 1
ATOM 5600 C C . ASN A 1 709 ? 21.966 1.599 -43.907 1.00 91.38 709 ASN A C 1
ATOM 5602 O O . ASN A 1 709 ? 21.762 1.734 -42.700 1.00 91.38 709 ASN A O 1
ATOM 5606 N N . MET A 1 710 ? 20.956 1.553 -44.778 1.00 92.31 710 MET A N 1
ATOM 5607 C CA . MET A 1 710 ? 19.557 1.668 -44.371 1.00 92.31 710 MET A CA 1
ATOM 5608 C C . MET A 1 710 ? 19.061 0.432 -43.605 1.00 92.31 710 MET A C 1
ATOM 5610 O O . MET A 1 710 ? 18.395 0.577 -42.580 1.00 92.31 710 MET A O 1
ATOM 5614 N N . ILE A 1 711 ? 19.422 -0.782 -44.038 1.00 92.62 711 ILE A N 1
ATOM 5615 C CA . ILE A 1 711 ? 19.105 -2.010 -43.287 1.00 92.62 711 ILE A CA 1
ATOM 5616 C C . ILE A 1 711 ? 19.811 -1.988 -41.921 1.00 92.62 711 ILE A C 1
ATOM 5618 O O . ILE A 1 711 ? 19.201 -2.345 -40.913 1.00 92.62 711 ILE A O 1
ATOM 5622 N N . ALA A 1 712 ? 21.057 -1.505 -41.852 1.00 91.69 712 ALA A N 1
ATOM 5623 C CA . ALA A 1 712 ? 21.787 -1.349 -40.594 1.00 91.69 712 ALA A CA 1
ATOM 5624 C C . ALA A 1 712 ? 21.071 -0.379 -39.635 1.00 91.69 712 ALA A C 1
ATOM 5626 O O . ALA A 1 712 ? 20.928 -0.677 -38.448 1.00 91.69 712 ALA A O 1
ATOM 5627 N N . MET A 1 713 ? 20.537 0.738 -40.144 1.00 91.19 713 MET A N 1
ATOM 5628 C CA . MET A 1 713 ? 19.720 1.671 -39.357 1.00 91.19 713 MET A CA 1
ATOM 5629 C C . MET A 1 713 ? 18.448 1.007 -38.800 1.00 91.19 713 MET A C 1
ATOM 5631 O O . MET A 1 713 ? 18.108 1.205 -37.629 1.00 91.19 713 MET A O 1
ATOM 5635 N N . LEU A 1 714 ? 17.765 0.193 -39.610 1.00 91.75 714 LEU A N 1
ATOM 5636 C CA . LEU A 1 714 ? 16.572 -0.549 -39.189 1.00 91.75 714 LEU A CA 1
ATOM 5637 C C . LEU A 1 714 ? 16.899 -1.613 -38.129 1.00 91.75 714 LEU A C 1
ATOM 5639 O O . LEU A 1 714 ? 16.152 -1.750 -37.161 1.00 91.75 714 LEU A O 1
ATOM 5643 N N . ALA A 1 715 ? 18.033 -2.310 -38.259 1.00 91.69 715 ALA A N 1
ATOM 5644 C CA . ALA A 1 715 ? 18.486 -3.338 -37.319 1.00 91.69 715 ALA A CA 1
ATOM 5645 C C . ALA A 1 715 ? 18.869 -2.775 -35.939 1.00 91.69 715 ALA A C 1
ATOM 5647 O O . ALA A 1 715 ? 18.643 -3.414 -34.912 1.00 91.69 715 ALA A O 1
ATOM 5648 N N . LEU A 1 716 ? 19.417 -1.559 -35.890 1.00 90.38 716 LEU A N 1
ATOM 5649 C CA . LEU A 1 716 ? 19.892 -0.937 -34.652 1.00 90.38 716 LEU A CA 1
ATOM 5650 C C . LEU A 1 716 ? 18.781 -0.580 -33.657 1.00 90.38 716 LEU A C 1
ATOM 5652 O O . LEU A 1 716 ? 19.035 -0.483 -32.455 1.00 90.38 716 LEU A O 1
ATOM 5656 N N . THR A 1 717 ? 17.557 -0.346 -34.131 1.00 89.69 717 THR A N 1
ATOM 5657 C CA . THR A 1 717 ? 16.429 0.019 -33.262 1.00 89.69 717 THR A CA 1
ATOM 5658 C C . THR A 1 717 ? 15.998 -1.115 -32.330 1.00 89.69 717 THR A C 1
ATOM 5660 O O . THR A 1 717 ? 16.087 -0.901 -31.119 1.00 89.69 717 THR A O 1
ATOM 5663 N N . PRO A 1 718 ? 15.612 -2.308 -32.826 1.00 89.94 718 PRO A N 1
ATOM 5664 C CA . PRO A 1 718 ? 15.226 -3.418 -31.957 1.00 89.94 718 PRO A CA 1
ATOM 5665 C C . PRO A 1 718 ? 16.379 -3.891 -31.060 1.00 89.94 718 PRO A C 1
ATOM 5667 O O . PRO A 1 718 ? 16.165 -4.184 -29.887 1.00 89.94 718 PRO A O 1
ATOM 5670 N N . LEU A 1 719 ? 17.624 -3.861 -31.551 1.00 87.06 719 LEU A N 1
ATOM 5671 C CA . LEU A 1 719 ? 18.809 -4.153 -30.732 1.00 87.06 719 LEU A CA 1
ATOM 5672 C C . LEU A 1 719 ? 18.969 -3.168 -29.562 1.00 87.06 719 LEU A C 1
ATOM 5674 O O . LEU A 1 719 ? 19.280 -3.574 -28.444 1.00 87.06 719 LEU A O 1
ATOM 5678 N N . GLY A 1 720 ? 18.716 -1.877 -29.796 1.00 86.44 720 GLY A N 1
ATOM 5679 C CA . GLY A 1 720 ? 18.728 -0.861 -28.743 1.00 86.44 720 GLY A CA 1
ATOM 5680 C C . GLY A 1 720 ? 17.630 -1.064 -27.694 1.00 86.44 720 GLY A C 1
ATOM 5681 O O . GLY A 1 720 ? 17.894 -0.897 -26.506 1.00 86.44 720 GLY A O 1
ATOM 5682 N N . ASN A 1 721 ? 16.426 -1.467 -28.110 1.00 87.38 721 ASN A N 1
ATOM 5683 C CA . ASN A 1 721 ? 15.316 -1.745 -27.193 1.00 87.38 721 ASN A CA 1
ATOM 5684 C C . ASN A 1 721 ? 15.607 -2.958 -26.297 1.00 87.38 721 ASN A C 1
ATOM 5686 O O . ASN A 1 721 ? 15.288 -2.936 -25.110 1.00 87.38 721 ASN A O 1
ATOM 5690 N N . ILE A 1 722 ? 16.284 -3.985 -26.827 1.00 84.25 722 ILE A N 1
ATOM 5691 C CA . ILE A 1 722 ? 16.715 -5.154 -26.043 1.00 84.25 722 ILE A CA 1
ATOM 5692 C C . ILE A 1 722 ? 17.653 -4.740 -24.900 1.00 84.25 722 ILE A C 1
ATOM 5694 O O . ILE A 1 722 ? 17.504 -5.220 -23.778 1.00 84.25 722 ILE A O 1
ATOM 5698 N N . ILE A 1 723 ? 18.572 -3.798 -25.138 1.00 80.06 723 ILE A N 1
ATOM 5699 C CA . ILE A 1 723 ? 19.467 -3.269 -24.092 1.00 80.06 723 ILE A CA 1
ATOM 5700 C C . ILE A 1 723 ? 18.664 -2.563 -22.981 1.00 80.06 723 ILE A C 1
ATOM 5702 O O . ILE A 1 723 ? 19.042 -2.616 -21.811 1.00 80.06 723 ILE A O 1
ATOM 5706 N N . GLN A 1 724 ? 17.523 -1.952 -23.316 1.00 77.88 724 GLN A N 1
ATOM 5707 C CA . GLN A 1 724 ? 16.645 -1.284 -22.350 1.00 77.88 724 GLN A CA 1
ATOM 5708 C C . GLN A 1 724 ? 15.768 -2.246 -21.536 1.00 77.88 724 GLN A C 1
ATOM 5710 O O . GLN A 1 724 ? 15.234 -1.821 -20.515 1.00 77.88 724 GLN A O 1
ATOM 5715 N N . ILE A 1 725 ? 15.657 -3.534 -21.894 1.00 82.25 725 ILE A N 1
ATOM 5716 C CA . ILE A 1 725 ? 14.851 -4.520 -21.141 1.00 82.25 725 ILE A CA 1
ATOM 5717 C C . ILE A 1 725 ? 15.252 -4.569 -19.666 1.00 82.25 725 ILE A C 1
ATOM 5719 O O . ILE A 1 725 ? 14.396 -4.691 -18.791 1.00 82.25 725 ILE A O 1
ATOM 5723 N N . TYR A 1 726 ? 16.549 -4.444 -19.372 1.00 76.06 726 TYR A N 1
ATOM 5724 C CA . TYR A 1 726 ? 17.036 -4.435 -17.993 1.00 76.06 726 TYR A CA 1
ATOM 5725 C C . TYR A 1 726 ? 16.369 -3.332 -17.158 1.00 76.06 726 TYR A C 1
ATOM 5727 O O . TYR A 1 726 ? 16.095 -3.523 -15.971 1.00 76.06 726 TYR A O 1
ATOM 5735 N N . ASN A 1 727 ? 16.041 -2.199 -17.790 1.00 76.12 727 ASN A N 1
ATOM 5736 C CA . ASN A 1 727 ? 15.385 -1.090 -17.119 1.00 76.12 727 ASN A CA 1
ATOM 5737 C C . ASN A 1 727 ? 13.972 -1.443 -16.658 1.00 76.12 727 ASN A C 1
ATOM 5739 O O . ASN A 1 727 ? 13.604 -1.119 -15.525 1.00 76.12 727 ASN A O 1
ATOM 5743 N N . GLU A 1 728 ? 13.236 -2.114 -17.539 1.00 78.69 728 GLU A N 1
ATOM 5744 C CA . GLU A 1 728 ? 11.853 -2.545 -17.357 1.00 78.69 728 GLU A CA 1
ATOM 5745 C C . GLU A 1 728 ? 11.749 -3.701 -16.352 1.00 78.69 728 GLU A C 1
ATOM 5747 O O . GLU A 1 728 ? 10.910 -3.667 -15.454 1.00 78.69 728 GLU A O 1
ATOM 5752 N N . ILE A 1 729 ? 12.654 -4.687 -16.430 1.00 77.31 729 ILE A N 1
ATOM 5753 C CA . ILE A 1 729 ? 12.709 -5.808 -15.475 1.00 77.31 729 ILE A CA 1
ATOM 5754 C C . ILE A 1 729 ? 12.993 -5.301 -14.063 1.00 77.31 729 ILE A C 1
ATOM 5756 O O . ILE A 1 729 ? 12.325 -5.713 -13.120 1.00 77.31 729 ILE A O 1
ATOM 5760 N N . TYR A 1 730 ? 13.960 -4.397 -13.906 1.00 74.88 730 TYR A N 1
ATOM 5761 C CA . TYR A 1 730 ? 14.278 -3.829 -12.598 1.00 74.88 730 TYR A CA 1
ATOM 5762 C C . TYR A 1 730 ? 13.111 -3.004 -12.035 1.00 74.88 730 TYR A C 1
ATOM 5764 O O . TYR A 1 730 ? 12.813 -3.109 -10.850 1.00 74.88 730 TYR A O 1
ATOM 5772 N N . ALA A 1 731 ? 12.429 -2.211 -12.872 1.00 72.88 731 ALA A N 1
ATOM 5773 C CA . ALA A 1 731 ? 11.250 -1.451 -12.446 1.00 72.88 731 ALA A CA 1
ATOM 5774 C C . ALA A 1 731 ? 10.098 -2.375 -12.013 1.00 72.88 731 ALA A C 1
ATOM 5776 O O . ALA A 1 731 ? 9.436 -2.111 -11.010 1.00 72.88 731 ALA A O 1
ATOM 5777 N N . ALA A 1 732 ? 9.887 -3.478 -12.737 1.00 73.12 732 ALA A N 1
ATOM 5778 C CA . ALA A 1 732 ? 8.919 -4.499 -12.362 1.00 73.12 732 ALA A CA 1
ATOM 5779 C C . ALA A 1 732 ? 9.304 -5.220 -11.059 1.00 73.12 732 ALA A C 1
ATOM 5781 O O . ALA A 1 732 ? 8.430 -5.462 -10.232 1.00 73.12 732 ALA A O 1
ATOM 5782 N N . ASP A 1 733 ? 10.583 -5.545 -10.848 1.00 71.56 733 ASP A N 1
ATOM 5783 C CA . ASP A 1 733 ? 11.057 -6.209 -9.624 1.00 71.56 733 ASP A CA 1
ATOM 5784 C C . ASP A 1 733 ? 10.882 -5.313 -8.389 1.00 71.56 733 ASP A C 1
ATOM 5786 O O . ASP A 1 733 ? 10.319 -5.760 -7.389 1.00 71.56 733 ASP A O 1
ATOM 5790 N N . ASP A 1 734 ? 11.261 -4.035 -8.480 1.00 65.19 734 ASP A N 1
ATOM 5791 C CA . ASP A 1 734 ? 11.141 -3.059 -7.388 1.00 65.19 734 ASP A CA 1
ATOM 5792 C C . ASP A 1 734 ? 9.683 -2.894 -6.917 1.00 65.19 734 ASP A C 1
ATOM 5794 O O . ASP A 1 734 ? 9.354 -3.042 -5.733 1.00 65.19 734 ASP A O 1
ATOM 5798 N N . LEU A 1 735 ? 8.773 -2.696 -7.874 1.00 64.56 735 LEU A N 1
ATOM 5799 C CA . LEU A 1 735 ? 7.349 -2.481 -7.610 1.00 64.56 735 LEU A CA 1
ATOM 5800 C C . LEU A 1 735 ? 6.588 -3.783 -7.314 1.00 64.56 735 LEU A C 1
ATOM 5802 O O . LEU A 1 735 ? 5.497 -3.752 -6.744 1.00 64.56 735 LEU A O 1
ATOM 5806 N N . SER A 1 736 ? 7.168 -4.951 -7.622 1.00 66.75 736 SER A N 1
ATOM 5807 C CA . SER A 1 736 ? 6.562 -6.248 -7.286 1.00 66.75 736 SER A CA 1
ATOM 5808 C C . SER A 1 736 ? 6.407 -6.444 -5.779 1.00 66.75 736 SER A C 1
ATOM 5810 O O . SER A 1 736 ? 5.549 -7.213 -5.345 1.00 66.75 736 SER A O 1
ATOM 5812 N N . SER A 1 737 ? 7.201 -5.732 -4.972 1.00 64.44 737 SER A N 1
ATOM 5813 C CA . SER A 1 737 ? 7.120 -5.754 -3.512 1.00 64.44 737 SER A CA 1
ATOM 5814 C C . SER A 1 737 ? 5.724 -5.377 -2.992 1.00 64.44 737 SER A C 1
ATOM 5816 O O . SER A 1 737 ? 5.248 -6.026 -2.063 1.00 64.44 737 SER A O 1
ATOM 5818 N N . GLY A 1 738 ? 5.023 -4.428 -3.627 1.00 65.50 738 GLY A N 1
ATOM 5819 C CA . GLY A 1 738 ? 3.660 -4.026 -3.254 1.00 65.50 738 GLY A CA 1
ATOM 5820 C C . GLY A 1 738 ? 2.639 -5.159 -3.403 1.00 65.50 738 GLY A C 1
ATOM 5821 O O . GLY A 1 738 ? 1.921 -5.488 -2.458 1.00 65.50 738 GLY A O 1
ATOM 5822 N N . LEU A 1 739 ? 2.624 -5.844 -4.551 1.00 69.94 739 LEU A N 1
ATOM 5823 C CA . LEU A 1 739 ? 1.754 -7.012 -4.749 1.00 69.94 739 LEU A CA 1
ATOM 5824 C C . LEU A 1 739 ? 2.188 -8.217 -3.916 1.00 69.94 739 LEU A C 1
ATOM 5826 O O . LEU A 1 739 ? 1.341 -8.931 -3.380 1.00 69.94 739 LEU A O 1
ATOM 5830 N N . ASN A 1 740 ? 3.495 -8.446 -3.778 1.00 69.25 740 ASN A N 1
ATOM 5831 C CA . ASN A 1 740 ? 4.011 -9.531 -2.950 1.00 69.25 740 ASN A CA 1
ATOM 5832 C C . ASN A 1 740 ? 3.589 -9.353 -1.482 1.00 69.25 740 ASN A C 1
ATOM 5834 O O . ASN A 1 740 ? 3.312 -10.354 -0.836 1.00 69.25 740 ASN A O 1
ATOM 5838 N N . LYS A 1 741 ? 3.444 -8.115 -0.978 1.00 69.12 741 LYS A N 1
ATOM 5839 C CA . LYS A 1 741 ? 2.887 -7.827 0.361 1.00 69.12 741 LYS A CA 1
ATOM 5840 C C . LYS A 1 741 ? 1.421 -8.238 0.521 1.00 69.12 741 LYS A C 1
ATOM 5842 O O . LYS A 1 741 ? 0.984 -8.484 1.642 1.00 69.12 741 LYS A O 1
ATOM 5847 N N . ILE A 1 742 ? 0.649 -8.272 -0.565 1.00 76.19 742 ILE A N 1
ATOM 5848 C CA . ILE A 1 742 ? -0.741 -8.750 -0.554 1.00 76.19 742 ILE A CA 1
ATOM 5849 C C . ILE A 1 742 ? -0.757 -10.284 -0.632 1.00 76.19 742 ILE A C 1
ATOM 5851 O O . ILE A 1 742 ? -1.452 -10.933 0.144 1.00 76.19 742 ILE A O 1
ATOM 5855 N N . TYR A 1 743 ? 0.039 -10.876 -1.528 1.00 74.00 743 TYR A N 1
ATOM 5856 C CA . TYR A 1 743 ? 0.074 -12.329 -1.737 1.00 74.00 743 TYR A CA 1
ATOM 5857 C C . TYR A 1 743 ? 0.825 -13.119 -0.658 1.00 74.00 743 TYR A C 1
ATOM 5859 O O . TYR A 1 743 ? 0.589 -14.318 -0.528 1.00 74.00 743 TYR A O 1
ATOM 5867 N N . SER A 1 744 ? 1.721 -12.483 0.101 1.00 70.25 744 SER A N 1
ATOM 5868 C CA . SER A 1 744 ? 2.469 -13.132 1.185 1.00 70.25 744 SER A CA 1
ATOM 5869 C C . SER A 1 744 ? 1.601 -13.468 2.391 1.00 70.25 744 SER A C 1
ATOM 5871 O O . SER A 1 744 ? 1.967 -14.331 3.185 1.00 70.25 744 SER A O 1
ATOM 5873 N N . VAL A 1 745 ? 0.460 -12.795 2.538 1.00 74.88 745 VAL A N 1
ATOM 5874 C CA . VAL A 1 745 ? -0.468 -13.041 3.635 1.00 74.88 745 VAL A CA 1
ATOM 5875 C C . VAL A 1 745 ? -1.457 -14.111 3.210 1.00 74.88 745 VAL A C 1
ATOM 5877 O O . VAL A 1 745 ? -2.096 -14.022 2.157 1.00 74.88 745 VAL A O 1
ATOM 5880 N N . GLU A 1 746 ? -1.564 -15.146 4.036 1.00 76.12 746 GLU A N 1
ATOM 5881 C CA . GLU A 1 746 ? -2.515 -16.219 3.803 1.00 76.12 746 GLU A CA 1
ATOM 5882 C C . GLU A 1 746 ? -3.953 -15.707 3.921 1.00 76.12 746 GLU A C 1
ATOM 5884 O O . GLU A 1 746 ? -4.288 -14.860 4.750 1.00 76.12 746 GLU A O 1
ATOM 5889 N N . SER A 1 747 ? -4.817 -16.250 3.067 1.00 79.06 747 SER A N 1
ATOM 5890 C CA . SER A 1 747 ? -6.249 -15.975 3.105 1.00 79.06 747 SER A CA 1
ATOM 5891 C C . SER A 1 747 ? -6.867 -16.462 4.421 1.00 79.06 747 SER A C 1
ATOM 5893 O O . SER A 1 747 ? -6.573 -17.568 4.878 1.00 79.06 747 SER A O 1
ATOM 5895 N N . GLU A 1 748 ? -7.801 -15.684 4.974 1.00 76.81 748 GLU A N 1
ATOM 5896 C CA . GLU A 1 748 ? -8.635 -16.044 6.130 1.00 76.81 748 GLU A CA 1
ATOM 5897 C C . GLU A 1 748 ? -9.396 -17.361 5.887 1.00 76.81 748 GLU A C 1
ATOM 5899 O O . GLU A 1 748 ? -9.589 -18.176 6.790 1.00 76.81 748 GLU A O 1
ATOM 5904 N N . SER A 1 749 ? -9.771 -17.597 4.625 1.00 66.00 749 SER A N 1
ATOM 5905 C CA . SER A 1 749 ? -10.443 -18.803 4.134 1.00 66.00 749 SER A CA 1
ATOM 5906 C C . SER A 1 749 ? -9.493 -19.669 3.296 1.00 66.00 749 SER A C 1
ATOM 5908 O O . SER A 1 749 ? -9.794 -20.080 2.172 1.00 66.00 749 SER A O 1
ATOM 5910 N N . GLY A 1 750 ? -8.306 -19.946 3.846 1.00 61.69 750 GLY A N 1
ATOM 5911 C CA . GLY A 1 750 ? -7.297 -20.799 3.218 1.00 61.69 750 GLY A CA 1
ATOM 5912 C C . GLY A 1 750 ? -7.792 -22.217 2.875 1.00 61.69 750 GLY A C 1
ATOM 5913 O O . GLY A 1 750 ? -8.909 -22.628 3.195 1.00 61.69 750 GLY A O 1
ATOM 5914 N N . LEU A 1 751 ? -6.929 -23.023 2.244 1.00 56.34 751 LEU A N 1
ATOM 5915 C CA . LEU A 1 751 ? -7.254 -24.389 1.783 1.00 56.34 751 LEU A CA 1
ATOM 5916 C C . LEU A 1 751 ? -7.842 -25.302 2.879 1.00 56.34 751 LEU A C 1
ATOM 5918 O O . LEU A 1 751 ? -8.596 -26.224 2.565 1.00 56.34 751 LEU A O 1
ATOM 5922 N N . ASN A 1 752 ? -7.520 -25.038 4.148 1.00 61.22 752 ASN A N 1
ATOM 5923 C CA . ASN A 1 752 ? -8.051 -25.773 5.294 1.00 61.22 752 ASN A CA 1
ATOM 5924 C C . ASN A 1 752 ? -9.514 -25.431 5.614 1.00 61.22 752 ASN A C 1
ATOM 5926 O O . ASN A 1 752 ? -10.235 -26.321 6.050 1.00 61.22 752 ASN A O 1
ATOM 5930 N N . ASP A 1 753 ? -9.990 -24.205 5.364 1.00 74.25 753 ASP A N 1
ATOM 5931 C CA . ASP A 1 753 ? -11.391 -23.837 5.625 1.00 74.25 753 ASP A CA 1
ATOM 5932 C C . ASP A 1 753 ? -12.337 -24.532 4.633 1.00 74.25 753 ASP A C 1
ATOM 5934 O O . ASP A 1 753 ? -13.377 -25.048 5.029 1.00 74.25 753 ASP A O 1
ATOM 5938 N N . LYS A 1 754 ? -11.920 -24.703 3.367 1.00 70.94 754 LYS A N 1
ATOM 5939 C CA . LYS A 1 754 ? -12.697 -25.444 2.347 1.00 70.94 754 LYS A CA 1
ATOM 5940 C C . LYS A 1 754 ? -12.982 -26.903 2.717 1.00 70.94 754 LYS A C 1
ATOM 5942 O O . LYS A 1 754 ? -13.941 -27.474 2.204 1.00 70.94 754 LYS A O 1
ATOM 5947 N N . LYS A 1 755 ? -12.144 -27.507 3.567 1.00 78.81 755 LYS A N 1
ATOM 5948 C CA . LYS A 1 755 ? -12.294 -28.895 4.033 1.00 78.81 755 LYS A CA 1
ATOM 5949 C C . LYS A 1 755 ? -13.189 -29.024 5.266 1.00 78.81 755 LYS A C 1
ATOM 5951 O O . LYS A 1 755 ? -13.574 -30.141 5.600 1.00 78.81 755 LYS A O 1
ATOM 5956 N N . LYS A 1 756 ? -13.500 -27.921 5.951 1.00 87.12 756 LYS A N 1
ATOM 5957 C CA . LYS A 1 756 ? -14.361 -27.934 7.138 1.00 87.12 756 LYS A CA 1
ATOM 5958 C C . LYS A 1 756 ? -15.818 -28.186 6.735 1.00 87.12 756 LYS A C 1
ATOM 5960 O O . LYS A 1 756 ? -16.197 -27.850 5.616 1.00 87.12 756 LYS A O 1
ATOM 5965 N N . PRO A 1 757 ? -16.649 -28.785 7.598 1.00 89.44 757 PRO A N 1
ATOM 5966 C CA . PRO A 1 757 ? -18.081 -28.905 7.352 1.00 89.44 757 PRO A CA 1
ATOM 5967 C C . PRO A 1 757 ? -18.794 -27.549 7.458 1.00 89.44 757 PRO A C 1
ATOM 5969 O O . PRO A 1 757 ? -18.319 -26.616 8.113 1.00 89.44 757 PRO A O 1
ATOM 5972 N N . ASP A 1 758 ? -19.961 -27.457 6.822 1.00 90.00 758 ASP A N 1
ATOM 5973 C CA . ASP A 1 758 ? -20.911 -26.372 7.070 1.00 90.00 758 ASP A CA 1
ATOM 5974 C C . ASP A 1 758 ? -21.501 -26.499 8.487 1.00 90.00 758 ASP A C 1
ATOM 5976 O O . ASP A 1 758 ? -21.688 -27.603 9.013 1.00 90.00 758 ASP A O 1
ATOM 5980 N N . LEU A 1 759 ? -21.768 -25.359 9.122 1.00 88.88 759 LEU A N 1
ATOM 5981 C CA . LEU A 1 759 ? -22.409 -25.291 10.426 1.00 88.88 759 LEU A CA 1
ATOM 5982 C C . LEU A 1 759 ? -23.920 -25.461 10.242 1.00 88.88 759 LEU A C 1
ATOM 5984 O O . LEU A 1 759 ? -24.545 -24.746 9.467 1.00 88.88 759 LEU A O 1
ATOM 5988 N N . TYR A 1 760 ? -24.496 -26.393 10.994 1.00 87.50 760 TYR A N 1
ATOM 5989 C CA . TYR A 1 760 ? -25.941 -26.569 11.109 1.00 87.50 760 TYR A CA 1
ATOM 5990 C C . TYR A 1 760 ? -26.327 -26.309 12.557 1.00 87.50 760 TYR A C 1
ATOM 5992 O O . TYR A 1 760 ? -25.826 -27.015 13.445 1.00 87.50 760 TYR A O 1
ATOM 6000 N N . LEU A 1 761 ? -27.179 -25.305 12.759 1.00 84.94 761 LEU A N 1
ATOM 6001 C CA . LEU A 1 761 ? -27.723 -24.920 14.056 1.00 84.94 761 LEU A CA 1
ATOM 6002 C C . LEU A 1 761 ? -29.123 -25.508 14.243 1.00 84.94 761 LEU A C 1
ATOM 6004 O O . LEU A 1 761 ? -29.917 -25.596 13.309 1.00 84.94 761 LEU A O 1
ATOM 6008 N N . SER A 1 762 ? -29.393 -25.918 15.471 1.00 79.88 762 SER A N 1
ATOM 6009 C CA . SER A 1 762 ? -30.670 -26.421 15.968 1.00 79.88 762 SER A CA 1
ATOM 6010 C C . SER A 1 762 ? -31.319 -25.440 16.943 1.00 79.88 762 SER A C 1
ATOM 6012 O O . SER A 1 762 ? -32.519 -25.202 16.848 1.00 79.88 762 SER A O 1
ATOM 6014 N N . LYS A 1 763 ? -30.524 -24.861 17.849 1.00 80.56 763 LYS A N 1
ATOM 6015 C CA . LYS A 1 763 ? -30.949 -23.944 18.909 1.00 80.56 763 LYS A CA 1
ATOM 6016 C C . LYS A 1 763 ? -30.124 -22.654 18.931 1.00 80.56 763 LYS A C 1
ATOM 6018 O O . LYS A 1 763 ? -30.616 -21.643 19.389 1.00 80.56 763 LYS A O 1
ATOM 6023 N N . ALA A 1 764 ? -28.925 -22.624 18.360 1.00 87.50 764 ALA A N 1
ATOM 6024 C CA . ALA A 1 764 ? -28.045 -21.453 18.425 1.00 87.50 764 ALA A CA 1
ATOM 6025 C C . ALA A 1 764 ? -27.684 -21.029 19.870 1.00 87.50 764 ALA A C 1
ATOM 6027 O O . ALA A 1 764 ? -27.612 -19.837 20.178 1.00 87.50 764 ALA A O 1
ATOM 6028 N N . ASP A 1 765 ? -27.436 -22.017 20.734 1.00 92.00 765 ASP A N 1
ATOM 6029 C CA . ASP A 1 765 ? -26.847 -21.826 22.062 1.00 92.00 765 ASP A CA 1
ATOM 6030 C C . ASP A 1 765 ? -25.377 -21.392 21.907 1.00 92.00 765 ASP A C 1
ATOM 6032 O O . ASP A 1 765 ? -24.663 -21.932 21.054 1.00 92.00 765 ASP A O 1
ATOM 6036 N N . VAL A 1 766 ? -24.904 -20.445 22.726 1.00 95.25 766 VAL A N 1
ATOM 6037 C CA . VAL A 1 766 ? -23.532 -19.903 22.652 1.00 95.25 766 VAL A CA 1
ATOM 6038 C C . VAL A 1 766 ? -22.780 -20.157 23.956 1.00 95.25 766 VAL A C 1
ATOM 6040 O O . VAL A 1 766 ? -23.237 -19.769 25.029 1.00 95.25 766 VAL A O 1
ATOM 6043 N N . GLU A 1 767 ? -21.589 -20.752 23.872 1.00 95.75 767 GLU A N 1
ATOM 6044 C CA . GLU A 1 767 ? -20.719 -20.986 25.032 1.00 95.75 767 GLU A CA 1
ATOM 6045 C C . GLU A 1 767 ? -19.292 -20.489 24.762 1.00 95.75 767 GLU A C 1
ATOM 6047 O O . GLU A 1 767 ? -18.624 -20.922 23.824 1.00 95.75 767 GLU A O 1
ATOM 6052 N N . PHE A 1 768 ? -18.792 -19.610 25.625 1.00 95.94 768 PHE A N 1
ATOM 6053 C CA . PHE A 1 768 ? -17.383 -19.246 25.720 1.00 95.94 768 PHE A CA 1
ATOM 6054 C C . PHE A 1 768 ? -16.758 -20.035 26.866 1.00 95.94 768 PHE A C 1
ATOM 6056 O O . PHE A 1 768 ? -17.218 -19.925 28.003 1.00 95.94 768 PHE A O 1
ATOM 6063 N N . LYS A 1 769 ? -15.692 -20.791 26.582 1.00 95.56 769 LYS A N 1
ATOM 6064 C CA . LYS A 1 769 ? -15.015 -21.635 27.570 1.00 95.56 769 LYS A CA 1
ATOM 6065 C C . LYS A 1 769 ? -13.539 -21.279 27.696 1.00 95.56 769 LYS A C 1
ATOM 6067 O O . LYS A 1 769 ? -12.736 -21.594 26.815 1.00 95.56 769 LYS A O 1
ATOM 6072 N N . ASN A 1 770 ? -13.182 -20.661 28.821 1.00 94.25 770 ASN A N 1
ATOM 6073 C CA . ASN A 1 770 ? -11.828 -20.227 29.183 1.00 94.25 770 ASN A CA 1
ATOM 6074 C C . ASN A 1 770 ? -11.127 -19.410 28.087 1.00 94.25 770 ASN A C 1
ATOM 6076 O O . ASN A 1 770 ? -9.932 -19.579 27.834 1.00 94.25 770 ASN A O 1
ATOM 6080 N N . VAL A 1 771 ? -11.876 -18.533 27.421 1.00 95.50 771 VAL A N 1
ATOM 6081 C CA . VAL A 1 771 ? -11.383 -17.781 26.268 1.00 95.50 771 VAL A CA 1
ATOM 6082 C C . VAL A 1 771 ? -10.404 -16.703 26.723 1.00 95.50 771 VAL A C 1
ATOM 6084 O O . VAL A 1 771 ? -10.706 -15.910 27.610 1.00 95.50 771 VAL A O 1
ATOM 6087 N N . SER A 1 772 ? -9.216 -16.664 26.130 1.00 93.19 772 SER A N 1
ATOM 6088 C CA . SER A 1 772 ? -8.249 -15.576 26.304 1.00 93.19 772 SER A CA 1
ATOM 6089 C C . SER A 1 772 ? -7.796 -15.056 24.949 1.00 93.19 772 SER A C 1
ATOM 6091 O O . SER A 1 772 ? -7.621 -15.849 24.023 1.00 93.19 772 SER A O 1
ATOM 6093 N N . PHE A 1 773 ? -7.597 -13.744 24.846 1.00 92.06 773 PHE A N 1
ATOM 6094 C CA . PHE A 1 773 ? -7.198 -13.101 23.599 1.00 92.06 773 PHE A CA 1
ATOM 6095 C C . PHE A 1 773 ? -6.421 -11.795 23.822 1.00 92.06 773 PHE A C 1
ATOM 6097 O O . PHE A 1 773 ? -6.800 -10.967 24.662 1.00 92.06 773 PHE A O 1
ATOM 6104 N N . SER A 1 774 ? -5.393 -11.583 23.006 1.00 88.50 774 SER A N 1
ATOM 6105 C CA . SER A 1 774 ? -4.685 -10.321 22.803 1.00 88.50 774 SER A CA 1
ATOM 6106 C C . SER A 1 774 ? -4.564 -10.000 21.303 1.00 88.50 774 SER A C 1
ATOM 6108 O O . SER A 1 774 ? -4.439 -10.892 20.470 1.00 88.50 774 SER A O 1
ATOM 6110 N N . TYR A 1 775 ? -4.616 -8.713 20.923 1.00 80.06 775 TYR A N 1
ATOM 6111 C CA . TYR A 1 775 ? -4.446 -8.326 19.508 1.00 80.06 775 TYR A CA 1
ATOM 6112 C C . TYR A 1 775 ? -3.013 -8.574 19.008 1.00 80.06 775 TYR A C 1
ATOM 6114 O O . TYR A 1 775 ? -2.811 -8.829 17.821 1.00 80.06 775 TYR A O 1
ATOM 6122 N N . GLU A 1 776 ? -2.031 -8.528 19.912 1.00 76.94 776 GLU A N 1
ATOM 6123 C CA . GLU A 1 776 ? -0.632 -8.875 19.655 1.00 76.94 776 GLU A CA 1
ATOM 6124 C C . GLU A 1 776 ? -0.182 -9.950 20.651 1.00 76.94 776 GLU A C 1
ATOM 6126 O O . GLU A 1 776 ? -0.578 -9.899 21.822 1.00 76.94 776 GLU A O 1
ATOM 6131 N N . LYS A 1 777 ? 0.637 -10.912 20.198 1.00 62.88 777 LYS A N 1
ATOM 6132 C CA . LYS A 1 777 ? 1.007 -12.126 20.955 1.00 62.88 777 LYS A CA 1
ATOM 6133 C C . LYS A 1 777 ? 1.645 -11.848 22.333 1.00 62.88 777 LYS A C 1
ATOM 6135 O O . LYS A 1 777 ? 1.464 -12.670 23.222 1.00 62.88 777 LYS A O 1
ATOM 6140 N N . ASP A 1 778 ? 2.249 -10.671 22.536 1.00 60.19 778 ASP A N 1
ATOM 6141 C CA . ASP A 1 778 ? 2.899 -10.256 23.797 1.00 60.19 778 ASP A CA 1
ATOM 6142 C C . ASP A 1 778 ? 2.298 -8.987 24.433 1.00 60.19 778 ASP A C 1
ATOM 6144 O O . ASP A 1 778 ? 2.884 -8.359 25.313 1.00 60.19 778 ASP A O 1
ATOM 6148 N N . SER A 1 779 ? 1.096 -8.593 24.009 1.00 74.00 779 SER A N 1
ATOM 6149 C CA . SER A 1 779 ? 0.392 -7.443 24.593 1.00 74.00 779 SER A CA 1
ATOM 6150 C C . SER A 1 779 ? -0.470 -7.835 25.802 1.00 74.00 779 SER A C 1
ATOM 6152 O O . SER A 1 779 ? -0.777 -9.009 26.028 1.00 74.00 779 SER A O 1
ATOM 6154 N N . LYS A 1 780 ? -0.901 -6.837 26.597 1.00 80.62 780 LYS A N 1
ATOM 6155 C CA . LYS A 1 780 ? -1.853 -7.056 27.703 1.00 80.62 780 LYS A CA 1
ATOM 6156 C C . LYS A 1 780 ? -3.077 -7.797 27.157 1.00 80.62 780 LYS A C 1
ATOM 6158 O O . LYS A 1 780 ? -3.723 -7.327 26.221 1.00 80.62 780 LYS A O 1
ATOM 6163 N N . LYS A 1 781 ? -3.418 -8.932 27.776 1.00 84.62 781 LYS A N 1
ATOM 6164 C CA . LYS A 1 781 ? -4.631 -9.683 27.439 1.00 84.62 781 LYS A CA 1
ATOM 6165 C C . LYS A 1 781 ? -5.851 -8.782 27.560 1.00 84.62 781 LYS A C 1
ATOM 6167 O O . LYS A 1 781 ? -6.117 -8.227 28.625 1.00 84.62 781 LYS A O 1
ATOM 6172 N N . ILE A 1 782 ? -6.584 -8.663 26.461 1.00 91.00 782 ILE A N 1
ATOM 6173 C CA . ILE A 1 782 ? -7.813 -7.870 26.392 1.00 91.00 782 ILE A CA 1
ATOM 6174 C C . ILE A 1 782 ? -8.990 -8.700 26.878 1.00 91.00 782 ILE A C 1
ATOM 6176 O O . ILE A 1 782 ? -9.912 -8.154 27.470 1.00 91.00 782 ILE A O 1
ATOM 6180 N N . ILE A 1 783 ? -8.941 -10.012 26.642 1.00 92.94 783 ILE A N 1
ATOM 6181 C CA . ILE A 1 783 ? -9.867 -10.998 27.189 1.00 92.94 783 ILE A CA 1
ATOM 6182 C C . ILE A 1 783 ? -9.042 -12.023 27.968 1.00 92.94 783 ILE A C 1
ATOM 6184 O O . ILE A 1 783 ? -8.050 -12.544 27.451 1.00 92.94 783 ILE A O 1
ATOM 6188 N N . SER A 1 784 ? -9.447 -12.320 29.201 1.00 92.00 784 SER A N 1
ATOM 6189 C CA . SER A 1 784 ? -8.701 -13.190 30.114 1.00 92.00 784 SER A CA 1
ATOM 6190 C C . SER A 1 784 ? -9.625 -14.227 30.741 1.00 92.00 784 SER A C 1
ATOM 6192 O O . SER A 1 784 ? -10.490 -13.871 31.529 1.00 92.00 784 SER A O 1
ATOM 6194 N N . ASN A 1 785 ? -9.431 -15.514 30.427 1.00 90.75 785 ASN A N 1
ATOM 6195 C CA . ASN A 1 785 ? -10.214 -16.635 30.981 1.00 90.75 785 ASN A CA 1
ATOM 6196 C C . ASN A 1 785 ? -11.738 -16.388 30.994 1.00 90.75 785 ASN A C 1
ATOM 6198 O O . ASN A 1 785 ? -12.433 -16.701 31.963 1.00 90.75 785 ASN A O 1
ATOM 6202 N N . PHE A 1 786 ? -12.258 -15.810 29.918 1.00 94.12 786 PHE A N 1
ATOM 6203 C CA . PHE A 1 786 ? -13.658 -15.444 29.792 1.00 94.12 786 PHE A CA 1
ATOM 6204 C C . PHE A 1 786 ? -14.535 -16.691 29.644 1.00 94.12 786 PHE A C 1
ATOM 6206 O O . PHE A 1 786 ? -14.266 -17.560 28.807 1.00 94.12 786 PHE A O 1
ATOM 6213 N N . ASN A 1 787 ? -15.580 -16.764 30.469 1.00 93.81 787 ASN A N 1
ATOM 6214 C CA . ASN A 1 787 ? -16.565 -17.837 30.477 1.00 93.81 787 ASN A CA 1
ATOM 6215 C C . ASN A 1 787 ? -17.970 -17.231 30.437 1.00 93.81 787 ASN A C 1
ATOM 6217 O O . ASN A 1 787 ? -18.291 -16.368 31.253 1.00 93.81 787 ASN A O 1
ATOM 6221 N N . LEU A 1 788 ? -18.796 -17.679 29.496 1.00 94.38 788 LEU A N 1
ATOM 6222 C CA . LEU A 1 788 ? -20.181 -17.233 29.361 1.00 94.38 788 LEU A CA 1
ATOM 6223 C C . LEU A 1 788 ? -20.994 -18.307 28.646 1.00 94.38 788 LEU A C 1
ATOM 6225 O O . LEU A 1 788 ? -20.580 -18.784 27.595 1.00 94.38 788 LEU A O 1
ATOM 6229 N N . GLN A 1 789 ? -22.164 -18.631 29.184 1.00 94.56 789 GLN A N 1
ATOM 6230 C CA . GLN A 1 789 ? -23.143 -19.503 28.543 1.00 94.56 789 GLN A CA 1
ATOM 6231 C C . GLN A 1 789 ? -24.426 -18.710 28.291 1.00 94.56 789 GLN A C 1
ATOM 6233 O O . GLN A 1 789 ? -24.884 -17.994 29.190 1.00 94.56 789 GLN A O 1
ATOM 6238 N N . VAL A 1 790 ? -24.959 -18.821 27.078 1.00 94.75 790 VAL A N 1
ATOM 6239 C CA . VAL A 1 790 ? -26.174 -18.147 26.610 1.00 94.75 790 VAL A CA 1
ATOM 6240 C C . VAL A 1 790 ? -27.088 -19.171 25.956 1.00 94.75 790 VAL A C 1
ATOM 6242 O O . VAL A 1 790 ? -26.653 -19.915 25.071 1.00 94.75 790 VAL A O 1
ATOM 6245 N N . GLU A 1 791 ? -28.335 -19.215 26.409 1.00 92.62 791 GLU A N 1
ATOM 6246 C CA . GLU A 1 791 ? -29.349 -20.145 25.914 1.00 92.62 791 GLU A CA 1
ATOM 6247 C C . GLU A 1 791 ? -30.077 -19.585 24.681 1.00 92.62 791 GLU A C 1
ATOM 6249 O O . GLU A 1 791 ? -30.115 -18.376 24.438 1.00 92.62 791 GLU A O 1
ATOM 6254 N N . HIS A 1 792 ? -30.671 -20.469 23.880 1.00 90.50 792 HIS A N 1
ATOM 6255 C CA . HIS A 1 792 ? -31.492 -20.085 22.737 1.00 90.50 792 HIS A CA 1
ATOM 6256 C C . HIS A 1 792 ? -32.571 -19.058 23.090 1.00 90.50 792 HIS A C 1
ATOM 6258 O O . HIS A 1 792 ? -33.384 -19.273 23.990 1.00 90.50 792 HIS A O 1
ATOM 6264 N N . GLY A 1 793 ? -32.641 -17.989 22.293 1.00 89.75 793 GLY A N 1
ATOM 6265 C CA . GLY A 1 793 ? -33.684 -16.971 22.425 1.00 89.75 793 GLY A CA 1
ATOM 6266 C C . GLY A 1 793 ? -33.452 -15.990 23.574 1.00 89.75 793 GLY A C 1
ATOM 6267 O O . GLY A 1 793 ? -34.288 -15.117 23.788 1.00 89.75 793 GLY A O 1
ATOM 6268 N N . GLU A 1 794 ? -32.344 -16.127 24.307 1.00 93.25 794 GLU A N 1
ATOM 6269 C CA . GLU A 1 794 ? -32.000 -15.254 25.424 1.00 93.25 794 GLU A CA 1
ATOM 6270 C C . GLU A 1 794 ? -31.519 -13.886 24.917 1.00 93.25 794 GLU A C 1
ATOM 6272 O O . GLU A 1 794 ? -30.660 -13.789 24.029 1.00 93.25 794 GLU A O 1
ATOM 6277 N N . TYR A 1 795 ? -32.059 -12.813 25.503 1.00 94.31 795 TYR A N 1
ATOM 6278 C CA . TYR A 1 795 ? -31.566 -11.458 25.296 1.00 94.31 795 TYR A CA 1
ATOM 6279 C C . TYR A 1 795 ? -30.492 -11.104 26.338 1.00 94.31 795 TYR A C 1
ATOM 6281 O O . TYR A 1 795 ? -30.784 -10.841 27.507 1.00 94.31 795 TYR A O 1
ATOM 6289 N N . VAL A 1 796 ? -29.236 -11.046 25.886 1.00 95.12 796 VAL A N 1
ATOM 6290 C CA . VAL A 1 796 ? -28.066 -10.726 26.709 1.00 95.12 796 VAL A CA 1
ATOM 6291 C C . VAL A 1 796 ? -27.593 -9.288 26.488 1.00 95.12 796 VAL A C 1
ATOM 6293 O O . VAL A 1 796 ? -27.191 -8.911 25.384 1.00 95.12 796 VAL A O 1
ATOM 6296 N N . ALA A 1 797 ? -27.555 -8.494 27.559 1.00 93.88 797 ALA A N 1
ATOM 6297 C CA . ALA A 1 797 ? -26.943 -7.166 27.565 1.00 93.88 797 ALA A CA 1
ATOM 6298 C C . ALA A 1 797 ? -25.514 -7.216 28.127 1.00 93.88 797 ALA A C 1
ATOM 6300 O O . ALA A 1 797 ? -25.295 -7.680 29.245 1.00 93.88 797 ALA A O 1
ATOM 6301 N N . ILE A 1 798 ? -24.539 -6.698 27.376 1.00 93.31 798 ILE A N 1
ATOM 6302 C CA . ILE A 1 798 ? -23.126 -6.650 27.780 1.00 93.31 798 ILE A CA 1
ATOM 6303 C C . ILE A 1 798 ? -22.747 -5.224 28.185 1.00 93.31 798 ILE A C 1
ATOM 6305 O O . ILE A 1 798 ? -22.864 -4.276 27.406 1.00 93.31 798 ILE A O 1
ATOM 6309 N N . LEU A 1 799 ? -22.217 -5.092 29.399 1.00 90.19 799 LEU A N 1
ATOM 6310 C CA . LEU A 1 799 ? -21.826 -3.838 30.032 1.00 90.19 799 LEU A CA 1
ATOM 6311 C C . LEU A 1 799 ? -20.367 -3.850 30.459 1.00 90.19 799 LEU A C 1
ATOM 6313 O O . LEU A 1 799 ? -19.755 -4.895 30.626 1.00 90.19 799 LEU A O 1
ATOM 6317 N N . GLY A 1 800 ? -19.794 -2.667 30.650 1.00 86.62 800 GLY A N 1
ATOM 6318 C CA . GLY A 1 800 ? -18.433 -2.519 31.155 1.00 86.62 800 GLY A CA 1
ATOM 6319 C C . GLY A 1 800 ? -17.818 -1.187 30.761 1.00 86.62 800 GLY A C 1
ATOM 6320 O O . GLY A 1 800 ? -18.343 -0.479 29.897 1.00 86.62 800 GLY A O 1
ATOM 6321 N N . ARG A 1 801 ? -16.671 -0.850 31.347 1.00 82.88 801 ARG A N 1
ATOM 6322 C CA . ARG A 1 801 ? -15.945 0.391 31.030 1.00 82.88 801 ARG A CA 1
ATOM 6323 C C . ARG A 1 801 ? -15.405 0.388 29.598 1.00 82.88 801 ARG A C 1
ATOM 6325 O O . ARG A 1 801 ? -15.274 -0.657 28.957 1.00 82.88 801 ARG A O 1
ATOM 6332 N N . ILE A 1 802 ? -15.095 1.566 29.062 1.00 79.50 802 ILE A N 1
ATOM 6333 C CA . ILE A 1 802 ? -14.359 1.670 27.793 1.00 79.50 802 ILE A CA 1
ATOM 6334 C C . ILE A 1 802 ? -13.042 0.892 27.943 1.00 79.50 802 ILE A C 1
ATOM 6336 O O . ILE A 1 802 ? -12.369 1.016 28.963 1.00 79.50 802 ILE A O 1
ATOM 6340 N N . GLY A 1 803 ? -12.716 0.049 26.962 1.00 79.12 803 GLY A N 1
ATOM 6341 C CA . GLY A 1 803 ? -11.536 -0.822 27.014 1.00 79.12 803 GLY A CA 1
ATOM 6342 C C . GLY A 1 803 ? -11.726 -2.158 27.746 1.00 79.12 803 GLY A C 1
ATOM 6343 O O . GLY A 1 803 ? -10.781 -2.933 27.804 1.00 79.12 803 GLY A O 1
ATOM 6344 N N . SER A 1 804 ? -12.926 -2.489 28.244 1.00 84.06 804 SER A N 1
ATOM 6345 C CA . SER A 1 804 ? -13.187 -3.778 28.916 1.00 84.06 804 SER A CA 1
ATOM 6346 C C . SER A 1 804 ? -13.253 -5.002 27.984 1.00 84.06 804 SER A C 1
ATOM 6348 O O . SER A 1 804 ? -13.487 -6.108 28.460 1.00 84.06 804 SER A O 1
ATOM 6350 N N . GLY A 1 805 ? -13.074 -4.823 26.668 1.00 87.50 805 GLY A N 1
ATOM 6351 C CA . GLY A 1 805 ? -13.044 -5.914 25.682 1.00 87.50 805 GLY A CA 1
ATOM 6352 C C . GLY A 1 805 ? -14.385 -6.274 25.020 1.00 87.50 805 GLY A C 1
ATOM 6353 O O . GLY A 1 805 ? -14.451 -7.268 24.307 1.00 87.50 805 GLY A O 1
ATOM 6354 N N . LYS A 1 806 ? -15.451 -5.478 25.194 1.00 90.94 806 LYS A N 1
ATOM 6355 C CA . LYS A 1 806 ? -16.806 -5.793 24.679 1.00 90.94 806 LYS A CA 1
ATOM 6356 C C . LYS A 1 806 ? -16.849 -6.000 23.156 1.00 90.94 806 LYS A C 1
ATOM 6358 O O . LYS A 1 806 ? -17.250 -7.064 22.699 1.00 90.94 806 LYS A O 1
ATOM 6363 N N . SER A 1 807 ? -16.357 -5.043 22.367 1.00 87.69 807 SER A N 1
ATOM 6364 C CA . SER A 1 807 ? -16.304 -5.187 20.901 1.00 87.69 807 SER A CA 1
ATOM 6365 C C . SER A 1 807 ? -15.327 -6.292 20.467 1.00 87.69 807 SER A C 1
ATOM 6367 O O . SER A 1 807 ? -15.531 -6.951 19.450 1.00 87.69 807 SER A O 1
ATOM 6369 N N . THR A 1 808 ? -14.302 -6.586 21.277 1.00 90.56 808 THR A N 1
ATOM 6370 C CA . THR A 1 808 ? -13.408 -7.732 21.050 1.00 90.56 808 THR A CA 1
ATOM 6371 C C . THR A 1 808 ? -14.157 -9.065 21.162 1.00 90.56 808 THR A C 1
ATOM 6373 O O . THR A 1 808 ? -13.895 -9.960 20.363 1.00 90.56 808 THR A O 1
ATOM 6376 N N . LEU A 1 809 ? -15.136 -9.203 22.068 1.00 91.75 809 LEU A N 1
ATOM 6377 C CA . LEU A 1 809 ? -15.988 -10.401 22.127 1.00 91.75 809 LEU A CA 1
ATOM 6378 C C . LEU A 1 809 ? -16.806 -10.598 20.850 1.00 91.75 809 LEU A C 1
ATOM 6380 O O . LEU A 1 809 ? -16.892 -11.725 20.364 1.00 91.75 809 LEU A O 1
ATOM 6384 N N . ILE A 1 810 ? -17.359 -9.521 20.280 1.00 90.38 810 ILE A N 1
ATOM 6385 C CA . ILE A 1 810 ? -18.056 -9.582 18.983 1.00 90.38 810 ILE A CA 1
ATOM 6386 C C . ILE A 1 810 ? -17.106 -10.110 17.914 1.00 90.38 810 ILE A C 1
ATOM 6388 O O . ILE A 1 810 ? -17.447 -11.021 17.155 1.00 90.38 810 ILE A O 1
ATOM 6392 N N . ASN A 1 811 ? -15.891 -9.567 17.869 1.00 90.12 811 ASN A N 1
ATOM 6393 C CA . ASN A 1 811 ? -14.904 -9.973 16.882 1.00 90.12 811 ASN A CA 1
ATOM 6394 C C . ASN A 1 811 ? -14.473 -11.442 17.051 1.00 90.12 811 ASN A C 1
ATOM 6396 O O . ASN A 1 811 ? -14.209 -12.112 16.055 1.00 90.12 811 ASN A O 1
ATOM 6400 N N . LEU A 1 812 ? -14.444 -11.970 18.278 1.00 92.62 812 LEU A N 1
ATOM 6401 C CA . LEU A 1 812 ? -14.161 -13.384 18.545 1.00 92.62 812 LEU A CA 1
ATOM 6402 C C 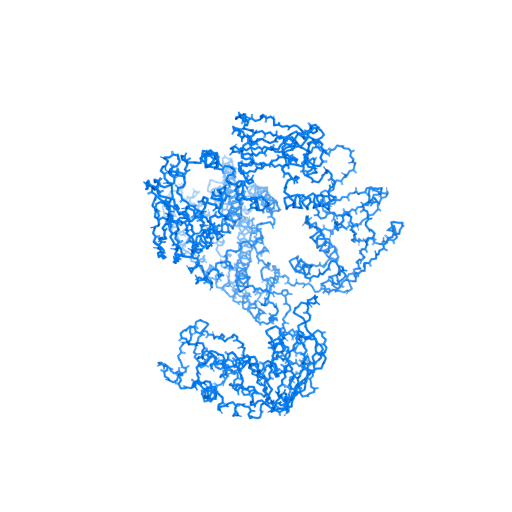. LEU A 1 812 ? -15.339 -14.297 18.165 1.00 92.62 812 LEU A C 1
ATOM 6404 O O . LEU A 1 812 ? -15.131 -15.321 17.517 1.00 92.62 812 LEU A O 1
ATOM 6408 N N . LEU A 1 813 ? -16.577 -13.913 18.495 1.00 92.94 813 LEU A N 1
ATOM 6409 C CA . LEU A 1 813 ? -17.781 -14.690 18.167 1.00 92.94 813 LEU A CA 1
ATOM 6410 C C . LEU A 1 813 ? -18.030 -14.768 16.653 1.00 92.94 813 LEU A C 1
ATOM 6412 O O . LEU A 1 813 ? -18.407 -15.810 16.125 1.00 92.94 813 LEU A O 1
ATOM 6416 N N . THR A 1 814 ? -17.755 -13.677 15.936 1.00 91.56 814 THR A N 1
ATOM 6417 C CA . THR A 1 814 ? -17.814 -13.608 14.462 1.00 91.56 814 THR A CA 1
ATOM 6418 C C . THR A 1 814 ? -16.600 -14.244 13.775 1.00 91.56 814 THR A C 1
ATOM 6420 O O . THR A 1 814 ? -16.523 -14.258 12.539 1.00 91.56 814 THR A O 1
ATOM 6423 N N . ARG A 1 815 ? -15.644 -14.754 14.570 1.00 91.00 815 ARG A N 1
ATOM 6424 C CA . ARG A 1 815 ? -14.353 -15.306 14.139 1.00 91.00 815 ARG A CA 1
ATOM 6425 C C . ARG A 1 815 ? -13.610 -14.353 13.193 1.00 91.00 815 ARG A C 1
ATOM 6427 O O . ARG A 1 815 ? -13.028 -14.767 12.199 1.00 91.00 815 ARG A O 1
ATOM 6434 N N . SER A 1 816 ? -13.672 -13.056 13.492 1.00 87.31 816 SER A N 1
ATOM 6435 C CA . SER A 1 816 ? -12.822 -12.018 12.889 1.00 87.31 816 SER A CA 1
ATOM 6436 C C . SER A 1 816 ? -11.400 -12.067 13.461 1.00 87.31 816 SER A C 1
ATOM 6438 O O . SER A 1 816 ? -10.436 -11.728 12.779 1.00 87.31 816 SER A O 1
ATOM 6440 N N . PHE A 1 817 ? -11.270 -12.551 14.701 1.00 88.19 817 PHE A N 1
ATOM 6441 C CA . PHE A 1 817 ? -10.020 -13.031 15.290 1.00 88.19 817 PHE A CA 1
ATOM 6442 C C . PHE A 1 817 ? -10.247 -14.415 15.902 1.00 88.19 817 PHE A C 1
ATOM 6444 O O . PHE A 1 817 ? -11.373 -14.768 16.257 1.00 88.19 817 PHE A O 1
ATOM 6451 N N . ASN A 1 818 ? -9.175 -15.196 16.028 1.00 87.88 818 ASN A N 1
ATOM 6452 C CA . ASN A 1 818 ? -9.208 -16.462 16.754 1.00 87.88 818 ASN A CA 1
ATOM 6453 C C . ASN A 1 818 ? -8.713 -16.233 18.190 1.00 87.88 818 ASN A C 1
ATOM 6455 O O . ASN A 1 818 ? -7.805 -15.425 18.378 1.00 87.88 818 ASN A O 1
ATOM 6459 N N . PRO A 1 819 ? -9.277 -16.929 19.190 1.00 90.44 819 PRO A N 1
ATOM 6460 C CA . PRO A 1 819 ? -8.782 -16.851 20.559 1.00 90.44 819 PRO A CA 1
ATOM 6461 C C . PRO A 1 819 ? -7.386 -17.482 20.684 1.00 90.44 819 PRO A C 1
ATOM 6463 O O . PRO A 1 819 ? -7.096 -18.477 20.018 1.00 90.44 819 PRO A O 1
ATOM 6466 N N . ASP A 1 820 ? -6.548 -16.951 21.577 1.00 88.75 820 ASP A N 1
ATOM 6467 C CA . ASP A 1 820 ? -5.214 -17.507 21.860 1.00 88.75 820 ASP A CA 1
ATOM 6468 C C . ASP A 1 820 ? -5.307 -18.780 22.706 1.00 88.75 820 ASP A C 1
ATOM 6470 O O . ASP A 1 820 ? -4.522 -19.718 22.561 1.00 88.75 820 ASP A O 1
ATOM 6474 N N . LYS A 1 821 ? -6.267 -18.800 23.640 1.00 90.25 821 LYS A N 1
ATOM 6475 C CA . LYS A 1 821 ? -6.590 -19.947 24.497 1.00 90.25 821 LYS A CA 1
ATOM 6476 C C . LYS A 1 821 ? -8.097 -20.048 24.686 1.00 90.25 821 LYS A C 1
ATOM 6478 O O . LYS A 1 821 ? -8.793 -19.037 24.644 1.00 90.25 821 LYS A O 1
ATOM 6483 N N . GLY A 1 822 ? -8.573 -21.257 24.963 1.00 92.38 822 GLY A N 1
ATOM 6484 C CA . GLY A 1 822 ? -9.998 -21.542 25.124 1.00 92.38 822 GLY A CA 1
ATOM 6485 C C . GLY A 1 822 ? -10.706 -21.781 23.795 1.00 92.38 822 GLY A C 1
ATOM 6486 O O . GLY A 1 822 ? -10.092 -21.780 22.731 1.00 92.38 822 GLY A O 1
ATOM 6487 N N . THR A 1 823 ? -12.008 -22.028 23.873 1.00 94.44 823 THR A N 1
ATOM 6488 C CA . THR A 1 823 ? -12.840 -22.423 22.728 1.00 94.44 823 THR A CA 1
ATOM 6489 C C . THR A 1 823 ? -14.206 -21.761 22.817 1.00 94.44 823 THR A C 1
ATOM 6491 O O . THR A 1 823 ? -14.727 -21.555 23.916 1.00 94.44 823 THR A O 1
ATOM 6494 N N . ILE A 1 824 ? -14.787 -21.448 21.660 1.00 95.75 824 ILE A N 1
ATOM 6495 C CA . ILE A 1 824 ? -16.135 -20.886 21.546 1.00 95.75 824 ILE A CA 1
ATOM 6496 C C . ILE A 1 824 ? -17.001 -21.914 20.822 1.00 95.75 824 ILE A C 1
ATOM 6498 O O . ILE A 1 824 ? -16.632 -22.392 19.747 1.00 95.75 824 ILE A O 1
ATOM 6502 N N . PHE A 1 825 ? -18.143 -22.254 21.408 1.00 94.75 825 PHE A N 1
ATOM 6503 C CA . PHE A 1 825 ? -19.079 -23.229 20.869 1.00 94.75 825 PHE A CA 1
ATOM 6504 C C . PHE A 1 825 ? -20.384 -22.564 20.441 1.00 94.75 825 PHE A C 1
ATOM 6506 O O . PHE A 1 825 ? -20.900 -21.686 21.132 1.00 94.75 825 PHE A O 1
ATOM 6513 N N . LEU A 1 826 ? -20.927 -23.040 19.321 1.00 93.62 826 LEU A N 1
ATOM 6514 C CA . LEU A 1 826 ? -22.312 -22.827 18.909 1.00 93.62 826 LEU A CA 1
ATOM 6515 C C . LEU A 1 826 ? -23.005 -24.188 18.816 1.00 93.62 826 LEU A C 1
ATOM 6517 O O . LEU A 1 826 ? -22.541 -25.049 18.068 1.00 93.62 826 LEU A O 1
ATOM 6521 N N . ASP A 1 827 ? -24.075 -24.414 19.581 1.00 90.44 827 ASP A N 1
ATOM 6522 C CA . ASP A 1 827 ? -24.739 -25.727 19.705 1.00 90.44 827 ASP A CA 1
ATOM 6523 C C . ASP A 1 827 ? -23.749 -26.881 19.972 1.00 90.44 827 ASP A C 1
ATOM 6525 O O . ASP A 1 827 ? -23.769 -27.923 19.310 1.00 90.44 827 ASP A O 1
ATOM 6529 N N . ASN A 1 828 ? -22.830 -26.683 20.924 1.00 88.00 828 ASN A N 1
ATOM 6530 C CA . ASN A 1 828 ? -21.750 -27.624 21.266 1.00 88.00 828 ASN A CA 1
ATOM 6531 C C . ASN A 1 828 ? -20.752 -27.927 20.127 1.00 88.00 828 ASN A C 1
ATOM 6533 O O . ASN A 1 828 ? -19.956 -28.862 20.235 1.00 88.00 828 ASN A O 1
ATOM 6537 N N . LYS A 1 829 ? -20.755 -27.156 19.033 1.00 92.25 829 LYS A N 1
ATOM 6538 C CA . LYS A 1 829 ? -19.768 -27.261 17.947 1.00 92.25 829 LYS A CA 1
ATOM 6539 C C . LYS A 1 829 ? -18.770 -26.120 18.037 1.00 92.25 829 LYS A C 1
ATOM 6541 O O . LYS A 1 829 ? -19.159 -24.957 18.070 1.00 92.25 829 LYS A O 1
ATOM 6546 N N . ASP A 1 830 ? -17.485 -26.454 18.040 1.00 93.12 830 ASP A N 1
ATOM 6547 C CA . ASP A 1 830 ? -16.414 -25.458 18.038 1.00 93.12 830 ASP A CA 1
ATOM 6548 C C . ASP A 1 830 ? -16.437 -24.653 16.729 1.00 93.12 830 ASP A C 1
ATOM 6550 O O . ASP A 1 830 ? -16.315 -25.211 15.630 1.00 93.12 830 ASP A O 1
ATOM 6554 N N . ILE A 1 831 ? -16.562 -23.328 16.843 1.00 92.06 831 ILE A N 1
ATOM 6555 C CA . ILE A 1 831 ? -16.605 -22.418 15.692 1.00 92.06 831 ILE A CA 1
ATOM 6556 C C . ILE A 1 831 ? -15.298 -22.423 14.883 1.00 92.06 831 ILE A C 1
ATOM 6558 O O . ILE A 1 831 ? -15.288 -22.031 13.711 1.00 92.06 831 ILE A O 1
ATOM 6562 N N . SER A 1 832 ? -14.188 -22.880 15.471 1.00 88.69 832 SER A N 1
ATOM 6563 C CA . SER A 1 832 ? -12.900 -23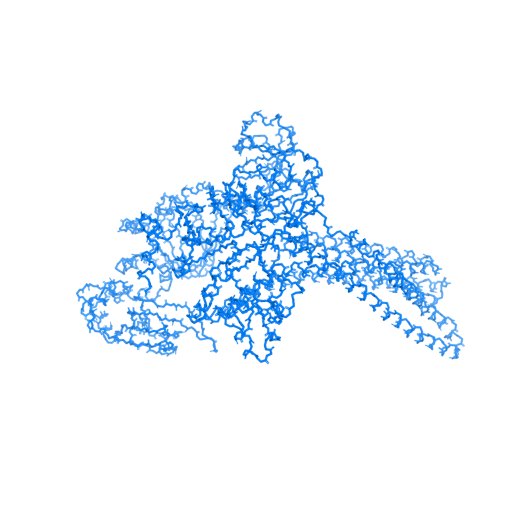.029 14.788 1.00 88.69 832 SER A CA 1
ATOM 6564 C C . SER A 1 832 ? -12.916 -24.162 13.751 1.00 88.69 832 SER A C 1
ATOM 6566 O O . SER A 1 832 ? -12.169 -24.111 12.769 1.00 88.69 832 SER A O 1
ATOM 6568 N N . GLN A 1 833 ? -13.803 -25.150 13.918 1.00 89.44 833 GLN A N 1
ATOM 6569 C CA . GLN A 1 833 ? -13.859 -26.380 13.118 1.00 89.44 833 GLN A CA 1
ATOM 6570 C C . GLN A 1 833 ? -14.882 -26.340 11.978 1.00 89.44 833 GLN A C 1
ATOM 6572 O O . GLN A 1 833 ? -14.977 -27.296 11.214 1.00 89.44 833 GLN A O 1
ATOM 6577 N N . VAL A 1 834 ? -15.621 -25.243 11.816 1.00 90.94 834 VAL A N 1
ATOM 6578 C CA . VAL A 1 834 ? -16.616 -25.070 10.744 1.00 90.94 834 VAL A CA 1
ATOM 6579 C C . VAL A 1 834 ? -16.155 -24.067 9.690 1.00 90.94 834 VAL A C 1
ATOM 6581 O O . VAL A 1 834 ? -15.254 -23.257 9.935 1.00 90.94 834 VAL A O 1
ATOM 6584 N N . LYS A 1 835 ? -16.764 -24.117 8.500 1.00 91.38 835 LYS A N 1
ATOM 6585 C CA . LYS A 1 835 ? -16.532 -23.121 7.444 1.00 91.38 835 LYS A CA 1
ATOM 6586 C C . LYS A 1 835 ? -16.940 -21.728 7.913 1.00 91.38 835 LYS A C 1
ATOM 6588 O O . LYS A 1 835 ? -18.052 -21.531 8.408 1.00 91.38 835 LYS A O 1
ATOM 6593 N N . LEU A 1 836 ? -16.079 -20.745 7.671 1.00 90.12 836 LEU A N 1
ATOM 6594 C CA . LEU A 1 836 ? -16.282 -19.370 8.130 1.00 90.12 836 LEU A CA 1
ATOM 6595 C C . LEU A 1 836 ? -17.502 -18.698 7.483 1.00 90.12 836 LEU A C 1
ATOM 6597 O O . LEU A 1 836 ? -18.275 -18.024 8.160 1.00 90.12 836 LEU A O 1
ATOM 6601 N N . ALA A 1 837 ? -17.706 -18.920 6.181 1.00 89.00 837 ALA A N 1
ATOM 6602 C CA . ALA A 1 837 ? -18.865 -18.391 5.460 1.00 89.00 837 ALA A CA 1
ATOM 6603 C C . ALA A 1 837 ? -20.190 -18.929 6.027 1.00 89.00 837 ALA A C 1
ATOM 6605 O O . ALA A 1 837 ? -21.151 -18.179 6.179 1.00 89.00 837 ALA A O 1
ATOM 6606 N N . SER A 1 838 ? -20.218 -20.214 6.398 1.00 91.19 838 SER A N 1
ATOM 6607 C CA . SER A 1 838 ? -21.384 -20.836 7.026 1.00 91.19 838 SER A CA 1
ATOM 6608 C C . SER A 1 838 ? -21.628 -20.262 8.424 1.00 91.19 838 SER A C 1
ATOM 6610 O O . SER A 1 838 ? -22.750 -19.859 8.716 1.00 91.19 838 SER A O 1
ATOM 6612 N N . LEU A 1 839 ? -20.590 -20.108 9.254 1.00 92.25 839 LEU A N 1
ATOM 6613 C CA . LEU A 1 839 ? -20.697 -19.436 10.557 1.00 92.25 839 LEU A CA 1
ATOM 6614 C C . LEU A 1 839 ? -21.300 -18.026 10.427 1.00 92.25 839 LEU A C 1
ATOM 6616 O O . LEU A 1 839 ? -22.313 -17.730 11.052 1.00 92.25 839 LEU A O 1
ATOM 6620 N N . ARG A 1 840 ? -20.716 -17.177 9.572 1.00 91.88 840 ARG A N 1
ATOM 6621 C CA . ARG A 1 840 ? -21.144 -15.778 9.394 1.00 91.88 840 ARG A CA 1
ATOM 6622 C C . ARG A 1 840 ? -22.550 -15.654 8.800 1.00 91.88 840 ARG A C 1
ATOM 6624 O O . ARG A 1 840 ? -23.232 -14.685 9.096 1.00 91.88 840 ARG A O 1
ATOM 6631 N N . SER A 1 841 ? -23.022 -16.640 8.032 1.00 90.56 841 SER A N 1
ATOM 6632 C CA . SER A 1 841 ? -24.409 -16.649 7.536 1.00 90.56 841 SER A CA 1
ATOM 6633 C C . SER A 1 841 ? -25.465 -16.813 8.639 1.00 90.56 841 SER A C 1
ATOM 6635 O O . SER A 1 841 ? -26.611 -16.422 8.438 1.00 90.56 841 SER A O 1
ATOM 6637 N N . HIS A 1 842 ? -25.083 -17.337 9.810 1.00 92.62 842 HIS A N 1
ATOM 6638 C CA . HIS A 1 842 ? -25.973 -17.505 10.964 1.00 92.62 842 HIS A CA 1
ATOM 6639 C C . HIS A 1 842 ? -25.911 -16.334 11.963 1.00 92.62 842 HIS A C 1
ATOM 6641 O O . HIS A 1 842 ? -26.614 -16.365 12.974 1.00 92.62 842 HIS A O 1
ATOM 6647 N N . ILE A 1 843 ? -25.074 -15.320 11.717 1.00 94.00 843 ILE A N 1
ATOM 6648 C CA . ILE A 1 843 ? -24.847 -14.206 12.644 1.00 94.00 843 ILE A CA 1
ATOM 6649 C C . ILE A 1 843 ? -25.147 -12.883 11.933 1.00 94.00 843 ILE A C 1
ATOM 6651 O O . ILE A 1 843 ? -24.481 -12.521 10.966 1.00 94.00 843 ILE A O 1
ATOM 6655 N N . GLY A 1 844 ? -26.123 -12.132 12.440 1.00 94.12 844 GLY A N 1
ATOM 6656 C CA . GLY A 1 844 ? -26.341 -10.732 12.077 1.00 94.12 844 GLY A CA 1
ATOM 6657 C C . GLY A 1 844 ? -25.534 -9.827 12.992 1.00 94.12 844 GLY A C 1
ATOM 6658 O O . GLY A 1 844 ? -25.564 -10.014 14.205 1.00 94.12 844 GLY A O 1
ATOM 6659 N N . VAL A 1 845 ? -24.824 -8.847 12.435 1.00 93.19 845 VAL A N 1
ATOM 6660 C CA . VAL A 1 845 ? -23.998 -7.924 13.226 1.00 93.19 845 VAL A CA 1
ATOM 6661 C C . VAL A 1 845 ? -24.276 -6.485 12.828 1.00 93.19 845 VAL A C 1
ATOM 6663 O O . VAL A 1 845 ? -24.203 -6.131 11.650 1.00 93.19 845 VAL A O 1
ATOM 6666 N N . VAL A 1 846 ? -24.534 -5.649 13.828 1.00 93.00 846 VAL A N 1
ATOM 6667 C CA . VAL A 1 846 ? -24.504 -4.191 13.717 1.00 93.00 846 VAL A CA 1
ATOM 6668 C C . VAL A 1 846 ? -23.244 -3.714 14.426 1.00 93.00 846 VAL A C 1
ATOM 6670 O O . VAL A 1 846 ? -23.156 -3.771 15.651 1.00 93.00 846 VAL A O 1
ATOM 6673 N N . PHE A 1 847 ? -22.246 -3.304 13.644 1.00 88.88 847 PHE A N 1
ATOM 6674 C CA . PHE A 1 847 ? -20.999 -2.751 14.169 1.00 88.88 847 PHE A CA 1
ATOM 6675 C C . PHE A 1 847 ? -21.206 -1.331 14.704 1.00 88.88 847 PHE A C 1
ATOM 6677 O O . PHE A 1 847 ? -22.108 -0.621 14.254 1.00 88.88 847 PHE A O 1
ATOM 6684 N N . GLN A 1 848 ? -20.315 -0.907 15.604 1.00 86.12 848 GLN A N 1
ATOM 6685 C CA . GLN A 1 848 ? -20.309 0.449 16.147 1.00 86.12 848 GLN A CA 1
ATOM 6686 C C . GLN A 1 848 ? -20.220 1.497 15.021 1.00 86.12 848 GLN A C 1
ATOM 6688 O O . GLN A 1 848 ? -21.052 2.400 14.962 1.00 86.12 848 GLN A O 1
ATOM 6693 N N . ASP A 1 849 ? -19.294 1.330 14.071 1.00 81.56 849 ASP A N 1
ATOM 6694 C CA . ASP A 1 849 ? -19.170 2.205 12.899 1.00 81.56 849 ASP A CA 1
ATOM 6695 C C . ASP A 1 849 ? -20.107 1.771 11.756 1.00 81.56 849 ASP A C 1
ATOM 6697 O O . ASP A 1 849 ? -19.886 0.766 11.072 1.00 81.56 849 ASP A O 1
ATOM 6701 N N . THR A 1 850 ? -21.147 2.562 11.490 1.00 83.31 850 THR A N 1
ATOM 6702 C CA . THR A 1 850 ? -22.186 2.256 10.491 1.00 83.31 850 THR A CA 1
ATOM 6703 C C . THR A 1 850 ? -21.852 2.835 9.113 1.00 83.31 850 THR A C 1
ATOM 6705 O O . THR A 1 850 ? -22.438 3.805 8.630 1.00 83.31 850 THR A O 1
ATOM 6708 N N . ASN A 1 851 ? -20.895 2.206 8.428 1.00 84.31 851 ASN A N 1
ATOM 6709 C CA . ASN A 1 851 ? -20.546 2.581 7.057 1.00 84.31 851 ASN A CA 1
ATOM 6710 C C . ASN A 1 851 ? -21.507 1.960 6.021 1.00 84.31 851 ASN A C 1
ATOM 6712 O O . ASN A 1 851 ? -21.823 0.761 6.038 1.00 84.31 851 ASN A O 1
ATOM 6716 N N . LEU A 1 852 ? -21.956 2.794 5.078 1.00 90.31 852 LEU A N 1
ATOM 6717 C CA . LEU A 1 852 ? -22.769 2.394 3.929 1.00 90.31 852 LEU A CA 1
ATOM 6718 C C . LEU A 1 852 ? -21.946 2.433 2.640 1.00 90.31 852 LEU A C 1
ATOM 6720 O O . LEU A 1 852 ? -21.056 3.272 2.479 1.00 90.31 852 LEU A O 1
ATOM 6724 N N . PHE A 1 853 ? -22.270 1.530 1.720 1.00 90.06 853 PHE A N 1
ATOM 6725 C CA . PHE A 1 853 ? -21.666 1.488 0.396 1.00 90.06 853 PHE A CA 1
ATOM 6726 C C . PHE A 1 853 ? -22.397 2.444 -0.544 1.00 90.06 853 PHE A C 1
ATOM 6728 O O . PHE A 1 853 ? -23.604 2.661 -0.411 1.00 90.06 853 PHE A O 1
ATOM 6735 N N . MET A 1 854 ? -21.674 2.980 -1.527 1.00 91.00 854 MET A N 1
ATOM 6736 C CA . MET A 1 854 ? -22.296 3.757 -2.595 1.00 91.00 854 MET A CA 1
ATOM 6737 C C . MET A 1 854 ? -23.241 2.858 -3.407 1.00 91.00 854 MET A C 1
ATOM 6739 O O . MET A 1 854 ? -22.858 1.761 -3.815 1.00 91.00 854 MET A O 1
ATOM 6743 N N . GLY A 1 855 ? -24.473 3.311 -3.629 1.00 91.81 855 GLY A N 1
ATOM 6744 C CA . GLY A 1 855 ? -25.516 2.542 -4.314 1.00 91.81 855 GLY A CA 1
ATOM 6745 C C . GLY A 1 855 ? -26.907 2.855 -3.771 1.00 91.81 855 GLY A C 1
ATOM 6746 O O . GLY A 1 855 ? -27.101 3.845 -3.079 1.00 91.81 855 GLY A O 1
ATOM 6747 N N . THR A 1 856 ? -27.897 2.011 -4.052 1.00 93.94 856 THR A N 1
ATOM 6748 C CA . THR A 1 856 ? -29.266 2.208 -3.536 1.00 93.94 856 THR A CA 1
ATOM 6749 C C . THR A 1 856 ? -29.403 1.817 -2.058 1.00 93.94 856 THR A C 1
ATOM 6751 O O . THR A 1 856 ? -28.621 1.011 -1.538 1.00 93.94 856 THR A O 1
ATOM 6754 N N . ILE A 1 857 ? -30.435 2.322 -1.376 1.00 94.94 857 ILE A N 1
ATOM 6755 C CA . ILE A 1 857 ? -30.811 1.840 -0.033 1.00 94.94 857 ILE A CA 1
ATOM 6756 C C . ILE A 1 857 ? -31.145 0.345 -0.081 1.00 94.94 857 ILE A C 1
ATOM 6758 O O . ILE A 1 857 ? -30.636 -0.426 0.733 1.00 94.94 857 ILE A O 1
ATOM 6762 N N . ARG A 1 858 ? -31.908 -0.094 -1.094 1.00 95.06 858 ARG A N 1
ATOM 6763 C CA . ARG A 1 858 ? -32.210 -1.515 -1.327 1.00 95.06 858 ARG A CA 1
ATOM 6764 C C . ARG A 1 858 ? -30.945 -2.367 -1.389 1.00 95.06 858 ARG A C 1
ATOM 6766 O O . ARG A 1 858 ? -30.863 -3.387 -0.705 1.00 95.06 858 ARG A O 1
ATOM 6773 N N . SER A 1 859 ? -29.959 -1.960 -2.191 1.00 93.50 859 SER A N 1
ATOM 6774 C CA . SER A 1 859 ? -28.702 -2.703 -2.326 1.00 93.50 859 SER A CA 1
ATOM 6775 C C . SER A 1 859 ? -27.896 -2.709 -1.033 1.00 93.50 859 SER A C 1
ATOM 6777 O O . SER A 1 859 ? -27.258 -3.709 -0.755 1.00 93.50 859 SER A O 1
ATOM 6779 N N . ASN A 1 860 ? -27.949 -1.645 -0.224 1.00 93.56 860 ASN A N 1
ATOM 6780 C CA . ASN A 1 860 ? -27.265 -1.587 1.071 1.00 93.56 860 ASN A CA 1
ATOM 6781 C C . ASN A 1 860 ? -27.871 -2.527 2.121 1.00 93.56 860 ASN A C 1
ATOM 6783 O O . ASN A 1 860 ? -27.117 -3.115 2.898 1.00 93.56 860 ASN A O 1
ATOM 6787 N N . ILE A 1 861 ? -29.200 -2.660 2.149 1.00 94.94 861 ILE A N 1
ATOM 6788 C CA . ILE A 1 861 ? -29.900 -3.580 3.057 1.00 94.94 861 ILE A CA 1
ATOM 6789 C C . ILE A 1 861 ? -29.661 -5.028 2.613 1.00 94.94 861 ILE A C 1
ATOM 6791 O O . ILE A 1 861 ? -29.284 -5.863 3.424 1.00 94.94 861 ILE A O 1
ATOM 6795 N N . SER A 1 862 ? -29.783 -5.319 1.316 1.00 93.69 862 SER A N 1
ATOM 6796 C CA . SER A 1 862 ? -29.664 -6.680 0.759 1.00 93.69 862 SER A CA 1
ATOM 6797 C C . SER A 1 862 ? -28.237 -7.245 0.676 1.00 93.69 862 SER A C 1
ATOM 6799 O O . SER A 1 862 ? -28.068 -8.380 0.242 1.00 93.69 862 SER A O 1
ATOM 6801 N N . ILE A 1 863 ? -27.196 -6.535 1.135 1.00 88.69 863 ILE A N 1
ATOM 6802 C CA . ILE A 1 863 ? -25.808 -7.052 1.124 1.00 88.69 863 ILE A CA 1
ATOM 6803 C C . ILE A 1 863 ? -25.692 -8.403 1.842 1.00 88.69 863 ILE A C 1
ATOM 6805 O O . ILE A 1 863 ? -24.975 -9.284 1.371 1.00 88.69 863 ILE A O 1
ATOM 6809 N N . GLY A 1 864 ? -26.416 -8.579 2.953 1.00 75.06 864 GLY A N 1
ATOM 6810 C CA . GLY A 1 864 ? -26.433 -9.832 3.717 1.00 75.06 864 GLY A CA 1
ATOM 6811 C C . GLY A 1 864 ? -27.145 -10.992 3.009 1.00 75.06 864 GLY A C 1
ATOM 6812 O O . GLY A 1 864 ? -26.967 -12.144 3.392 1.00 75.06 864 GLY A O 1
ATOM 6813 N N . MET A 1 865 ? -27.930 -10.710 1.964 1.00 86.88 865 MET A N 1
ATOM 6814 C CA . MET A 1 865 ? -28.696 -11.691 1.199 1.00 86.88 865 MET A CA 1
ATOM 6815 C C . MET A 1 865 ? -28.885 -11.199 -0.245 1.00 86.88 865 MET A C 1
ATOM 6817 O O . MET A 1 865 ? -29.860 -10.522 -0.563 1.00 86.88 865 MET A O 1
ATOM 6821 N N . GLN A 1 866 ? -27.962 -11.570 -1.141 1.00 77.12 866 GLN A N 1
ATOM 6822 C CA . GLN A 1 866 ? -27.902 -11.037 -2.516 1.00 77.12 866 GLN A CA 1
ATOM 6823 C C . GLN A 1 866 ? -29.197 -11.211 -3.332 1.00 77.12 866 GLN A C 1
ATOM 6825 O O . GLN A 1 866 ? -29.481 -10.396 -4.203 1.00 77.12 866 GLN A O 1
ATOM 6830 N N . ASN A 1 867 ? -29.997 -12.241 -3.033 1.00 86.06 867 ASN A N 1
ATOM 6831 C CA . ASN A 1 867 ? -31.270 -12.526 -3.705 1.00 86.06 867 ASN A CA 1
ATOM 6832 C C . ASN A 1 867 ? -32.498 -12.108 -2.871 1.00 86.06 867 ASN A C 1
ATOM 6834 O O . ASN A 1 867 ? -33.578 -12.673 -3.052 1.00 86.06 867 ASN A O 1
ATOM 6838 N N . ALA A 1 868 ? -32.346 -11.170 -1.930 1.00 91.19 868 ALA A N 1
ATOM 6839 C CA . ALA A 1 868 ? -33.461 -10.681 -1.126 1.00 91.19 868 ALA A CA 1
ATOM 6840 C C . ALA A 1 868 ? -34.520 -10.013 -2.013 1.00 91.19 868 ALA A C 1
ATOM 6842 O O . ALA A 1 868 ? -34.237 -9.100 -2.794 1.00 91.19 868 ALA A O 1
ATOM 6843 N N . THR A 1 869 ? -35.764 -10.461 -1.875 1.00 94.56 869 THR A N 1
ATOM 6844 C CA . THR A 1 869 ? -36.907 -9.829 -2.539 1.00 94.56 869 THR A CA 1
ATOM 6845 C C . THR A 1 869 ? -37.177 -8.450 -1.939 1.00 94.56 869 THR A C 1
ATOM 6847 O O . THR A 1 869 ? -36.848 -8.182 -0.783 1.00 94.56 869 THR A O 1
ATOM 6850 N N . LEU A 1 870 ? -37.836 -7.565 -2.696 1.00 93.94 870 LEU A N 1
ATOM 6851 C CA . LEU A 1 870 ? -38.227 -6.251 -2.173 1.00 93.94 870 LEU A CA 1
ATOM 6852 C C . LEU A 1 870 ? -39.079 -6.373 -0.901 1.00 93.94 870 LEU A C 1
ATOM 6854 O O . LEU A 1 870 ? -38.898 -5.581 0.015 1.00 93.94 870 LEU A O 1
ATOM 6858 N N . ALA A 1 871 ? -39.957 -7.377 -0.824 1.00 95.62 871 ALA A N 1
ATOM 6859 C CA . ALA A 1 871 ? -40.783 -7.624 0.355 1.00 95.62 871 ALA A CA 1
ATOM 6860 C C . ALA A 1 871 ? -39.932 -7.898 1.607 1.00 95.62 871 ALA A C 1
ATOM 6862 O O . ALA A 1 871 ? -40.159 -7.270 2.633 1.00 95.62 871 ALA A O 1
ATOM 6863 N N . GLN A 1 872 ? -38.902 -8.743 1.498 1.00 95.31 872 GLN A N 1
ATOM 6864 C CA . GLN A 1 872 ? -37.976 -9.027 2.604 1.00 95.31 872 GLN A CA 1
ATOM 6865 C C . GLN A 1 872 ? -37.165 -7.791 3.013 1.00 95.31 872 GLN A C 1
ATOM 6867 O O . GLN A 1 872 ? -36.936 -7.554 4.195 1.00 95.31 872 GLN A O 1
ATOM 6872 N N . VAL A 1 873 ? -36.753 -6.971 2.041 1.00 96.50 873 VAL A N 1
ATOM 6873 C CA . VAL A 1 873 ? -36.060 -5.702 2.317 1.00 96.50 873 VAL A CA 1
ATOM 6874 C C . VAL A 1 873 ? -36.978 -4.720 3.054 1.00 96.50 873 VAL A C 1
ATOM 6876 O O . VAL A 1 873 ? -36.535 -4.053 3.988 1.00 96.50 873 VAL A O 1
ATOM 6879 N N . VAL A 1 874 ? -38.251 -4.634 2.656 1.00 96.62 874 VAL A N 1
ATOM 6880 C CA . VAL A 1 874 ? -39.257 -3.786 3.311 1.00 96.62 874 VAL A CA 1
ATOM 6881 C C . VAL A 1 874 ? -39.556 -4.282 4.722 1.00 96.62 874 VAL A C 1
ATOM 6883 O O . VAL A 1 874 ? -39.579 -3.475 5.646 1.00 96.62 874 VAL A O 1
ATOM 6886 N N . GLU A 1 875 ? -39.721 -5.589 4.909 1.00 95.06 875 GLU A N 1
ATOM 6887 C CA . GLU A 1 875 ? -39.945 -6.207 6.218 1.00 95.06 875 GLU A CA 1
ATOM 6888 C C . GLU A 1 875 ? -38.782 -5.915 7.177 1.00 95.06 875 GLU A C 1
ATOM 6890 O O . GLU A 1 875 ? -38.999 -5.380 8.263 1.00 95.06 875 GLU A O 1
ATOM 6895 N N . ALA A 1 876 ? -37.540 -6.150 6.741 1.00 95.12 876 ALA A N 1
ATOM 6896 C CA . ALA A 1 876 ? -36.348 -5.858 7.536 1.00 95.12 876 ALA A CA 1
ATOM 6897 C C . ALA A 1 876 ? -36.226 -4.364 7.883 1.00 95.12 876 ALA A C 1
ATOM 6899 O O . ALA A 1 876 ? -35.891 -4.010 9.013 1.00 95.12 876 ALA A O 1
ATOM 6900 N N . ALA A 1 877 ? -36.531 -3.477 6.932 1.00 95.75 877 ALA A N 1
ATOM 6901 C CA . ALA A 1 877 ? -36.548 -2.034 7.162 1.00 95.75 877 ALA A CA 1
ATOM 6902 C C . ALA A 1 877 ? -37.668 -1.597 8.118 1.00 95.75 877 ALA A C 1
ATOM 6904 O O . ALA A 1 877 ? -37.468 -0.672 8.896 1.00 95.75 877 ALA A O 1
ATOM 6905 N N . THR A 1 878 ? -38.826 -2.254 8.084 1.00 94.75 878 THR A N 1
ATOM 6906 C CA . THR A 1 878 ? -39.950 -1.959 8.985 1.00 94.75 878 THR A CA 1
ATOM 6907 C C . THR A 1 878 ? -39.607 -2.371 10.411 1.00 94.75 878 THR A C 1
ATOM 6909 O O . THR A 1 878 ? -39.747 -1.565 11.326 1.00 94.75 878 THR A O 1
ATOM 6912 N N . LEU A 1 879 ? -39.055 -3.576 10.595 1.00 92.88 879 LEU A N 1
ATOM 6913 C CA . LEU A 1 879 ? -38.566 -4.041 11.897 1.00 92.88 879 LEU A CA 1
ATOM 6914 C C . LEU A 1 879 ? -37.491 -3.108 12.464 1.00 92.88 879 LEU A C 1
ATOM 6916 O O . LEU A 1 879 ? -37.523 -2.772 13.644 1.00 92.88 879 LEU A O 1
ATOM 6920 N N . ALA A 1 880 ? -36.575 -2.636 11.616 1.00 93.00 880 ALA A N 1
ATOM 6921 C CA . ALA A 1 880 ? -35.539 -1.694 12.020 1.00 93.00 880 ALA A CA 1
ATOM 6922 C C . ALA A 1 880 ? -36.061 -0.282 12.345 1.00 93.00 880 ALA A C 1
ATOM 6924 O O . ALA A 1 880 ? -35.297 0.494 12.901 1.00 93.00 880 ALA A O 1
ATOM 6925 N N . GLY A 1 881 ? -37.303 0.076 11.989 1.00 91.81 881 GLY A N 1
ATOM 6926 C CA . GLY A 1 881 ? -37.816 1.452 12.095 1.00 91.81 881 GLY A CA 1
ATOM 6927 C C . GLY A 1 881 ? -37.331 2.388 10.976 1.00 91.81 881 GLY A C 1
ATOM 6928 O O . GLY A 1 881 ? -37.419 3.602 11.089 1.00 91.81 881 GLY A O 1
ATOM 6929 N N . ALA A 1 882 ? -36.798 1.836 9.882 1.00 93.75 882 ALA A N 1
ATOM 6930 C CA . ALA A 1 882 ? -36.259 2.591 8.752 1.00 93.75 882 ALA A CA 1
ATOM 6931 C C . ALA A 1 882 ? -37.301 2.918 7.666 1.00 93.75 882 ALA A C 1
ATOM 6933 O O . ALA A 1 882 ? -37.059 3.751 6.797 1.00 93.75 882 ALA A O 1
ATOM 6934 N N . HIS A 1 883 ? -38.436 2.219 7.653 1.00 95.06 883 HIS A N 1
ATOM 6935 C CA . HIS A 1 883 ? -39.387 2.258 6.541 1.00 95.06 883 HIS A CA 1
ATOM 6936 C C . HIS A 1 883 ? -39.924 3.664 6.239 1.00 95.06 883 HIS A C 1
ATOM 6938 O O . HIS A 1 883 ? -39.916 4.088 5.080 1.00 95.06 883 HIS A O 1
ATOM 6944 N N . ASP A 1 884 ? -40.331 4.393 7.278 1.00 91.56 884 ASP A N 1
ATOM 6945 C CA . ASP A 1 884 ? -41.032 5.668 7.132 1.00 91.56 884 ASP A CA 1
ATOM 6946 C C . ASP A 1 884 ? -40.142 6.737 6.493 1.00 91.56 884 ASP A C 1
ATOM 6948 O O . ASP A 1 884 ? -40.544 7.394 5.529 1.00 91.56 884 ASP A O 1
ATOM 6952 N N . PHE A 1 885 ? -38.889 6.865 6.945 1.00 92.81 885 PHE A N 1
ATOM 6953 C CA . PHE A 1 885 ? -37.964 7.822 6.337 1.00 92.81 885 PHE A CA 1
ATOM 6954 C C . PHE A 1 885 ? -37.565 7.398 4.918 1.00 92.81 885 PHE A C 1
ATOM 6956 O O . PHE A 1 885 ? -37.447 8.253 4.041 1.00 92.81 885 PHE A O 1
ATOM 6963 N N . ILE A 1 886 ? -37.402 6.090 4.663 1.00 95.81 886 ILE A N 1
ATOM 6964 C CA . ILE A 1 886 ? -37.036 5.587 3.334 1.00 95.81 886 ILE A CA 1
ATOM 6965 C C . ILE A 1 886 ? -38.125 5.938 2.320 1.00 95.81 886 ILE A C 1
ATOM 6967 O O . ILE A 1 886 ? -37.792 6.417 1.240 1.00 95.81 886 ILE A O 1
ATOM 6971 N N . ILE A 1 887 ? -39.407 5.734 2.645 1.00 95.75 887 ILE A N 1
ATOM 6972 C CA . ILE A 1 887 ? -40.526 6.079 1.749 1.00 95.75 887 ILE A CA 1
ATOM 6973 C C . ILE A 1 887 ? -40.600 7.581 1.480 1.00 95.75 887 ILE A C 1
ATOM 6975 O O . ILE A 1 887 ? -40.916 7.979 0.359 1.00 95.75 887 ILE A O 1
ATOM 6979 N N . ASN A 1 888 ? -40.273 8.406 2.474 1.00 93.94 888 ASN A N 1
ATOM 6980 C CA . ASN A 1 888 ? -40.276 9.860 2.331 1.00 93.94 888 ASN A CA 1
ATOM 6981 C C . ASN A 1 888 ? -39.133 10.387 1.443 1.00 93.94 888 ASN A C 1
ATOM 6983 O O . ASN A 1 888 ? -39.143 11.556 1.053 1.00 93.94 888 ASN A O 1
ATOM 6987 N N . MET A 1 889 ? -38.159 9.548 1.078 1.00 94.25 889 MET A N 1
ATOM 6988 C CA . MET A 1 889 ? -37.122 9.929 0.123 1.00 94.25 889 MET A CA 1
ATOM 6989 C C . MET A 1 889 ? -37.656 9.993 -1.319 1.00 94.25 889 MET A C 1
ATOM 6991 O O . MET A 1 889 ? -38.500 9.183 -1.703 1.00 94.25 889 MET A O 1
ATOM 6995 N N . PRO A 1 890 ? -37.091 10.852 -2.196 1.00 90.69 890 PRO A N 1
ATOM 6996 C CA . PRO A 1 890 ? -37.597 11.061 -3.559 1.00 90.69 890 PRO A CA 1
ATOM 6997 C C . PRO A 1 890 ? -37.742 9.802 -4.429 1.00 90.69 890 PRO A C 1
ATOM 6999 O O . PRO A 1 890 ? -38.528 9.801 -5.374 1.00 90.69 890 PRO A O 1
ATOM 7002 N N . LYS A 1 891 ? -36.961 8.746 -4.162 1.00 94.88 891 LYS A N 1
ATOM 7003 C CA . LYS A 1 891 ? -37.012 7.465 -4.889 1.00 94.88 891 LYS A CA 1
ATOM 7004 C C . LYS A 1 891 ? -37.257 6.266 -3.970 1.00 94.88 891 LYS A C 1
ATOM 7006 O O . LYS A 1 891 ? -36.984 5.132 -4.365 1.00 94.88 891 LYS A O 1
ATOM 7011 N N . GLY A 1 892 ? -37.737 6.482 -2.745 1.00 95.44 892 GLY A N 1
ATOM 7012 C CA . GLY A 1 892 ? -37.959 5.390 -1.801 1.00 95.44 892 GLY A CA 1
ATOM 7013 C C . GLY A 1 892 ? -36.688 4.558 -1.566 1.00 95.44 892 GLY A C 1
ATOM 7014 O O . GLY A 1 892 ? -35.580 5.085 -1.444 1.00 95.44 892 GLY A O 1
ATOM 7015 N N . TYR A 1 893 ? -36.831 3.233 -1.645 1.00 96.00 893 TYR A N 1
ATOM 7016 C CA . TYR A 1 893 ? -35.733 2.257 -1.563 1.00 96.00 893 TYR A CA 1
ATOM 7017 C C . TYR A 1 893 ? -34.698 2.339 -2.703 1.00 96.00 893 TYR A C 1
ATOM 7019 O O . TYR A 1 893 ? -33.588 1.824 -2.551 1.00 96.00 893 TYR A O 1
ATOM 7027 N N . ASP A 1 894 ? -35.035 2.970 -3.831 1.00 95.81 894 ASP A N 1
ATOM 7028 C CA . ASP A 1 894 ? -34.130 3.179 -4.971 1.00 95.81 894 ASP A CA 1
ATOM 7029 C C . ASP A 1 894 ? -33.360 4.514 -4.873 1.00 95.81 894 ASP A C 1
ATOM 7031 O O . ASP A 1 894 ? -32.635 4.905 -5.796 1.00 95.81 894 ASP A O 1
ATOM 7035 N N . SER A 1 895 ? -33.489 5.220 -3.744 1.00 94.81 895 SER A N 1
ATOM 7036 C CA . SER A 1 895 ? -32.692 6.409 -3.435 1.00 94.81 895 SER A CA 1
ATOM 7037 C C . SER A 1 895 ? -31.209 6.057 -3.338 1.00 94.81 895 SER A C 1
ATOM 7039 O O . SER A 1 895 ? -30.833 5.025 -2.776 1.00 94.81 895 SER A O 1
ATOM 7041 N N . GLN A 1 896 ? -30.371 6.909 -3.929 1.00 93.06 896 GLN A N 1
ATOM 7042 C CA . GLN A 1 896 ? -28.924 6.719 -3.983 1.00 93.06 896 GLN A CA 1
ATOM 7043 C C . GLN A 1 896 ? -28.275 7.227 -2.697 1.00 93.06 896 GLN A C 1
ATOM 7045 O O . GLN A 1 896 ? -28.538 8.341 -2.253 1.00 93.06 896 GLN A O 1
ATOM 7050 N N . VAL A 1 897 ? -27.399 6.404 -2.142 1.00 91.62 897 VAL A N 1
ATOM 7051 C CA . VAL A 1 897 ? -26.578 6.669 -0.968 1.00 91.62 897 VAL A CA 1
ATOM 7052 C C . VAL A 1 897 ? -25.180 7.049 -1.453 1.00 91.62 897 VAL A C 1
ATOM 7054 O O . VAL A 1 897 ? -24.571 6.310 -2.233 1.00 91.62 897 VAL A O 1
ATOM 7057 N N . GLY A 1 898 ? -24.681 8.209 -1.019 1.00 85.56 898 GLY A N 1
ATOM 7058 C CA . GLY A 1 898 ? -23.331 8.671 -1.343 1.00 85.56 898 GLY A CA 1
ATOM 7059 C C . GLY A 1 898 ? -22.237 7.890 -0.608 1.00 85.56 898 GLY A C 1
ATOM 7060 O O . GLY A 1 898 ? -22.509 7.011 0.213 1.00 85.56 898 GLY A O 1
ATOM 7061 N N . GLU A 1 899 ? -20.974 8.224 -0.873 1.00 81.62 899 GLU A N 1
ATOM 7062 C CA . GLU A 1 899 ? -19.823 7.604 -0.206 1.00 81.62 899 GLU A CA 1
ATOM 7063 C C . GLU A 1 899 ? -19.951 7.687 1.329 1.00 81.62 899 GLU A C 1
ATOM 7065 O O . GLU A 1 899 ? -20.314 8.732 1.869 1.00 81.62 899 GLU A O 1
ATOM 7070 N N . LYS A 1 900 ? -19.721 6.572 2.042 1.00 76.94 900 LYS A N 1
ATOM 7071 C CA . LYS A 1 900 ? -19.901 6.455 3.508 1.00 76.94 900 LYS A CA 1
ATOM 7072 C C . LYS A 1 900 ? -21.269 6.949 4.018 1.00 76.94 900 LYS A C 1
ATOM 7074 O O . LYS A 1 900 ? -21.398 7.433 5.147 1.00 76.94 900 LYS A O 1
ATOM 7079 N N . GLY A 1 901 ? -22.312 6.860 3.195 1.00 78.94 901 GLY A N 1
ATOM 7080 C CA . GLY A 1 901 ? -23.641 7.342 3.562 1.00 78.94 901 GLY A CA 1
ATOM 7081 C C . GLY A 1 901 ? -23.800 8.862 3.509 1.00 78.94 901 GLY A C 1
ATOM 7082 O O . GLY A 1 901 ? -24.647 9.398 4.217 1.00 78.94 901 GLY A O 1
ATOM 7083 N N . MET A 1 902 ? -22.985 9.589 2.739 1.00 79.62 902 MET A N 1
ATOM 7084 C CA . MET A 1 902 ? -23.216 11.020 2.512 1.00 79.62 902 MET A CA 1
ATOM 7085 C C . MET A 1 902 ? -24.661 11.276 2.054 1.00 79.62 902 MET A C 1
ATOM 7087 O O . MET A 1 902 ? -25.149 10.615 1.137 1.00 79.62 902 MET A O 1
ATOM 7091 N N . GLY A 1 903 ? -25.322 12.241 2.700 1.00 80.81 903 GLY A N 1
ATOM 7092 C CA . GLY A 1 903 ? -26.734 12.571 2.473 1.00 80.81 903 GLY A CA 1
ATOM 7093 C C . GLY A 1 903 ? -27.721 11.925 3.452 1.00 80.81 903 GLY A C 1
ATOM 7094 O O . GLY A 1 903 ? -28.900 12.239 3.368 1.00 80.81 903 GLY A O 1
ATOM 7095 N N . LEU A 1 904 ? -27.252 11.076 4.375 1.00 89.25 904 LEU A N 1
ATOM 7096 C CA . LEU A 1 904 ? -28.052 10.490 5.457 1.00 89.25 904 LEU A CA 1
ATOM 7097 C C . LEU A 1 904 ? -27.567 10.974 6.829 1.00 89.25 904 LEU A C 1
ATOM 7099 O O . LEU A 1 904 ? -26.361 11.169 7.032 1.00 89.25 904 LEU A O 1
ATOM 7103 N N . SER A 1 905 ? -28.494 11.118 7.774 1.00 90.12 905 SER A N 1
ATOM 7104 C CA . SER A 1 905 ? -28.190 11.384 9.183 1.00 90.12 905 SER A CA 1
ATOM 7105 C C . SER A 1 905 ? -27.502 10.178 9.845 1.00 90.12 905 SER A C 1
ATOM 7107 O O . SER A 1 905 ? -27.533 9.058 9.328 1.00 90.12 905 SER A O 1
ATOM 7109 N N . GLY A 1 906 ? -26.844 10.390 10.991 1.00 88.00 906 GLY A N 1
ATOM 7110 C CA . GLY A 1 906 ? -26.204 9.300 11.745 1.00 88.00 906 GLY A CA 1
ATOM 7111 C C . GLY A 1 906 ? -27.200 8.201 12.134 1.00 88.00 906 GLY A C 1
ATOM 7112 O O . GLY A 1 906 ? -26.937 7.019 11.901 1.00 88.00 906 GLY A O 1
ATOM 7113 N N . GLY A 1 907 ? -28.379 8.604 12.615 1.00 90.25 907 GLY A N 1
ATOM 7114 C CA . GLY A 1 907 ? -29.456 7.685 12.961 1.00 90.25 907 GLY A CA 1
ATOM 7115 C C . GLY A 1 907 ? -29.981 6.893 11.762 1.00 90.25 907 GLY A C 1
ATOM 7116 O O . GLY A 1 907 ? -30.048 5.668 11.822 1.00 90.25 907 GLY A O 1
ATOM 7117 N N . GLU A 1 908 ? -30.236 7.548 10.625 1.00 92.12 908 GLU A N 1
ATOM 7118 C CA . GLU A 1 908 ? -30.685 6.875 9.394 1.00 92.12 908 GLU A CA 1
ATOM 7119 C C . GLU A 1 908 ? -29.692 5.803 8.919 1.00 92.12 908 GLU A C 1
ATOM 7121 O O . GLU A 1 908 ? -30.090 4.695 8.544 1.00 92.12 908 GLU A O 1
ATOM 7126 N N . LYS A 1 909 ? -28.382 6.091 8.971 1.00 93.38 909 LYS A N 1
ATOM 7127 C CA . LYS A 1 909 ? -27.342 5.103 8.632 1.00 93.38 909 LYS A CA 1
ATOM 7128 C C . LYS A 1 909 ? -27.397 3.887 9.546 1.00 93.38 909 LYS A C 1
ATOM 7130 O O . LYS A 1 909 ? -27.231 2.760 9.071 1.00 93.38 909 LYS A O 1
ATOM 7135 N N . ARG A 1 910 ? -27.632 4.103 10.842 1.00 92.62 910 ARG A N 1
ATOM 7136 C CA . ARG A 1 910 ? -27.716 3.025 11.828 1.00 92.62 910 ARG A CA 1
ATOM 7137 C C . ARG A 1 910 ? -28.972 2.182 11.644 1.00 92.62 910 ARG A C 1
ATOM 7139 O O . ARG A 1 910 ? -28.850 0.961 11.632 1.00 92.62 910 ARG A O 1
ATOM 7146 N N . LEU A 1 911 ? -30.126 2.784 11.359 1.00 93.19 911 LEU A N 1
ATOM 7147 C CA . LEU A 1 911 ? -31.345 2.040 11.013 1.00 93.19 911 LEU A CA 1
ATOM 7148 C C . LEU A 1 911 ? -31.148 1.167 9.763 1.00 93.19 911 LEU A C 1
ATOM 7150 O O . LEU A 1 911 ? -31.555 0.006 9.742 1.00 93.19 911 LEU A O 1
ATOM 7154 N N . ILE A 1 912 ? -30.460 1.678 8.734 1.00 94.56 912 ILE A N 1
ATOM 7155 C CA . ILE A 1 912 ? -30.113 0.886 7.541 1.00 94.56 912 ILE A CA 1
ATOM 7156 C C . ILE A 1 912 ? -29.160 -0.264 7.896 1.00 94.56 912 ILE A C 1
ATOM 7158 O O . ILE A 1 912 ? -29.310 -1.365 7.366 1.00 94.56 912 ILE A O 1
ATOM 7162 N N . ALA A 1 913 ? -28.190 -0.043 8.787 1.00 93.81 913 ALA A N 1
ATOM 7163 C CA . ALA A 1 913 ? -27.287 -1.095 9.256 1.00 93.81 913 ALA A CA 1
ATOM 7164 C C . ALA A 1 913 ? -28.026 -2.182 10.061 1.00 93.81 913 ALA A C 1
ATOM 7166 O O . ALA A 1 913 ? -27.750 -3.366 9.870 1.00 93.81 913 ALA A O 1
ATOM 7167 N N . ILE A 1 914 ? -29.005 -1.802 10.888 1.00 94.25 914 ILE A N 1
ATOM 7168 C CA . ILE A 1 914 ? -29.892 -2.739 11.592 1.00 94.25 914 ILE A CA 1
ATOM 7169 C C . ILE A 1 914 ? -30.709 -3.544 10.577 1.00 94.25 914 ILE A C 1
ATOM 7171 O O . ILE A 1 914 ? -30.680 -4.772 10.606 1.00 94.25 914 ILE A O 1
ATOM 7175 N N . ALA A 1 915 ? -31.355 -2.887 9.609 1.00 94.81 915 ALA A N 1
ATOM 7176 C CA . ALA A 1 915 ? -32.096 -3.574 8.549 1.00 94.81 915 ALA A CA 1
ATOM 7177 C C . ALA A 1 915 ? -31.204 -4.552 7.757 1.00 94.81 915 ALA A C 1
ATOM 7179 O O . ALA A 1 915 ? -31.629 -5.663 7.440 1.00 94.81 915 ALA A O 1
ATOM 7180 N N . ARG A 1 916 ? -29.944 -4.179 7.483 1.00 94.12 916 ARG A N 1
ATOM 7181 C CA . ARG A 1 916 ? -28.940 -5.046 6.839 1.00 94.12 916 ARG A CA 1
ATOM 7182 C C . ARG A 1 916 ? -28.639 -6.299 7.667 1.00 94.12 916 ARG A C 1
ATOM 7184 O O . ARG A 1 916 ? -28.465 -7.365 7.086 1.00 94.12 916 ARG A O 1
ATOM 7191 N N . ALA A 1 917 ? -28.576 -6.189 8.993 1.00 93.75 917 ALA A N 1
ATOM 7192 C CA . ALA A 1 917 ? -28.371 -7.338 9.875 1.00 93.75 917 ALA A CA 1
ATOM 7193 C C . ALA A 1 917 ? -29.614 -8.244 9.964 1.00 93.75 917 ALA A C 1
ATOM 7195 O O . ALA A 1 917 ? -29.475 -9.448 10.160 1.00 93.75 917 ALA A O 1
ATOM 7196 N N . LEU A 1 918 ? -30.817 -7.683 9.795 1.00 94.25 918 LEU A N 1
ATOM 7197 C CA . LEU A 1 918 ? -32.084 -8.416 9.895 1.00 94.25 918 LEU A CA 1
ATOM 7198 C C . LEU A 1 918 ? -32.498 -9.128 8.601 1.00 94.25 918 LEU A C 1
ATOM 7200 O O . LEU A 1 918 ? -33.204 -10.132 8.673 1.00 94.25 918 LEU A O 1
ATOM 7204 N N . VAL A 1 919 ? -32.070 -8.650 7.425 1.00 94.62 919 VAL A N 1
ATOM 7205 C CA . VAL A 1 919 ? -32.555 -9.166 6.126 1.00 94.62 919 VAL A CA 1
ATOM 7206 C C . VAL A 1 919 ? -32.287 -10.662 5.919 1.00 94.62 919 VAL A C 1
ATOM 7208 O O . VAL A 1 919 ? -33.071 -11.341 5.262 1.00 94.62 919 VAL A O 1
ATOM 7211 N N . SER A 1 920 ? -31.193 -11.187 6.478 1.00 89.94 920 SER A N 1
ATOM 7212 C CA . SER A 1 920 ? -30.826 -12.605 6.386 1.00 89.94 920 SER A CA 1
ATOM 7213 C C . SER A 1 920 ? -31.555 -13.485 7.406 1.00 89.94 920 SER A C 1
ATOM 7215 O O . SER A 1 920 ? -31.360 -14.698 7.399 1.00 89.94 920 SER A O 1
ATOM 7217 N N . ASN A 1 921 ? -32.389 -12.891 8.267 1.00 91.12 921 ASN A N 1
ATOM 7218 C CA . ASN A 1 921 ? -33.072 -13.544 9.379 1.00 91.12 921 ASN A CA 1
ATOM 7219 C C . ASN A 1 921 ? -32.149 -14.464 10.217 1.00 91.12 921 ASN A C 1
ATOM 7221 O O . ASN A 1 921 ? -32.413 -15.665 10.335 1.00 91.12 921 ASN A O 1
ATOM 7225 N N . PRO A 1 922 ? -31.043 -13.938 10.773 1.00 93.12 922 PRO A N 1
ATOM 7226 C CA . PRO A 1 922 ? -30.055 -14.765 11.451 1.00 93.12 922 PRO A CA 1
ATOM 7227 C C . PRO A 1 922 ? -30.565 -15.242 12.825 1.00 93.12 922 PRO A C 1
ATOM 7229 O O . PRO A 1 922 ? -31.224 -14.472 13.528 1.00 93.12 922 PRO A O 1
ATOM 7232 N N . PRO A 1 923 ? -30.244 -16.480 13.253 1.00 93.94 923 PRO A N 1
ATOM 7233 C CA . PRO A 1 923 ? -30.606 -16.983 14.581 1.00 93.94 923 PRO A CA 1
ATOM 7234 C C . PRO A 1 923 ? -29.836 -16.305 15.723 1.00 93.94 923 PRO A C 1
ATOM 7236 O O . PRO A 1 923 ? -30.314 -16.300 16.855 1.00 93.94 923 PRO A O 1
ATOM 7239 N N . ILE A 1 924 ? -28.660 -15.737 15.435 1.00 95.19 924 ILE A N 1
ATOM 7240 C CA . ILE A 1 924 ? -27.856 -14.969 16.390 1.00 95.19 924 ILE A CA 1
ATOM 7241 C C . ILE A 1 924 ? -27.771 -13.531 15.890 1.00 95.19 924 ILE A C 1
ATOM 7243 O O . ILE A 1 924 ? -27.348 -13.291 14.758 1.00 95.19 924 ILE A O 1
ATOM 7247 N N . LEU A 1 925 ? -28.137 -12.571 16.735 1.00 95.50 925 LEU A N 1
ATOM 7248 C CA . LEU A 1 925 ? -28.071 -11.149 16.413 1.00 95.50 925 LEU A CA 1
ATOM 7249 C C . LEU A 1 925 ? -27.182 -10.420 17.419 1.00 95.50 925 LEU A C 1
ATOM 7251 O O . LEU A 1 925 ? -27.373 -10.523 18.627 1.00 95.50 925 LEU A O 1
ATOM 7255 N N . ILE A 1 926 ? -26.212 -9.667 16.914 1.00 95.56 926 ILE A N 1
ATOM 7256 C CA . ILE A 1 926 ? -25.256 -8.907 17.711 1.00 95.56 926 ILE A CA 1
ATOM 7257 C C . ILE A 1 926 ? -25.377 -7.433 17.339 1.00 95.56 926 ILE A C 1
ATOM 7259 O O . ILE A 1 926 ? -25.314 -7.080 16.162 1.00 95.56 926 ILE A O 1
ATOM 7263 N N . MET A 1 927 ? -25.525 -6.561 18.330 1.00 94.06 927 MET A N 1
ATOM 7264 C CA . MET A 1 927 ? -25.658 -5.125 18.119 1.00 94.06 927 MET A CA 1
ATOM 7265 C C . MET A 1 927 ? -24.737 -4.348 19.059 1.00 94.06 927 MET A C 1
ATOM 7267 O O . MET A 1 927 ? -24.895 -4.416 20.278 1.00 94.06 927 MET A O 1
ATOM 7271 N N . ASP A 1 928 ? -23.785 -3.608 18.488 1.00 92.31 928 ASP A N 1
ATOM 7272 C CA . ASP A 1 928 ? -22.899 -2.699 19.220 1.00 92.31 928 ASP A CA 1
ATOM 7273 C C . ASP A 1 928 ? -23.469 -1.274 19.173 1.00 92.31 928 ASP A C 1
ATOM 7275 O O . ASP A 1 928 ? -23.496 -0.632 18.123 1.00 92.31 928 ASP A O 1
ATOM 7279 N N . GLU A 1 929 ? -23.999 -0.820 20.308 1.00 88.25 929 GLU A N 1
ATOM 7280 C CA . GLU A 1 929 ? -24.660 0.475 20.503 1.00 88.25 929 GLU A CA 1
ATOM 7281 C C . GLU A 1 929 ? -25.766 0.804 19.465 1.00 88.25 929 GLU A C 1
ATOM 7283 O O . GLU A 1 929 ? -25.718 1.846 18.805 1.00 88.25 929 GLU A O 1
ATOM 7288 N N . PRO A 1 930 ? -26.819 -0.035 19.326 1.00 85.19 930 PRO A N 1
ATOM 7289 C CA . PRO A 1 930 ? -27.810 0.084 18.245 1.00 85.19 930 PRO A CA 1
ATOM 7290 C C . PRO A 1 930 ? -28.673 1.350 18.279 1.00 85.19 930 PRO A C 1
ATOM 7292 O O . PRO A 1 930 ? -29.248 1.708 17.255 1.00 85.19 930 PRO A O 1
ATOM 7295 N N . THR A 1 931 ? -28.777 2.029 19.423 1.00 85.81 931 THR A N 1
ATOM 7296 C CA . THR A 1 931 ? -29.575 3.259 19.569 1.00 85.81 931 THR A CA 1
ATOM 7297 C C . THR A 1 931 ? -28.736 4.518 19.728 1.00 85.81 931 THR A C 1
ATOM 7299 O O . THR A 1 931 ? -29.270 5.596 19.984 1.00 85.81 931 THR A O 1
ATOM 7302 N N . ASN A 1 932 ? -27.415 4.410 19.581 1.00 80.62 932 ASN A N 1
ATOM 7303 C CA . ASN A 1 932 ? -26.561 5.587 19.573 1.00 80.62 932 ASN A CA 1
ATOM 7304 C C . ASN A 1 932 ? -26.883 6.424 18.307 1.00 80.62 932 ASN A C 1
ATOM 7306 O O . ASN A 1 932 ? -27.270 5.866 17.279 1.00 80.62 932 ASN A O 1
ATOM 7310 N N . ASP A 1 933 ? -26.815 7.751 18.381 1.00 82.44 933 ASP A N 1
ATOM 7311 C CA . ASP A 1 933 ? -27.211 8.688 17.304 1.00 82.44 933 ASP A CA 1
ATOM 7312 C C . ASP A 1 933 ? -28.691 8.662 16.840 1.00 82.44 933 ASP A C 1
ATOM 7314 O O . ASP A 1 933 ? -29.031 9.364 15.882 1.00 82.44 933 ASP A O 1
ATOM 7318 N N . LEU A 1 934 ? -29.575 7.884 17.485 1.00 85.75 934 LEU A N 1
ATOM 7319 C CA . LEU A 1 934 ? -31.024 7.944 17.249 1.00 85.75 934 LEU A CA 1
ATOM 7320 C C . LEU A 1 934 ? -31.663 9.053 18.093 1.00 85.75 934 LEU A C 1
ATOM 7322 O O . LEU A 1 934 ? -31.285 9.278 19.244 1.00 85.75 934 LEU A O 1
ATOM 7326 N N . ASP A 1 935 ? -32.652 9.732 17.522 1.00 86.88 935 ASP A N 1
ATOM 7327 C CA . ASP A 1 935 ? -33.544 10.620 18.257 1.00 86.88 935 ASP A CA 1
ATOM 7328 C C . ASP A 1 935 ? -34.543 9.815 19.109 1.00 86.88 935 ASP A C 1
ATOM 7330 O O . ASP A 1 935 ? -34.768 8.624 18.885 1.00 86.88 935 ASP A O 1
ATOM 7334 N N . SER A 1 936 ? -35.147 10.465 20.105 1.00 85.56 936 SER A N 1
ATOM 7335 C CA . SER A 1 936 ? -35.978 9.790 21.109 1.00 85.56 936 SER A CA 1
ATOM 7336 C C . SER A 1 936 ? -37.195 9.058 20.528 1.00 85.56 936 SER A C 1
ATOM 7338 O O . SER A 1 936 ? -37.585 8.023 21.064 1.00 85.56 936 SER A O 1
ATOM 7340 N N . GLU A 1 937 ? -37.805 9.578 19.457 1.00 85.25 937 GLU A N 1
ATOM 7341 C CA . GLU A 1 937 ? -38.982 8.967 18.821 1.00 85.25 937 GLU A CA 1
ATOM 7342 C C . GLU A 1 937 ? -38.597 7.681 18.075 1.00 85.25 937 GLU A C 1
ATOM 7344 O O . GLU A 1 937 ? -39.210 6.623 18.260 1.00 85.25 937 GLU A O 1
ATOM 7349 N N . THR A 1 938 ? -37.509 7.739 17.308 1.00 86.12 938 THR A N 1
ATOM 7350 C CA . THR A 1 938 ? -36.951 6.574 16.616 1.00 86.12 938 THR A CA 1
ATOM 7351 C C . THR A 1 938 ? -36.405 5.527 17.592 1.00 86.12 938 THR A C 1
ATOM 7353 O O . THR A 1 938 ? -36.619 4.330 17.390 1.00 86.12 938 THR A O 1
ATOM 7356 N N . GLU A 1 939 ? -35.739 5.941 18.679 1.00 87.12 939 GLU A N 1
ATOM 7357 C CA . GLU A 1 939 ? -35.261 5.030 19.732 1.00 87.12 939 GLU A CA 1
ATOM 7358 C C . GLU A 1 939 ? -36.432 4.269 20.373 1.00 87.12 939 GLU A C 1
ATOM 7360 O O . GLU A 1 939 ? -36.338 3.055 20.576 1.00 87.12 939 GLU A O 1
ATOM 7365 N N . GLN A 1 940 ? -37.554 4.947 20.635 1.00 86.94 940 GLN A N 1
ATOM 7366 C CA . GLN A 1 940 ? -38.754 4.311 21.176 1.00 86.94 940 GLN A CA 1
ATOM 7367 C C . GLN A 1 940 ? -39.362 3.307 20.186 1.00 86.94 940 GLN A C 1
ATOM 7369 O O . GLN A 1 940 ? -39.664 2.180 20.573 1.00 86.94 940 GLN A O 1
ATOM 7374 N N . THR A 1 941 ? -39.458 3.670 18.905 1.00 87.06 941 THR A N 1
ATOM 7375 C CA . THR A 1 941 ? -39.966 2.776 17.849 1.00 87.06 941 THR A CA 1
ATOM 7376 C C . THR A 1 941 ? -39.109 1.514 17.718 1.00 87.06 941 THR A C 1
ATOM 7378 O O . THR A 1 941 ? -39.624 0.395 17.674 1.00 87.06 941 THR A O 1
ATOM 7381 N N . PHE A 1 942 ? -37.782 1.669 17.719 1.00 88.94 942 PHE A N 1
ATOM 7382 C CA . PHE A 1 942 ? -36.854 0.539 17.717 1.00 88.94 942 PHE A CA 1
ATOM 7383 C C . PHE A 1 942 ? -37.034 -0.342 18.959 1.00 88.94 942 PHE A C 1
ATOM 7385 O O . PHE A 1 942 ? -37.056 -1.569 18.855 1.00 88.94 942 PHE A O 1
ATOM 7392 N N . LYS A 1 943 ? -37.202 0.274 20.134 1.00 88.25 943 LYS A N 1
ATOM 7393 C CA . LYS A 1 943 ? -37.427 -0.437 21.394 1.00 88.25 943 LYS A CA 1
ATOM 7394 C C . LYS A 1 943 ? -38.710 -1.270 21.363 1.00 88.25 943 LYS A C 1
ATOM 7396 O O . LYS A 1 943 ? -38.695 -2.425 21.790 1.00 88.25 943 LYS A O 1
ATOM 7401 N N . ASP A 1 944 ? -39.795 -0.717 20.833 1.00 89.19 944 ASP A N 1
ATOM 7402 C CA . ASP A 1 944 ? -41.072 -1.421 20.707 1.00 89.19 944 ASP A CA 1
ATOM 7403 C C . ASP A 1 944 ? -40.946 -2.628 19.759 1.00 89.19 944 ASP A C 1
ATOM 7405 O O . ASP A 1 944 ? -41.460 -3.714 20.047 1.00 89.19 944 ASP A O 1
ATOM 7409 N N . ASN A 1 945 ? -40.159 -2.484 18.689 1.00 90.88 945 ASN A N 1
ATOM 7410 C CA . ASN A 1 945 ? -39.852 -3.567 17.755 1.00 90.88 945 ASN A CA 1
ATOM 7411 C C . ASN A 1 945 ? -38.859 -4.601 18.307 1.00 90.88 945 ASN A C 1
ATOM 7413 O O . ASN A 1 945 ? -38.836 -5.735 17.822 1.00 90.88 945 ASN A O 1
ATOM 7417 N N . LEU A 1 946 ? -38.062 -4.262 19.325 1.00 90.50 946 LEU A N 1
ATOM 7418 C CA . LEU A 1 946 ? -36.985 -5.114 19.837 1.00 90.50 946 LEU A CA 1
ATOM 7419 C C . LEU A 1 946 ? -37.486 -6.481 20.317 1.00 90.50 946 LEU A C 1
ATOM 7421 O O . LEU A 1 946 ? -36.816 -7.488 20.106 1.00 90.50 946 LEU A O 1
ATOM 7425 N N . LYS A 1 947 ? -38.690 -6.545 20.898 1.00 87.00 947 LYS A N 1
ATOM 7426 C CA . LYS A 1 947 ? -39.315 -7.818 21.305 1.00 87.00 947 LYS A CA 1
ATOM 7427 C C . LYS A 1 947 ? -39.625 -8.715 20.107 1.00 87.00 947 LYS A C 1
ATOM 7429 O O . LYS A 1 947 ? -39.382 -9.918 20.155 1.00 87.00 947 LYS A O 1
ATOM 7434 N N . THR A 1 948 ? -40.124 -8.130 19.021 1.00 91.06 948 THR A N 1
ATOM 7435 C CA . THR A 1 948 ? -40.403 -8.836 17.762 1.00 91.06 948 THR A CA 1
ATOM 7436 C C . THR A 1 948 ? -39.105 -9.283 17.087 1.00 91.06 948 THR A C 1
ATOM 7438 O O . THR A 1 948 ? -39.018 -10.402 16.580 1.00 91.06 948 THR A O 1
ATOM 7441 N N . ILE A 1 949 ? -38.071 -8.437 17.129 1.00 92.56 949 ILE A N 1
ATOM 7442 C CA . ILE A 1 949 ? -36.724 -8.762 16.646 1.00 92.56 949 ILE A CA 1
ATOM 7443 C C . ILE A 1 949 ? -36.103 -9.896 17.477 1.00 92.56 949 ILE A C 1
ATOM 7445 O O . ILE A 1 949 ? -35.470 -10.782 16.915 1.00 92.56 949 ILE A O 1
ATOM 7449 N N . GLY A 1 950 ? -36.306 -9.923 18.792 1.00 88.88 950 GLY A N 1
ATOM 7450 C CA . GLY A 1 950 ? -35.760 -10.962 19.668 1.00 88.88 950 GLY A CA 1
ATOM 7451 C C . GLY A 1 950 ? -36.474 -12.306 19.597 1.00 88.88 950 GLY A C 1
ATOM 7452 O O . GLY A 1 950 ? -35.898 -13.323 19.973 1.00 88.88 950 GLY A O 1
ATOM 7453 N N . PHE A 1 951 ? -37.712 -12.350 19.100 1.00 88.44 951 PHE A N 1
ATOM 7454 C CA . PHE A 1 951 ? -38.497 -13.580 19.109 1.00 88.44 951 PHE A CA 1
ATOM 7455 C C . PHE A 1 951 ? -37.807 -14.707 18.318 1.00 88.44 951 PHE A C 1
ATOM 7457 O O . PHE A 1 951 ? -37.650 -14.622 17.099 1.00 88.44 951 PHE A O 1
ATOM 7464 N N . GLY A 1 952 ? -37.407 -15.768 19.028 1.00 85.62 952 GLY A N 1
ATOM 7465 C CA . GLY A 1 952 ? -36.719 -16.931 18.458 1.00 85.62 952 GLY A CA 1
ATOM 7466 C C . GLY A 1 952 ? -35.254 -16.694 18.070 1.00 85.62 952 GLY A C 1
ATOM 7467 O O . GLY A 1 952 ? -34.704 -17.504 17.324 1.00 85.62 952 GLY A O 1
ATOM 7468 N N . ARG A 1 953 ? -34.624 -15.602 18.534 1.00 93.19 953 ARG A N 1
ATOM 7469 C CA . ARG A 1 953 ? -33.225 -15.253 18.232 1.00 93.19 953 ARG A CA 1
ATOM 7470 C C . ARG A 1 953 ? -32.426 -15.050 19.511 1.00 93.19 953 ARG A C 1
ATOM 7472 O O . ARG A 1 953 ? -32.875 -14.367 20.423 1.00 93.19 953 ARG A O 1
ATOM 7479 N N . THR A 1 954 ? -31.216 -15.589 19.552 1.00 95.00 954 THR A N 1
ATOM 7480 C CA . THR A 1 954 ? -30.259 -15.293 20.623 1.00 95.00 954 THR A CA 1
ATOM 7481 C C . THR A 1 954 ? -29.650 -13.917 20.355 1.00 95.00 954 THR A C 1
ATOM 7483 O O . THR A 1 954 ? -29.074 -13.698 19.284 1.00 95.00 954 THR A O 1
ATOM 7486 N N . MET A 1 955 ? -29.784 -12.973 21.290 1.00 95.12 955 MET A N 1
ATOM 7487 C CA . MET A 1 955 ? -29.374 -11.581 21.074 1.00 95.12 955 MET A CA 1
ATOM 7488 C C . MET A 1 955 ? -28.258 -11.144 22.016 1.00 95.12 955 MET A C 1
ATOM 7490 O O . MET A 1 955 ? -28.347 -11.324 23.225 1.00 95.12 955 MET A O 1
ATOM 7494 N N . PHE A 1 956 ? -27.255 -10.468 21.462 1.00 95.44 956 PHE A N 1
ATOM 7495 C CA . PHE A 1 956 ? -26.203 -9.785 22.207 1.00 95.44 956 PHE A CA 1
ATOM 7496 C C . PHE A 1 956 ? -26.282 -8.288 21.929 1.00 95.44 956 PHE A C 1
ATOM 7498 O O . PHE A 1 956 ? -26.051 -7.859 20.798 1.00 95.44 956 PHE A O 1
ATOM 7505 N N . ILE A 1 957 ? -26.572 -7.480 22.947 1.00 94.38 957 ILE A N 1
ATOM 7506 C CA . ILE A 1 957 ? -26.563 -6.018 22.823 1.00 94.38 957 ILE A CA 1
ATOM 7507 C C . ILE A 1 957 ? -25.487 -5.443 23.729 1.00 94.38 957 ILE A C 1
ATOM 7509 O O . ILE A 1 957 ? -25.558 -5.548 24.953 1.00 94.38 957 ILE A O 1
ATOM 7513 N N . ILE A 1 958 ? -24.495 -4.797 23.125 1.00 92.75 958 ILE A N 1
ATOM 7514 C CA . ILE A 1 958 ? -23.563 -3.939 23.848 1.00 92.75 958 ILE A CA 1
ATOM 7515 C C . ILE A 1 958 ? -24.193 -2.557 23.890 1.00 92.75 958 ILE A C 1
ATOM 7517 O O . ILE A 1 958 ? -24.422 -1.934 22.857 1.00 92.75 958 ILE A O 1
ATOM 7521 N N . THR A 1 959 ? -24.513 -2.066 25.080 1.00 86.56 959 THR A N 1
ATOM 7522 C CA . THR A 1 959 ? -25.086 -0.729 25.215 1.00 86.56 959 THR A CA 1
ATOM 7523 C C . THR A 1 959 ? -24.830 -0.164 26.597 1.00 86.56 959 THR A C 1
ATOM 7525 O O . THR A 1 959 ? -24.727 -0.890 27.584 1.00 86.56 959 THR A O 1
ATOM 7528 N N . HIS A 1 960 ? -24.745 1.158 26.662 1.00 84.00 960 HIS A N 1
ATOM 7529 C CA . HIS A 1 960 ? -24.756 1.911 27.905 1.00 84.00 960 HIS A CA 1
ATOM 7530 C C . HIS A 1 960 ? -26.156 2.480 28.214 1.00 84.00 960 HIS A C 1
ATOM 7532 O O . HIS A 1 960 ? -26.344 3.105 29.251 1.00 84.00 960 HIS A O 1
ATOM 7538 N N . LYS A 1 961 ? -27.165 2.276 27.357 1.00 84.38 961 LYS A N 1
ATOM 7539 C CA . LYS A 1 961 ? -28.516 2.822 27.553 1.00 84.38 961 LYS A CA 1
ATOM 7540 C C . LYS A 1 961 ? -29.312 1.990 28.560 1.00 84.38 961 LYS A C 1
ATOM 7542 O O . LYS A 1 961 ? -29.670 0.844 28.291 1.00 84.38 961 LYS A O 1
ATOM 7547 N N . SER A 1 962 ? -29.653 2.597 29.701 1.00 80.75 962 SER A N 1
ATOM 7548 C CA . SER A 1 962 ? -30.431 1.957 30.779 1.00 80.75 962 SER A CA 1
ATOM 7549 C C . SER A 1 962 ? -31.746 1.337 30.287 1.00 80.75 962 SER A C 1
ATOM 7551 O O . SER A 1 962 ? -32.124 0.255 30.730 1.00 80.75 962 SER A O 1
ATOM 7553 N N . SER A 1 963 ? -32.415 1.989 29.331 1.00 82.62 963 SER A N 1
ATOM 7554 C CA . SER A 1 963 ? -33.682 1.544 28.738 1.00 82.62 963 SER A CA 1
ATOM 7555 C C . SER A 1 963 ? -33.603 0.159 28.095 1.00 82.62 963 SER A C 1
ATOM 7557 O O . SER A 1 963 ? -34.555 -0.600 28.236 1.00 82.62 963 SER A O 1
ATOM 7559 N N . LEU A 1 964 ? -32.497 -0.162 27.419 1.00 87.75 964 LEU A N 1
ATOM 7560 C CA . LEU A 1 964 ? -32.274 -1.447 26.753 1.00 87.75 964 LEU A CA 1
ATOM 7561 C C . LEU A 1 964 ? -31.760 -2.507 27.728 1.00 87.75 964 LEU A C 1
ATOM 7563 O O . LEU A 1 964 ? -32.153 -3.665 27.640 1.00 87.75 964 LEU A O 1
ATOM 7567 N N . ILE A 1 965 ? -30.909 -2.108 28.677 1.00 88.38 965 ILE A N 1
ATOM 7568 C CA . ILE A 1 965 ? -30.315 -3.004 29.681 1.00 88.38 965 ILE A CA 1
ATOM 7569 C C . ILE A 1 965 ? -31.392 -3.619 30.578 1.00 88.38 965 ILE A C 1
ATOM 7571 O O . ILE A 1 965 ? -31.317 -4.796 30.913 1.00 88.38 965 ILE A O 1
ATOM 7575 N N . ARG A 1 966 ? -32.384 -2.819 30.985 1.00 87.00 966 ARG A N 1
ATOM 7576 C CA . ARG A 1 966 ? -33.469 -3.259 31.879 1.00 87.00 966 ARG A CA 1
ATOM 7577 C C . ARG A 1 966 ? -34.333 -4.365 31.284 1.00 87.00 966 ARG A C 1
ATOM 7579 O O . ARG A 1 966 ? -34.866 -5.167 32.042 1.00 87.00 966 ARG A O 1
ATOM 7586 N N . ASP A 1 967 ? -34.460 -4.388 29.962 1.00 87.00 967 ASP A N 1
ATOM 7587 C CA . ASP A 1 967 ? -35.295 -5.350 29.245 1.00 87.00 967 ASP A CA 1
ATOM 7588 C C . ASP A 1 967 ? -34.547 -6.659 28.926 1.00 87.00 967 ASP A C 1
ATOM 7590 O O . ASP A 1 967 ? -35.136 -7.553 28.325 1.00 87.00 967 ASP A O 1
ATOM 7594 N N . ALA A 1 968 ? -33.268 -6.777 29.306 1.00 91.56 968 ALA A N 1
ATOM 7595 C CA . ALA A 1 968 ? -32.458 -7.968 29.068 1.00 91.56 968 ALA A CA 1
ATOM 7596 C C . ALA A 1 968 ? -32.801 -9.115 30.025 1.00 91.56 968 ALA A C 1
ATOM 7598 O O . ALA A 1 968 ? -32.929 -8.919 31.237 1.00 91.56 968 ALA A O 1
ATOM 7599 N N . ASP A 1 969 ? -32.863 -10.330 29.480 1.00 92.56 969 ASP A N 1
ATOM 7600 C CA . ASP A 1 969 ? -33.036 -11.560 30.257 1.00 92.56 969 ASP A CA 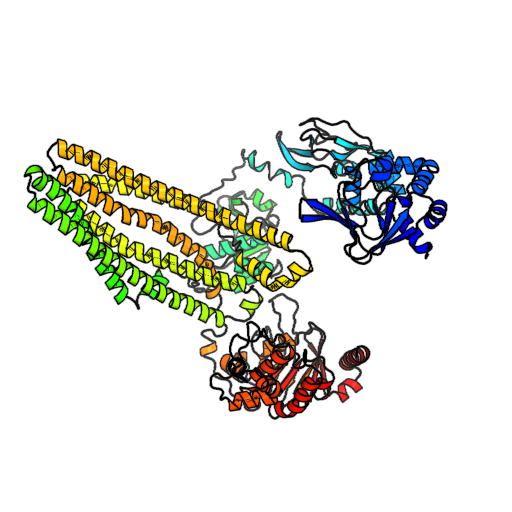1
ATOM 7601 C C . ASP A 1 969 ? -31.810 -11.836 31.130 1.00 92.56 969 ASP A C 1
ATOM 7603 O O . ASP A 1 969 ? -31.931 -12.336 32.253 1.00 92.56 969 ASP A O 1
ATOM 7607 N N . LYS A 1 970 ? -30.630 -11.457 30.628 1.00 94.19 970 LYS A N 1
ATOM 7608 C CA . LYS A 1 970 ? -29.353 -11.593 31.321 1.00 94.19 970 LYS A CA 1
ATOM 7609 C C . LYS A 1 970 ? -28.445 -10.412 31.041 1.00 94.19 970 LYS A C 1
ATOM 7611 O O . LYS A 1 970 ? -28.216 -10.015 29.903 1.00 94.19 970 LYS A O 1
ATOM 7616 N N . ILE A 1 971 ? -27.875 -9.869 32.103 1.00 94.81 971 ILE A N 1
ATOM 7617 C CA . ILE A 1 971 ? -26.885 -8.804 32.045 1.00 94.81 971 ILE A CA 1
ATOM 7618 C C . ILE A 1 971 ? -25.523 -9.406 32.368 1.00 94.81 971 ILE A C 1
ATOM 7620 O O . ILE A 1 971 ? -25.395 -10.154 33.334 1.00 94.81 971 ILE A O 1
ATOM 7624 N N . VAL A 1 972 ? -24.510 -9.074 31.571 1.00 93.94 972 VAL A N 1
ATOM 7625 C CA . VAL A 1 972 ? -23.116 -9.487 31.757 1.00 93.94 972 VAL A CA 1
ATOM 7626 C C . VAL A 1 972 ? -22.264 -8.237 31.927 1.00 93.94 972 VAL A C 1
ATOM 7628 O O . VAL A 1 972 ? -22.132 -7.437 31.000 1.00 93.94 972 VAL A O 1
ATOM 7631 N N . VAL A 1 973 ? -21.673 -8.063 33.107 1.00 92.88 973 VAL A N 1
ATOM 7632 C CA . VAL A 1 973 ? -20.797 -6.928 33.410 1.00 92.88 973 VAL A CA 1
ATOM 7633 C C . VAL A 1 973 ? -19.343 -7.357 33.287 1.00 92.88 973 VAL A C 1
ATOM 7635 O O . VAL A 1 973 ? -18.883 -8.267 33.976 1.00 92.88 973 VAL A O 1
ATOM 7638 N N . MET A 1 974 ? -18.616 -6.678 32.404 1.00 91.38 974 MET A N 1
ATOM 7639 C CA . MET A 1 974 ? -17.212 -6.922 32.116 1.00 91.38 974 MET A CA 1
ATOM 7640 C C . MET A 1 974 ? -16.306 -5.839 32.691 1.00 91.38 974 MET A C 1
ATOM 7642 O O . MET A 1 974 ? -16.555 -4.642 32.513 1.00 91.38 974 MET A O 1
ATOM 7646 N N . ASP A 1 975 ? -15.184 -6.270 33.254 1.00 88.81 975 ASP A N 1
ATOM 7647 C CA . ASP A 1 975 ? -14.071 -5.407 33.645 1.00 88.81 975 ASP A CA 1
ATOM 7648 C C . ASP A 1 975 ? -12.748 -6.126 33.364 1.00 88.81 975 ASP A C 1
ATOM 7650 O O . ASP A 1 975 ? -12.642 -7.344 33.527 1.00 88.81 975 ASP A O 1
ATOM 7654 N N . GLU A 1 976 ? -11.770 -5.380 32.846 1.00 86.31 976 GLU A N 1
ATOM 7655 C CA . GLU A 1 976 ? -10.436 -5.887 32.474 1.00 86.31 976 GLU A CA 1
ATOM 7656 C C . GLU A 1 976 ? -10.423 -7.221 31.689 1.00 86.31 976 GLU A C 1
ATOM 7658 O O . GLU A 1 976 ? -9.529 -8.052 31.851 1.00 86.31 976 GLU A O 1
ATOM 7663 N N . GLY A 1 977 ? -11.413 -7.441 30.817 1.00 85.56 977 GLY A N 1
ATOM 7664 C CA . GLY A 1 977 ? -11.478 -8.641 29.977 1.00 85.56 977 GLY A CA 1
ATOM 7665 C C . GLY A 1 977 ? -12.044 -9.892 30.648 1.00 85.56 977 GLY A C 1
ATOM 7666 O O . GLY A 1 977 ? -11.939 -10.978 30.076 1.00 85.56 977 GLY A O 1
ATOM 7667 N N . THR A 1 978 ? -12.636 -9.755 31.836 1.00 90.06 978 THR A N 1
ATOM 7668 C CA . THR A 1 978 ? -13.280 -10.832 32.604 1.00 90.06 978 THR A CA 1
ATOM 7669 C C . THR A 1 978 ? -14.755 -10.516 32.859 1.00 90.06 978 THR A C 1
ATOM 7671 O O . THR A 1 978 ? -15.164 -9.357 32.780 1.00 90.06 978 THR A O 1
ATOM 7674 N N . VAL A 1 979 ? -15.563 -11.539 33.157 1.00 91.50 979 VAL A N 1
ATOM 7675 C CA . VAL A 1 979 ? -16.929 -11.348 33.673 1.00 91.50 979 VAL A CA 1
ATOM 7676 C C . VAL A 1 979 ? -16.838 -11.124 35.178 1.00 91.50 979 VAL A C 1
ATOM 7678 O O . VAL A 1 979 ? -16.370 -12.005 35.895 1.00 91.50 979 VAL A O 1
ATOM 7681 N N . VAL A 1 980 ? -17.280 -9.956 35.645 1.00 91.12 980 VAL A N 1
ATOM 7682 C CA . VAL A 1 980 ? -17.296 -9.600 37.073 1.00 91.12 980 VAL A CA 1
ATOM 7683 C C . VAL A 1 980 ? -18.609 -10.035 37.710 1.00 91.12 980 VAL A C 1
ATOM 7685 O O . VAL A 1 980 ? -18.612 -10.661 38.764 1.00 91.12 980 VAL A O 1
ATOM 7688 N N . GLU A 1 981 ? -19.726 -9.729 37.050 1.00 91.50 981 GLU A N 1
ATOM 7689 C CA . GLU A 1 981 ? -21.080 -10.011 37.529 1.00 91.50 981 GLU A CA 1
ATOM 7690 C C . GLU A 1 981 ? -21.968 -10.443 36.363 1.00 91.50 981 GLU A C 1
ATOM 7692 O O . GLU A 1 981 ? -21.821 -9.954 35.237 1.00 91.50 981 GLU A O 1
ATOM 7697 N N . SER A 1 982 ? -22.914 -11.345 36.628 1.00 92.75 982 SER A N 1
ATOM 7698 C CA . SER A 1 982 ? -23.936 -11.716 35.654 1.00 92.75 982 SER A CA 1
ATOM 7699 C C . SER A 1 982 ? -25.243 -12.122 36.322 1.00 92.75 982 SER A C 1
ATOM 7701 O O . SER A 1 982 ? -25.210 -12.881 37.287 1.00 92.75 982 SER A O 1
ATOM 7703 N N . GLY A 1 983 ? -26.379 -11.682 35.789 1.00 92.19 983 GLY A N 1
ATOM 7704 C CA . GLY A 1 983 ? -27.695 -11.984 36.357 1.00 92.19 983 GLY A CA 1
ATOM 7705 C C . GLY A 1 983 ? -28.802 -11.120 35.763 1.00 92.19 983 GLY A C 1
ATOM 7706 O O . GLY A 1 983 ? -28.583 -10.422 34.772 1.00 92.19 983 GLY A O 1
ATOM 7707 N N . LYS A 1 984 ? -29.996 -11.153 36.363 1.00 91.88 984 LYS A N 1
ATOM 7708 C CA . LYS A 1 984 ? -31.099 -10.261 35.978 1.00 91.88 984 LYS A CA 1
ATOM 7709 C C . LYS A 1 984 ? -30.908 -8.877 36.583 1.00 91.88 984 LYS A C 1
ATOM 7711 O O . LYS A 1 984 ? -30.254 -8.713 37.609 1.00 91.88 984 LYS A O 1
ATOM 7716 N N . HIS A 1 985 ? -31.550 -7.881 35.978 1.00 89.81 985 HIS A N 1
ATOM 7717 C CA . HIS A 1 985 ? -31.482 -6.489 36.423 1.00 89.81 985 HIS A CA 1
ATOM 7718 C C . HIS A 1 985 ? -31.776 -6.301 37.919 1.00 89.81 985 HIS A C 1
ATOM 7720 O O . HIS A 1 985 ? -31.010 -5.645 38.621 1.00 89.81 985 HIS A O 1
ATOM 7726 N N . LEU A 1 986 ? -32.875 -6.882 38.408 1.00 88.88 986 LEU A N 1
ATOM 7727 C CA . LEU A 1 986 ? -33.309 -6.716 39.797 1.00 88.88 986 LEU A CA 1
ATOM 7728 C C . LEU A 1 986 ? -32.342 -7.374 40.788 1.00 88.88 986 LEU A C 1
ATOM 7730 O O . LEU A 1 986 ? -32.060 -6.784 41.830 1.00 88.88 986 LEU A O 1
ATOM 7734 N N . ASP A 1 987 ? -31.805 -8.541 40.432 1.00 90.81 987 ASP A N 1
ATOM 7735 C CA . ASP A 1 987 ? -30.863 -9.291 41.265 1.00 90.81 987 ASP A CA 1
ATOM 7736 C C . ASP A 1 987 ? -29.543 -8.510 41.401 1.00 90.81 987 ASP A C 1
ATOM 7738 O O . ASP A 1 987 ? -29.096 -8.222 42.508 1.00 90.81 987 ASP A O 1
ATOM 7742 N N . LEU A 1 988 ? -28.994 -8.022 40.282 1.00 89.44 988 LEU A N 1
ATOM 7743 C CA . LEU A 1 988 ? -27.743 -7.253 40.271 1.00 89.44 988 LEU A CA 1
ATOM 7744 C C . LEU A 1 988 ? -27.846 -5.890 40.981 1.00 89.44 988 LEU A C 1
ATOM 7746 O O . LEU A 1 988 ? -26.859 -5.400 41.534 1.00 89.44 988 LEU A O 1
ATOM 7750 N N . ILE A 1 989 ? -29.022 -5.248 40.974 1.00 88.00 989 ILE A N 1
ATOM 7751 C CA . ILE A 1 989 ? -29.258 -4.036 41.779 1.00 88.00 989 ILE A CA 1
ATOM 7752 C C . ILE A 1 989 ? -29.290 -4.374 43.269 1.00 88.00 989 ILE A C 1
ATOM 7754 O O . ILE A 1 989 ? -28.730 -3.623 44.073 1.00 88.00 989 ILE A O 1
ATOM 7758 N N . ALA A 1 990 ? -29.956 -5.469 43.643 1.00 88.88 990 ALA A N 1
ATOM 7759 C CA . ALA A 1 990 ? -30.070 -5.894 45.034 1.00 88.88 990 ALA A CA 1
ATOM 7760 C C . ALA A 1 990 ? -28.700 -6.247 45.633 1.00 88.88 990 ALA A C 1
ATOM 7762 O O . ALA A 1 990 ? -28.425 -5.868 46.774 1.00 88.88 990 ALA A O 1
ATOM 7763 N N . ASP A 1 991 ? -27.827 -6.866 44.836 1.00 87.75 991 ASP A N 1
ATOM 7764 C CA . ASP A 1 991 ? -26.472 -7.262 45.232 1.00 87.75 991 ASP A CA 1
ATOM 7765 C C . ASP A 1 991 ? -25.530 -6.070 45.484 1.00 87.75 991 ASP A C 1
ATOM 7767 O O . ASP A 1 991 ? -24.481 -6.228 46.109 1.00 87.75 991 ASP A O 1
ATOM 7771 N N . ARG A 1 992 ? -25.900 -4.854 45.041 1.00 86.19 992 ARG A N 1
ATOM 7772 C CA . ARG A 1 992 ? -25.119 -3.607 45.197 1.00 86.19 992 ARG A CA 1
ATOM 7773 C C . ARG A 1 992 ? -23.651 -3.723 44.755 1.00 86.19 992 ARG A C 1
ATOM 7775 O O . ARG A 1 992 ? -22.775 -3.052 45.303 1.00 86.19 992 ARG A O 1
ATOM 7782 N N . GLY A 1 993 ? -23.401 -4.556 43.752 1.00 87.75 993 GLY A N 1
ATOM 7783 C CA . GLY A 1 993 ? -22.082 -4.802 43.188 1.00 87.75 993 GLY A CA 1
ATOM 7784 C C . GLY A 1 993 ? -21.608 -3.731 42.196 1.00 87.75 993 GLY A C 1
ATOM 7785 O O . GLY A 1 993 ? -22.042 -2.574 42.201 1.00 87.75 993 GLY A O 1
ATOM 7786 N N . TYR A 1 994 ? -20.705 -4.121 41.303 1.00 85.81 994 TYR A N 1
ATOM 7787 C CA . TYR A 1 994 ? -20.157 -3.274 40.250 1.00 85.81 994 TYR A CA 1
ATOM 7788 C C . TYR A 1 994 ? -21.231 -2.804 39.262 1.00 85.81 994 TYR A C 1
ATOM 7790 O O . TYR A 1 994 ? -21.201 -1.646 38.834 1.00 85.81 994 TYR A O 1
ATOM 7798 N N . TYR A 1 995 ? -22.230 -3.642 38.957 1.00 88.56 995 TYR A N 1
ATOM 7799 C CA . TYR A 1 995 ? -23.398 -3.229 38.176 1.00 88.56 995 TYR A CA 1
ATOM 7800 C C . TYR A 1 995 ? -24.125 -2.041 38.818 1.00 88.56 995 TYR A C 1
ATOM 7802 O O . TYR A 1 995 ? -24.409 -1.043 38.150 1.00 88.56 995 TYR A O 1
ATOM 7810 N N . PHE A 1 996 ? -24.388 -2.123 40.126 1.00 86.25 996 PHE A N 1
ATOM 7811 C CA . PHE A 1 996 ? -25.061 -1.063 40.871 1.00 86.25 996 PHE A CA 1
ATOM 7812 C C . PHE A 1 996 ? -24.261 0.241 40.810 1.00 86.25 996 PHE A C 1
ATOM 7814 O O . PHE A 1 996 ? -24.834 1.280 40.484 1.00 86.25 996 PHE A O 1
ATOM 7821 N N . TYR A 1 997 ? -22.939 0.185 41.011 1.00 85.00 997 TYR A N 1
ATOM 7822 C CA . TYR A 1 997 ? -22.055 1.349 40.879 1.00 85.00 997 TYR A CA 1
ATOM 7823 C C . TYR A 1 997 ? -22.140 2.001 39.488 1.00 85.00 997 TYR A C 1
ATOM 7825 O O . TYR A 1 997 ? -22.290 3.220 39.383 1.00 85.00 997 TYR A O 1
ATOM 7833 N N . LEU A 1 998 ? -22.091 1.203 38.414 1.00 82.38 998 LEU A N 1
ATOM 7834 C CA . LEU A 1 998 ? -22.218 1.709 37.043 1.00 82.38 998 LEU A CA 1
ATOM 7835 C C . LEU A 1 998 ? -23.601 2.327 36.788 1.00 82.38 998 LEU A C 1
ATOM 7837 O O . LEU A 1 998 ? -23.692 3.391 36.175 1.00 82.38 998 LEU A O 1
ATOM 7841 N N . SER A 1 999 ? -24.663 1.692 37.289 1.00 79.94 999 SER A N 1
ATOM 7842 C CA . SER A 1 999 ? -26.040 2.169 37.130 1.00 79.94 999 SER A CA 1
ATOM 7843 C C . SER A 1 999 ? -26.308 3.467 37.901 1.00 79.94 999 SER A C 1
ATOM 7845 O O . SER A 1 999 ? -26.918 4.384 37.357 1.00 79.94 999 SER A O 1
ATOM 7847 N N . ALA A 1 1000 ? -25.793 3.593 39.127 1.00 77.50 1000 ALA A N 1
ATOM 7848 C CA . ALA A 1 1000 ? -25.934 4.791 39.949 1.00 77.50 1000 ALA A CA 1
ATOM 7849 C C . ALA A 1 1000 ? -25.219 5.986 39.307 1.00 77.50 1000 ALA A C 1
ATOM 7851 O O . ALA A 1 1000 ? -25.785 7.072 39.208 1.00 77.50 1000 ALA A O 1
ATOM 7852 N N . LYS A 1 1001 ? -24.012 5.761 38.777 1.00 73.81 1001 LYS A N 1
ATOM 7853 C CA . LYS A 1 1001 ? -23.244 6.793 38.076 1.00 73.81 1001 LYS A CA 1
ATOM 7854 C C . LYS A 1 1001 ? -23.924 7.269 36.788 1.00 73.81 1001 LYS A C 1
ATOM 7856 O O . LYS A 1 1001 ? -23.789 8.431 36.428 1.00 73.81 1001 LYS A O 1
ATOM 7861 N N . GLN A 1 1002 ? -24.652 6.393 36.092 1.00 65.62 1002 GLN A N 1
ATOM 7862 C CA . GLN A 1 1002 ? -25.460 6.795 34.936 1.00 65.62 1002 GLN A CA 1
ATOM 7863 C C . GLN A 1 1002 ? -26.652 7.667 35.326 1.00 65.62 1002 GLN A C 1
ATOM 7865 O O . GLN A 1 1002 ? -26.952 8.600 34.595 1.00 65.62 1002 GLN A O 1
ATOM 7870 N N . ILE A 1 1003 ? -27.290 7.386 36.466 1.00 58.12 1003 ILE A N 1
ATOM 7871 C CA . ILE A 1 1003 ? -28.426 8.167 36.979 1.00 58.12 1003 ILE A CA 1
ATOM 7872 C C . ILE A 1 1003 ? -27.980 9.554 37.468 1.00 58.12 1003 ILE A C 1
ATOM 7874 O O . ILE A 1 1003 ? -28.738 10.502 37.346 1.00 58.12 1003 ILE A O 1
ATOM 7878 N N . GLU A 1 1004 ? -26.758 9.704 37.990 1.00 41.91 1004 GLU A N 1
ATOM 7879 C CA . GLU A 1 1004 ? -26.203 11.024 38.350 1.00 41.91 1004 GLU A CA 1
ATOM 7880 C C . GLU A 1 1004 ? -25.814 11.886 37.133 1.00 41.91 1004 GLU A C 1
ATOM 7882 O O . GLU A 1 1004 ? -25.684 13.102 37.262 1.00 41.91 1004 GLU A O 1
ATOM 7887 N N . LEU A 1 1005 ? -25.590 11.268 35.968 1.00 39.16 1005 LEU A N 1
ATOM 7888 C CA . LEU A 1 1005 ? -25.178 11.938 34.725 1.00 39.16 1005 LEU A CA 1
ATOM 7889 C C . LEU A 1 1005 ? -26.348 12.248 33.773 1.00 39.16 1005 LEU A C 1
ATOM 7891 O O . LEU A 1 1005 ? -26.147 12.992 32.812 1.00 39.16 1005 LEU A O 1
ATOM 7895 N N . SER A 1 1006 ? -27.527 11.667 34.016 1.00 33.97 1006 SER A N 1
ATOM 7896 C CA . SER A 1 1006 ? -28.785 11.901 33.288 1.00 33.97 1006 SER A CA 1
ATOM 7897 C C . SER A 1 1006 ? -29.701 12.832 34.065 1.00 33.97 1006 SER A C 1
ATOM 7899 O O . SER A 1 1006 ? -30.281 13.742 33.437 1.00 33.97 1006 SER A O 1
#